Protein 3OS6 (pdb70)

Organism: Bacillus anthracis (NCBI:txid1392)

Foldseek 3Di:
DVLVVLLVPDDLQWAKFKAAQFKTKTFHAFPDKDKAQALQPPVVVVLVVQVVVVVVHDPKWKKWAFAWQDRRGIDMIGGGPDMDMGGHDDDPDKDKDQWQVDLVLLCLLVVVLVCVVVVLFFKAKAKTKDKMFIPAFDPVSLLQVLLRVQAPHWMWMWHFDDDPVFTKIKTFTARFWCWWDDLKIKGKDWFFDDFADPPVVVRVVRQVCRQPPPVRFVVVVVLLVLLCVLCVVFFPDKDWDPGFHWDDGNLITTITMIMGHGPDQPAARSNSSSSPPPTCRRFGPDVSRVVSRVVSRPDGCTRQQIIWMTISSRTIIDGGRARIWIHGTRMIMHMFMHMHGNPDDSVVRSVVRVSSNCSCVSNVND/DLVVLLVPDDLQWAKFKFAQFKTKIFGHFPDKDKDQALQCVVVVVLVVQVVVCVVPDVWWKWWAFAAQDRRGIGMIGTGPDMDMGGGDDDADDADKDQKQVDLVLLCLLVVVLVCVVVVLFFKAKAKTKDKIFGPAWDDVSLLQVLLRNQAPHFMWMKGWDDDDVAFTKIKTFTFNFWCWWDDLKIKGKDWAFDDFADPPVVVRVVVQVCRQPPPVRQVVSVVLLVLLCVLCVVFFPDKDWDPGWHWDDGNLIITITMIIGHGPDQQCARSNSSSSCRPTCRNFGPDVSSNVSRVVSRPDGCTRQQTIWMTISSRGITDGGRARIWIHHTRMIMHMFIHMHGNVDDSVVRSVRRVSRPCSCVSVVND/DLVVLLVPDDLQWAKWKFAQFKTKIFGHFPDKDKDQALQCVLVVVLVVQVVVCVVPDVWWKWWAFAWQDRRGIGMIGTGPDMDMGGGDDDADDADKDQKQVDLVLLCLLVVVLVCVVVVLFFKAKAKTKDKIFGPFWDDVSLLQVLLRNQAPHFMWMKHWDDDPPPFFTKIKTFTFRFWCWFDDLKIKGKDWAWDDWADPPVVVRVVVQVCRQPPPVRQVVSVVLQVLLCVLCVVFFPDKDWDPGWHWDDGNLIITITMIIGHGPDQQCARSNSSSSCRPTCRRFHPDVSSVVSRVVSRPDGCTRQQTIWMTISSRGIIDGGRARIWIHGTRMIMHMFIHMHYNVDDSVVRSVVRVSSPCSCVSVVND/DVLVVLLVPDDLQWQKWKAAQFKTKTFHAFPDKDKAQALLPVVVVVLVVQVVVVVVHDPKWKKWAFAWQDRRHMDMIGGGPDMDMGGHDDDPDKDKDQKVVDLVLLCLLVVVLVCVVVVLFFKAKAKTKDKMFIPAFDPPSLLQVLLCVQAVHWMWMWHFDDDDQFTKIKTFTARFWCWWDDLKIKGKDWAFDDWADPPVVVRVVRQVCRQPPPVRFVVSVVLLVLLCVLCVVFAPDKDWDPGFHWDDGNLITGITMIMGHGPDQPAARSSSSSSCPPTCRRFGPDVSRVVSHVVSRPDGCTRQQTIWMTISSRTIIDGGRARIWIDTTRMIMHMFMHMHGNPDDSVVRSVVRVSSPCSCVSVVND

Sequence (1467 aa):
ELSEKLLEDYKTESSLFFASPTRTILAEGEFTTVKHHEIESFPELVQAVLRNAKQAGNPNPIVVGALPFDRRKEVQLIVPEYSRISERLQLDNLTFETPVPDHEVYKGVKQGIEKIKDGDLKKIVLSRSLDVKSSGKIDKQKLLRELAEHNKHGYTFAVNLPKDENSKTLIGASPELLVSRHGQVISNPLAGSRPRSDDPVEDKRRAEELLSSPKDLHEHAVVVEAVAAALRPYCHTLYVPEKPSVIHSEAWHLSTEVKGELKNPNTSSLELAIALHPTPAVCGTPEEAREAIQKIEPFDREFFTGLGWSDLNGDGEWIVTIRCAEVQENTLRLYAGAGVVAESKPEDELAETSAKFQTLKALGLNLSEKLLEDYKTESSLFFASPTRTILAEGEFTTVKHHEIESFPELVQAVLRNAKQAGNPNPIVVGALPFDRRKEVQLIVPEYSRISERLQLDPTLTFETPVPDHEVYKGVKQGIEKIKDGDLKKIVLSRSLDVKSSGKIDKQKLLRELAEHNKHGYTFAVNLPKDEENSKTLIGASPELLVSRRHHGQVISNPLAGSRPRSDDPVEDKRRAEELLSSPKDLHEHAVVVEAVAAALRPYCHTLYVPEKPSVIHSEAWHLSTEVKGELKNPNTSSLELAIALHPTPAVCGTPEEAREAIQKIEPFDDREFFTGLGWSDLNGDGEWIVTIRCAEVQENNTLRLYAGAGVVAESKPEDELAETSAKFQTLKALGLNLSEKLLEEDYKTESSLFFASPTRTILAEGEFTTVKHHEIESFPELVQAVLRNAKQAGNPNPIVVGALPFDRRKEVQLIVPEYSRISERLQLDPTLTFETPVPDHEVYKGVKQGIEKIKDGDLKKIVLSRSLDVKSSGKIDKQKLLRELAEHNKHGYTFAVNLPKDENENSKTLIGASPELLVSRHHGQVISNPLAGSRPRSDDPVEDKRRAEELLSSPKDLHEHAVVVEAVAAALRPYCHTLYVPEKPSVIHSEAWHLSTEVKGELKNPNTSSLELAIALHPTPAVCGTPEEAREAIQKIEPFDDREFFTGLGWSDLNGDGEWIVTIRCAEVQENNTLRLYAGAGVVAESKPEDELAETSAKFQTLKALGLNELSEKLLEDYKTESSLFFASPTRTILAEGEFTTVKHHEIESFPELVQAVLRNAKQAGNPNPIVVGALPFDRRKEVQLIVPEYSRISERLQLDNLTFETPVPDHEVYKGVKQGIEKIKDGDLKKIVLSRSLDVKSSGKIDKQKLLRELAEHNKHGYTFAVNLPKDENSKTLIGASPELLVSRHGQVISNPLAGSRPRSDDPVEDKRRAEELLSSPKDLHEEHAVVVEAVAAALRPYCHTLYVPEKPSVIHSEAWHLSTEVKGELKNPNTSSLELAIALHPTPAVCGTPEEAREAIQKIEPFDREFFTGLGWSDLNGDGEWIVTIRCAEVQENTLRLYAGAGVVAESKPEDELAETSAKFQTLKALGLN

InterPro domains:
  IPR004561 Isochorismate synthase [TIGR00543] (111-389)
  IPR005801 ADC synthase [G3DSA:3.60.120.10] (2-399)
  IPR005801 ADC synthase [SSF56322] (16-391)
  IPR015890 Chorismate-utilising enzyme, C-terminal [PF00425] (121-381)

Structure (mmCIF, N/CA/C/O backbone):
data_3OS6
#
_entry.id   3OS6
#
_cell.length_a   201.389
_cell.length_b   201.389
_cell.length_c   201.389
_cell.angle_alpha   90.00
_cell.angle_beta   90.00
_cell.angle_gamma   90.00
#
_symmetry.space_group_name_H-M   'P 21 3'
#
loop_
_entity.id
_entity.type
_entity.pdbx_description
1 polymer 'Isochorismate synthase DhbC'
2 non-polymer 'SULFATE ION'
3 non-polymer 'POLYETHYLENE GLYCOL (N=34)'
4 non-polymer GLYCEROL
5 water water
#
loop_
_atom_site.group_PDB
_atom_site.id
_atom_site.type_symbol
_atom_site.label_atom_id
_atom_site.label_alt_id
_atom_site.label_comp_id
_atom_site.label_asym_id
_atom_site.label_entity_id
_atom_site.label_seq_id
_atom_site.pdbx_PDB_ins_code
_atom_site.Cartn_x
_atom_site.Cartn_y
_atom_site.Cartn_z
_atom_site.occupancy
_atom_site.B_iso_or_equiv
_atom_site.auth_seq_id
_atom_site.auth_comp_id
_atom_site.auth_asym_id
_atom_site.auth_atom_id
_atom_site.pdbx_PDB_model_num
ATOM 1 N N . GLU A 1 9 ? 5.485 29.616 102.399 1.00 64.78 9 GLU A N 1
ATOM 2 C CA . GLU A 1 9 ? 4.988 31.014 102.168 1.00 72.96 9 GLU A CA 1
ATOM 3 C C . GLU A 1 9 ? 3.719 30.959 101.314 1.00 66.64 9 GLU A C 1
ATOM 4 O O . GLU A 1 9 ? 3.660 30.213 100.331 1.00 65.79 9 GLU A O 1
ATOM 10 N N . LEU A 1 10 ? 2.705 31.742 101.695 1.00 61.49 10 LEU A N 1
ATOM 11 C CA . LEU A 1 10 ? 1.430 31.785 100.958 1.00 56.03 10 LEU A CA 1
ATOM 12 C C . LEU A 1 10 ? 1.645 31.980 99.451 1.00 55.22 10 LEU A C 1
ATOM 13 O O . LEU A 1 10 ? 0.969 31.330 98.648 1.00 56.26 10 LEU A O 1
ATOM 18 N N . SER A 1 11 ? 2.592 32.835 99.060 1.00 50.27 11 SER A N 1
ATOM 19 C CA . SER A 1 11 ? 2.813 33.071 97.648 1.00 50.62 11 SER A CA 1
ATOM 20 C C . SER A 1 11 ? 2.964 31.758 96.868 1.00 50.74 11 SER A C 1
ATOM 21 O O . SER A 1 11 ? 2.338 31.574 95.796 1.00 47.83 11 SER A O 1
ATOM 24 N N . GLU A 1 12 ? 3.781 30.849 97.404 1.00 49.92 12 GLU A N 1
ATOM 25 C CA . GLU A 1 12 ? 4.104 29.621 96.711 1.00 49.87 12 GLU A CA 1
ATOM 26 C C . GLU A 1 12 ? 2.868 28.722 96.669 1.00 48.88 12 GLU A C 1
ATOM 27 O O . GLU A 1 12 ? 2.657 27.999 95.699 1.00 46.53 12 GLU A O 1
ATOM 33 N N . LYS A 1 13 ? 2.046 28.776 97.712 1.00 50.25 13 LYS A N 1
ATOM 34 C CA . LYS A 1 13 ? 0.814 27.983 97.755 1.00 49.92 13 LYS A CA 1
ATOM 35 C C . LYS A 1 13 ? -0.159 28.458 96.683 1.00 49.20 13 LYS A C 1
ATOM 36 O O . LYS A 1 13 ? -0.948 27.662 96.176 1.00 47.70 13 LYS A O 1
ATOM 39 N N . LEU A 1 14 ? -0.110 29.750 96.333 1.00 45.35 14 LEU A N 1
ATOM 40 C CA . LEU A 1 14 ? -1.043 30.286 95.332 1.00 42.46 14 LEU A CA 1
ATOM 41 C C . LEU A 1 14 ? -0.636 29.766 93.971 1.00 40.42 14 LEU A C 1
ATOM 42 O O . LEU A 1 14 ? -1.499 29.433 93.157 1.00 39.12 14 LEU A O 1
ATOM 47 N N . LEU A 1 15 ? 0.673 29.680 93.738 1.00 39.07 15 LEU A N 1
ATOM 48 C CA . LEU A 1 15 ? 1.196 29.057 92.521 1.00 41.78 15 LEU A CA 1
ATOM 49 C C . LEU A 1 15 ? 0.836 27.573 92.452 1.00 45.49 15 LEU A C 1
ATOM 50 O O . LEU A 1 15 ? 0.591 27.070 91.378 1.00 46.13 15 LEU A O 1
ATOM 55 N N . GLU A 1 16 ? 0.830 26.875 93.586 1.00 50.52 16 GLU A N 1
ATOM 56 C CA . GLU A 1 16 ? 0.467 25.452 93.608 1.00 56.79 16 GLU A CA 1
ATOM 57 C C . GLU A 1 16 ? -1.021 25.232 93.381 1.00 56.67 16 GLU A C 1
ATOM 58 O O . GLU A 1 16 ? -1.422 24.238 92.767 1.00 49.24 16 GLU A O 1
ATOM 64 N N . ASP A 1 17 ? -1.833 26.174 93.859 1.00 54.15 17 ASP A N 1
ATOM 65 C CA . ASP A 1 17 ? -3.278 26.080 93.696 1.00 51.81 17 ASP A CA 1
ATOM 66 C C . ASP A 1 17 ? -3.782 26.547 92.345 1.00 48.96 17 ASP A C 1
ATOM 67 O O . ASP A 1 17 ? -4.961 26.414 92.082 1.00 50.08 17 ASP A O 1
ATOM 72 N N . TYR A 1 18 ? -2.912 27.037 91.466 1.00 47.40 18 TYR A N 1
ATOM 73 C CA . TYR A 1 18 ? -3.387 27.488 90.177 1.00 45.83 18 TYR A CA 1
ATOM 74 C C . TYR A 1 18 ? -4.078 26.314 89.493 1.00 50.25 18 TYR A C 1
ATOM 75 O O . TYR A 1 18 ? -3.586 25.195 89.530 1.00 49.83 18 TYR A O 1
ATOM 84 N N . LYS A 1 19 ? -5.229 26.592 88.893 1.00 54.14 19 LYS A N 1
ATOM 85 C CA . LYS A 1 19 ? -5.953 25.632 88.092 1.00 59.24 19 LYS A CA 1
ATOM 86 C C . LYS A 1 19 ? -6.269 26.287 86.768 1.00 58.64 19 LYS A C 1
ATOM 87 O O . LYS A 1 19 ? -6.407 27.505 86.679 1.00 57.61 19 LYS A O 1
ATOM 93 N N . THR A 1 20 ? -6.438 25.454 85.757 1.00 64.38 20 THR A N 1
ATOM 94 C CA . THR A 1 20 ? -6.882 25.850 84.419 1.00 70.30 20 THR A CA 1
ATOM 95 C C . THR A 1 20 ? -8.177 26.706 84.399 1.00 65.67 20 THR A C 1
ATOM 96 O O . THR A 1 20 ? -8.388 27.505 83.485 1.00 61.77 20 THR A O 1
ATOM 100 N N . GLU A 1 21 ? -9.008 26.551 85.425 1.00 66.76 21 GLU A N 1
ATOM 101 C CA . GLU A 1 21 ? -10.250 27.325 85.596 1.00 70.40 21 GLU A CA 1
ATOM 102 C C . GLU A 1 21 ? -10.039 28.740 86.193 1.00 74.65 21 GLU A C 1
ATOM 103 O O . GLU A 1 21 ? -10.896 29.615 86.056 1.00 74.68 21 GLU A O 1
ATOM 106 N N . SER A 1 22 ? -8.902 28.951 86.858 1.00 65.84 22 SER A N 1
ATOM 107 C CA . SER A 1 22 ? -8.602 30.203 87.552 1.00 57.02 22 SER A CA 1
ATOM 108 C C . SER A 1 22 ? -8.536 31.403 86.606 1.00 51.48 22 SER A C 1
ATOM 109 O O . SER A 1 22 ? -7.889 31.382 85.556 1.00 50.62 22 SER A O 1
ATOM 112 N N . SER A 1 23 ? -9.160 32.486 87.017 1.00 50.20 23 SER A N 1
ATOM 113 C CA . SER A 1 23 ? -9.303 33.640 86.130 1.00 53.63 23 SER A CA 1
ATOM 114 C C . SER A 1 23 ? -7.962 34.401 85.958 1.00 49.01 23 SER A C 1
ATOM 115 O O . SER A 1 23 ? -7.709 35.015 84.946 1.00 47.78 23 SER A O 1
ATOM 118 N N . LEU A 1 24 ? -7.126 34.372 86.972 1.00 42.09 24 LEU A N 1
ATOM 119 C CA . LEU A 1 24 ? -5.885 35.080 86.887 1.00 43.47 24 LEU A CA 1
ATOM 120 C C . LEU A 1 24 ? -4.945 34.483 87.893 1.00 38.89 24 LEU A C 1
ATOM 121 O O . LEU A 1 24 ? -5.307 34.383 89.068 1.00 37.18 24 LEU A O 1
ATOM 126 N N . PHE A 1 25 ? -3.760 34.077 87.417 1.00 35.36 25 PHE A N 1
ATOM 127 C CA . PHE A 1 25 ? -2.567 34.051 88.258 1.00 32.06 25 PHE A CA 1
ATOM 128 C C . PHE A 1 25 ? -1.727 35.224 87.798 1.00 30.50 25 PHE A C 1
ATOM 129 O O . PHE A 1 25 ? -1.552 35.414 86.613 1.00 28.30 25 PHE A O 1
ATOM 137 N N . PHE A 1 26 ? -1.236 36.034 88.733 1.00 29.97 26 PHE A N 1
ATOM 138 C CA . PHE A 1 26 ? -0.419 37.198 88.381 1.00 28.56 26 PHE A CA 1
ATOM 139 C C . PHE A 1 26 ? 0.630 37.369 89.460 1.00 28.90 26 PHE A C 1
ATOM 140 O O . PHE A 1 26 ? 0.280 37.669 90.577 1.00 28.28 26 PHE A O 1
ATOM 148 N N . ALA A 1 27 ? 1.892 37.109 89.131 1.00 29.05 27 ALA A N 1
ATOM 149 C CA . ALA A 1 27 ? 2.997 37.253 90.094 1.00 30.11 27 ALA A CA 1
ATOM 150 C C . ALA A 1 27 ? 3.835 38.437 89.633 1.00 29.45 27 ALA A C 1
ATOM 151 O O . ALA A 1 27 ? 4.388 38.426 88.531 1.00 29.03 27 ALA A O 1
ATOM 153 N N . SER A 1 28 ? 3.885 39.460 90.461 1.00 30.12 28 SER A N 1
ATOM 154 C CA . SER A 1 28 ? 4.600 40.678 90.153 1.00 33.19 28 SER A CA 1
ATOM 155 C C . SER A 1 28 ? 5.622 40.928 91.260 1.00 34.86 28 SER A C 1
ATOM 156 O O . SER A 1 28 ? 5.601 40.253 92.284 1.00 34.46 28 SER A O 1
ATOM 159 N N . PRO A 1 29 ? 6.483 41.931 91.077 1.00 34.56 29 PRO A N 1
ATOM 160 C CA . PRO A 1 29 ? 7.457 42.275 92.113 1.00 36.26 29 PRO A CA 1
ATOM 161 C C . PRO A 1 29 ? 6.842 42.840 93.385 1.00 35.97 29 PRO A C 1
ATOM 162 O O . PRO A 1 29 ? 7.520 42.918 94.385 1.00 38.11 29 PRO A O 1
ATOM 166 N N . THR A 1 30 ? 5.562 43.196 93.360 1.00 35.47 30 THR A N 1
ATOM 167 C CA . THR A 1 30 ? 4.897 43.725 94.562 1.00 32.30 30 THR A CA 1
ATOM 168 C C . THR A 1 30 ? 3.921 42.749 95.215 1.00 33.75 30 THR A C 1
ATOM 169 O O . THR A 1 30 ? 3.567 42.920 96.371 1.00 36.04 30 THR A O 1
ATOM 173 N N . ARG A 1 31 ? 3.486 41.724 94.482 1.00 36.46 31 ARG A N 1
ATOM 174 C CA . ARG A 1 31 ? 2.435 40.840 94.977 1.00 37.08 31 ARG A CA 1
ATOM 175 C C . ARG A 1 31 ? 2.240 39.597 94.111 1.00 37.54 31 ARG A C 1
ATOM 176 O O . ARG A 1 31 ? 2.764 39.487 92.993 1.00 32.47 31 ARG A O 1
ATOM 184 N N . THR A 1 32 ? 1.460 38.668 94.646 1.00 35.80 32 THR A N 1
ATOM 185 C CA . THR A 1 32 ? 1.047 37.498 93.887 1.00 34.53 32 THR A CA 1
ATOM 186 C C . THR A 1 32 ? -0.456 37.376 94.043 1.00 32.78 32 THR A C 1
ATOM 187 O O . THR A 1 32 ? -0.956 37.325 95.172 1.00 33.84 32 THR A O 1
ATOM 191 N N . ILE A 1 33 ? -1.158 37.331 92.920 1.00 29.50 33 ILE A N 1
ATOM 192 C CA . ILE A 1 33 ? -2.581 37.210 92.930 1.00 31.32 33 ILE A CA 1
ATOM 193 C C . ILE A 1 33 ? -3.025 35.898 92.311 1.00 32.59 33 ILE A C 1
ATOM 194 O O . ILE A 1 33 ? -2.594 35.542 91.198 1.00 33.10 33 ILE A O 1
ATOM 199 N N . LEU A 1 34 ? -3.924 35.209 93.009 1.00 33.01 34 LEU A N 1
ATOM 200 C CA . LEU A 1 34 ? -4.652 34.073 92.436 1.00 33.36 34 LEU A CA 1
ATOM 201 C C . LEU A 1 34 ? -6.145 34.380 92.549 1.00 33.16 34 LEU A C 1
ATOM 202 O O . LEU A 1 34 ? -6.684 34.486 93.647 1.00 34.82 34 LEU A O 1
ATOM 207 N N . ALA A 1 35 ? -6.796 34.532 91.404 1.00 32.91 35 ALA A N 1
ATOM 208 C CA . ALA A 1 35 ? -8.184 34.939 91.340 1.00 32.84 35 ALA A CA 1
ATOM 209 C C . ALA A 1 35 ? -9.060 33.811 90.774 1.00 36.22 35 ALA A C 1
ATOM 210 O O . ALA A 1 35 ? -8.779 33.239 89.707 1.00 36.03 35 ALA A O 1
ATOM 212 N N . GLU A 1 36 ? -10.135 33.508 91.492 1.00 38.72 36 GLU A N 1
ATOM 213 C CA . GLU A 1 36 ? -11.009 32.397 91.125 1.00 43.22 36 GLU A CA 1
ATOM 214 C C . GLU A 1 36 ? -12.436 32.817 90.775 1.00 38.47 36 GLU A C 1
ATOM 215 O O . GLU A 1 36 ? -13.039 33.660 91.462 1.00 34.49 36 GLU A O 1
ATOM 221 N N . GLY A 1 37 ? -12.976 32.194 89.728 1.00 38.01 37 GLY A N 1
ATOM 222 C CA . GLY A 1 37 ? -14.374 32.380 89.354 1.00 37.03 37 GLY A CA 1
ATOM 223 C C . GLY A 1 37 ? -14.635 33.723 88.687 1.00 39.09 37 GLY A C 1
ATOM 224 O O . GLY A 1 37 ? -13.690 34.467 88.349 1.00 34.99 37 GLY A O 1
ATOM 225 N N . GLU A 1 38 ? -15.921 34.053 88.542 1.00 42.11 38 GLU A N 1
ATOM 226 C CA . GLU A 1 38 ? -16.374 35.240 87.832 1.00 38.89 38 GLU A CA 1
ATOM 227 C C . GLU A 1 38 ? -17.650 35.787 88.423 1.00 39.73 38 GLU A C 1
ATOM 228 O O . GLU A 1 38 ? -18.744 35.502 87.975 1.00 48.31 38 GLU A O 1
ATOM 234 N N . PHE A 1 39 ? -17.520 36.614 89.425 1.00 37.47 39 PHE A N 1
ATOM 235 C CA . PHE A 1 39 ? -18.672 37.241 90.043 1.00 36.87 39 PHE A CA 1
ATOM 236 C C . PHE A 1 39 ? -19.380 38.129 88.971 1.00 37.07 39 PHE A C 1
ATOM 237 O O . PHE A 1 39 ? -20.616 38.073 88.805 1.00 34.60 39 PHE A O 1
ATOM 245 N N . THR A 1 40 ? -18.591 38.917 88.240 1.00 29.14 40 THR A N 1
ATOM 246 C CA . THR A 1 40 ? -19.120 39.783 87.222 1.00 26.67 40 THR A CA 1
ATOM 247 C C . THR A 1 40 ? -18.160 39.847 86.079 1.00 24.45 40 THR A C 1
ATOM 248 O O . THR A 1 40 ? -16.990 40.010 86.280 1.00 23.87 40 THR A O 1
ATOM 252 N N . THR A 1 41 ? -18.668 39.711 84.866 1.00 24.97 41 THR A N 1
ATOM 253 C CA . THR A 1 41 ? -17.879 39.958 83.667 1.00 24.50 41 THR A CA 1
ATOM 254 C C . THR A 1 41 ? -18.453 41.139 82.977 1.00 23.36 41 THR A C 1
ATOM 255 O O . THR A 1 41 ? -19.681 41.229 82.841 1.00 22.43 41 THR A O 1
ATOM 259 N N . VAL A 1 42 ? -17.579 42.029 82.529 1.00 21.57 42 VAL A N 1
ATOM 260 C CA . VAL A 1 42 ? -18.029 43.224 81.846 1.00 22.31 42 VAL A CA 1
ATOM 261 C C . VAL A 1 42 ? -17.283 43.338 80.554 1.00 23.62 42 VAL A C 1
ATOM 262 O O . VAL A 1 42 ? -16.062 43.224 80.511 1.00 25.67 42 VAL A O 1
ATOM 266 N N . LYS A 1 43 ? -18.034 43.501 79.480 1.00 25.06 43 LYS A N 1
ATOM 267 C CA . LYS A 1 43 ? -17.524 43.553 78.111 1.00 27.65 43 LYS A CA 1
ATOM 268 C C . LYS A 1 43 ? -18.024 44.853 77.478 1.00 27.50 43 LYS A C 1
ATOM 269 O O . LYS A 1 43 ? -19.182 45.243 77.686 1.00 28.41 43 LYS A O 1
ATOM 275 N N . HIS A 1 44 ? -17.159 45.569 76.767 1.00 26.73 44 HIS A N 1
ATOM 276 C CA . HIS A 1 44 ? -17.496 46.920 76.288 1.00 26.41 44 HIS A CA 1
ATOM 277 C C . HIS A 1 44 ? -16.873 47.186 74.939 1.00 27.28 44 HIS A C 1
ATOM 278 O O . HIS A 1 44 ? -15.774 46.713 74.631 1.00 28.37 44 HIS A O 1
ATOM 285 N N . HIS A 1 45 ? -17.572 47.966 74.147 1.00 31.08 45 HIS A N 1
ATOM 286 C CA . HIS A 1 45 ? -17.255 48.194 72.736 1.00 37.79 45 HIS A CA 1
ATOM 287 C C . HIS A 1 45 ? -16.215 49.294 72.470 1.00 33.74 45 HIS A C 1
ATOM 288 O O . HIS A 1 45 ? -15.594 49.282 71.438 1.00 39.97 45 HIS A O 1
ATOM 295 N N . GLU A 1 46 ? -16.024 50.206 73.394 1.00 30.87 46 GLU A N 1
ATOM 296 C CA . GLU A 1 46 ? -15.241 51.413 73.203 1.00 31.67 46 GLU A CA 1
ATOM 297 C C . GLU A 1 46 ? -14.246 51.549 74.348 1.00 28.33 46 GLU A C 1
ATOM 298 O O . GLU A 1 46 ? -14.592 51.912 75.480 1.00 27.03 46 GLU A O 1
ATOM 304 N N . ILE A 1 47 ? -13.000 51.270 74.052 1.00 26.94 47 ILE A N 1
ATOM 305 C CA . ILE A 1 47 ? -11.988 51.215 75.077 1.00 25.93 47 ILE A CA 1
ATOM 306 C C . ILE A 1 47 ? -11.917 52.526 75.831 1.00 26.94 47 ILE A C 1
ATOM 307 O O . ILE A 1 47 ? -11.696 52.538 77.031 1.00 25.48 47 ILE A O 1
ATOM 312 N N . GLU A 1 48 ? -12.191 53.632 75.160 1.00 29.65 48 GLU A N 1
ATOM 313 C CA . GLU A 1 48 ? -12.042 54.939 75.781 1.00 31.47 48 GLU A CA 1
ATOM 314 C C . GLU A 1 48 ? -13.037 55.207 76.902 1.00 31.56 48 GLU A C 1
ATOM 315 O O . GLU A 1 48 ? -12.734 55.993 77.801 1.00 30.44 48 GLU A O 1
ATOM 321 N N . SER A 1 49 ? -14.233 54.594 76.864 1.00 29.29 49 SER A N 1
ATOM 322 C CA . SER A 1 49 ? -15.188 54.742 77.980 1.00 25.91 49 SER A CA 1
ATOM 323 C C . SER A 1 49 ? -15.262 53.502 78.874 1.00 22.93 49 SER A C 1
ATOM 324 O O . SER A 1 49 ? -16.159 53.391 79.636 1.00 21.23 49 SER A O 1
ATOM 327 N N . PHE A 1 50 ? -14.307 52.581 78.790 1.00 22.27 50 PHE A N 1
ATOM 328 C CA . PHE A 1 50 ? -14.281 51.402 79.690 1.00 21.63 50 PHE A CA 1
ATOM 329 C C . PHE A 1 50 ? -13.953 51.695 81.183 1.00 22.03 50 PHE A C 1
ATOM 330 O O . PHE A 1 50 ? -14.566 51.115 82.110 1.00 20.97 50 PHE A O 1
ATOM 338 N N . PRO A 1 51 ? -13.009 52.626 81.460 1.00 23.03 51 PRO A N 1
ATOM 339 C CA . PRO A 1 51 ? -12.705 52.822 82.871 1.00 22.74 51 PRO A CA 1
ATOM 340 C C . PRO A 1 51 ? -13.874 53.158 83.753 1.00 23.82 51 PRO A C 1
ATOM 341 O O . PRO A 1 51 ? -13.940 52.637 84.867 1.00 25.43 51 PRO A O 1
ATOM 345 N N . GLU A 1 52 ? -14.776 54.012 83.307 1.00 24.97 52 GLU A N 1
ATOM 346 C CA . GLU A 1 52 ? -15.900 54.413 84.168 1.00 27.18 52 GLU A CA 1
ATOM 347 C C . GLU A 1 52 ? -16.911 53.292 84.417 1.00 25.42 52 GLU A C 1
ATOM 348 O O . GLU A 1 52 ? -17.470 53.183 85.507 1.00 24.32 52 GLU A O 1
ATOM 354 N N . LEU A 1 53 ? -17.098 52.440 83.410 1.00 23.08 53 LEU A N 1
ATOM 355 C CA . LEU A 1 53 ? -17.947 51.292 83.558 1.00 23.14 53 LEU A CA 1
ATOM 356 C C . LEU A 1 53 ? -17.300 50.389 84.587 1.00 21.70 53 LEU A C 1
ATOM 357 O O . LEU A 1 53 ? -17.961 49.943 85.544 1.00 21.83 53 LEU A O 1
ATOM 362 N N . VAL A 1 54 ? -16.022 50.124 84.386 1.00 19.47 54 VAL A N 1
ATOM 363 C CA . VAL A 1 54 ? -15.299 49.273 85.321 1.00 19.43 54 VAL A CA 1
ATOM 364 C C . VAL A 1 54 ? -15.395 49.796 86.748 1.00 18.82 54 VAL A C 1
ATOM 365 O O . VAL A 1 54 ? -15.685 49.012 87.659 1.00 18.68 54 VAL A O 1
ATOM 369 N N . GLN A 1 55 ? -15.277 51.099 86.967 1.00 19.37 55 GLN A N 1
ATOM 370 C CA . GLN A 1 55 ? -15.473 51.584 88.340 1.00 20.61 55 GLN A CA 1
ATOM 371 C C . GLN A 1 55 ? -16.889 51.375 88.820 1.00 20.06 55 GLN A C 1
ATOM 372 O O . GLN A 1 55 ? -17.089 51.082 90.001 1.00 20.15 55 GLN A O 1
ATOM 378 N N . ALA A 1 56 ? -17.882 51.562 87.941 1.00 19.71 56 ALA A N 1
ATOM 379 C CA . ALA A 1 56 ? -19.284 51.343 88.335 1.00 19.50 56 ALA A CA 1
ATOM 380 C C . ALA A 1 56 ? -19.472 49.900 88.865 1.00 19.74 56 ALA A C 1
ATOM 381 O O . ALA A 1 56 ? -20.080 49.638 89.909 1.00 18.95 56 ALA A O 1
ATOM 383 N N . VAL A 1 57 ? -18.874 48.984 88.157 1.00 20.14 57 VAL A N 1
ATOM 384 C CA . VAL A 1 57 ? -19.007 47.564 88.431 1.00 21.21 57 VAL A CA 1
ATOM 385 C C . VAL A 1 57 ? -18.229 47.170 89.715 1.00 23.27 57 VAL A C 1
ATOM 386 O O . VAL A 1 57 ? -18.688 46.349 90.531 1.00 21.41 57 VAL A O 1
ATOM 390 N N . LEU A 1 58 ? -17.069 47.791 89.931 1.00 23.39 58 LEU A N 1
ATOM 391 C CA . LEU A 1 58 ? -16.328 47.561 91.180 1.00 21.88 58 LEU A CA 1
ATOM 392 C C . LEU A 1 58 ? -17.078 48.109 92.380 1.00 21.85 58 LEU A C 1
ATOM 393 O O . LEU A 1 58 ? -17.093 47.507 93.423 1.00 22.09 58 LEU A O 1
ATOM 398 N N . ARG A 1 59 ? -17.700 49.249 92.228 1.00 24.18 59 ARG A N 1
ATOM 399 C CA . ARG A 1 59 ? -18.486 49.860 93.314 1.00 27.49 59 ARG A CA 1
ATOM 400 C C . ARG A 1 59 ? -19.618 48.948 93.706 1.00 27.34 59 ARG A C 1
ATOM 401 O O . ARG A 1 59 ? -19.920 48.766 94.883 1.00 26.53 59 ARG A O 1
ATOM 409 N N . ASN A 1 60 ? -20.276 48.387 92.690 1.00 28.31 60 ASN A N 1
ATOM 410 C CA . ASN A 1 60 ? -21.379 47.488 92.908 1.00 25.18 60 ASN A CA 1
ATOM 411 C C . ASN A 1 60 ? -20.914 46.224 93.612 1.00 24.05 60 ASN A C 1
ATOM 412 O O . ASN A 1 60 ? -21.609 45.715 94.453 1.00 25.51 60 ASN A O 1
ATOM 417 N N . ALA A 1 61 ? -19.767 45.696 93.235 1.00 23.57 61 ALA A N 1
ATOM 418 C CA . ALA A 1 61 ? -19.231 44.514 93.875 1.00 25.75 61 ALA A CA 1
ATOM 419 C C . ALA A 1 61 ? -18.927 44.765 95.346 1.00 30.77 61 ALA A C 1
ATOM 420 O O . ALA A 1 61 ? -19.077 43.861 96.151 1.00 37.80 61 ALA A O 1
ATOM 422 N N . LYS A 1 62 ? -18.483 45.970 95.701 1.00 32.99 62 LYS A N 1
ATOM 423 C CA . LYS A 1 62 ? -18.279 46.321 97.112 1.00 40.09 62 LYS A CA 1
ATOM 424 C C . LYS A 1 62 ? -19.603 46.288 97.872 1.00 46.57 62 LYS A C 1
ATOM 425 O O . LYS A 1 62 ? -19.707 45.576 98.872 1.00 44.51 62 LYS A O 1
ATOM 431 N N . GLN A 1 63 ? -20.572 47.071 97.370 1.00 55.65 63 GLN A N 1
ATOM 432 C CA . GLN A 1 63 ? -21.939 47.267 97.948 1.00 73.62 63 GLN A CA 1
ATOM 433 C C . GLN A 1 63 ? -22.632 45.935 98.237 1.00 75.37 63 GLN A C 1
ATOM 434 O O . GLN A 1 63 ? -23.444 45.823 99.144 1.00 83.22 63 GLN A O 1
ATOM 440 N N . ALA A 1 64 ? -22.321 44.955 97.406 1.00 75.85 64 ALA A N 1
ATOM 441 C CA . ALA A 1 64 ? -22.633 43.569 97.643 1.00 73.87 64 ALA A CA 1
ATOM 442 C C . ALA A 1 64 ? -21.692 42.823 98.630 1.00 77.21 64 ALA A C 1
ATOM 443 O O . ALA A 1 64 ? -22.122 41.824 99.147 1.00 96.35 64 ALA A O 1
ATOM 445 N N . GLY A 1 65 ? -20.441 43.241 98.883 1.00 78.54 65 GLY A N 1
ATOM 446 C CA . GLY A 1 65 ? -19.549 42.463 99.787 1.00 74.44 65 GLY A CA 1
ATOM 447 C C . GLY A 1 65 ? -18.225 43.061 100.308 1.00 97.01 65 GLY A C 1
ATOM 448 O O . GLY A 1 65 ? -18.225 43.874 101.262 1.00 81.06 65 GLY A O 1
ATOM 449 N N . ASN A 1 66 ? -17.096 42.630 99.707 1.00 97.48 66 ASN A N 1
ATOM 450 C CA . ASN A 1 66 ? -15.719 42.932 100.209 1.00 73.90 66 ASN A CA 1
ATOM 451 C C . ASN A 1 66 ? -15.257 44.334 99.828 1.00 64.05 66 ASN A C 1
ATOM 452 O O . ASN A 1 66 ? -15.659 44.844 98.795 1.00 58.81 66 ASN A O 1
ATOM 457 N N . PRO A 1 67 ? -14.408 44.953 100.664 1.00 58.37 67 PRO A N 1
ATOM 458 C CA . PRO A 1 67 ? -14.205 46.432 100.718 1.00 56.56 67 PRO A CA 1
ATOM 459 C C . PRO A 1 67 ? -13.466 47.041 99.531 1.00 48.42 67 PRO A C 1
ATOM 460 O O . PRO A 1 67 ? -13.781 48.154 99.105 1.00 47.49 67 PRO A O 1
ATOM 464 N N . ASN A 1 68 ? -12.490 46.315 99.009 1.00 43.08 68 ASN A N 1
ATOM 465 C CA . ASN A 1 68 ? -11.694 46.803 97.883 1.00 40.97 68 ASN A CA 1
ATOM 466 C C . ASN A 1 68 ? -11.503 45.728 96.772 1.00 39.11 68 ASN A C 1
ATOM 467 O O . ASN A 1 68 ? -10.343 45.254 96.559 1.00 31.96 68 ASN A O 1
ATOM 472 N N . PRO A 1 69 ? -12.645 45.291 96.115 1.00 34.58 69 PRO A N 1
ATOM 473 C CA . PRO A 1 69 ? -12.688 44.244 95.068 1.00 29.41 69 PRO A CA 1
ATOM 474 C C . PRO A 1 69 ? -11.835 44.619 93.880 1.00 27.94 69 PRO A C 1
ATOM 475 O O . PRO A 1 69 ? -11.530 45.775 93.699 1.00 27.24 69 PRO A O 1
ATOM 479 N N . ILE A 1 70 ? -11.492 43.660 93.035 1.00 27.79 70 ILE A N 1
ATOM 480 C CA . ILE A 1 70 ? -10.583 43.936 91.932 1.00 23.70 70 ILE A CA 1
ATOM 481 C C . ILE A 1 70 ? -11.224 43.476 90.598 1.00 24.39 70 ILE A C 1
ATOM 482 O O . ILE A 1 70 ? -12.190 42.726 90.587 1.00 21.02 70 ILE A O 1
ATOM 487 N N . VAL A 1 71 ? -10.679 43.965 89.491 1.00 22.37 71 VAL A N 1
ATOM 488 C CA . VAL A 1 71 ? -10.916 43.388 88.204 1.00 21.47 71 VAL A CA 1
ATOM 489 C C . VAL A 1 71 ? -9.603 42.847 87.708 1.00 20.99 71 VAL A C 1
ATOM 490 O O . VAL A 1 71 ? -8.539 43.396 87.989 1.00 20.61 71 VAL A O 1
ATOM 494 N N . VAL A 1 72 ? -9.695 41.804 86.899 1.00 20.26 72 VAL A N 1
ATOM 495 C CA . VAL A 1 72 ? -8.545 41.192 86.317 1.00 20.09 72 VAL A CA 1
ATOM 496 C C . VAL A 1 72 ? -8.869 40.829 84.884 1.00 20.80 72 VAL A C 1
ATOM 497 O O . VAL A 1 72 ? -10.047 40.604 84.511 1.00 20.83 72 VAL A O 1
ATOM 501 N N . GLY A 1 73 ? -7.814 40.734 84.093 1.00 20.87 73 GLY A N 1
ATOM 502 C CA . GLY A 1 73 ? -7.903 40.167 82.775 1.00 22.11 73 GLY A CA 1
ATOM 503 C C . GLY A 1 73 ? -6.916 40.709 81.766 1.00 22.12 73 GLY A C 1
ATOM 504 O O . GLY A 1 73 ? -5.920 41.313 82.133 1.00 21.92 73 GLY A O 1
ATOM 505 N N . ALA A 1 74 ? -7.208 40.442 80.494 1.00 22.66 74 ALA A N 1
ATOM 506 C CA . ALA A 1 74 ? -6.320 40.767 79.379 1.00 24.42 74 ALA A CA 1
ATOM 507 C C . ALA A 1 74 ? -7.095 41.494 78.341 1.00 24.25 74 ALA A C 1
ATOM 508 O O . ALA A 1 74 ? -8.214 41.122 78.057 1.00 27.09 74 ALA A O 1
ATOM 510 N N . LEU A 1 75 ? -6.507 42.534 77.779 1.00 25.37 75 LEU A N 1
ATOM 511 C CA . LEU A 1 75 ? -7.056 43.224 76.637 1.00 25.52 75 LEU A CA 1
ATOM 512 C C . LEU A 1 75 ? -6.179 42.999 75.433 1.00 27.01 75 LEU A C 1
ATOM 513 O O . LEU A 1 75 ? -4.956 42.760 75.542 1.00 26.96 75 LEU A O 1
ATOM 518 N N . PRO A 1 76 ? -6.794 43.063 74.261 1.00 29.29 76 PRO A N 1
ATOM 519 C CA . PRO A 1 76 ? -6.070 42.837 73.021 1.00 30.27 76 PRO A CA 1
ATOM 520 C C . PRO A 1 76 ? -5.118 43.948 72.556 1.00 30.94 76 PRO A C 1
ATOM 521 O O . PRO A 1 76 ? -5.238 45.108 72.978 1.00 30.20 76 PRO A O 1
ATOM 525 N N . PHE A 1 77 ? -4.211 43.576 71.651 1.00 31.67 77 PHE A N 1
ATOM 526 C CA . PHE A 1 77 ? -3.372 44.519 70.935 1.00 32.93 77 PHE A CA 1
ATOM 527 C C . PHE A 1 77 ? -4.186 45.564 70.236 1.00 32.91 77 PHE A C 1
ATOM 528 O O . PHE A 1 77 ? -3.927 46.758 70.388 1.00 32.41 77 PHE A O 1
ATOM 536 N N . ASP A 1 78 ? -5.161 45.128 69.445 1.00 34.40 78 ASP A N 1
ATOM 537 C CA . ASP A 1 78 ? -5.971 46.081 68.665 1.00 36.70 78 ASP A CA 1
ATOM 538 C C . ASP A 1 78 ? -7.046 46.801 69.490 1.00 35.43 78 ASP A C 1
ATOM 539 O O . ASP A 1 78 ? -8.082 46.246 69.788 1.00 32.83 78 ASP A O 1
ATOM 544 N N . ARG A 1 79 ? -6.817 48.073 69.767 1.00 39.40 79 ARG A N 1
ATOM 545 C CA . ARG A 1 79 ? -7.690 48.885 70.649 1.00 40.51 79 ARG A CA 1
ATOM 546 C C . ARG A 1 79 ? -9.115 49.038 70.201 1.00 39.26 79 ARG A C 1
ATOM 547 O O . ARG A 1 79 ? -9.947 49.544 70.953 1.00 40.67 79 ARG A O 1
ATOM 555 N N . ARG A 1 80 ? -9.382 48.704 68.957 1.00 42.06 80 ARG A N 1
ATOM 556 C CA . ARG A 1 80 ? -10.711 48.856 68.425 1.00 43.27 80 ARG A CA 1
ATOM 557 C C . ARG A 1 80 ? -11.582 47.653 68.730 1.00 41.12 80 ARG A C 1
ATOM 558 O O . ARG A 1 80 ? -12.766 47.734 68.580 1.00 39.83 80 ARG A O 1
ATOM 566 N N . LYS A 1 81 ? -10.997 46.536 69.141 1.00 40.59 81 LYS A N 1
ATOM 567 C CA . LYS A 1 81 ? -11.785 45.402 69.558 1.00 38.83 81 LYS A CA 1
ATOM 568 C C . LYS A 1 81 ? -12.530 45.639 70.843 1.00 38.72 81 LYS A C 1
ATOM 569 O O . LYS A 1 81 ? -12.174 46.520 71.653 1.00 39.65 81 LYS A O 1
ATOM 575 N N . GLU A 1 82 ? -13.573 44.831 71.017 1.00 39.44 82 GLU A N 1
ATOM 576 C CA . GLU A 1 82 ? -14.292 44.767 72.277 1.00 40.76 82 GLU A CA 1
ATOM 577 C C . GLU A 1 82 ? -13.292 44.434 73.422 1.00 34.58 82 GLU A C 1
ATOM 578 O O . GLU A 1 82 ? -12.361 43.650 73.261 1.00 31.46 82 GLU A O 1
ATOM 584 N N . VAL A 1 83 ? -13.499 45.033 74.575 1.00 30.16 83 VAL A N 1
ATOM 585 C CA . VAL A 1 83 ? -12.654 44.718 75.718 1.00 29.41 83 VAL A CA 1
ATOM 586 C C . VAL A 1 83 ? -13.453 44.125 76.843 1.00 28.02 83 VAL A C 1
ATOM 587 O O . VAL A 1 83 ? -14.642 44.416 76.984 1.00 26.48 83 VAL A O 1
ATOM 591 N N . GLN A 1 84 ? -12.782 43.300 77.640 1.00 27.52 84 GLN A N 1
ATOM 592 C CA . GLN A 1 84 ? -13.441 42.533 78.671 1.00 28.76 84 GLN A CA 1
ATOM 593 C C . GLN A 1 84 ? -12.548 42.285 79.888 1.00 24.84 84 GLN A C 1
ATOM 594 O O . GLN A 1 84 ? -11.374 41.942 79.759 1.00 27.02 84 GLN A O 1
ATOM 600 N N . LEU A 1 85 ? -13.128 42.412 81.065 1.00 23.01 85 LEU A N 1
ATOM 601 C CA . LEU A 1 85 ? -12.465 42.085 82.305 1.00 22.45 85 LEU A CA 1
ATOM 602 C C . LEU A 1 85 ? -13.440 41.432 83.257 1.00 22.94 85 LEU A C 1
ATOM 603 O O . LEU A 1 85 ? -14.641 41.607 83.127 1.00 22.92 85 LEU A O 1
ATOM 608 N N . ILE A 1 86 ? -12.900 40.805 84.296 1.00 22.93 86 ILE A N 1
ATOM 609 C CA . ILE A 1 86 ? -13.662 40.043 85.249 1.00 22.76 86 ILE A CA 1
ATOM 610 C C . ILE A 1 86 ? -13.429 40.487 86.682 1.00 22.81 86 ILE A C 1
ATOM 611 O O . ILE A 1 86 ? -12.297 40.699 87.101 1.00 22.13 86 ILE A O 1
ATOM 616 N N . VAL A 1 87 ? -14.497 40.618 87.444 1.00 22.95 87 VAL A N 1
ATOM 617 C CA . VAL A 1 87 ? -14.406 40.746 88.868 1.00 22.34 87 VAL A CA 1
ATOM 618 C C . VAL A 1 87 ? -14.504 39.308 89.393 1.00 23.93 87 VAL A C 1
ATOM 619 O O . VAL A 1 87 ? -15.487 38.650 89.234 1.00 21.15 87 VAL A O 1
ATOM 623 N N . PRO A 1 88 ? -13.441 38.800 90.013 1.00 26.72 88 PRO A N 1
ATOM 624 C CA . PRO A 1 88 ? -13.464 37.406 90.386 1.00 28.76 88 PRO A CA 1
ATOM 625 C C . PRO A 1 88 ? -14.327 37.140 91.590 1.00 29.13 88 PRO A C 1
ATOM 626 O O . PRO A 1 88 ? -14.617 38.057 92.331 1.00 28.99 88 PRO A O 1
ATOM 630 N N . GLU A 1 89 ? -14.717 35.889 91.785 1.00 36.56 89 GLU A N 1
ATOM 631 C CA . GLU A 1 89 ? -15.531 35.513 92.967 1.00 44.98 89 GLU A CA 1
ATOM 632 C C . GLU A 1 89 ? -14.730 35.593 94.242 1.00 41.56 89 GLU A C 1
ATOM 633 O O . GLU A 1 89 ? -15.224 36.039 95.261 1.00 37.33 89 GLU A O 1
ATOM 639 N N . TYR A 1 90 ? -13.493 35.140 94.204 1.00 44.64 90 TYR A N 1
ATOM 640 C CA . TYR A 1 90 ? -12.590 35.559 95.260 1.00 49.19 90 TYR A CA 1
ATOM 641 C C . TYR A 1 90 ? -11.168 35.487 94.810 1.00 41.17 90 TYR A C 1
ATOM 642 O O . TYR A 1 90 ? -10.824 34.701 93.920 1.00 36.84 90 TYR A O 1
ATOM 651 N N . SER A 1 91 ? -10.363 36.334 95.450 1.00 37.64 91 SER A N 1
ATOM 652 C CA . SER A 1 91 ? -8.982 36.419 95.149 1.00 39.93 91 SER A CA 1
ATOM 653 C C . SER A 1 91 ? -8.149 36.330 96.420 1.00 40.60 91 SER A C 1
ATOM 654 O O . SER A 1 91 ? -8.493 36.863 97.463 1.00 40.09 91 SER A O 1
ATOM 657 N N . ARG A 1 92 ? -7.045 35.623 96.325 1.00 42.58 92 ARG A N 1
ATOM 658 C CA . ARG A 1 92 ? -6.070 35.653 97.382 1.00 43.64 92 ARG A CA 1
ATOM 659 C C . ARG A 1 92 ? -4.943 36.452 96.842 1.00 39.46 92 ARG A C 1
ATOM 660 O O . ARG A 1 92 ? -4.585 36.302 95.674 1.00 37.56 92 ARG A O 1
ATOM 668 N N . ILE A 1 93 ? -4.401 37.310 97.691 1.00 38.72 93 ILE A N 1
ATOM 669 C CA . ILE A 1 93 ? -3.324 38.204 97.322 1.00 38.42 93 ILE A CA 1
ATOM 670 C C . ILE A 1 93 ? -2.292 38.096 98.410 1.00 40.49 93 ILE A C 1
ATOM 671 O O . ILE A 1 93 ? -2.596 38.296 99.566 1.00 42.97 93 ILE A O 1
ATOM 676 N N . SER A 1 94 ? -1.060 37.795 98.040 1.00 45.00 94 SER A N 1
ATOM 677 C CA . SER A 1 94 ? 0.009 37.655 99.005 1.00 44.12 94 SER A CA 1
ATOM 678 C C . SER A 1 94 ? 1.167 38.525 98.581 1.00 43.04 94 SER A C 1
ATOM 679 O O . SER A 1 94 ? 1.047 39.270 97.603 1.00 40.85 94 SER A O 1
ATOM 682 N N . GLU A 1 95 ? 2.282 38.410 99.304 1.00 42.16 95 GLU A N 1
ATOM 683 C CA . GLU A 1 95 ? 3.518 39.100 98.935 1.00 46.93 95 GLU A CA 1
ATOM 684 C C . GLU A 1 95 ? 4.040 38.519 97.636 1.00 42.24 95 GLU A C 1
ATOM 685 O O . GLU A 1 95 ? 3.502 37.536 97.123 1.00 37.89 95 GLU A O 1
ATOM 691 N N . ARG A 1 96 ? 5.085 39.148 97.117 1.00 42.77 96 ARG A N 1
ATOM 692 C CA . ARG A 1 96 ? 5.776 38.653 95.933 1.00 46.18 96 ARG A CA 1
ATOM 693 C C . ARG A 1 96 ? 6.341 37.252 96.191 1.00 43.97 96 ARG A C 1
ATOM 694 O O . ARG A 1 96 ? 6.663 36.903 97.322 1.00 41.30 96 ARG A O 1
ATOM 702 N N . LEU A 1 97 ? 6.426 36.459 95.126 1.00 44.46 97 LEU A N 1
ATOM 703 C CA . LEU A 1 97 ? 7.013 35.107 95.166 1.00 46.07 97 LEU A CA 1
ATOM 704 C C . LEU A 1 97 ? 8.462 35.135 95.625 1.00 49.03 97 LEU A C 1
ATOM 705 O O . LEU A 1 97 ? 9.202 36.075 95.325 1.00 47.19 97 LEU A O 1
ATOM 710 N N . GLN A 1 98 ? 8.844 34.101 96.361 1.00 54.57 98 GLN A N 1
ATOM 711 C CA . GLN A 1 98 ? 10.221 33.899 96.815 1.00 58.82 98 GLN A CA 1
ATOM 712 C C . GLN A 1 98 ? 10.553 32.420 96.619 1.00 59.69 98 GLN A C 1
ATOM 713 O O . GLN A 1 98 ? 10.765 31.701 97.589 1.00 66.86 98 GLN A O 1
ATOM 719 N N . LEU A 1 99 ? 10.569 31.947 95.381 1.00 62.30 99 LEU A N 1
ATOM 720 C CA . LEU A 1 99 ? 10.727 30.511 95.125 1.00 66.72 99 LEU A CA 1
ATOM 721 C C . LEU A 1 99 ? 12.190 30.052 95.321 1.00 77.75 99 LEU A C 1
ATOM 722 O O . LEU A 1 99 ? 13.120 30.734 94.867 1.00 71.92 99 LEU A O 1
ATOM 727 N N . ASP A 1 100 ? 12.374 28.913 96.006 1.00 88.15 100 ASP A N 1
ATOM 728 C CA . ASP A 1 100 ? 13.701 28.296 96.225 1.00 97.30 100 ASP A CA 1
ATOM 729 C C . ASP A 1 100 ? 13.605 26.790 96.019 1.00 93.26 100 ASP A C 1
ATOM 730 O O . ASP A 1 100 ? 14.117 26.261 95.038 1.00 94.95 100 ASP A O 1
ATOM 732 N N . ASN A 1 110 ? 8.321 12.180 79.370 1.00 108.26 110 ASN A N 1
ATOM 733 C CA . ASN A 1 110 ? 8.841 13.204 78.468 1.00 111.64 110 ASN A CA 1
ATOM 734 C C . ASN A 1 110 ? 7.987 13.299 77.199 1.00 114.21 110 ASN A C 1
ATOM 735 O O . ASN A 1 110 ? 7.678 12.282 76.572 1.00 119.6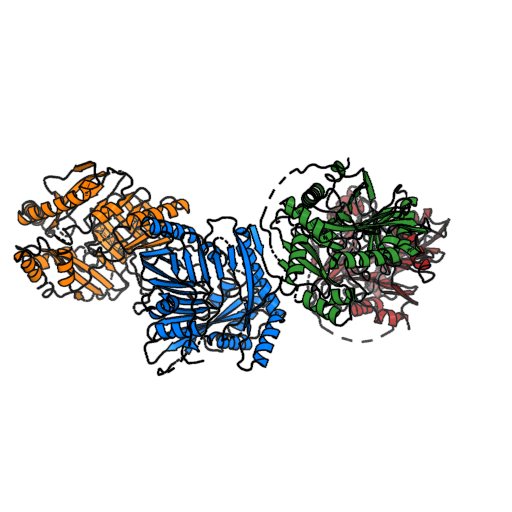0 110 ASN A O 1
ATOM 737 N N . LEU A 1 111 ? 7.613 14.526 76.836 1.00 114.46 111 LEU A N 1
ATOM 738 C CA . LEU A 1 111 ? 6.704 14.803 75.712 1.00 116.33 111 LEU A CA 1
ATOM 739 C C . LEU A 1 111 ? 7.468 15.212 74.438 1.00 110.42 111 LEU A C 1
ATOM 740 O O . LEU A 1 111 ? 8.467 15.930 74.508 1.00 107.36 111 LEU A O 1
ATOM 742 N N . THR A 1 112 ? 7.001 14.748 73.281 1.00 103.59 112 THR A N 1
ATOM 743 C CA . THR A 1 112 ? 7.586 15.143 71.993 1.00 99.61 112 THR A CA 1
ATOM 744 C C . THR A 1 112 ? 6.834 16.368 71.457 1.00 90.78 112 THR A C 1
ATOM 745 O O . THR A 1 112 ? 5.661 16.553 71.775 1.00 96.50 112 THR A O 1
ATOM 749 N N . PHE A 1 113 ? 7.493 17.191 70.643 1.00 83.53 113 PHE A N 1
ATOM 750 C CA . PHE A 1 113 ? 6.886 18.425 70.128 1.00 82.13 113 PHE A CA 1
ATOM 751 C C . PHE A 1 113 ? 7.059 18.596 68.616 1.00 80.40 113 PHE A C 1
ATOM 752 O O . PHE A 1 113 ? 8.123 18.352 68.073 1.00 80.41 113 PHE A O 1
ATOM 760 N N . GLU A 1 114 ? 5.994 19.031 67.961 1.00 85.40 114 GLU A N 1
ATOM 761 C CA . GLU A 1 114 ? 5.980 19.386 66.543 1.00 88.48 114 GLU A CA 1
ATOM 762 C C . GLU A 1 114 ? 6.000 20.922 66.547 1.00 87.40 114 GLU A C 1
ATOM 763 O O . GLU A 1 114 ? 5.302 21.525 67.357 1.00 86.34 114 GLU A O 1
ATOM 777 N N . THR A 1 116 ? 5.840 24.629 64.095 1.00 88.67 116 THR A N 1
ATOM 778 C CA . THR A 1 116 ? 5.459 25.185 62.791 1.00 84.42 116 THR A CA 1
ATOM 779 C C . THR A 1 116 ? 5.470 26.726 62.794 1.00 85.48 116 THR A C 1
ATOM 780 O O . THR A 1 116 ? 4.600 27.359 63.396 1.00 79.67 116 THR A O 1
ATOM 784 N N . PRO A 1 117 ? 6.442 27.336 62.105 1.00 86.38 117 PRO A N 1
ATOM 785 C CA . PRO A 1 117 ? 6.479 28.790 61.993 1.00 86.42 117 PRO A CA 1
ATOM 786 C C . PRO A 1 117 ? 5.369 29.388 61.123 1.00 84.18 117 PRO A C 1
ATOM 787 O O . PRO A 1 117 ? 5.277 29.069 59.945 1.00 90.16 117 PRO A O 1
ATOM 791 N N . VAL A 1 118 ? 4.554 30.264 61.709 1.00 87.06 118 VAL A N 1
ATOM 792 C CA . VAL A 1 118 ? 3.493 30.975 60.993 1.00 83.56 118 VAL A CA 1
ATOM 793 C C . VAL A 1 118 ? 3.733 32.468 61.130 1.00 82.52 118 VAL A C 1
ATOM 794 O O . VAL A 1 118 ? 3.451 33.025 62.178 1.00 80.83 118 VAL A O 1
ATOM 798 N N . PRO A 1 119 ? 4.291 33.123 60.099 1.00 90.72 119 PRO A N 1
ATOM 799 C CA . PRO A 1 119 ? 4.769 32.614 58.820 1.00 91.81 119 PRO A CA 1
ATOM 800 C C . PRO A 1 119 ? 6.129 31.904 58.909 1.00 93.25 119 PRO A C 1
ATOM 801 O O . PRO A 1 119 ? 6.691 31.786 60.003 1.00 83.67 119 PRO A O 1
ATOM 805 N N . ASP A 1 120 ? 6.632 31.439 57.759 1.00 93.61 120 ASP A N 1
ATOM 806 C CA . ASP A 1 120 ? 8.001 30.908 57.640 1.00 92.26 120 ASP A CA 1
ATOM 807 C C . ASP A 1 120 ? 9.008 32.051 57.592 1.00 87.65 120 ASP A C 1
ATOM 808 O O . ASP A 1 120 ? 8.626 33.209 57.436 1.00 81.04 120 ASP A O 1
ATOM 813 N N . HIS A 1 121 ? 10.292 31.717 57.687 1.00 90.65 121 HIS A N 1
ATOM 814 C CA . HIS A 1 121 ? 11.353 32.719 57.884 1.00 102.19 121 HIS A CA 1
ATOM 815 C C . HIS A 1 121 ? 11.534 33.716 56.720 1.00 106.24 121 HIS A C 1
ATOM 816 O O . HIS A 1 121 ? 12.036 34.829 56.913 1.00 105.45 121 HIS A O 1
ATOM 823 N N . GLU A 1 122 ? 11.129 33.311 55.520 1.00 115.07 122 GLU A N 1
ATOM 824 C CA . GLU A 1 122 ? 11.230 34.160 54.330 1.00 117.89 122 GLU A CA 1
ATOM 825 C C . GLU A 1 122 ? 10.057 35.143 54.291 1.00 105.35 122 GLU A C 1
ATOM 826 O O . GLU A 1 122 ? 10.263 36.359 54.258 1.00 94.67 122 GLU A O 1
ATOM 832 N N . VAL A 1 123 ? 8.835 34.597 54.285 1.00 98.45 123 VAL A N 1
ATOM 833 C CA . VAL A 1 123 ? 7.590 35.387 54.333 1.00 100.23 123 VAL A CA 1
ATOM 834 C C . VAL A 1 123 ? 7.670 36.515 55.378 1.00 96.83 123 VAL A C 1
ATOM 835 O O . VAL A 1 123 ? 7.206 37.631 55.120 1.00 90.14 123 VAL A O 1
ATOM 839 N N . TYR A 1 124 ? 8.264 36.208 56.540 1.00 90.37 124 TYR A N 1
ATOM 840 C CA . TYR A 1 124 ? 8.525 37.198 57.594 1.00 89.20 124 TYR A CA 1
ATOM 841 C C . TYR A 1 124 ? 9.533 38.246 57.162 1.00 87.14 124 TYR A C 1
ATOM 842 O O . TYR A 1 124 ? 9.323 39.430 57.400 1.00 84.36 124 TYR A O 1
ATOM 859 N N . LYS A 1 126 ? 10.218 38.918 54.031 1.00 94.26 126 LYS A N 1
ATOM 860 C CA . LYS A 1 126 ? 9.427 39.623 53.017 1.00 97.48 126 LYS A CA 1
ATOM 861 C C . LYS A 1 126 ? 8.664 40.784 53.671 1.00 100.16 126 LYS A C 1
ATOM 862 O O . LYS A 1 126 ? 8.773 41.948 53.245 1.00 98.17 126 LYS A O 1
ATOM 864 N N . GLY A 1 127 ? 7.909 40.456 54.722 1.00 92.68 127 GLY A N 1
ATOM 865 C CA . GLY A 1 127 ? 7.188 41.448 55.506 1.00 78.37 127 GLY A CA 1
ATOM 866 C C . GLY A 1 127 ? 8.065 42.601 55.962 1.00 75.25 127 GLY A C 1
ATOM 867 O O . GLY A 1 127 ? 7.701 43.762 55.776 1.00 75.35 127 GLY A O 1
ATOM 868 N N . VAL A 1 128 ? 9.219 42.300 56.553 1.00 76.02 128 VAL A N 1
ATOM 869 C CA . VAL A 1 128 ? 10.084 43.359 57.101 1.00 85.67 128 VAL A CA 1
ATOM 870 C C . VAL A 1 128 ? 10.582 44.298 55.992 1.00 92.95 128 VAL A C 1
ATOM 871 O O . VAL A 1 128 ? 10.634 45.514 56.192 1.00 92.67 128 VAL A O 1
ATOM 875 N N . LYS A 1 129 ? 10.915 43.744 54.823 1.00 101.09 129 LYS A N 1
ATOM 876 C CA . LYS A 1 129 ? 11.293 44.564 53.665 1.00 101.12 129 LYS A CA 1
ATOM 877 C C . LYS A 1 129 ? 10.188 45.573 53.337 1.00 93.32 129 LYS A C 1
ATOM 878 O O . LYS A 1 129 ? 10.452 46.779 53.245 1.00 83.11 129 LYS A O 1
ATOM 884 N N . GLN A 1 130 ? 8.955 45.080 53.191 1.00 89.96 130 GLN A N 1
ATOM 885 C CA . GLN A 1 130 ? 7.781 45.958 53.019 1.00 92.61 130 GLN A CA 1
ATOM 886 C C . GLN A 1 130 ? 7.705 47.046 54.092 1.00 92.14 130 GLN A C 1
ATOM 887 O O . GLN A 1 130 ? 7.250 48.162 53.822 1.00 91.93 130 GLN A O 1
ATOM 893 N N . GLY A 1 131 ? 8.122 46.705 55.309 1.00 87.28 131 GLY A N 1
ATOM 894 C CA . GLY A 1 131 ? 8.122 47.653 56.413 1.00 94.39 131 GLY A CA 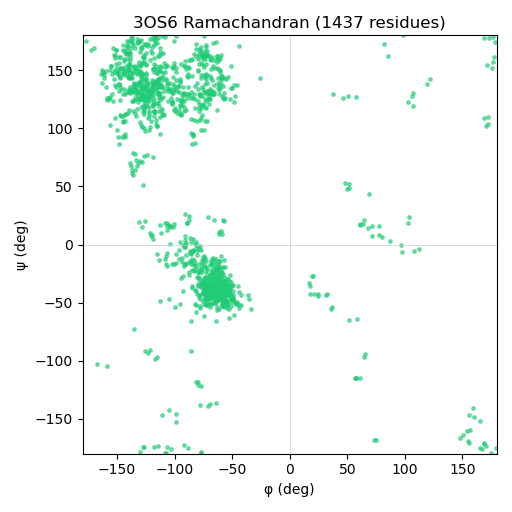1
ATOM 895 C C . GLY A 1 131 ? 9.148 48.758 56.267 1.00 99.69 131 GLY A C 1
ATOM 896 O O . GLY A 1 131 ? 8.828 49.943 56.405 1.00 96.64 131 GLY A O 1
ATOM 897 N N . ILE A 1 132 ? 10.390 48.361 56.004 1.00 114.27 132 ILE A N 1
ATOM 898 C CA . ILE A 1 132 ? 11.472 49.310 55.744 1.00 116.36 132 ILE A CA 1
ATOM 899 C C . ILE A 1 132 ? 11.037 50.238 54.606 1.00 109.28 132 ILE A C 1
ATOM 900 O O . ILE A 1 132 ? 11.094 51.462 54.737 1.00 106.31 132 ILE A O 1
ATOM 905 N N . GLU A 1 133 ? 10.571 49.636 53.515 1.00 101.59 133 GLU A N 1
ATOM 906 C CA . GLU A 1 133 ? 10.033 50.370 52.374 1.00 107.62 133 GLU A CA 1
ATOM 907 C C . GLU A 1 133 ? 9.088 51.518 52.778 1.00 110.75 133 GLU A C 1
ATOM 908 O O . GLU A 1 133 ? 9.287 52.658 52.364 1.00 120.71 133 GLU A O 1
ATOM 914 N N . LYS A 1 134 ? 8.085 51.227 53.601 1.00 106.41 134 LYS A N 1
ATOM 915 C CA . LYS A 1 134 ? 7.063 52.224 53.942 1.00 111.08 134 LYS A CA 1
ATOM 916 C C . LYS A 1 134 ? 7.555 53.344 54.882 1.00 119.37 134 LYS A C 1
ATOM 917 O O . LYS A 1 134 ? 6.972 54.431 54.886 1.00 123.85 134 LYS A O 1
ATOM 923 N N . ILE A 1 135 ? 8.594 53.086 55.685 1.00 126.36 135 ILE A N 1
ATOM 924 C CA . ILE A 1 135 ? 9.186 54.138 56.540 1.00 126.67 135 ILE A CA 1
ATOM 925 C C . ILE A 1 135 ? 10.069 55.064 55.697 1.00 133.45 135 ILE A C 1
ATOM 926 O O . ILE A 1 135 ? 10.130 56.271 55.952 1.00 134.28 135 ILE A O 1
ATOM 931 N N . LYS A 1 136 ? 10.748 54.495 54.698 1.00 132.47 136 LYS A N 1
ATOM 932 C CA . LYS A 1 136 ? 11.597 55.278 53.790 1.00 130.19 136 LYS A CA 1
ATOM 933 C C . LYS A 1 136 ? 10.777 56.228 52.909 1.00 121.64 136 LYS A C 1
ATOM 934 O O . LYS A 1 136 ? 11.283 57.254 52.458 1.00 115.96 136 LYS A O 1
ATOM 940 N N . ASP A 1 137 ? 9.509 55.898 52.686 1.00 113.88 137 ASP A N 1
ATOM 941 C CA . ASP A 1 137 ? 8.606 56.795 51.968 1.00 113.90 137 ASP A CA 1
ATOM 942 C C . ASP A 1 137 ? 7.938 57.835 52.877 1.00 107.55 137 ASP A C 1
ATOM 943 O O . ASP A 1 137 ? 7.127 58.621 52.403 1.00 107.38 137 ASP A O 1
ATOM 948 N N . GLY A 1 138 ? 8.279 57.838 54.167 1.00 104.74 138 GLY A N 1
ATOM 949 C CA . GLY A 1 138 ? 7.811 58.861 55.114 1.00 103.91 138 GLY A CA 1
ATOM 950 C C . GLY A 1 138 ? 6.381 58.702 55.608 1.00 101.47 138 GLY A C 1
ATOM 951 O O . GLY A 1 138 ? 5.793 59.650 56.134 1.00 87.83 138 GLY A O 1
ATOM 952 N N . ASP A 1 139 ? 5.814 57.514 55.417 1.00 108.25 139 ASP A N 1
ATOM 953 C CA . ASP A 1 139 ? 4.473 57.208 55.911 1.00 118.02 139 ASP A CA 1
ATOM 954 C C . ASP A 1 139 ? 4.570 56.861 57.392 1.00 127.54 139 ASP A C 1
ATOM 955 O O . ASP A 1 139 ? 3.736 57.278 58.208 1.00 123.87 139 ASP A O 1
ATOM 960 N N . LEU A 1 140 ? 5.589 56.072 57.723 1.00 129.14 140 LEU A N 1
ATOM 961 C CA . LEU A 1 140 ? 5.818 55.641 59.090 1.00 123.30 140 LEU A CA 1
ATOM 962 C C . LEU A 1 140 ? 7.228 56.004 59.511 1.00 123.42 140 LEU A C 1
ATOM 963 O O . LEU A 1 140 ? 8.112 56.165 58.663 1.00 105.31 140 LEU A O 1
ATOM 968 N N . LYS A 1 141 ? 7.410 56.139 60.826 1.00 128.62 141 LYS A N 1
ATOM 969 C CA . LYS A 1 141 ? 8.730 56.319 61.444 1.00 126.75 141 LYS A CA 1
ATOM 970 C C . LYS A 1 141 ? 9.181 55.027 62.121 1.00 111.15 141 LYS A C 1
ATOM 971 O O . LYS A 1 141 ? 10.317 54.586 61.932 1.00 114.41 141 LYS A O 1
ATOM 977 N N . LYS A 1 142 ? 8.276 54.425 62.890 1.00 96.66 142 LYS A N 1
ATOM 978 C CA . LYS A 1 142 ? 8.559 53.205 63.638 1.00 92.17 142 LYS A CA 1
ATOM 979 C C . LYS A 1 142 ? 7.529 52.144 63.305 1.00 85.53 142 LYS A C 1
ATOM 980 O O . LYS A 1 142 ? 6.336 52.430 63.383 1.00 85.32 142 LYS A O 1
ATOM 986 N N . ILE A 1 143 ? 7.970 50.930 62.957 1.00 80.08 143 ILE A N 1
ATOM 987 C CA . ILE A 1 143 ? 7.040 49.779 62.838 1.00 79.72 143 ILE A CA 1
ATOM 988 C C . ILE A 1 143 ? 7.527 48.501 63.554 1.00 78.71 143 ILE A C 1
ATOM 989 O O . ILE A 1 143 ? 8.640 48.044 63.296 1.00 85.03 143 ILE A O 1
ATOM 994 N N . VAL A 1 144 ? 6.694 47.908 64.422 1.00 64.57 144 VAL A N 1
ATOM 995 C CA . VAL A 1 144 ? 7.047 46.614 65.036 1.00 58.80 144 VAL A CA 1
ATOM 996 C C . VAL A 1 144 ? 6.402 45.483 64.236 1.00 60.57 144 VAL A C 1
ATOM 997 O O . VAL A 1 144 ? 5.216 45.550 63.922 1.00 60.82 144 VAL A O 1
ATOM 1001 N N . LEU A 1 145 ? 7.181 44.459 63.884 1.00 56.12 145 LEU A N 1
ATOM 1002 C CA . LEU A 1 145 ? 6.650 43.299 63.164 1.00 57.14 145 LEU A CA 1
ATOM 1003 C C . LEU A 1 145 ? 6.977 42.004 63.869 1.00 56.30 145 LEU A C 1
ATOM 1004 O O . LEU A 1 145 ? 8.065 41.815 64.417 1.00 58.65 145 LEU A O 1
ATOM 1009 N N . SER A 1 146 ? 6.020 41.095 63.830 1.00 57.57 146 SER A N 1
ATOM 1010 C CA . SER A 1 146 ? 6.062 39.950 64.695 1.00 56.93 146 SER A CA 1
ATOM 1011 C C . SER A 1 146 ? 5.638 38.711 63.954 1.00 53.39 146 SER A C 1
ATOM 1012 O O . SER A 1 146 ? 5.105 38.787 62.876 1.00 52.14 146 SER A O 1
ATOM 1015 N N . ARG A 1 147 ? 5.925 37.570 64.556 1.00 55.14 147 ARG A N 1
ATOM 1016 C CA . ARG A 1 147 ? 5.576 36.288 64.004 1.00 55.83 147 ARG A CA 1
ATOM 1017 C C . ARG A 1 147 ? 5.229 35.356 65.139 1.00 55.30 147 ARG A C 1
ATOM 1018 O O . ARG A 1 147 ? 5.426 35.680 66.307 1.00 53.85 147 ARG A O 1
ATOM 1026 N N . SER A 1 148 ? 4.722 34.192 64.789 1.00 54.99 148 SER A N 1
ATOM 1027 C CA . SER A 1 148 ? 4.313 33.220 65.773 1.00 59.76 148 SER A CA 1
ATOM 1028 C C . SER A 1 148 ? 4.894 31.835 65.460 1.00 62.50 148 SER A C 1
ATOM 1029 O O . SER A 1 148 ? 5.522 31.616 64.425 1.00 68.59 148 SER A O 1
ATOM 1032 N N . LEU A 1 149 ? 4.665 30.897 66.365 1.00 65.33 149 LEU A N 1
ATOM 1033 C CA . LEU A 1 149 ? 5.307 29.600 66.305 1.00 65.11 149 LEU A CA 1
ATOM 1034 C C . LEU A 1 149 ? 4.328 28.627 66.950 1.00 68.16 149 LEU A C 1
ATOM 1035 O O . LEU A 1 149 ? 4.193 28.577 68.168 1.00 65.49 149 LEU A O 1
ATOM 1040 N N . ASP A 1 150 ? 3.570 27.922 66.111 1.00 73.90 150 ASP A N 1
ATOM 1041 C CA . ASP A 1 150 ? 2.597 26.950 66.596 1.00 70.48 150 ASP A CA 1
ATOM 1042 C C . ASP A 1 150 ? 3.359 25.758 67.103 1.00 70.70 150 ASP A C 1
ATOM 1043 O O . ASP A 1 150 ? 4.418 25.437 66.591 1.00 84.75 150 ASP A O 1
ATOM 1048 N N . VAL A 1 151 ? 2.881 25.169 68.181 1.00 68.10 151 VAL A N 1
ATOM 1049 C CA . VAL A 1 151 ? 3.492 23.982 68.704 1.00 68.55 151 VAL A CA 1
ATOM 1050 C C . VAL A 1 151 ? 2.404 22.978 69.014 1.00 78.60 151 VAL A C 1
ATOM 1051 O O . VAL A 1 151 ? 1.320 23.338 69.483 1.00 82.50 151 VAL A O 1
ATOM 1055 N N . LYS A 1 152 ? 2.690 21.725 68.665 1.00 88.91 152 LYS A N 1
ATOM 1056 C CA . LYS A 1 152 ? 1.816 20.590 68.932 1.00 86.67 152 LYS A CA 1
ATOM 1057 C C . LYS A 1 152 ? 2.611 19.650 69.840 1.00 81.73 152 LYS A C 1
ATOM 1058 O O . LYS A 1 152 ? 3.766 19.339 69.562 1.00 77.51 152 LYS A O 1
ATOM 1064 N N . SER A 1 153 ? 1.999 19.255 70.952 1.00 82.71 153 SER A N 1
ATOM 1065 C CA . SER A 1 153 ? 2.592 18.319 71.902 1.00 82.57 153 SER A CA 1
ATOM 1066 C C . SER A 1 153 ? 1.984 16.926 71.700 1.00 84.49 153 SER A C 1
ATOM 1067 O O . SER A 1 153 ? 0.830 16.804 71.268 1.00 76.80 153 SER A O 1
ATOM 1070 N N . SER A 1 154 ? 2.759 15.887 72.022 1.00 85.51 154 SER A N 1
ATOM 1071 C CA . SER A 1 154 ? 2.237 14.516 72.048 1.00 86.57 154 SER A CA 1
ATOM 1072 C C . SER A 1 154 ? 1.3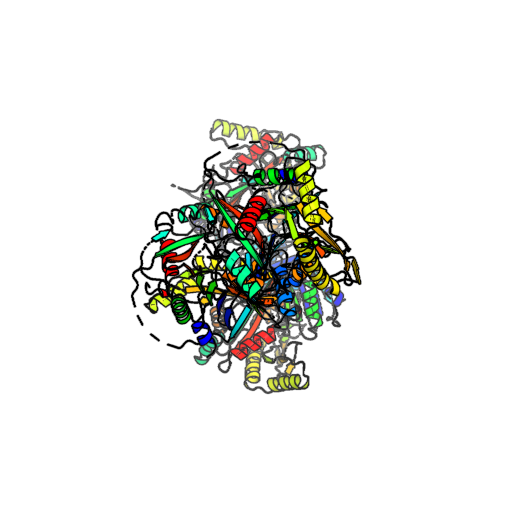07 14.286 73.244 1.00 87.69 154 SER A C 1
ATOM 1073 O O . SER A 1 154 ? 0.486 13.382 73.214 1.00 85.64 154 SER A O 1
ATOM 1076 N N . GLY A 1 155 ? 1.420 15.117 74.280 1.00 92.01 155 GLY A N 1
ATOM 1077 C CA . GLY A 1 155 ? 0.517 15.045 75.438 1.00 90.67 155 GLY A CA 1
ATOM 1078 C C . GLY A 1 155 ? -0.236 16.335 75.691 1.00 88.53 155 GLY A C 1
ATOM 1079 O O . GLY A 1 155 ? -0.049 17.322 74.982 1.00 87.10 155 GLY A O 1
ATOM 1080 N N . LYS A 1 156 ? -1.112 16.307 76.695 1.00 88.05 156 LYS A N 1
ATOM 1081 C CA . LYS A 1 156 ? -1.728 17.525 77.238 1.00 83.44 156 LYS A CA 1
ATOM 1082 C C . LYS A 1 156 ? -0.686 18.323 78.033 1.00 75.51 156 LYS A C 1
ATOM 1083 O O . LYS A 1 156 ? 0.070 17.785 78.863 1.00 63.19 156 LYS A O 1
ATOM 1089 N N . ILE A 1 157 ? -0.632 19.616 77.764 1.00 70.42 157 ILE A N 1
ATOM 1090 C CA . ILE A 1 157 ? 0.327 20.455 78.438 1.00 64.68 157 ILE A CA 1
ATOM 1091 C C . ILE A 1 157 ? -0.132 20.654 79.850 1.00 55.53 157 ILE A C 1
ATOM 1092 O O . ILE A 1 157 ? -1.265 21.038 80.086 1.00 56.80 157 ILE A O 1
ATOM 1097 N N . ASP A 1 158 ? 0.745 20.334 80.788 1.00 53.99 158 ASP A N 1
ATOM 1098 C CA . ASP A 1 158 ? 0.490 20.589 82.193 1.00 57.02 158 ASP A CA 1
ATOM 1099 C C . ASP A 1 158 ? 0.715 22.106 82.461 1.00 52.76 158 ASP A C 1
ATOM 1100 O O . ASP A 1 158 ? 1.838 22.546 82.602 1.00 46.87 158 ASP A O 1
ATOM 1105 N N . LYS A 1 159 ? -0.381 22.870 82.496 1.00 54.39 159 LYS A N 1
ATOM 1106 C CA . LYS A 1 159 ? -0.348 24.334 82.593 1.00 52.85 159 LYS A CA 1
ATOM 1107 C C . LYS A 1 159 ? 0.256 24.806 83.898 1.00 47.69 159 LYS A C 1
ATOM 1108 O O . LYS A 1 159 ? 1.060 25.713 83.899 1.00 43.93 159 LYS A O 1
ATOM 1114 N N . GLN A 1 160 ? -0.102 24.149 84.992 1.00 49.17 160 GLN A N 1
ATOM 1115 C CA . GLN A 1 160 ? 0.446 24.497 86.272 1.00 53.12 160 GLN A CA 1
ATOM 1116 C C . GLN A 1 160 ? 1.982 24.395 86.261 1.00 53.14 160 GLN A C 1
ATOM 1117 O O . GLN A 1 160 ? 2.662 25.259 86.821 1.00 48.12 160 GLN A O 1
ATOM 1123 N N . LYS A 1 161 ? 2.524 23.366 85.626 1.00 53.78 161 LYS A N 1
ATOM 1124 C CA . LYS A 1 161 ? 3.961 23.161 85.645 1.00 58.07 161 LYS A CA 1
ATOM 1125 C C . LYS A 1 161 ? 4.625 24.137 84.716 1.00 49.73 161 LYS A C 1
ATOM 1126 O O . LYS A 1 161 ? 5.712 24.590 84.991 1.00 52.28 161 LYS A O 1
ATOM 1132 N N . LEU A 1 162 ? 3.992 24.429 83.595 1.00 45.38 162 LEU A N 1
ATOM 1133 C CA . LEU A 1 162 ? 4.485 25.461 82.707 1.00 45.89 162 LEU A CA 1
ATOM 1134 C C . LEU A 1 162 ? 4.571 26.824 83.465 1.00 44.03 162 LEU A C 1
ATOM 1135 O O . LEU A 1 162 ? 5.571 27.539 83.370 1.00 39.61 162 LEU A O 1
ATOM 1140 N N . LEU A 1 163 ? 3.527 27.143 84.235 1.00 41.77 163 LEU A N 1
ATOM 1141 C CA . LEU A 1 163 ? 3.491 28.362 85.024 1.00 40.40 163 LEU A CA 1
ATOM 1142 C C . LEU A 1 163 ? 4.608 28.391 86.070 1.00 41.16 163 LEU A C 1
ATOM 1143 O O . LEU A 1 163 ? 5.232 29.417 86.258 1.00 37.80 163 LEU A O 1
ATOM 1148 N N . ARG A 1 164 ? 4.856 27.274 86.747 1.00 42.82 164 ARG A N 1
ATOM 1149 C CA . ARG A 1 164 ? 5.907 27.237 87.740 1.00 44.60 164 ARG A CA 1
ATOM 1150 C C . ARG A 1 164 ? 7.293 27.447 87.083 1.00 44.83 164 ARG A C 1
ATOM 1151 O O . ARG A 1 164 ? 8.125 28.215 87.593 1.00 40.93 164 ARG A O 1
ATOM 1159 N N . GLU A 1 165 ? 7.520 26.789 85.959 1.00 42.86 165 GLU A N 1
ATOM 1160 C CA . GLU A 1 165 ? 8.761 26.976 85.228 1.00 49.64 165 GLU A CA 1
ATOM 1161 C C . GLU A 1 165 ? 8.964 28.444 84.842 1.00 48.96 165 GLU A C 1
ATOM 1162 O O . GLU A 1 165 ? 10.075 28.946 84.913 1.00 44.25 165 GLU A O 1
ATOM 1168 N N . LEU A 1 166 ? 7.907 29.110 84.377 1.00 43.20 166 LEU A N 1
ATOM 1169 C CA . LEU A 1 166 ? 8.047 30.500 83.971 1.00 41.15 166 LEU A CA 1
ATOM 1170 C C . LEU A 1 166 ? 8.411 31.356 85.188 1.00 39.23 166 LEU A C 1
ATOM 1171 O O . LEU A 1 166 ? 9.335 32.166 85.122 1.00 40.21 166 LEU A O 1
ATOM 1176 N N . ALA A 1 167 ? 7.707 31.127 86.289 1.00 35.66 167 ALA A N 1
ATOM 1177 C CA . ALA A 1 167 ? 7.887 31.892 87.485 1.00 37.82 167 ALA A CA 1
ATOM 1178 C C . ALA A 1 167 ? 9.299 31.733 88.076 1.00 40.04 167 ALA A C 1
ATOM 1179 O O . ALA A 1 167 ? 9.910 32.718 88.486 1.00 36.79 167 ALA A O 1
ATOM 1181 N N . GLU A 1 168 ? 9.807 30.504 88.095 1.00 40.96 168 GLU A N 1
ATOM 1182 C CA . GLU A 1 168 ? 11.101 30.224 88.672 1.00 43.44 168 GLU A CA 1
ATOM 1183 C C . GLU A 1 168 ? 12.240 30.929 87.921 1.00 42.25 168 GLU A C 1
ATOM 1184 O O . GLU A 1 168 ? 13.247 31.306 88.521 1.00 43.25 168 GLU A O 1
ATOM 1190 N N . HIS A 1 169 ? 12.063 31.091 86.615 1.00 40.01 169 HIS A N 1
ATOM 1191 C CA . HIS A 1 169 ? 13.070 31.662 85.737 1.00 38.96 169 HIS A CA 1
ATOM 1192 C C . HIS A 1 169 ? 12.761 33.120 85.399 1.00 41.38 169 HIS A C 1
ATOM 1193 O O . HIS A 1 169 ? 13.316 33.683 84.468 1.00 42.91 169 HIS A O 1
ATOM 1200 N N . ASN A 1 170 ? 11.860 33.722 86.157 1.00 42.21 170 ASN A N 1
ATOM 1201 C CA . ASN A 1 170 ? 11.542 35.101 85.993 1.00 43.83 170 ASN A CA 1
ATOM 1202 C C . ASN A 1 170 ? 11.376 35.845 87.342 1.00 44.36 170 ASN A C 1
ATOM 1203 O O . ASN A 1 170 ? 10.287 36.286 87.704 1.00 43.40 170 ASN A O 1
ATOM 1208 N N . LYS A 1 171 ? 12.504 36.025 88.027 1.00 49.88 171 LYS A N 1
ATOM 1209 C CA . LYS A 1 171 ? 12.619 36.738 89.292 1.00 51.52 171 LYS A CA 1
ATOM 1210 C C . LYS A 1 171 ? 12.145 38.186 89.152 1.00 46.93 171 LYS A C 1
ATOM 1211 O O . LYS A 1 171 ? 11.548 38.726 90.060 1.00 41.13 171 LYS A O 1
ATOM 1217 N N . HIS A 1 172 ? 12.412 38.837 88.026 1.00 41.50 172 HIS A N 1
ATOM 1218 C CA . HIS A 1 172 ? 12.184 40.284 88.001 1.00 43.72 172 HIS A CA 1
ATOM 1219 C C . HIS A 1 172 ? 10.971 40.741 87.212 1.00 40.66 172 HIS A C 1
ATOM 1220 O O . HIS A 1 172 ? 10.579 41.896 87.276 1.00 39.94 172 HIS A O 1
ATOM 1227 N N . GLY A 1 173 ? 10.344 39.824 86.508 1.00 33.27 173 GLY A N 1
ATOM 1228 C CA . GLY A 1 173 ? 9.274 40.197 85.645 1.00 32.48 173 GLY A CA 1
ATOM 1229 C C . GLY A 1 173 ? 7.902 39.978 86.217 1.00 29.85 173 GLY A C 1
ATOM 1230 O O . GLY A 1 173 ? 7.696 40.020 87.409 1.00 32.75 173 GLY A O 1
ATOM 1231 N N . TYR A 1 174 ? 6.959 39.769 85.317 1.00 30.58 174 TYR A N 1
ATOM 1232 C CA . TYR A 1 174 ? 5.566 39.564 85.644 1.00 27.80 174 TYR A CA 1
ATOM 1233 C C . TYR A 1 174 ? 5.132 38.251 84.964 1.00 29.37 174 TYR A C 1
ATOM 1234 O O . TYR A 1 174 ? 5.166 38.131 83.725 1.00 28.08 174 TYR A O 1
ATOM 1243 N N . THR A 1 175 ? 4.800 37.257 85.794 1.00 30.95 175 THR A N 1
ATOM 1244 C CA . THR A 1 175 ? 4.377 35.930 85.337 1.00 31.49 175 THR A CA 1
ATOM 1245 C C . THR A 1 175 ? 2.861 35.807 85.522 1.00 28.90 175 THR A C 1
ATOM 1246 O O . THR A 1 175 ? 2.317 36.104 86.589 1.00 29.03 175 THR A O 1
ATOM 1250 N N . PHE A 1 176 ? 2.205 35.318 84.501 1.00 27.91 176 PHE A N 1
ATOM 1251 C CA . PHE A 1 176 ? 0.753 35.369 84.436 1.00 28.44 176 PHE A CA 1
ATOM 1252 C C . PHE A 1 176 ? 0.144 34.155 83.705 1.00 28.01 176 PHE A C 1
ATOM 1253 O O . PHE A 1 176 ? 0.787 33.538 82.848 1.00 26.38 176 PHE A O 1
ATOM 1261 N N . ALA A 1 177 ? -1.083 33.834 84.098 1.00 28.55 177 ALA A N 1
ATOM 1262 C CA . ALA A 1 177 ? -1.981 32.912 83.379 1.00 30.64 177 ALA A CA 1
ATOM 1263 C C . ALA A 1 177 ? -3.378 33.554 83.392 1.00 30.64 177 ALA A C 1
ATOM 1264 O O . ALA A 1 177 ? -3.900 33.932 84.454 1.00 29.89 177 ALA A O 1
ATOM 1266 N N . VAL A 1 178 ? -3.938 33.756 82.208 1.00 30.55 178 VAL A N 1
ATOM 1267 C CA . VAL A 1 178 ? -5.242 34.372 82.106 1.00 32.74 178 VAL A CA 1
ATOM 1268 C C . VAL A 1 178 ? -6.149 33.467 81.342 1.00 34.48 178 VAL A C 1
ATOM 1269 O O . VAL A 1 178 ? -5.816 32.992 80.253 1.00 35.00 178 VAL A O 1
ATOM 1273 N N . ASN A 1 179 ? -7.287 33.180 81.943 1.00 38.12 179 ASN A N 1
ATOM 1274 C CA . ASN A 1 179 ? -8.272 32.352 81.268 1.00 41.33 179 ASN A CA 1
ATOM 1275 C C . ASN A 1 179 ? -8.897 33.205 80.169 1.00 39.51 179 ASN A C 1
ATOM 1276 O O . ASN A 1 179 ? -9.370 34.287 80.451 1.00 40.80 179 ASN A O 1
ATOM 1281 N N . LEU A 1 180 ? -8.838 32.731 78.923 1.00 40.27 180 LEU A N 1
ATOM 1282 C CA . LEU A 1 180 ? -9.323 33.484 77.768 1.00 43.94 180 LEU A CA 1
ATOM 1283 C C . LEU A 1 180 ? -10.697 32.958 77.300 1.00 53.31 180 LEU A C 1
ATOM 1284 O O . LEU A 1 180 ? -11.010 31.765 77.480 1.00 53.06 180 LEU A O 1
ATOM 1289 N N . PRO A 1 181 ? -11.511 33.837 76.668 1.00 61.78 181 PRO A N 1
ATOM 1290 C CA . PRO A 1 181 ? -12.751 33.405 76.015 1.00 63.66 181 PRO A CA 1
ATOM 1291 C C . PRO A 1 181 ? -12.512 32.180 75.143 1.00 65.21 181 PRO A C 1
ATOM 1292 O O . PRO A 1 181 ? -11.593 32.181 74.315 1.00 63.11 181 PRO A O 1
ATOM 1296 N N . LYS A 1 182 ? -13.324 31.148 75.362 1.00 70.64 182 LYS A N 1
ATOM 1297 C CA . LYS A 1 182 ? -13.122 29.845 74.736 1.00 80.79 182 LYS A CA 1
ATOM 1298 C C . LYS A 1 182 ? -13.480 29.807 73.265 1.00 83.04 182 LYS A C 1
ATOM 1299 O O . LYS A 1 182 ? -14.165 30.686 72.734 1.00 80.52 182 LYS A O 1
ATOM 1305 N N . ASP A 1 183 ? -13.031 28.728 72.633 1.00 101.85 183 ASP A N 1
ATOM 1306 C CA . ASP A 1 183 ? -13.520 28.308 71.320 1.00 107.86 183 ASP A CA 1
ATOM 1307 C C . ASP A 1 183 ? -14.675 27.310 71.442 1.00 107.44 183 ASP A C 1
ATOM 1308 O O . ASP A 1 183 ? -15.609 27.380 70.652 1.00 111.93 183 ASP A O 1
ATOM 1313 N N . GLU A 1 184 ? -14.589 26.373 72.395 1.00 112.61 184 GLU A N 1
ATOM 1314 C CA . GLU A 1 184 ? -15.663 25.392 72.651 1.00 131.57 184 GLU A CA 1
ATOM 1315 C C . GLU A 1 184 ? -15.959 25.224 74.136 1.00 130.49 184 GLU A C 1
ATOM 1316 O O . GLU A 1 184 ? -16.958 24.601 74.499 1.00 121.57 184 GLU A O 1
ATOM 1322 N N . ASN A 1 187 ? -12.840 23.383 74.637 1.00 68.33 187 ASN A N 1
ATOM 1323 C CA . ASN A 1 187 ? -11.561 23.234 75.338 1.00 81.86 187 ASN A CA 1
ATOM 1324 C C . ASN A 1 187 ? -10.967 24.548 75.903 1.00 79.65 187 ASN A C 1
ATOM 1325 O O . ASN A 1 187 ? -11.069 25.607 75.282 1.00 77.72 187 ASN A O 1
ATOM 1330 N N . SER A 1 188 ? -10.337 24.472 77.076 1.00 73.29 188 SER A N 1
ATOM 1331 C CA . SER A 1 188 ? -9.916 25.681 77.793 1.00 70.14 188 SER A CA 1
ATOM 1332 C C . SER A 1 188 ? -8.730 26.381 77.110 1.00 65.29 188 SER A C 1
ATOM 1333 O O . SER A 1 188 ? -7.801 25.733 76.620 1.00 61.61 188 SER A O 1
ATOM 1336 N N . LYS A 1 189 ? -8.799 27.709 77.067 1.00 58.98 189 LYS A N 1
ATOM 1337 C CA . LYS A 1 189 ? -7.794 28.529 76.402 1.00 56.64 189 LYS A CA 1
ATOM 1338 C C . LYS A 1 189 ? -7.137 29.456 77.437 1.00 50.71 189 LYS A C 1
ATOM 1339 O O . LYS A 1 189 ? -7.816 30.264 78.103 1.00 49.96 189 LYS A O 1
ATOM 1345 N N . THR A 1 190 ? -5.830 29.316 77.588 1.00 41.78 190 THR A N 1
ATOM 1346 C CA . THR A 1 190 ? -5.084 30.090 78.572 1.00 40.51 190 THR A CA 1
ATOM 1347 C C . THR A 1 190 ? -3.949 30.903 77.936 1.00 38.33 190 THR A C 1
ATOM 1348 O O . THR A 1 190 ? -3.190 30.390 77.112 1.00 34.06 190 THR A O 1
ATOM 1352 N N . LEU A 1 191 ? -3.865 32.182 78.309 1.00 37.97 191 LEU A N 1
ATOM 1353 C CA . LEU A 1 191 ? -2.747 33.042 77.928 1.00 35.84 191 LEU A CA 1
ATOM 1354 C C . LEU A 1 191 ? -1.760 33.011 79.061 1.00 35.75 191 LEU A C 1
ATOM 1355 O O . LEU A 1 191 ? -2.069 33.378 80.193 1.00 36.60 191 LEU A O 1
ATOM 1360 N N . ILE A 1 192 ? -0.563 32.561 78.757 1.00 36.81 192 ILE A N 1
ATOM 1361 C CA . ILE A 1 192 ? 0.434 32.306 79.781 1.00 39.25 192 ILE A CA 1
ATOM 1362 C C . ILE A 1 192 ? 1.763 32.963 79.339 1.00 36.80 192 ILE A C 1
ATOM 1363 O O . ILE A 1 192 ? 2.049 33.063 78.156 1.00 35.85 192 ILE A O 1
ATOM 1368 N N . GLY A 1 193 ? 2.558 33.429 80.283 1.00 35.21 193 GLY A N 1
ATOM 1369 C CA . GLY A 1 193 ? 3.792 34.102 79.935 1.00 34.64 193 GLY A CA 1
ATOM 1370 C C . GLY A 1 193 ? 4.549 34.700 81.115 1.00 32.97 193 GLY A C 1
ATOM 1371 O O . GLY A 1 193 ? 4.144 34.563 82.257 1.00 32.04 193 GLY A O 1
ATOM 1372 N N . ALA A 1 194 ? 5.678 35.330 80.797 1.00 31.67 194 ALA A N 1
ATOM 1373 C CA . ALA A 1 194 ? 6.570 35.945 81.765 1.00 31.69 194 ALA A CA 1
ATOM 1374 C C . ALA A 1 194 ? 7.122 37.208 81.089 1.00 31.92 194 ALA A C 1
ATOM 1375 O O . ALA A 1 194 ? 8.093 37.145 80.319 1.00 32.51 194 ALA A O 1
ATOM 1377 N N . SER A 1 195 ? 6.445 38.329 81.333 1.00 29.69 195 SER A N 1
ATOM 1378 C CA . SER A 1 195 ? 6.780 39.570 80.666 1.00 30.76 195 SER A CA 1
ATOM 1379 C C . SER A 1 195 ? 7.696 40.359 81.557 1.00 28.84 195 SER A C 1
ATOM 1380 O O . SER A 1 195 ? 7.483 40.390 82.783 1.00 29.86 195 SER A O 1
ATOM 1383 N N . PRO A 1 196 ? 8.675 41.044 80.964 1.00 28.73 196 PRO A N 1
ATOM 1384 C CA . PRO A 1 196 ? 9.579 41.941 81.742 1.00 28.82 196 PRO A CA 1
ATOM 1385 C C . PRO A 1 196 ? 9.082 43.382 81.836 1.00 28.52 196 PRO A C 1
ATOM 1386 O O . PRO A 1 196 ? 9.723 44.212 82.525 1.00 31.58 196 PRO A O 1
ATOM 1390 N N . GLU A 1 197 ? 7.955 43.684 81.190 1.00 26.51 197 GLU A N 1
ATOM 1391 C CA . GLU A 1 197 ? 7.571 45.067 80.964 1.00 26.15 197 GLU A CA 1
ATOM 1392 C C . GLU A 1 197 ? 6.263 45.537 81.602 1.00 25.75 197 GLU A C 1
ATOM 1393 O O . GLU A 1 197 ? 5.183 45.138 81.195 1.00 24.91 197 GLU A O 1
ATOM 1399 N N . LEU A 1 198 ? 6.375 46.402 82.611 1.00 25.60 198 LEU A N 1
ATOM 1400 C CA . LEU A 1 198 ? 5.229 47.085 83.193 1.00 24.31 198 LEU A CA 1
ATOM 1401 C C . LEU A 1 198 ? 4.776 48.185 82.248 1.00 25.58 198 LEU A C 1
ATOM 1402 O O . LEU A 1 198 ? 5.576 49.045 81.896 1.00 25.59 198 LEU A O 1
ATOM 1407 N N . LEU A 1 199 ? 3.523 48.123 81.782 1.00 24.83 199 LEU A N 1
ATOM 1408 C CA . LEU A 1 199 ? 2.912 49.243 81.055 1.00 23.64 199 LEU A CA 1
ATOM 1409 C C . LEU A 1 199 ? 2.629 50.376 82.049 1.00 24.19 199 LEU A C 1
ATOM 1410 O O . LEU A 1 199 ? 2.993 51.500 81.802 1.00 25.21 199 LEU A O 1
ATOM 1415 N N . VAL A 1 200 ? 1.948 50.091 83.151 1.00 22.23 200 VAL A N 1
ATOM 1416 C CA . VAL A 1 200 ? 1.730 51.124 84.144 1.00 21.74 200 VAL A CA 1
ATOM 1417 C C . VAL A 1 200 ? 1.297 50.503 85.463 1.00 21.65 200 VAL A C 1
ATOM 1418 O O . VAL A 1 200 ? 0.636 49.472 85.446 1.00 21.68 200 VAL A O 1
ATOM 1422 N N . SER A 1 201 ? 1.701 51.118 86.586 1.00 21.34 201 SER A N 1
ATOM 1423 C CA . SER A 1 201 ? 1.136 50.826 87.876 1.00 21.15 201 SER A CA 1
ATOM 1424 C C . SER A 1 201 ? 0.690 52.095 88.503 1.00 21.05 201 SER A C 1
ATOM 1425 O O . SER A 1 201 ? 1.286 53.124 88.235 1.00 22.76 201 SER A O 1
ATOM 1428 N N . ARG A 1 202 ? -0.262 51.983 89.426 1.00 19.45 202 ARG A N 1
ATOM 1429 C CA . ARG A 1 202 ? -0.685 53.060 90.253 1.00 19.53 202 ARG A CA 1
ATOM 1430 C C . ARG A 1 202 ? -0.680 52.559 91.666 1.00 21.78 202 ARG A C 1
ATOM 1431 O O . ARG A 1 202 ? -1.157 51.460 91.925 1.00 21.96 202 ARG A O 1
ATOM 1439 N N . HIS A 1 203 ? -0.182 53.397 92.585 1.00 24.24 203 HIS A N 1
ATOM 1440 C CA . HIS A 1 203 ? -0.174 53.128 94.012 1.00 26.05 203 HIS A CA 1
ATOM 1441 C C . HIS A 1 203 ? -0.438 54.482 94.656 1.00 25.56 203 HIS A C 1
ATOM 1442 O O . HIS A 1 203 ? 0.385 55.350 94.575 1.00 24.61 203 HIS A O 1
ATOM 1449 N N . GLY A 1 204 ? -1.579 54.674 95.299 1.00 24.17 204 GLY A N 1
ATOM 1450 C CA . GLY A 1 204 ? -1.980 56.004 95.695 1.00 25.06 204 GLY A CA 1
ATOM 1451 C C . GLY A 1 204 ? -1.917 56.966 94.515 1.00 25.43 204 GLY A C 1
ATOM 1452 O O . GLY A 1 204 ? -2.457 56.675 93.457 1.00 24.65 204 GLY A O 1
ATOM 1461 N N . GLN A 1 206 ? 0.933 57.694 93.069 1.00 25.73 206 GLN A N 1
ATOM 1462 C CA . GLN A 1 206 ? 2.163 57.378 92.336 1.00 27.92 206 GLN A CA 1
ATOM 1463 C C . GLN A 1 206 ? 1.916 56.456 91.138 1.00 27.82 206 GLN A C 1
ATOM 1464 O O . GLN A 1 206 ? 1.373 55.361 91.285 1.00 27.20 206 GLN A O 1
ATOM 1470 N N . VAL A 1 207 ? 2.385 56.911 89.974 1.00 26.87 207 VAL A N 1
ATOM 1471 C CA . VAL A 1 207 ? 2.312 56.225 88.730 1.00 26.01 207 VAL A CA 1
ATOM 1472 C C . VAL A 1 207 ? 3.687 55.839 88.250 1.00 25.49 207 VAL A C 1
ATOM 1473 O O . VAL A 1 207 ? 4.607 56.619 88.342 1.00 25.18 207 VAL A O 1
ATOM 1477 N N . ILE A 1 208 ? 3.828 54.635 87.716 1.00 24.95 208 ILE A N 1
ATOM 1478 C CA . ILE A 1 208 ? 5.118 54.206 87.184 1.00 26.44 208 ILE A CA 1
ATOM 1479 C C . ILE A 1 208 ? 4.823 53.487 85.883 1.00 27.34 208 ILE A C 1
ATOM 1480 O O . ILE A 1 208 ? 3.924 52.661 85.841 1.00 26.96 208 ILE A O 1
ATOM 1485 N N . SER A 1 209 ? 5.561 53.820 84.832 1.00 27.02 209 SER A N 1
ATOM 1486 C CA . SER A 1 209 ? 5.546 53.041 83.601 1.00 26.64 209 SER A CA 1
ATOM 1487 C C . SER A 1 209 ? 6.987 52.672 83.317 1.00 28.11 209 SER A C 1
ATOM 1488 O O . SER A 1 209 ? 7.868 53.432 83.682 1.00 28.90 209 SER A O 1
ATOM 1491 N N . ASN A 1 210 ? 7.231 51.507 82.707 1.00 28.31 210 ASN A N 1
ATOM 1492 C CA . ASN A 1 210 ? 8.589 51.077 82.415 1.00 29.46 210 ASN A CA 1
ATOM 1493 C C . ASN A 1 210 ? 8.750 50.646 80.978 1.00 26.78 210 ASN A C 1
ATOM 1494 O O . ASN A 1 210 ? 8.940 49.499 80.687 1.00 29.12 210 ASN A O 1
ATOM 1499 N N . PRO A 1 211 ? 8.727 51.581 80.072 1.00 26.96 211 PRO A N 1
ATOM 1500 C CA . PRO A 1 211 ? 8.963 51.217 78.693 1.00 27.95 211 PRO A CA 1
ATOM 1501 C C . PRO A 1 211 ? 10.337 50.573 78.432 1.00 30.65 211 PRO A C 1
ATOM 1502 O O . PRO A 1 211 ? 11.373 51.026 78.942 1.00 30.27 211 PRO A O 1
ATOM 1506 N N . LEU A 1 212 ? 10.301 49.489 77.670 1.00 33.73 212 LEU A N 1
ATOM 1507 C CA . LEU A 1 212 ? 11.479 48.758 77.188 1.00 34.39 212 LEU A CA 1
ATOM 1508 C C . LEU A 1 212 ? 11.531 48.907 75.684 1.00 36.10 212 LEU A C 1
ATOM 1509 O O . LEU A 1 212 ? 10.546 48.632 75.007 1.00 36.14 212 LEU A O 1
ATOM 1514 N N . ALA A 1 213 ? 12.646 49.364 75.142 1.00 38.28 213 ALA A N 1
ATOM 1515 C CA . ALA A 1 213 ? 12.782 49.417 73.682 1.00 37.22 213 ALA A CA 1
ATOM 1516 C C . ALA A 1 213 ? 14.243 49.385 73.434 1.00 40.32 213 ALA A C 1
ATOM 1517 O O . ALA A 1 213 ? 14.974 50.229 73.992 1.00 43.10 213 ALA A O 1
ATOM 1519 N N . GLY A 1 214 ? 14.660 48.441 72.583 1.00 40.54 214 GLY A N 1
ATOM 1520 C CA . GLY A 1 214 ? 16.054 48.153 72.348 1.00 40.56 214 GLY A CA 1
ATOM 1521 C C . GLY A 1 214 ? 16.441 46.889 73.101 1.00 40.34 214 GLY A C 1
ATOM 1522 O O . GLY A 1 214 ? 16.294 46.839 74.319 1.00 41.30 214 GLY A O 1
ATOM 1523 N N . SER A 1 215 ? 16.952 45.888 72.382 1.00 40.24 215 SER A N 1
ATOM 1524 C CA . SER A 1 215 ? 17.288 44.606 72.971 1.00 40.50 215 SER A CA 1
ATOM 1525 C C . SER A 1 215 ? 18.481 43.882 72.311 1.00 40.34 215 SER A C 1
ATOM 1526 O O . SER A 1 215 ? 18.922 44.236 71.232 1.00 38.53 215 SER A O 1
ATOM 1529 N N . ARG A 1 216 ? 19.047 42.930 73.051 1.00 39.83 216 ARG A N 1
ATOM 1530 C CA . ARG A 1 216 ? 20.062 42.008 72.568 1.00 41.57 216 ARG A CA 1
ATOM 1531 C C . ARG A 1 216 ? 19.850 40.739 73.352 1.00 40.29 216 ARG A C 1
ATOM 1532 O O . ARG A 1 216 ? 19.496 40.804 74.531 1.00 39.05 216 ARG A O 1
ATOM 1540 N N . PRO A 1 217 ? 20.099 39.577 72.733 1.00 43.25 217 PRO A N 1
ATOM 1541 C CA . PRO A 1 217 ? 20.010 38.335 73.499 1.00 41.44 217 PRO A CA 1
ATOM 1542 C C . PRO A 1 217 ? 21.141 38.233 74.512 1.00 42.09 217 PRO A C 1
ATOM 1543 O O . PRO A 1 217 ? 22.246 38.732 74.267 1.00 37.00 217 PRO A O 1
ATOM 1547 N N . ARG A 1 218 ? 20.819 37.639 75.659 1.00 41.41 218 ARG A N 1
ATOM 1548 C CA . ARG A 1 218 ? 21.803 37.232 76.627 1.00 42.53 218 ARG A CA 1
ATOM 1549 C C . ARG A 1 218 ? 22.745 36.211 75.990 1.00 45.60 218 ARG A C 1
ATOM 1550 O O . ARG A 1 218 ? 22.414 35.615 74.982 1.00 44.76 218 ARG A O 1
ATOM 1558 N N . SER A 1 219 ? 23.916 36.034 76.597 1.00 48.47 219 SER A N 1
ATOM 1559 C CA . SER A 1 219 ? 24.896 35.029 76.176 1.00 46.22 219 SER A CA 1
ATOM 1560 C C . SER A 1 219 ? 25.317 34.221 77.400 1.00 42.94 219 SER A C 1
ATOM 1561 O O . SER A 1 219 ? 25.381 34.758 78.482 1.00 45.41 219 SER A O 1
ATOM 1564 N N . ASP A 1 220 ? 25.595 32.944 77.222 1.00 45.71 220 ASP A N 1
ATOM 1565 C CA . ASP A 1 220 ? 26.090 32.086 78.293 1.00 49.72 220 ASP A CA 1
ATOM 1566 C C . ASP A 1 220 ? 27.561 32.338 78.602 1.00 51.21 220 ASP A C 1
ATOM 1567 O O . ASP A 1 220 ? 28.062 31.911 79.634 1.00 54.28 220 ASP A O 1
ATOM 1572 N N . ASP A 1 221 ? 28.250 33.015 77.692 1.00 52.29 221 ASP A N 1
ATOM 1573 C CA . ASP A 1 221 ? 29.602 33.481 77.929 1.00 53.86 221 ASP A CA 1
ATOM 1574 C C . ASP A 1 221 ? 29.490 34.828 78.626 1.00 48.87 221 ASP A C 1
ATOM 1575 O O . ASP A 1 221 ? 29.129 35.800 77.985 1.00 46.10 221 ASP A O 1
ATOM 1580 N N . PRO A 1 222 ? 29.818 34.891 79.930 1.00 50.38 222 PRO A N 1
ATOM 1581 C CA . PRO A 1 222 ? 29.601 36.129 80.665 1.00 50.52 222 PRO A CA 1
ATOM 1582 C C . PRO A 1 222 ? 30.427 37.336 80.205 1.00 51.44 222 PRO A C 1
ATOM 1583 O O . PRO A 1 222 ? 30.032 38.461 80.459 1.00 57.26 222 PRO A O 1
ATOM 1587 N N . VAL A 1 223 ? 31.535 37.138 79.516 1.00 50.53 223 VAL A N 1
ATOM 1588 C CA . VAL A 1 223 ? 32.209 38.276 78.924 1.00 50.55 223 VAL A CA 1
ATOM 1589 C C . VAL A 1 223 ? 31.406 38.780 77.727 1.00 45.86 223 VAL A C 1
ATOM 1590 O O . VAL A 1 223 ? 31.197 39.976 77.585 1.00 45.34 223 VAL A O 1
ATOM 1594 N N . GLU A 1 224 ? 30.952 37.881 76.868 1.00 46.84 224 GLU A N 1
ATOM 1595 C CA . GLU A 1 224 ? 30.152 38.294 75.711 1.00 48.05 224 GLU A CA 1
ATOM 1596 C C . GLU A 1 224 ? 28.810 38.897 76.164 1.00 47.33 224 GLU A C 1
ATOM 1597 O O . GLU A 1 224 ? 28.332 39.882 75.602 1.00 44.25 224 GLU A O 1
ATOM 1603 N N . ASP A 1 225 ? 28.245 38.318 77.219 1.00 47.61 225 ASP A N 1
ATOM 1604 C CA . ASP A 1 225 ? 27.027 38.815 77.833 1.00 46.92 225 ASP A CA 1
ATOM 1605 C C . ASP A 1 225 ? 27.172 40.278 78.204 1.00 48.61 225 ASP A C 1
ATOM 1606 O O . ASP A 1 225 ? 26.341 41.086 77.820 1.00 45.85 225 ASP A O 1
ATOM 1611 N N . LYS A 1 226 ? 28.239 40.619 78.917 1.00 50.11 226 LYS A N 1
ATOM 1612 C CA . LYS A 1 226 ? 28.451 41.988 79.335 1.00 52.89 226 LYS A CA 1
ATOM 1613 C C . LYS A 1 226 ? 28.749 42.912 78.160 1.00 50.84 226 LYS A C 1
ATOM 1614 O O . LYS A 1 226 ? 28.287 44.057 78.125 1.00 51.28 226 LYS A O 1
ATOM 1620 N N . ARG A 1 227 ? 29.494 42.418 77.188 1.00 49.65 227 ARG A N 1
ATOM 1621 C CA . ARG A 1 227 ? 29.787 43.211 76.013 1.00 52.19 227 ARG A CA 1
ATOM 1622 C C . ARG A 1 227 ? 28.482 43.635 75.336 1.00 50.85 227 ARG A C 1
ATOM 1623 O O . ARG A 1 227 ? 28.335 44.790 74.931 1.00 52.03 227 ARG A O 1
ATOM 1631 N N . ARG A 1 228 ? 27.532 42.713 75.224 1.00 47.10 228 ARG A N 1
ATOM 1632 C CA . ARG A 1 228 ? 26.262 43.033 74.559 1.00 46.28 228 ARG A CA 1
ATOM 1633 C C . ARG A 1 228 ? 25.447 44.081 75.308 1.00 42.50 228 ARG A C 1
ATOM 1634 O O . ARG A 1 228 ? 24.897 44.996 74.713 1.00 39.65 228 ARG A O 1
ATOM 1642 N N . ALA A 1 229 ? 25.402 43.948 76.620 1.00 41.59 229 ALA A N 1
ATOM 1643 C CA . ALA A 1 229 ? 24.766 44.934 77.456 1.00 45.12 229 ALA A CA 1
ATOM 1644 C C . ALA A 1 229 ? 25.359 46.307 77.200 1.00 46.28 229 ALA A C 1
ATOM 1645 O O . ALA A 1 229 ? 24.630 47.279 76.978 1.00 46.08 229 ALA A O 1
ATOM 1647 N N . GLU A 1 230 ? 26.686 46.368 77.207 1.00 51.38 230 GLU A N 1
ATOM 1648 C CA . GLU A 1 230 ? 27.402 47.635 77.074 1.00 52.31 230 GLU A CA 1
ATOM 1649 C C . GLU A 1 230 ? 27.174 48.228 75.690 1.00 44.99 230 GLU A C 1
ATOM 1650 O O . GLU A 1 230 ? 27.041 49.420 75.522 1.00 45.70 230 GLU A O 1
ATOM 1656 N N . GLU A 1 231 ? 27.072 47.373 74.703 1.00 46.97 231 GLU A N 1
ATOM 1657 C CA . GLU A 1 231 ? 26.860 47.827 73.353 1.00 51.66 231 GLU A CA 1
ATOM 1658 C C . GLU A 1 231 ? 25.461 48.405 73.179 1.00 49.33 231 GLU A C 1
ATOM 1659 O O . GLU A 1 231 ? 25.294 49.439 72.537 1.00 50.94 231 GLU A O 1
ATOM 1665 N N . LEU A 1 232 ? 24.468 47.729 73.755 1.00 48.87 232 LEU A N 1
ATOM 1666 C CA . LEU A 1 232 ? 23.059 48.187 73.726 1.00 44.33 232 LEU A CA 1
ATOM 1667 C C . LEU A 1 232 ? 22.959 49.540 74.412 1.00 42.88 232 LEU A C 1
ATOM 1668 O O . LEU A 1 232 ? 22.345 50.465 73.901 1.00 40.31 232 LEU A O 1
ATOM 1673 N N . LEU A 1 233 ? 23.588 49.635 75.574 1.00 41.63 233 LEU A N 1
ATOM 1674 C CA . LEU A 1 233 ? 23.565 50.856 76.373 1.00 46.57 233 LEU A CA 1
ATOM 1675 C C . LEU A 1 233 ? 24.198 52.052 75.681 1.00 49.54 233 LEU A C 1
ATOM 1676 O O . LEU A 1 233 ? 23.894 53.183 76.034 1.00 48.46 233 LEU A O 1
ATOM 1681 N N . SER A 1 234 ? 25.056 51.813 74.686 1.00 51.03 234 SER A N 1
ATOM 1682 C CA . SER A 1 234 ? 25.714 52.922 73.986 1.00 56.21 234 SER A CA 1
ATOM 1683 C C . SER A 1 234 ? 25.439 52.978 72.491 1.00 55.31 234 SER A C 1
ATOM 1684 O O . SER A 1 234 ? 26.034 53.778 71.796 1.00 60.04 234 SER A O 1
ATOM 1687 N N . SER A 1 235 ? 24.535 52.147 71.996 1.00 54.11 235 SER A N 1
ATOM 1688 C CA . SER A 1 235 ? 24.150 52.194 70.591 1.00 54.34 235 SER A CA 1
ATOM 1689 C C . SER A 1 235 ? 23.292 53.433 70.294 1.00 58.74 235 SER A C 1
ATOM 1690 O O . SER A 1 235 ? 22.203 53.566 70.822 1.00 63.02 235 SER A O 1
ATOM 1693 N N . PRO A 1 236 ? 23.775 54.336 69.431 1.00 65.93 236 PRO A N 1
ATOM 1694 C CA . PRO A 1 236 ? 23.018 55.540 69.112 1.00 62.00 236 PRO A CA 1
ATOM 1695 C C . PRO A 1 236 ? 21.669 55.260 68.491 1.00 59.54 236 PRO A C 1
ATOM 1696 O O . PRO A 1 236 ? 20.716 55.968 68.774 1.00 59.63 236 PRO A O 1
ATOM 1700 N N . LYS A 1 237 ? 21.604 54.247 67.642 1.00 59.10 237 LYS A N 1
ATOM 1701 C CA . LYS A 1 237 ? 20.362 53.879 66.990 1.00 62.60 237 LYS A CA 1
ATOM 1702 C C . LYS A 1 237 ? 19.338 53.438 68.048 1.00 56.27 237 LYS A C 1
ATOM 1703 O O . LYS A 1 237 ? 18.183 53.825 67.999 1.00 51.04 237 LYS A O 1
ATOM 1709 N N . ASP A 1 238 ? 19.774 52.621 68.989 1.00 52.03 238 ASP A N 1
ATOM 1710 C CA . ASP A 1 238 ? 18.886 52.101 69.986 1.00 51.60 238 ASP A CA 1
ATOM 1711 C C . ASP A 1 238 ? 18.552 53.161 71.014 1.00 49.61 238 ASP A C 1
ATOM 1712 O O . ASP A 1 238 ? 17.405 53.257 71.403 1.00 48.02 238 ASP A O 1
ATOM 1717 N N . LEU A 1 239 ? 19.517 53.984 71.419 1.00 48.72 239 LEU A N 1
ATOM 1718 C CA . LEU A 1 239 ? 19.212 55.091 72.326 1.00 48.54 239 LEU A CA 1
ATOM 1719 C C . LEU A 1 239 ? 18.170 56.038 71.727 1.00 47.96 239 LEU A C 1
ATOM 1720 O O . LEU A 1 239 ? 17.290 56.563 72.435 1.00 44.93 239 LEU A O 1
ATOM 1725 N N . HIS A 1 240 ? 18.276 56.273 70.430 1.00 47.90 240 HIS A N 1
ATOM 1726 C CA . HIS A 1 240 ? 17.420 57.252 69.801 1.00 51.33 240 HIS A CA 1
ATOM 1727 C C . HIS A 1 240 ? 15.999 56.716 69.778 1.00 50.14 240 HIS A C 1
ATOM 1728 O O . HIS A 1 240 ? 15.048 57.433 70.078 1.00 46.58 240 HIS A O 1
ATOM 1735 N N . GLU A 1 241 ? 15.858 55.453 69.409 1.00 52.51 241 GLU A N 1
ATOM 1736 C CA . GLU A 1 241 ? 14.535 54.857 69.339 1.00 55.87 241 GLU A CA 1
ATOM 1737 C C . GLU A 1 241 ? 13.918 54.712 70.745 1.00 49.28 241 GLU A C 1
ATOM 1738 O O . GLU A 1 241 ? 12.730 54.868 70.919 1.00 46.64 241 GLU A O 1
ATOM 1744 N N . HIS A 1 242 ? 14.748 54.455 71.748 1.00 45.26 242 HIS A N 1
ATOM 1745 C CA . HIS A 1 242 ? 14.286 54.422 73.107 1.00 43.05 242 HIS A CA 1
ATOM 1746 C C . HIS A 1 242 ? 13.750 55.786 73.558 1.00 43.50 242 HIS A C 1
ATOM 1747 O O . HIS A 1 242 ? 12.695 55.850 74.158 1.00 40.79 242 HIS A O 1
ATOM 1754 N N . ALA A 1 243 ? 14.452 56.865 73.232 1.00 44.00 243 ALA A N 1
ATOM 1755 C CA . ALA A 1 243 ? 14.004 58.201 73.608 1.00 42.83 243 ALA A CA 1
ATOM 1756 C C . ALA A 1 243 ? 12.665 58.524 72.960 1.00 43.02 243 ALA A C 1
ATOM 1757 O O . ALA A 1 243 ? 11.885 59.292 73.532 1.00 41.97 243 ALA A O 1
ATOM 1759 N N . VAL A 1 244 ? 12.388 57.951 71.786 1.00 43.52 244 VAL A N 1
ATOM 1760 C CA . VAL A 1 244 ? 11.080 58.168 71.144 1.00 45.43 244 VAL A CA 1
ATOM 1761 C C . VAL A 1 244 ? 9.950 57.484 71.922 1.00 43.65 244 VAL A C 1
ATOM 1762 O O . VAL A 1 244 ? 8.900 58.086 72.181 1.00 44.53 244 VAL A O 1
ATOM 1766 N N . VAL A 1 245 ? 10.178 56.234 72.307 1.00 40.44 245 VAL A N 1
ATOM 1767 C CA . VAL A 1 245 ? 9.226 55.534 73.134 1.00 39.00 245 VAL A CA 1
ATOM 1768 C C . VAL A 1 245 ? 9.015 56.288 74.471 1.00 39.00 245 VAL A C 1
ATOM 1769 O O . VAL A 1 245 ? 7.865 56.540 74.877 1.00 37.73 245 VAL A O 1
ATOM 1773 N N . VAL A 1 246 ? 10.107 56.740 75.087 1.00 36.05 246 VAL A N 1
ATOM 1774 C CA . VAL A 1 246 ? 10.009 57.473 76.325 1.00 35.35 246 VAL A CA 1
ATOM 1775 C C . VAL A 1 246 ? 9.185 58.761 76.144 1.00 37.09 246 VAL A C 1
ATOM 1776 O O . VAL A 1 246 ? 8.329 59.090 76.993 1.00 36.81 246 VAL A O 1
ATOM 1780 N N . GLU A 1 247 ? 9.375 59.450 75.022 1.00 38.60 247 GLU A N 1
ATOM 1781 C CA . GLU A 1 247 ? 8.595 60.655 74.751 1.00 39.87 247 GLU A CA 1
ATOM 1782 C C . GLU A 1 247 ? 7.098 60.351 74.665 1.00 38.00 247 GLU A C 1
ATOM 1783 O O . GLU A 1 247 ? 6.285 61.126 75.140 1.00 39.79 247 GLU A O 1
ATOM 1789 N N . ALA A 1 248 ? 6.743 59.210 74.090 1.00 36.47 248 ALA A N 1
ATOM 1790 C CA . ALA A 1 248 ? 5.345 58.856 73.953 1.00 35.89 248 ALA A CA 1
ATOM 1791 C C . ALA A 1 248 ? 4.711 58.490 75.315 1.00 33.09 248 ALA A C 1
ATOM 1792 O O . ALA A 1 248 ? 3.576 58.883 75.601 1.00 31.32 248 ALA A O 1
ATOM 1794 N N . VAL A 1 249 ? 5.462 57.795 76.161 1.00 31.10 249 VAL A N 1
ATOM 1795 C CA . VAL A 1 249 ? 4.994 57.507 77.501 1.00 28.61 249 VAL A CA 1
ATOM 1796 C C . VAL A 1 249 ? 4.712 58.816 78.241 1.00 30.15 249 VAL A C 1
ATOM 1797 O O . VAL A 1 249 ? 3.616 59.016 78.771 1.00 30.13 249 VAL A O 1
ATOM 1801 N N . ALA A 1 250 ? 5.683 59.723 78.242 1.00 31.83 250 ALA A N 1
ATOM 1802 C CA . ALA A 1 250 ? 5.522 61.021 78.897 1.00 31.94 250 ALA A CA 1
ATOM 1803 C C . ALA A 1 250 ? 4.298 61.765 78.341 1.00 32.82 250 ALA A C 1
ATOM 1804 O O . ALA A 1 250 ? 3.457 62.248 79.104 1.00 33.00 250 ALA A O 1
ATOM 1806 N N . ALA A 1 251 ? 4.214 61.847 77.020 1.00 32.77 251 ALA A N 1
ATOM 1807 C CA . ALA A 1 251 ? 3.082 62.452 76.326 1.00 33.77 251 ALA A CA 1
ATOM 1808 C C . ALA A 1 251 ? 1.762 61.931 76.832 1.00 31.92 251 ALA A C 1
ATOM 1809 O O . ALA A 1 251 ? 0.822 62.707 77.035 1.00 31.28 251 ALA A O 1
ATOM 1811 N N . ALA A 1 252 ? 1.679 60.612 77.008 1.00 30.90 252 ALA A N 1
ATOM 1812 C CA . ALA A 1 252 ? 0.408 59.983 77.436 1.00 30.39 252 ALA A CA 1
ATOM 1813 C C . ALA A 1 252 ? 0.105 60.320 78.884 1.00 28.56 252 ALA A C 1
ATOM 1814 O O . ALA A 1 252 ? -1.062 60.446 79.246 1.00 28.30 252 ALA A O 1
ATOM 1816 N N . LEU A 1 253 ? 1.149 60.458 79.694 1.00 27.54 253 LEU A N 1
ATOM 1817 C CA . LEU A 1 253 ? 0.995 60.666 81.117 1.00 28.08 253 LEU A CA 1
ATOM 1818 C C . LEU A 1 253 ? 0.851 62.128 81.539 1.00 29.52 253 LEU A C 1
ATOM 1819 O O . LEU A 1 253 ? 0.241 62.423 82.587 1.00 29.50 253 LEU A O 1
ATOM 1824 N N . ARG A 1 254 ? 1.401 63.039 80.739 1.00 31.52 254 ARG A N 1
ATOM 1825 C CA . ARG A 1 254 ? 1.369 64.478 81.064 1.00 34.48 254 ARG A CA 1
ATOM 1826 C C . ARG A 1 254 ? -0.007 65.016 81.500 1.00 33.83 254 ARG A C 1
ATOM 1827 O O . ARG A 1 254 ? -0.125 65.663 82.531 1.00 33.95 254 ARG A O 1
ATOM 1835 N N . PRO A 1 255 ? -1.046 64.742 80.728 1.00 31.43 255 PRO A N 1
ATOM 1836 C CA . PRO A 1 255 ? -2.335 65.274 81.113 1.00 33.05 255 PRO A CA 1
ATOM 1837 C C . PRO A 1 255 ? -2.884 64.747 82.454 1.00 33.84 255 PRO A C 1
ATOM 1838 O O . PRO A 1 255 ? -3.793 65.350 82.994 1.00 35.34 255 PRO A O 1
ATOM 1842 N N . TYR A 1 256 ? -2.355 63.639 82.973 1.00 32.26 256 TYR A N 1
ATOM 1843 C CA . TYR A 1 256 ? -2.865 63.049 84.222 1.00 31.44 256 TYR A CA 1
ATOM 1844 C C . TYR A 1 256 ? -2.031 63.423 85.483 1.00 33.01 256 TYR A C 1
ATOM 1845 O O . TYR A 1 256 ? -2.509 63.263 86.623 1.00 30.62 256 TYR A O 1
ATOM 1854 N N . CYS A 1 257 ? -0.807 63.933 85.283 1.00 33.46 257 CYS A N 1
ATOM 1855 C CA . CYS A 1 257 ? 0.123 64.200 86.396 1.00 34.27 257 CYS A CA 1
ATOM 1856 C C . CYS A 1 257 ? 0.496 65.652 86.610 1.00 34.83 257 CYS A C 1
ATOM 1857 O O . CYS A 1 257 ? 0.687 66.338 85.641 1.00 35.42 257 CYS A O 1
ATOM 1860 N N . HIS A 1 258 ? 0.596 66.118 87.861 1.00 37.14 258 HIS A N 1
ATOM 1861 C CA . HIS A 1 258 ? 1.169 67.455 88.101 1.00 41.05 258 HIS A CA 1
ATOM 1862 C C . HIS A 1 258 ? 2.671 67.424 87.938 1.00 39.07 258 HIS A C 1
ATOM 1863 O O . HIS A 1 258 ? 3.239 68.416 87.499 1.00 39.16 258 HIS A O 1
ATOM 1870 N N . THR A 1 259 ? 3.298 66.298 88.266 1.00 36.24 259 THR A N 1
ATOM 1871 C CA . THR A 1 259 ? 4.707 66.169 88.092 1.00 38.43 259 THR A CA 1
ATOM 1872 C C . THR A 1 259 ? 5.082 64.820 87.500 1.00 35.06 259 THR A C 1
ATOM 1873 O O . THR A 1 259 ? 4.463 63.837 87.775 1.00 34.18 259 THR A O 1
ATOM 1877 N N . LEU A 1 260 ? 6.087 64.812 86.651 1.00 33.51 260 LEU A N 1
ATOM 1878 C CA . LEU A 1 260 ? 6.658 63.598 86.079 1.00 34.86 260 LEU A CA 1
ATOM 1879 C C . LEU A 1 260 ? 8.160 63.583 86.302 1.00 34.57 260 LEU A C 1
ATOM 1880 O O . LEU A 1 260 ? 8.789 64.617 86.265 1.00 33.25 260 LEU A O 1
ATOM 1885 N N . TYR A 1 261 ? 8.730 62.409 86.482 1.00 35.00 261 TYR A N 1
ATOM 1886 C CA . TYR A 1 261 ? 10.173 62.247 86.528 1.00 36.04 261 TYR A CA 1
ATOM 1887 C C . TYR A 1 261 ? 10.547 61.359 85.392 1.00 35.02 261 TYR A C 1
ATOM 1888 O O . TYR A 1 261 ? 10.107 60.219 85.342 1.00 35.01 261 TYR A O 1
ATOM 1897 N N . VAL A 1 262 ? 11.301 61.900 84.442 1.00 33.62 262 VAL A N 1
ATOM 1898 C CA . VAL A 1 262 ? 11.740 61.182 83.265 1.00 33.21 262 VAL A CA 1
ATOM 1899 C C . VAL A 1 262 ? 13.280 61.117 83.264 1.00 37.67 262 VAL A C 1
ATOM 1900 O O . VAL A 1 262 ? 13.959 62.156 83.186 1.00 36.52 262 VAL A O 1
ATOM 1904 N N . PRO A 1 263 ? 13.829 59.904 83.401 1.00 36.89 263 PRO A N 1
ATOM 1905 C CA . PRO A 1 263 ? 15.248 59.829 83.504 1.00 36.40 263 PRO A CA 1
ATOM 1906 C C . PRO A 1 263 ? 15.889 60.222 82.234 1.00 39.15 263 PRO A C 1
ATOM 1907 O O . PRO A 1 263 ? 15.393 59.873 81.164 1.00 39.15 263 PRO A O 1
ATOM 1911 N N . GLU A 1 264 ? 17.003 60.942 82.381 1.00 40.67 264 GLU A N 1
ATOM 1912 C CA . GLU A 1 264 ? 17.823 61.378 81.274 1.00 44.49 264 GLU A CA 1
ATOM 1913 C C . GLU A 1 264 ? 18.192 60.265 80.332 1.00 40.32 264 GLU A C 1
ATOM 1914 O O . GLU A 1 264 ? 18.104 60.419 79.136 1.00 40.71 264 GLU A O 1
ATOM 1920 N N . LYS A 1 265 ? 18.636 59.158 80.889 1.00 41.69 265 LYS A N 1
ATOM 1921 C CA . LYS A 1 265 ? 19.157 58.056 80.095 1.00 45.52 265 LYS A CA 1
ATOM 1922 C C . LYS A 1 265 ? 18.556 56.721 80.555 1.00 42.05 265 LYS A C 1
ATOM 1923 O O . LYS A 1 265 ? 18.193 56.548 81.719 1.00 37.58 265 LYS A O 1
ATOM 1929 N N . PRO A 1 266 ? 18.468 55.765 79.644 1.00 41.30 266 PRO A N 1
ATOM 1930 C CA . PRO A 1 266 ? 17.968 54.454 80.011 1.00 42.81 266 PRO A CA 1
ATOM 1931 C C . PRO A 1 266 ? 19.009 53.612 80.715 1.00 40.66 266 PRO A C 1
ATOM 1932 O O . PRO A 1 266 ? 20.172 53.829 80.527 1.00 41.40 266 PRO A O 1
ATOM 1936 N N . SER A 1 267 ? 18.573 52.652 81.514 1.00 39.83 267 SER A N 1
ATOM 1937 C CA . SER A 1 267 ? 19.454 51.617 82.009 1.00 38.71 267 SER A CA 1
ATOM 1938 C C . SER A 1 267 ? 19.272 50.347 81.152 1.00 41.59 267 SER A C 1
ATOM 1939 O O . SER A 1 267 ? 18.498 50.320 80.205 1.00 41.27 267 SER A O 1
ATOM 1942 N N . VAL A 1 268 ? 20.019 49.310 81.468 1.00 40.88 268 VAL A N 1
ATOM 1943 C CA . VAL A 1 268 ? 19.819 48.036 80.859 1.00 42.81 268 VAL A CA 1
ATOM 1944 C C . VAL A 1 268 ? 19.298 47.119 81.921 1.00 40.13 268 VAL A C 1
ATOM 1945 O O . VAL A 1 268 ? 19.823 47.088 83.004 1.00 39.64 268 VAL A O 1
ATOM 1949 N N . ILE A 1 269 ? 18.283 46.334 81.598 1.00 40.87 269 ILE A N 1
ATOM 1950 C CA . ILE A 1 269 ? 17.802 45.291 82.514 1.00 40.35 269 ILE A CA 1
ATOM 1951 C C . ILE A 1 269 ? 17.826 43.978 81.757 1.00 38.10 269 ILE A C 1
ATOM 1952 O O . ILE A 1 269 ? 17.951 43.982 80.544 1.00 37.57 269 ILE A O 1
ATOM 1957 N N . HIS A 1 270 ? 17.722 42.866 82.473 1.00 38.82 270 HIS A N 1
ATOM 1958 C CA . HIS A 1 270 ? 17.741 41.558 81.840 1.00 41.57 270 HIS A CA 1
ATOM 1959 C C . HIS A 1 270 ? 16.585 40.635 82.277 1.00 41.14 270 HIS A C 1
ATOM 1960 O O . HIS A 1 270 ? 16.101 40.715 83.408 1.00 40.77 270 HIS A O 1
ATOM 1967 N N . SER A 1 271 ? 16.164 39.767 81.360 1.00 39.75 271 SER A N 1
ATOM 1968 C CA . SER A 1 271 ? 15.513 38.514 81.734 1.00 42.42 271 SER A CA 1
ATOM 1969 C C . SER A 1 271 ? 16.557 37.464 81.403 1.00 43.82 271 SER A C 1
ATOM 1970 O O . SER A 1 271 ? 17.611 37.832 80.900 1.00 45.93 271 SER A O 1
ATOM 1973 N N . GLU A 1 272 ? 16.268 36.178 81.624 1.00 43.57 272 GLU A N 1
ATOM 1974 C CA . GLU A 1 272 ? 17.191 35.096 81.215 1.00 42.86 272 GLU A CA 1
ATOM 1975 C C . GLU A 1 272 ? 17.470 35.106 79.727 1.00 42.23 272 GLU A C 1
ATOM 1976 O O . GLU A 1 272 ? 18.545 34.728 79.310 1.00 49.64 272 GLU A O 1
ATOM 1982 N N . ALA A 1 273 ? 16.510 35.540 78.932 1.00 43.16 273 ALA A N 1
ATOM 1983 C CA . ALA A 1 273 ? 16.623 35.500 77.476 1.00 42.14 273 ALA A CA 1
ATOM 1984 C C . ALA A 1 273 ? 17.257 36.760 76.860 1.00 42.01 273 ALA A C 1
ATOM 1985 O O . ALA A 1 273 ? 17.906 36.679 75.819 1.00 41.01 273 ALA A O 1
ATOM 1995 N N . TRP A 1 275 ? 18.603 41.173 77.062 1.00 40.07 275 TRP A N 1
ATOM 1996 C CA . TRP A 1 275 ? 18.891 42.509 77.559 1.00 38.63 275 TRP A CA 1
ATOM 1997 C C . TRP A 1 275 ? 17.872 43.485 76.986 1.00 37.15 275 TRP A C 1
ATOM 1998 O O . TRP A 1 275 ? 17.510 43.385 75.829 1.00 36.43 275 TRP A O 1
ATOM 2009 N N . HIS A 1 276 ? 17.443 44.460 77.791 1.00 38.22 276 HIS A N 1
ATOM 2010 C CA . HIS A 1 276 ? 16.526 45.491 77.338 1.00 36.56 276 HIS A CA 1
ATOM 2011 C C . HIS A 1 276 ? 16.966 46.844 77.808 1.00 35.80 276 HIS A C 1
ATOM 2012 O O . HIS A 1 276 ? 17.380 46.988 78.931 1.00 35.55 276 HIS A O 1
ATOM 2019 N N . LEU A 1 277 ? 16.849 47.836 76.946 1.00 37.51 277 LEU A N 1
ATOM 2020 C CA . LEU A 1 277 ? 16.956 49.218 77.357 1.00 38.29 277 LEU A CA 1
ATOM 2021 C C . LEU A 1 277 ? 15.670 49.622 78.054 1.00 35.45 277 LEU A C 1
ATOM 2022 O O . LEU A 1 277 ? 14.615 49.534 77.458 1.00 33.19 277 LEU A O 1
ATOM 2027 N N . SER A 1 278 ? 15.804 50.169 79.258 1.00 34.94 278 SER A N 1
ATOM 2028 C CA . SER A 1 278 ? 14.711 50.439 80.165 1.00 32.78 278 SER A CA 1
ATOM 2029 C C . SER A 1 278 ? 14.772 51.835 80.811 1.00 33.68 278 SER A C 1
ATOM 2030 O O . SER A 1 278 ? 15.828 52.241 81.306 1.00 33.58 278 SER A O 1
ATOM 2033 N N . THR A 1 279 ? 13.616 52.511 80.871 1.00 34.09 279 THR A N 1
ATOM 2034 C CA . THR A 1 279 ? 13.424 53.775 81.601 1.00 32.77 279 THR A CA 1
ATOM 2035 C C . THR A 1 279 ? 12.201 53.673 82.516 1.00 32.40 279 THR A C 1
ATOM 2036 O O . THR A 1 279 ? 11.134 53.277 82.069 1.00 32.33 279 THR A O 1
ATOM 2040 N N . GLU A 1 280 ? 12.350 54.003 83.792 1.00 33.34 280 GLU A N 1
ATOM 2041 C CA . GLU A 1 280 ? 11.212 54.086 84.677 1.00 35.75 280 GLU A CA 1
ATOM 2042 C C . GLU A 1 280 ? 10.745 55.500 84.715 1.00 31.68 280 GLU A C 1
ATOM 2043 O O . GLU A 1 280 ? 11.438 56.319 85.230 1.00 32.92 280 GLU A O 1
ATOM 2049 N N . VAL A 1 281 ? 9.572 55.753 84.164 1.00 29.03 281 VAL A N 1
ATOM 2050 C CA . VAL A 1 281 ? 8.926 57.018 84.231 1.00 30.72 281 VAL A CA 1
ATOM 2051 C C . VAL A 1 281 ? 7.966 57.028 85.441 1.00 29.87 281 VAL A C 1
ATOM 2052 O O . VAL A 1 281 ? 7.127 56.148 85.565 1.00 32.25 281 VAL A O 1
ATOM 2056 N N . LYS A 1 282 ? 8.141 57.977 86.350 1.00 29.95 282 LYS A N 1
ATOM 2057 C CA . LYS A 1 282 ? 7.286 58.125 87.512 1.00 32.15 282 LYS A CA 1
ATOM 2058 C C . LYS A 1 282 ? 6.479 59.404 87.415 1.00 30.28 282 LYS A C 1
ATOM 2059 O O . LYS A 1 282 ? 6.900 60.366 86.824 1.00 32.42 282 LYS A O 1
ATOM 2065 N N . GLY A 1 283 ? 5.287 59.399 87.975 1.00 29.64 283 GLY A N 1
ATOM 2066 C CA . GLY A 1 283 ? 4.458 60.594 88.018 1.00 28.27 283 GLY A CA 1
ATOM 2067 C C . GLY A 1 283 ? 3.686 60.641 89.293 1.00 27.11 283 GLY A C 1
ATOM 2068 O O . GLY A 1 283 ? 3.651 59.662 90.020 1.00 28.58 283 GLY A O 1
ATOM 2069 N N . GLU A 1 284 ? 3.093 61.787 89.567 1.00 29.28 284 GLU A N 1
ATOM 2070 C CA . GLU A 1 284 ? 2.206 61.991 90.690 1.00 33.10 284 GLU A CA 1
ATOM 2071 C C . GLU A 1 284 ? 0.921 62.565 90.087 1.00 31.54 284 GLU A C 1
ATOM 2072 O O . GLU A 1 284 ? 0.917 63.628 89.441 1.00 31.09 284 GLU A O 1
ATOM 2078 N N . LEU A 1 285 ? -0.179 61.884 90.343 1.00 29.32 285 LEU A N 1
ATOM 2079 C CA . LEU A 1 285 ? -1.401 62.189 89.663 1.00 28.41 285 LEU A CA 1
ATOM 2080 C C . LEU A 1 285 ? -2.013 63.481 90.191 1.00 29.49 285 LEU A C 1
ATOM 2081 O O . LEU A 1 285 ? -1.831 63.829 91.358 1.00 30.09 285 LEU A O 1
ATOM 2086 N N . LYS A 1 286 ? -2.778 64.152 89.332 1.00 30.44 286 LYS A N 1
ATOM 2087 C CA . LYS A 1 286 ? -3.610 65.269 89.737 1.00 31.24 286 LYS A CA 1
ATOM 2088 C C . LYS A 1 286 ? -4.869 64.853 90.435 1.00 30.61 286 LYS A C 1
ATOM 2089 O O . LYS A 1 286 ? -5.355 65.547 91.308 1.00 31.97 286 LYS A O 1
ATOM 2095 N N . ASN A 1 287 ? -5.458 63.757 90.003 1.00 28.44 287 ASN A N 1
ATOM 2096 C CA . ASN A 1 287 ? -6.802 63.421 90.409 1.00 26.76 287 ASN A CA 1
ATOM 2097 C C . ASN A 1 287 ? -6.838 62.031 91.036 1.00 26.36 287 ASN A C 1
ATOM 2098 O O . ASN A 1 287 ? -6.568 61.043 90.387 1.00 26.75 287 ASN A O 1
ATOM 2103 N N . PRO A 1 288 ? -7.241 61.934 92.277 1.00 25.53 288 PRO A N 1
ATOM 2104 C CA . PRO A 1 288 ? -7.286 60.637 92.900 1.00 25.17 288 PRO A CA 1
ATOM 2105 C C . PRO A 1 288 ? -8.177 59.639 92.247 1.00 25.67 288 PRO A C 1
ATOM 2106 O O . PRO A 1 288 ? -8.010 58.461 92.505 1.00 27.62 288 PRO A O 1
ATOM 2110 N N . ASN A 1 289 ? -9.169 60.075 91.500 1.00 25.80 289 ASN A N 1
ATOM 2111 C CA . ASN A 1 289 ? -10.071 59.154 90.811 1.00 26.17 289 ASN A CA 1
ATOM 2112 C C . ASN A 1 289 ? -9.539 58.560 89.519 1.00 25.44 289 ASN A C 1
ATOM 2113 O O . ASN A 1 289 ? -10.242 57.786 88.891 1.00 30.36 289 ASN A O 1
ATOM 2118 N N . THR A 1 290 ? -8.345 58.908 89.087 1.00 23.57 290 THR A N 1
ATOM 2119 C CA . THR A 1 290 ? -7.785 58.293 87.891 1.00 23.51 290 THR A CA 1
ATOM 2120 C C . THR A 1 290 ? -7.271 56.889 88.250 1.00 23.63 290 THR A C 1
ATOM 2121 O O . THR A 1 290 ? -6.400 56.718 89.141 1.00 22.34 290 THR A O 1
ATOM 2125 N N . SER A 1 291 ? -7.836 55.891 87.580 1.00 20.82 291 SER A N 1
ATOM 2126 C CA . SER A 1 291 ? -7.525 54.525 87.872 1.00 20.39 291 SER A CA 1
ATOM 2127 C C . SER A 1 291 ? -6.374 54.029 87.037 1.00 20.17 291 SER A C 1
ATOM 2128 O O . SER A 1 291 ? -6.074 54.557 85.957 1.00 20.09 291 SER A O 1
ATOM 2131 N N . SER A 1 292 ? -5.732 52.985 87.535 1.00 20.17 292 SER A N 1
ATOM 2132 C CA . SER A 1 292 ? -4.629 52.369 86.809 1.00 20.42 292 SER A CA 1
ATOM 2133 C C . SER A 1 292 ? -5.144 51.957 85.432 1.00 21.18 292 SER A C 1
ATOM 2134 O O . SER A 1 292 ? -4.444 52.056 84.451 1.00 21.24 292 SER A O 1
ATOM 2137 N N . LEU A 1 293 ? -6.403 51.510 85.343 1.00 21.26 293 LEU A N 1
ATOM 2138 C CA . LEU A 1 293 ? -6.890 51.002 84.077 1.00 20.87 293 LEU A CA 1
ATOM 2139 C C . LEU A 1 293 ? -6.976 52.158 83.098 1.00 20.58 293 LEU A C 1
ATOM 2140 O O . LEU A 1 293 ? -6.696 51.997 81.919 1.00 19.68 293 LEU A O 1
ATOM 2145 N N . GLU A 1 294 ? -7.387 53.315 83.584 1.00 21.24 294 GLU A N 1
ATOM 2146 C CA . GLU A 1 294 ? -7.491 54.477 82.729 1.00 22.87 294 GLU A CA 1
ATOM 2147 C C . GLU A 1 294 ? -6.088 54.884 82.191 1.00 22.40 294 GLU A C 1
ATOM 2148 O O . GLU A 1 294 ? -5.907 55.170 81.013 1.00 23.04 294 GLU A O 1
ATOM 2154 N N . LEU A 1 295 ? -5.077 54.861 83.044 1.00 21.62 295 LEU A N 1
ATOM 2155 C CA . LEU A 1 295 ? -3.727 55.163 82.565 1.00 22.33 295 LEU A CA 1
ATOM 2156 C C . LEU A 1 295 ? -3.226 54.138 81.549 1.00 22.94 295 LEU A C 1
ATOM 2157 O O . LEU A 1 295 ? -2.548 54.481 80.599 1.00 24.72 295 LEU A O 1
ATOM 2162 N N . ALA A 1 296 ? -3.546 52.879 81.768 1.00 21.87 296 ALA A N 1
ATOM 2163 C CA . ALA A 1 296 ? -3.089 51.823 80.893 1.00 22.30 296 ALA A CA 1
ATOM 2164 C C . ALA A 1 296 ? -3.631 52.070 79.536 1.00 23.03 296 ALA A C 1
ATOM 2165 O O . ALA A 1 296 ? -2.922 51.989 78.542 1.00 24.06 296 ALA A O 1
ATOM 2167 N N . ILE A 1 297 ? -4.905 52.412 79.491 1.00 23.80 297 ILE A N 1
ATOM 2168 C CA . ILE A 1 297 ? -5.558 52.662 78.208 1.00 24.46 297 ILE A CA 1
ATOM 2169 C C . ILE A 1 297 ? -4.938 53.874 77.545 1.00 24.49 297 ILE A C 1
ATOM 2170 O O . ILE A 1 297 ? -4.776 53.880 76.343 1.00 25.13 297 ILE A O 1
ATOM 2175 N N . ALA A 1 298 ? -4.603 54.905 78.319 1.00 25.64 298 ALA A N 1
ATOM 2176 C CA . ALA A 1 298 ? -3.983 56.119 77.714 1.00 26.64 298 ALA A CA 1
ATOM 2177 C C . ALA A 1 298 ? -2.661 55.749 77.084 1.00 27.14 298 ALA A C 1
ATOM 2178 O O . ALA A 1 298 ? -2.297 56.361 76.094 1.00 26.47 298 ALA A O 1
ATOM 2180 N N . LEU A 1 299 ? -1.990 54.733 77.640 1.00 25.72 299 LEU A N 1
ATOM 2181 C CA . LEU A 1 299 ? -0.700 54.330 77.151 1.00 27.99 299 LEU A CA 1
ATOM 2182 C C . LEU A 1 299 ? -0.761 53.258 76.083 1.00 32.02 299 LEU A C 1
ATOM 2183 O O . LEU A 1 299 ? 0.205 53.019 75.413 1.00 33.00 299 LEU A O 1
ATOM 2188 N N . HIS A 1 300 ? -1.873 52.564 75.935 1.00 33.78 300 HIS A N 1
ATOM 2189 C CA . HIS A 1 300 ? -1.793 51.343 75.185 1.00 35.27 300 HIS A CA 1
ATOM 2190 C C . HIS A 1 300 ? -2.224 51.538 73.744 1.00 34.86 300 HIS A C 1
ATOM 2191 O O . HIS A 1 300 ? -3.224 52.187 73.492 1.00 35.00 300 HIS A O 1
ATOM 2198 N N . PRO A 1 301 ? -1.467 50.969 72.799 1.00 35.89 301 PRO A N 1
ATOM 2199 C CA . PRO A 1 301 ? -0.184 50.283 72.888 1.00 35.95 301 PRO A CA 1
ATOM 2200 C C . PRO A 1 301 ? 0.946 51.286 72.713 1.00 38.12 301 PRO A C 1
ATOM 2201 O O . PRO A 1 301 ? 0.729 52.288 72.039 1.00 42.05 301 PRO A O 1
ATOM 2205 N N . THR A 1 302 ? 2.126 51.049 73.299 1.00 40.51 302 THR A N 1
ATOM 2206 C CA . THR A 1 302 ? 3.233 51.978 73.105 1.00 45.31 302 THR A CA 1
ATOM 2207 C C . THR A 1 302 ? 3.885 51.652 71.784 1.00 47.97 302 THR A C 1
ATOM 2208 O O . THR A 1 302 ? 3.723 50.555 71.251 1.00 40.43 302 THR A O 1
ATOM 2212 N N . PRO A 1 303 ? 4.660 52.606 71.270 1.00 51.00 303 PRO A N 1
ATOM 2213 C CA . PRO A 1 303 ? 5.409 52.414 70.054 1.00 49.60 303 PRO A CA 1
ATOM 2214 C C . PRO A 1 303 ? 6.379 51.263 70.166 1.00 48.36 303 PRO A C 1
ATOM 2215 O O . PRO A 1 303 ? 6.783 50.740 69.159 1.00 54.94 303 PRO A O 1
ATOM 2219 N N . ALA A 1 304 ? 6.736 50.861 71.379 1.00 44.90 304 ALA A N 1
ATOM 2220 C CA . ALA A 1 304 ? 7.587 49.693 71.565 1.00 44.18 304 ALA A CA 1
ATOM 2221 C C . ALA A 1 304 ? 7.041 48.433 70.896 1.00 44.91 304 ALA A C 1
ATOM 2222 O O . ALA A 1 304 ? 7.806 47.630 70.439 1.00 48.15 304 ALA A O 1
ATOM 2224 N N . VAL A 1 305 ? 5.719 48.250 70.863 1.00 50.47 305 VAL A N 1
ATOM 2225 C CA . VAL A 1 305 ? 5.115 47.074 70.208 1.00 50.71 305 VAL A CA 1
ATOM 2226 C C . VAL A 1 305 ? 4.294 47.423 68.972 1.00 54.27 305 VAL A C 1
ATOM 2227 O O . VAL A 1 305 ? 3.943 46.538 68.211 1.00 52.49 305 VAL A O 1
ATOM 2231 N N . CYS A 1 306 ? 3.978 48.699 68.781 1.00 56.87 306 CYS A N 1
ATOM 2232 C CA . CYS A 1 306 ? 3.178 49.129 67.640 1.00 57.75 306 CYS A CA 1
ATOM 2233 C C . CYS A 1 306 ? 4.030 50.036 66.737 1.00 62.90 306 CYS A C 1
ATOM 2234 O O . CYS A 1 306 ? 4.814 49.546 65.912 1.00 60.15 306 CYS A O 1
ATOM 2237 N N . GLY A 1 307 ? 3.895 51.348 66.905 1.00 73.85 307 GLY A N 1
ATOM 2238 C CA . GLY A 1 307 ? 4.675 52.302 66.120 1.00 84.06 307 GLY A CA 1
ATOM 2239 C C . GLY A 1 307 ? 4.193 53.748 66.151 1.00 86.63 307 GLY A C 1
ATOM 2240 O O . GLY A 1 307 ? 3.240 54.108 66.880 1.00 73.65 307 GLY A O 1
ATOM 2241 N N . THR A 1 308 ? 4.876 54.564 65.341 1.00 87.61 308 THR A N 1
ATOM 2242 C CA . THR A 1 308 ? 4.598 55.988 65.190 1.00 88.41 308 THR A CA 1
ATOM 2243 C C . THR A 1 308 ? 4.388 56.289 63.715 1.00 88.93 308 THR A C 1
ATOM 2244 O O . THR A 1 308 ? 5.290 56.036 62.911 1.00 80.83 308 THR A O 1
ATOM 2248 N N . PRO A 1 309 ? 3.216 56.832 63.345 1.00 98.10 309 PRO A N 1
ATOM 2249 C CA . PRO A 1 309 ? 2.040 57.041 64.203 1.00 97.42 309 PRO A CA 1
ATOM 2250 C C . PRO A 1 309 ? 1.409 55.711 64.573 1.00 86.23 309 PRO A C 1
ATOM 2251 O O . PRO A 1 309 ? 1.576 54.728 63.858 1.00 82.45 309 PRO A O 1
ATOM 2263 N N . GLU A 1 311 ? -1.970 54.777 64.684 1.00 92.56 311 GLU A N 1
ATOM 2264 C CA . GLU A 1 311 ? -3.042 54.388 63.736 1.00 90.84 311 GLU A CA 1
ATOM 2265 C C . GLU A 1 311 ? -2.454 53.969 62.391 1.00 92.34 311 GLU A C 1
ATOM 2266 O O . GLU A 1 311 ? -2.902 52.981 61.803 1.00 82.18 311 GLU A O 1
ATOM 2272 N N . GLU A 1 312 ? -1.459 54.717 61.908 1.00 88.70 312 GLU A N 1
ATOM 2273 C CA . GLU A 1 312 ? -0.849 54.414 60.620 1.00 91.38 312 GLU A CA 1
ATOM 2274 C C . GLU A 1 312 ? -0.057 53.110 60.713 1.00 88.68 312 GLU A C 1
ATOM 2275 O O . GLU A 1 312 ? -0.266 52.177 59.915 1.00 77.75 312 GLU A O 1
ATOM 2278 N N . ALA A 1 313 ? 0.815 53.033 61.715 1.00 82.14 313 ALA A N 1
ATOM 2279 C CA . ALA A 1 313 ? 1.664 51.857 61.896 1.00 77.15 313 ALA A CA 1
ATOM 2280 C C . ALA A 1 313 ? 0.870 50.592 62.226 1.00 68.40 313 ALA A C 1
ATOM 2281 O O . ALA A 1 313 ? 1.260 49.503 61.810 1.00 62.42 313 ALA A O 1
ATOM 2283 N N . ARG A 1 314 ? -0.230 50.726 62.966 1.00 67.69 314 ARG A N 1
ATOM 2284 C CA . ARG A 1 314 ? -1.117 49.581 63.192 1.00 68.15 314 ARG A CA 1
ATOM 2285 C C . ARG A 1 314 ? -1.717 49.103 61.889 1.00 64.16 314 ARG A C 1
ATOM 2286 O O . ARG A 1 314 ? -1.909 47.906 61.729 1.00 64.63 314 ARG A O 1
ATOM 2294 N N . GLU A 1 315 ? -2.024 50.027 60.972 1.00 68.72 315 GLU A N 1
ATOM 2295 C CA . GLU A 1 315 ? -2.576 49.669 59.645 1.00 73.34 315 GLU A CA 1
ATOM 2296 C C . GLU A 1 315 ? -1.555 48.836 58.882 1.00 69.69 315 GLU A C 1
ATOM 2297 O O . GLU A 1 315 ? -1.846 47.716 58.442 1.00 67.44 315 GLU A O 1
ATOM 2299 N N . ALA A 1 316 ? -0.348 49.383 58.774 1.00 62.08 316 ALA A N 1
ATOM 2300 C CA . ALA A 1 316 ? 0.769 48.658 58.225 1.00 60.76 316 ALA A CA 1
ATOM 2301 C C . ALA A 1 316 ? 0.933 47.296 58.905 1.00 61.49 316 ALA A C 1
ATOM 2302 O O . ALA A 1 316 ? 1.131 46.299 58.223 1.00 64.07 316 ALA A O 1
ATOM 2304 N N . ILE A 1 317 ? 0.833 47.243 60.236 1.00 60.83 317 ILE A N 1
ATOM 2305 C CA . ILE A 1 317 ? 0.954 45.960 60.959 1.00 60.88 317 ILE A CA 1
ATOM 2306 C C . ILE A 1 317 ? -0.130 44.944 60.562 1.00 62.28 317 ILE A C 1
ATOM 2307 O O . ILE A 1 317 ? 0.179 43.771 60.309 1.00 60.79 317 ILE A O 1
ATOM 2312 N N . GLN A 1 318 ? -1.381 45.392 60.521 1.00 66.43 318 GLN A N 1
ATOM 2313 C CA . GLN A 1 318 ? -2.510 44.511 60.188 1.00 77.17 318 GLN A CA 1
ATOM 2314 C C . GLN A 1 318 ? -2.355 44.010 58.760 1.00 73.33 318 GLN A C 1
ATOM 2315 O O . GLN A 1 318 ? -2.567 42.833 58.485 1.00 61.80 318 GLN A O 1
ATOM 2321 N N . LYS A 1 319 ? -1.972 44.929 57.874 1.00 73.19 319 LYS A N 1
ATOM 2322 C CA . LYS A 1 319 ? -1.808 44.645 56.453 1.00 74.33 319 LYS A CA 1
ATOM 2323 C C . LYS A 1 319 ? -0.662 43.674 56.182 1.00 69.29 319 LYS A C 1
ATOM 2324 O O . LYS A 1 319 ? -0.823 42.773 55.391 1.00 65.04 319 LYS A O 1
ATOM 2327 N N . ILE A 1 320 ? 0.469 43.824 56.866 1.00 67.72 320 ILE A N 1
ATOM 2328 C CA . ILE A 1 320 ? 1.622 42.949 56.629 1.00 70.15 320 ILE A CA 1
ATOM 2329 C C . ILE A 1 320 ? 1.558 41.566 57.309 1.00 74.56 320 ILE A C 1
ATOM 2330 O O . ILE A 1 320 ? 2.048 40.578 56.753 1.00 74.61 320 ILE A O 1
ATOM 2335 N N . GLU A 1 321 ? 0.993 41.499 58.515 1.00 74.58 321 GLU A N 1
ATOM 2336 C CA . GLU A 1 321 ? 1.045 40.265 59.319 1.00 72.92 321 GLU A CA 1
ATOM 2337 C C . GLU A 1 321 ? -0.059 39.285 58.909 1.00 69.54 321 GLU A C 1
ATOM 2338 O O . GLU A 1 321 ? -1.214 39.658 58.837 1.00 70.88 321 GLU A O 1
ATOM 2344 N N . PRO A 1 322 ? 0.297 38.026 58.642 1.00 71.22 322 PRO A N 1
ATOM 2345 C CA . PRO A 1 322 ? -0.664 37.001 58.191 1.00 71.26 322 PRO A CA 1
ATOM 2346 C C . PRO A 1 322 ? -1.354 36.214 59.317 1.00 73.60 322 PRO A C 1
ATOM 2347 O O . PRO A 1 322 ? -1.869 35.111 59.106 1.00 77.97 322 PRO A O 1
ATOM 2351 N N . PHE A 1 323 ? -1.327 36.754 60.520 1.00 72.21 323 PHE A N 1
ATOM 2352 C CA . PHE A 1 323 ? -2.044 36.155 61.624 1.00 69.04 323 PHE A CA 1
ATOM 2353 C C . PHE A 1 323 ? -2.522 37.340 62.381 1.00 59.88 323 PHE A C 1
ATOM 2354 O O . PHE A 1 323 ? -2.079 38.456 62.110 1.00 58.13 323 PHE A O 1
ATOM 2362 N N . ASP A 1 324 ? -3.445 37.106 63.293 1.00 61.05 324 ASP A N 1
ATOM 2363 C CA . ASP A 1 324 ? -3.901 38.146 64.205 1.00 60.26 324 ASP A CA 1
ATOM 2364 C C . ASP A 1 324 ? -3.155 37.973 65.512 1.00 52.23 324 ASP A C 1
ATOM 2365 O O . ASP A 1 324 ? -3.014 36.852 66.035 1.00 43.37 324 ASP A O 1
ATOM 2370 N N . ARG A 1 325 ? -2.632 39.088 66.006 1.00 49.46 325 ARG A N 1
ATOM 2371 C CA . ARG A 1 325 ? -1.907 39.094 67.270 1.00 46.87 325 ARG A CA 1
ATOM 2372 C C . ARG A 1 325 ? -2.821 38.720 68.429 1.00 39.86 325 ARG A C 1
ATOM 2373 O O . ARG A 1 325 ? -2.395 38.074 69.367 1.00 35.76 325 ARG A O 1
ATOM 2381 N N . GLU A 1 326 ? -4.084 39.122 68.322 1.00 41.00 326 GLU A N 1
ATOM 2382 C CA . GLU A 1 326 ? -5.053 38.900 69.354 1.00 38.49 326 GLU A CA 1
ATOM 2383 C C . GLU A 1 326 ? -4.537 39.536 70.650 1.00 35.97 326 GLU A C 1
ATOM 2384 O O . GLU A 1 326 ? -4.406 40.745 70.705 1.00 32.96 326 GLU A O 1
ATOM 2390 N N . PHE A 1 327 ? -4.253 38.729 71.671 1.00 32.56 327 PHE A N 1
ATOM 2391 C CA . PHE A 1 327 ? -3.829 39.246 72.945 1.00 31.45 327 PHE A CA 1
ATOM 2392 C C . PHE A 1 327 ? -2.331 39.575 73.049 1.00 30.65 327 PHE A C 1
ATOM 2393 O O . PHE A 1 327 ? -1.932 40.238 73.980 1.00 31.11 327 PHE A O 1
ATOM 2401 N N . PHE A 1 328 ? -1.525 39.129 72.100 1.00 31.44 328 PHE A N 1
ATOM 2402 C CA . PHE A 1 328 ? -0.099 39.355 72.111 1.00 32.17 328 PHE A CA 1
ATOM 2403 C C . PHE A 1 328 ? 0.171 40.807 71.801 1.00 31.85 328 PHE A C 1
ATOM 2404 O O . PHE A 1 328 ? -0.335 41.317 70.815 1.00 31.48 328 PHE A O 1
ATOM 2412 N N . THR A 1 329 ? 0.983 41.449 72.649 1.00 31.02 329 THR A N 1
ATOM 2413 C CA . THR A 1 329 ? 1.219 42.907 72.633 1.00 32.29 329 THR A CA 1
ATOM 2414 C C . THR A 1 329 ? -0.009 43.695 73.045 1.00 30.32 329 THR A C 1
ATOM 2415 O O . THR A 1 329 ? -0.069 44.913 72.883 1.00 29.61 329 THR A O 1
ATOM 2419 N N . GLY A 1 330 ? -0.974 42.994 73.622 1.00 29.70 330 GLY A N 1
ATOM 2420 C CA . GLY A 1 330 ? -2.002 43.646 74.438 1.00 30.09 330 GLY A CA 1
ATOM 2421 C C . GLY A 1 330 ? -1.462 44.014 75.807 1.00 27.08 330 GLY A C 1
ATOM 2422 O O . GLY A 1 330 ? -0.252 44.153 75.993 1.00 27.00 330 GLY A O 1
ATOM 2431 N N . LEU A 1 332 ? -2.279 43.248 80.167 1.00 23.48 332 LEU A N 1
ATOM 2432 C CA . LEU A 1 332 ? -3.055 42.489 81.116 1.00 23.88 332 LEU A CA 1
ATOM 2433 C C . LEU A 1 332 ? -2.633 42.824 82.524 1.00 23.54 332 LEU A C 1
ATOM 2434 O O . LEU A 1 332 ? -1.544 43.366 82.747 1.00 23.32 332 LEU A O 1
ATOM 2439 N N . GLY A 1 333 ? -3.489 42.501 83.480 1.00 21.89 333 GLY A N 1
ATOM 2440 C CA . GLY A 1 333 ? -3.197 42.821 84.861 1.00 20.95 333 GLY A CA 1
ATOM 2441 C C . GLY A 1 333 ? -4.429 42.947 85.718 1.00 21.08 333 GLY A C 1
ATOM 2442 O O . GLY A 1 333 ? -5.412 42.240 85.492 1.00 20.56 333 GLY A O 1
ATOM 2443 N N . TRP A 1 334 ? -4.374 43.848 86.702 1.00 20.60 334 TRP A N 1
ATOM 2444 C CA . TRP A 1 334 ? -5.440 44.002 87.683 1.00 20.74 334 TRP A CA 1
ATOM 2445 C C . TRP A 1 334 ? -5.609 45.467 88.066 1.00 21.13 334 TRP A C 1
ATOM 2446 O O . TRP A 1 334 ? -4.673 46.232 87.920 1.00 21.26 334 TRP A O 1
ATOM 2457 N N . SER A 1 335 ? -6.800 45.827 88.575 1.00 21.20 335 SER A N 1
ATOM 2458 C CA . SER A 1 335 ? -7.059 47.124 89.120 1.00 20.34 335 SER A CA 1
ATOM 2459 C C . SER A 1 335 ? -8.052 46.990 90.242 1.00 20.62 335 SER A C 1
ATOM 2460 O O . SER A 1 335 ? -8.879 46.113 90.198 1.00 21.31 335 SER A O 1
ATOM 2463 N N . ASP A 1 336 ? -8.015 47.876 91.248 1.00 20.74 336 ASP A N 1
ATOM 2464 C CA . ASP A 1 336 ? -8.920 47.730 92.377 1.00 19.64 336 ASP A CA 1
ATOM 2465 C C . ASP A 1 336 ? -9.853 48.905 92.528 1.00 19.65 336 ASP A C 1
ATOM 2466 O O . ASP A 1 336 ? -9.782 49.857 91.764 1.00 20.67 336 ASP A O 1
ATOM 2471 N N . LEU A 1 337 ? -10.761 48.838 93.481 1.00 19.59 337 LEU A N 1
ATOM 2472 C CA . LEU A 1 337 ? -11.759 49.873 93.641 1.00 20.80 337 LEU A CA 1
ATOM 2473 C C . LEU A 1 337 ? -11.141 51.215 93.997 1.00 21.66 337 LEU A C 1
ATOM 2474 O O . LEU A 1 337 ? -11.683 52.219 93.619 1.00 22.40 337 LEU A O 1
ATOM 2479 N N . ASN A 1 338 ? -10.059 51.223 94.762 1.00 21.43 338 ASN A N 1
ATOM 2480 C CA . ASN A 1 338 ? -9.337 52.455 95.095 1.00 21.42 338 ASN A CA 1
ATOM 2481 C C . ASN A 1 338 ? -8.684 53.068 93.837 1.00 22.73 338 ASN A C 1
ATOM 2482 O O . ASN A 1 338 ? -8.446 54.282 93.794 1.00 24.40 338 ASN A O 1
ATOM 2487 N N . GLY A 1 339 ? -8.399 52.233 92.823 1.00 20.46 339 GLY A N 1
ATOM 2488 C CA . GLY A 1 339 ? -7.803 52.691 91.589 1.00 19.28 339 GLY A CA 1
ATOM 2489 C C . GLY A 1 339 ? -6.395 52.182 91.385 1.00 19.87 339 GLY A C 1
ATOM 2490 O O . GLY A 1 339 ? -5.784 52.446 90.334 1.00 21.62 339 GLY A O 1
ATOM 2491 N N . ASP A 1 340 ? -5.839 51.460 92.344 1.00 19.78 340 ASP A N 1
ATOM 2492 C CA . ASP A 1 340 ? -4.474 51.010 92.203 1.00 20.26 340 ASP A CA 1
ATOM 2493 C C . ASP A 1 340 ? -4.458 49.820 91.272 1.00 21.17 340 ASP A C 1
ATOM 2494 O O . ASP A 1 340 ? -5.508 49.240 90.956 1.00 21.85 340 ASP A O 1
ATOM 2499 N N . GLY A 1 341 ? -3.274 49.443 90.801 1.00 21.04 341 GLY A N 1
ATOM 2500 C CA . GLY A 1 341 ? -3.179 48.278 89.957 1.00 20.55 341 GLY A CA 1
ATOM 2501 C C . GLY A 1 341 ? -1.849 48.171 89.252 1.00 20.64 341 GLY A C 1
ATOM 2502 O O . GLY A 1 341 ? -0.971 48.996 89.476 1.00 20.64 341 GLY A O 1
ATOM 2503 N N . GLU A 1 342 ? -1.726 47.153 88.394 1.00 19.76 342 GLU A N 1
ATOM 2504 C CA . GLU A 1 342 ? -0.534 46.934 87.600 1.00 20.37 342 GLU A CA 1
ATOM 2505 C C . GLU A 1 342 ? -0.994 46.387 86.283 1.00 21.00 342 GLU A C 1
ATOM 2506 O O . GLU A 1 342 ? -1.749 45.471 86.270 1.00 21.75 342 GLU A O 1
ATOM 2512 N N . TRP A 1 343 ? -0.550 46.960 85.180 1.00 21.51 343 TRP A N 1
ATOM 2513 C CA . TRP A 1 343 ? -0.839 46.437 83.860 1.00 21.92 343 TRP A CA 1
ATOM 2514 C C . TRP A 1 343 ? 0.468 46.228 83.133 1.00 22.06 343 TRP A C 1
ATOM 2515 O O . TRP A 1 343 ? 1.328 47.087 83.179 1.00 25.93 343 TRP A O 1
ATOM 2526 N N . ILE A 1 344 ? 0.636 45.088 82.509 1.00 21.79 344 ILE A N 1
ATOM 2527 C CA . ILE A 1 344 ? 1.887 44.741 81.843 1.00 23.63 344 ILE A CA 1
ATOM 2528 C C . ILE A 1 344 ? 1.633 44.660 80.338 1.00 24.58 344 ILE A C 1
ATOM 2529 O O . ILE A 1 344 ? 0.482 44.626 79.892 1.00 25.18 344 ILE A O 1
ATOM 2534 N N . VAL A 1 345 ? 2.698 44.711 79.567 1.00 24.85 345 VAL A N 1
ATOM 2535 C CA . VAL A 1 345 ? 2.651 44.599 78.112 1.00 25.52 345 VAL A CA 1
ATOM 2536 C C . VAL A 1 345 ? 2.780 43.114 77.897 1.00 26.73 345 VAL A C 1
ATOM 2537 O O . VAL A 1 345 ? 3.710 42.476 78.399 1.00 27.05 345 VAL A O 1
ATOM 2541 N N . THR A 1 346 ? 1.827 42.562 77.164 1.00 27.98 346 THR A N 1
ATOM 2542 C CA . THR A 1 346 ? 1.699 41.132 77.024 1.00 28.78 346 THR A CA 1
ATOM 2543 C C . THR A 1 346 ? 2.654 40.637 75.956 1.00 30.14 346 THR A C 1
ATOM 2544 O O . THR A 1 346 ? 2.313 40.572 74.783 1.00 29.77 346 THR A O 1
ATOM 2548 N N . ILE A 1 347 ? 3.873 40.343 76.377 1.00 31.90 347 ILE A N 1
ATOM 2549 C CA . ILE A 1 347 ? 4.890 39.768 75.483 1.00 33.65 347 ILE A CA 1
ATOM 2550 C C . ILE A 1 347 ? 5.531 38.557 76.184 1.00 34.68 347 ILE A C 1
ATOM 2551 O O . ILE A 1 347 ? 5.229 38.262 77.344 1.00 33.92 347 ILE A O 1
ATOM 2556 N N . ARG A 1 348 ? 6.394 37.855 75.468 1.00 37.73 348 ARG A N 1
ATOM 2557 C CA . ARG A 1 348 ? 7.019 36.615 75.945 1.00 39.27 348 ARG A CA 1
ATOM 2558 C C . ARG A 1 348 ? 5.963 35.648 76.459 1.00 38.81 348 ARG A C 1
ATOM 2559 O O . ARG A 1 348 ? 6.099 35.086 77.552 1.00 40.64 348 ARG A O 1
ATOM 2567 N N . CYS A 1 349 ? 4.923 35.461 75.653 1.00 38.40 349 CYS A N 1
ATOM 2568 C CA . CYS A 1 349 ? 3.740 34.716 76.060 1.00 40.28 349 CYS A CA 1
ATOM 2569 C C . CYS A 1 349 ? 3.306 33.699 75.031 1.00 42.83 349 CYS A C 1
ATOM 2570 O O . CYS A 1 349 ? 3.814 33.664 73.898 1.00 44.96 349 CYS A O 1
ATOM 2573 N N . ALA A 1 350 ? 2.315 32.900 75.415 1.00 43.15 350 ALA A N 1
ATOM 2574 C CA . ALA A 1 350 ? 1.767 31.891 74.530 1.00 43.35 350 ALA A CA 1
ATOM 2575 C C . ALA A 1 350 ? 0.278 31.674 74.796 1.00 42.46 350 ALA A C 1
ATOM 2576 O O . ALA A 1 350 ? -0.129 31.746 75.939 1.00 43.27 350 ALA A O 1
ATOM 2578 N N . GLU A 1 351 ? -0.535 31.403 73.764 1.00 46.18 351 GLU A N 1
ATOM 2579 C CA . GLU A 1 351 ? -1.884 30.835 73.994 1.00 47.03 351 GLU A CA 1
ATOM 2580 C C . GLU A 1 351 ? -1.777 29.325 74.088 1.00 50.53 351 GLU A C 1
ATOM 2581 O O . GLU A 1 351 ? -1.248 28.686 73.180 1.00 53.85 351 GLU A O 1
ATOM 2587 N N . VAL A 1 352 ? -2.285 28.755 75.169 1.00 51.65 352 VAL A N 1
ATOM 2588 C CA . VAL A 1 352 ? -2.249 27.316 75.373 1.00 53.20 352 VAL A CA 1
ATOM 2589 C C . VAL A 1 352 ? -3.674 26.754 75.344 1.00 55.85 352 VAL A C 1
ATOM 2590 O O . VAL A 1 352 ? -4.574 27.238 76.019 1.00 54.65 352 VAL A O 1
ATOM 2594 N N . GLN A 1 353 ? -3.874 25.730 74.533 1.00 68.47 353 GLN A N 1
ATOM 2595 C CA . GLN A 1 353 ? -5.166 25.050 74.431 1.00 72.69 353 GLN A CA 1
ATOM 2596 C C . GLN A 1 353 ? -4.902 23.561 74.254 1.00 80.95 353 GLN A C 1
ATOM 2597 O O . GLN A 1 353 ? -4.342 23.142 73.229 1.00 80.01 353 GLN A O 1
ATOM 2603 N N . GLU A 1 354 ? -5.259 22.773 75.269 1.00 86.64 354 GLU A N 1
ATOM 2604 C CA . GLU A 1 354 ? -5.191 21.308 75.185 1.00 91.72 354 GLU A CA 1
ATOM 2605 C C . GLU A 1 354 ? -3.762 20.771 75.049 1.00 82.07 354 GLU A C 1
ATOM 2606 O O . GLU A 1 354 ? -3.084 20.537 76.045 1.00 79.49 354 GLU A O 1
ATOM 2612 N N . ASN A 1 355 ? -3.335 20.542 73.810 1.00 83.18 355 ASN A N 1
ATOM 2613 C CA . ASN A 1 355 ? -1.980 20.088 73.517 1.00 84.84 355 ASN A CA 1
ATOM 2614 C C . ASN A 1 355 ? -1.282 20.964 72.464 1.00 78.18 355 ASN A C 1
ATOM 2615 O O . ASN A 1 355 ? -0.248 20.580 71.922 1.00 74.79 355 ASN A O 1
ATOM 2620 N N . THR A 1 356 ? -1.834 22.150 72.199 1.00 77.26 356 THR A N 1
ATOM 2621 C CA . THR A 1 356 ? -1.221 23.120 71.276 1.00 76.71 356 THR A CA 1
ATOM 2622 C C . THR A 1 356 ? -0.924 24.497 71.932 1.00 71.40 356 THR A C 1
ATOM 2623 O O . THR A 1 356 ? -1.767 25.060 72.626 1.00 66.71 356 THR A O 1
ATOM 2627 N N . LEU A 1 357 ? 0.272 25.023 71.682 1.00 63.54 357 LEU A N 1
ATOM 2628 C CA . LEU A 1 357 ? 0.643 26.370 72.071 1.00 59.56 357 LEU A CA 1
ATOM 2629 C C . LEU A 1 357 ? 0.846 27.229 70.857 1.00 58.98 357 LEU A C 1
ATOM 2630 O O . LEU A 1 357 ? 1.437 26.785 69.893 1.00 67.16 357 LEU A O 1
ATOM 2635 N N . ARG A 1 358 ? 0.434 28.483 70.919 1.00 53.36 358 ARG A N 1
ATOM 2636 C CA . ARG A 1 358 ? 0.937 29.456 69.978 1.00 50.12 358 ARG A CA 1
ATOM 2637 C C . ARG A 1 358 ? 1.861 30.433 70.707 1.00 50.75 358 ARG A C 1
ATOM 2638 O O . ARG A 1 358 ? 1.423 31.248 71.530 1.00 49.63 358 ARG A O 1
ATOM 2646 N N . LEU A 1 359 ? 3.136 30.353 70.377 1.00 49.42 359 LEU A N 1
ATOM 2647 C CA . LEU A 1 359 ? 4.129 31.273 70.892 1.00 48.19 359 LEU A CA 1
ATOM 2648 C C . LEU A 1 359 ? 4.195 32.482 69.982 1.00 45.71 359 LEU A C 1
ATOM 2649 O O . LEU A 1 359 ? 3.873 32.364 68.807 1.00 46.33 359 LEU A O 1
ATOM 2654 N N . TYR A 1 360 ? 4.576 33.637 70.541 1.00 43.41 360 TYR A N 1
ATOM 2655 C CA . TYR A 1 360 ? 4.729 34.879 69.776 1.00 43.29 360 TYR A CA 1
ATOM 2656 C C . TYR A 1 360 ? 6.008 35.615 70.147 1.00 42.68 360 TYR A C 1
ATOM 2657 O O . TYR A 1 360 ? 6.480 35.512 71.290 1.00 42.24 360 TYR A O 1
ATOM 2666 N N . ALA A 1 361 ? 6.511 36.385 69.173 1.00 44.04 361 ALA A N 1
ATOM 2667 C CA . ALA A 1 361 ? 7.622 37.325 69.337 1.00 46.13 361 ALA A CA 1
ATOM 2668 C C . ALA A 1 361 ? 7.667 38.342 68.189 1.00 47.14 361 ALA A C 1
ATOM 2669 O O . ALA A 1 361 ? 7.309 38.027 67.054 1.00 51.11 361 ALA A O 1
ATOM 2671 N N . GLY A 1 362 ? 8.124 39.552 68.505 1.00 50.56 362 GLY A N 1
ATOM 2672 C CA . GLY A 1 362 ? 8.219 40.658 67.550 1.00 53.41 362 GLY A CA 1
ATOM 2673 C C . GLY A 1 362 ? 9.507 41.458 67.673 1.00 56.65 362 GLY A C 1
ATOM 2674 O O . GLY A 1 362 ? 10.269 41.301 68.633 1.00 53.08 362 GLY A O 1
ATOM 2675 N N . ALA A 1 363 ? 9.745 42.320 66.690 1.00 62.37 363 ALA A N 1
ATOM 2676 C CA . ALA A 1 363 ? 10.974 43.120 66.623 1.00 64.33 363 ALA A CA 1
ATOM 2677 C C . ALA A 1 363 ? 10.678 44.466 65.977 1.00 66.26 363 ALA A C 1
ATOM 2678 O O . ALA A 1 363 ? 10.148 44.520 64.861 1.00 63.44 363 ALA A O 1
ATOM 2680 N N . GLY A 1 364 ? 11.009 45.541 66.698 1.00 72.58 364 GLY A N 1
ATOM 2681 C CA . GLY A 1 364 ? 10.934 46.911 66.179 1.00 76.65 364 GLY A CA 1
ATOM 2682 C C . GLY A 1 364 ? 11.774 47.089 64.920 1.00 83.63 364 GLY A C 1
ATOM 2683 O O . GLY A 1 364 ? 12.934 46.681 64.902 1.00 93.00 364 GLY A O 1
ATOM 2684 N N . VAL A 1 365 ? 11.168 47.673 63.877 1.00 86.36 365 VAL A N 1
ATOM 2685 C CA . VAL A 1 365 ? 11.810 47.919 62.572 1.00 80.96 365 VAL A CA 1
ATOM 2686 C C . VAL A 1 365 ? 11.852 49.435 62.274 1.00 85.14 365 VAL A C 1
ATOM 2687 O O . VAL A 1 365 ? 10.890 50.180 62.549 1.00 77.75 365 VAL A O 1
ATOM 2691 N N . VAL A 1 366 ? 13.000 49.861 61.738 1.00 91.01 366 VAL A N 1
ATOM 2692 C CA . VAL A 1 366 ? 13.286 51.257 61.371 1.00 92.12 366 VAL A CA 1
ATOM 2693 C C . VAL A 1 366 ? 13.880 51.251 59.964 1.00 97.25 366 VAL A C 1
ATOM 2694 O O . VAL A 1 366 ? 14.086 50.184 59.375 1.00 98.05 366 VAL A O 1
ATOM 2698 N N . ALA A 1 367 ? 14.136 52.444 59.431 1.00 103.32 367 ALA A N 1
ATOM 2699 C CA . ALA A 1 367 ? 14.703 52.619 58.090 1.00 103.80 367 ALA A CA 1
ATOM 2700 C C . ALA A 1 367 ? 16.049 51.924 57.921 1.00 104.95 367 ALA A C 1
ATOM 2701 O O . ALA A 1 367 ? 16.300 51.251 56.909 1.00 99.56 367 ALA A O 1
ATOM 2703 N N . GLU A 1 368 ? 16.904 52.068 58.931 1.00 103.40 368 GLU A N 1
ATOM 2704 C CA . GLU A 1 368 ? 18.257 51.525 58.879 1.00 110.86 368 GLU A CA 1
ATOM 2705 C C . GLU A 1 368 ? 18.323 50.075 59.375 1.00 117.34 368 GLU A C 1
ATOM 2706 O O . GLU A 1 368 ? 19.373 49.622 59.820 1.00 121.01 368 GLU A O 1
ATOM 2708 N N . SER A 1 369 ? 17.210 49.348 59.298 1.00 126.23 369 SER A N 1
ATOM 2709 C CA . SER A 1 369 ? 17.140 47.981 59.826 1.00 115.17 369 SER A CA 1
ATOM 2710 C C . SER A 1 369 ? 17.637 46.964 58.816 1.00 105.43 369 SER A C 1
ATOM 2711 O O . SER A 1 369 ? 17.672 47.233 57.614 1.00 94.93 369 SER A O 1
ATOM 2714 N N . LYS A 1 370 ? 17.997 45.791 59.334 1.00 106.28 370 LYS A N 1
ATOM 2715 C CA . LYS A 1 370 ? 18.483 44.669 58.536 1.00 112.53 370 LYS A CA 1
ATOM 2716 C C . LYS A 1 370 ? 17.601 43.426 58.760 1.00 102.25 370 LYS A C 1
ATOM 2717 O O . LYS A 1 370 ? 17.591 42.876 59.857 1.00 96.77 370 LYS A O 1
ATOM 2719 N N . PRO A 1 371 ? 16.862 42.981 57.724 1.00 100.46 371 PRO A N 1
ATOM 2720 C CA . PRO A 1 371 ? 15.926 41.846 57.800 1.00 106.81 371 PRO A CA 1
ATOM 2721 C C . PRO A 1 371 ? 16.388 40.611 58.568 1.00 109.28 371 PRO A C 1
ATOM 2722 O O . PRO A 1 371 ? 15.603 40.027 59.319 1.00 117.64 371 PRO A O 1
ATOM 2726 N N . GLU A 1 372 ? 17.635 40.206 58.366 1.00 119.29 372 GLU A N 1
ATOM 2727 C CA . GLU A 1 372 ? 18.151 39.002 59.009 1.00 119.91 372 GLU A CA 1
ATOM 2728 C C . GLU A 1 372 ? 18.293 39.167 60.524 1.00 101.68 372 GLU A C 1
ATOM 2729 O O . GLU A 1 372 ? 18.011 38.241 61.282 1.00 91.36 372 GLU A O 1
ATOM 2735 N N . ASP A 1 373 ? 18.729 40.348 60.952 1.00 93.24 373 ASP A N 1
ATOM 2736 C CA . ASP A 1 373 ? 18.894 40.649 62.375 1.00 93.42 373 ASP A CA 1
ATOM 2737 C C . ASP A 1 373 ? 17.556 40.651 63.148 1.00 91.01 373 ASP A C 1
ATOM 2738 O O . ASP A 1 373 ? 17.537 40.435 64.359 1.00 82.85 373 ASP A O 1
ATOM 2743 N N . GLU A 1 374 ? 16.457 40.910 62.441 1.00 88.38 374 GLU A N 1
ATOM 2744 C CA . GLU A 1 374 ? 15.123 40.914 63.033 1.00 87.16 374 GLU A CA 1
ATOM 2745 C C . GLU A 1 374 ? 14.603 39.483 63.192 1.00 81.69 374 GLU A C 1
ATOM 2746 O O . GLU A 1 374 ? 13.928 39.180 64.164 1.00 76.24 374 GLU A O 1
ATOM 2752 N N . LEU A 1 375 ? 14.938 38.601 62.255 1.00 80.87 375 LEU A N 1
ATOM 2753 C CA . LEU A 1 375 ? 14.580 37.183 62.378 1.00 79.54 375 LEU A CA 1
ATOM 2754 C C . LEU A 1 375 ? 15.289 36.532 63.559 1.00 74.39 375 LEU A C 1
ATOM 2755 O O . LEU A 1 375 ? 14.684 35.761 64.308 1.00 77.46 375 LEU A O 1
ATOM 2760 N N . ALA A 1 376 ? 16.573 36.840 63.706 1.00 66.17 376 ALA A N 1
ATOM 2761 C CA . ALA A 1 376 ? 17.370 36.345 64.824 1.00 68.95 376 ALA A CA 1
ATOM 2762 C C . ALA A 1 376 ? 16.884 36.920 66.152 1.00 63.59 376 ALA A C 1
ATOM 2763 O O . ALA A 1 376 ? 16.847 36.217 67.157 1.00 59.84 376 ALA A O 1
ATOM 2765 N N . GLU A 1 377 ? 16.549 38.206 66.149 1.00 62.92 377 GLU A N 1
ATOM 2766 C CA . GLU A 1 377 ? 16.076 38.885 67.343 1.00 64.69 377 GLU A CA 1
ATOM 2767 C C . GLU A 1 377 ? 14.775 38.225 67.846 1.00 64.50 377 GLU A C 1
ATOM 2768 O O . GLU A 1 377 ? 14.654 37.957 69.047 1.00 55.99 377 GLU A O 1
ATOM 2774 N N . THR A 1 378 ? 13.844 37.928 66.927 1.00 61.17 378 THR A N 1
ATOM 2775 C CA . THR A 1 378 ? 12.575 37.278 67.279 1.00 58.72 378 THR A CA 1
ATOM 2776 C C . THR A 1 378 ? 12.775 35.860 67.853 1.00 59.80 378 THR A C 1
ATOM 2777 O O . THR A 1 378 ? 12.142 35.494 68.849 1.00 55.02 378 THR A O 1
ATOM 2781 N N . SER A 1 379 ? 13.678 35.088 67.259 1.00 59.22 379 SER A N 1
ATOM 2782 C CA . SER A 1 379 ? 14.024 33.758 67.779 1.00 60.43 379 SER A CA 1
ATOM 2783 C C . SER A 1 379 ? 14.615 33.800 69.179 1.00 52.61 379 SER A C 1
ATOM 2784 O O . SER A 1 379 ? 14.396 32.885 69.974 1.00 51.76 379 SER A O 1
ATOM 2787 N N . ALA A 1 380 ? 15.400 34.833 69.460 1.00 50.00 380 ALA A N 1
ATOM 2788 C CA . ALA A 1 380 ? 15.952 35.033 70.809 1.00 52.83 380 ALA A CA 1
ATOM 2789 C C . ALA A 1 380 ? 14.805 35.366 71.798 1.00 48.37 380 ALA A C 1
ATOM 2790 O O . ALA A 1 380 ? 14.774 34.905 72.942 1.00 45.10 380 ALA A O 1
ATOM 2792 N N . LYS A 1 381 ? 13.855 36.148 71.320 1.00 48.03 381 LYS A N 1
ATOM 2793 C CA . LYS A 1 381 ? 12.714 36.506 72.111 1.00 49.52 381 LYS A CA 1
ATOM 2794 C C . LYS A 1 381 ? 11.841 35.265 72.431 1.00 50.27 381 LYS A C 1
ATOM 2795 O O . LYS A 1 381 ? 11.272 35.201 73.533 1.00 43.49 381 LYS A O 1
ATOM 2801 N N . PHE A 1 382 ? 11.819 34.260 71.529 1.00 50.26 382 PHE A N 1
ATOM 2802 C CA . PHE A 1 382 ? 11.062 33.006 71.764 1.00 51.91 382 PHE A CA 1
ATOM 2803 C C . PHE A 1 382 ? 11.620 32.141 72.913 1.00 52.29 382 PHE A C 1
ATOM 2804 O O . PHE A 1 382 ? 10.926 31.260 73.435 1.00 51.99 382 PHE A O 1
ATOM 2812 N N . GLN A 1 383 ? 12.862 32.376 73.301 1.00 48.74 383 GLN A N 1
ATOM 2813 C CA . GLN A 1 383 ? 13.516 31.534 74.294 1.00 50.22 383 GLN A CA 1
ATOM 2814 C C . GLN A 1 383 ? 12.845 31.479 75.681 1.00 49.38 383 GLN A C 1
ATOM 2815 O O . GLN A 1 383 ? 12.914 30.441 76.360 1.00 46.49 383 GLN A O 1
ATOM 2821 N N . THR A 1 384 ? 12.193 32.568 76.106 1.00 48.85 384 THR A N 1
ATOM 2822 C CA . THR A 1 384 ? 11.562 32.584 77.438 1.00 46.18 384 THR A CA 1
ATOM 2823 C C . THR A 1 384 ? 10.546 31.454 77.494 1.00 45.34 384 THR A C 1
ATOM 2824 O O . THR A 1 384 ? 10.635 30.568 78.350 1.00 44.01 384 THR A O 1
ATOM 2836 N N . LEU A 1 386 ? 10.137 28.943 75.143 1.00 51.16 386 LEU A N 1
ATOM 2837 C CA . LEU A 1 386 ? 10.723 27.665 74.748 1.00 54.48 386 LEU A CA 1
ATOM 2838 C C . LEU A 1 386 ? 11.430 27.012 75.930 1.00 54.76 386 LEU A C 1
ATOM 2839 O O . LEU A 1 386 ? 11.276 25.817 76.187 1.00 53.38 386 LEU A O 1
ATOM 2844 N N . LYS A 1 387 ? 12.182 27.810 76.667 1.00 57.30 387 LYS A N 1
ATOM 2845 C CA . LYS A 1 387 ? 12.878 27.314 77.834 1.00 59.18 387 LYS A CA 1
ATOM 2846 C C . LYS A 1 387 ? 11.909 26.685 78.818 1.00 59.32 387 LYS A C 1
ATOM 2847 O O . LYS A 1 387 ? 12.217 25.638 79.378 1.00 57.39 387 LYS A O 1
ATOM 2853 N N . ALA A 1 388 ? 10.758 27.330 79.045 1.00 57.29 388 ALA A N 1
ATOM 2854 C CA . ALA A 1 388 ? 9.772 26.812 79.999 1.00 55.10 388 ALA A CA 1
ATOM 2855 C C . ALA A 1 388 ? 9.170 25.465 79.540 1.00 56.66 388 ALA A C 1
ATOM 2856 O O . ALA A 1 388 ? 8.783 24.623 80.352 1.00 51.04 388 ALA A O 1
ATOM 2858 N N . LEU A 1 389 ? 9.097 25.276 78.231 1.00 60.11 389 LEU A N 1
ATOM 2859 C CA . LEU A 1 389 ? 8.668 23.990 77.662 1.00 71.45 389 LEU A CA 1
ATOM 2860 C C . LEU A 1 389 ? 9.753 22.898 77.644 1.00 71.52 389 LEU A C 1
ATOM 2861 O O . LEU A 1 389 ? 9.470 21.783 77.268 1.00 73.11 389 LEU A O 1
ATOM 2866 N N . GLY A 1 390 ? 10.976 23.211 78.060 1.00 74.44 390 GLY A N 1
ATOM 2867 C CA . GLY A 1 390 ? 12.092 22.279 77.912 1.00 77.77 390 GLY A CA 1
ATOM 2868 C C . GLY A 1 390 ? 12.468 22.110 76.446 1.00 80.60 390 GLY A C 1
ATOM 2869 O O . GLY A 1 390 ? 12.661 20.996 75.975 1.00 95.02 390 GLY A O 1
ATOM 2870 N N . LEU A 1 391 ? 12.525 23.222 75.719 1.00 78.79 391 LEU A N 1
ATOM 2871 C CA . LEU A 1 391 ? 12.983 23.247 74.329 1.00 77.77 391 LEU A CA 1
ATOM 2872 C C . LEU A 1 391 ? 14.023 24.354 74.104 1.00 75.14 391 LEU A C 1
ATOM 2873 O O . LEU A 1 391 ? 14.265 24.734 72.961 1.00 76.18 391 LEU A O 1
ATOM 2878 N N . ASN A 1 392 ? 14.645 24.836 75.189 1.00 77.28 392 ASN A N 1
ATOM 2879 C CA . ASN A 1 392 ? 15.512 26.034 75.170 1.00 78.49 392 ASN A CA 1
ATOM 2880 C C . ASN A 1 392 ? 16.598 26.056 74.072 1.00 76.59 392 ASN A C 1
ATOM 2881 O O . ASN A 1 392 ? 17.216 25.042 73.759 1.00 72.44 392 ASN A O 1
ATOM 2883 N N . LEU B 1 10 ? -43.674 52.942 60.722 1.00 54.70 10 LEU B N 1
ATOM 2884 C CA . LEU B 1 10 ? -42.306 52.857 61.338 1.00 58.36 10 LEU B CA 1
ATOM 2885 C C . LEU B 1 10 ? -42.098 51.481 61.974 1.00 57.52 10 LEU B C 1
ATOM 2886 O O . LEU B 1 10 ? -41.022 50.898 61.835 1.00 59.44 10 LEU B O 1
ATOM 2891 N N . SER B 1 11 ? -43.110 50.967 62.680 1.00 52.07 11 SER B N 1
ATOM 2892 C CA . SER B 1 11 ? -42.983 49.653 63.320 1.00 49.57 11 SER B CA 1
ATOM 2893 C C . SER B 1 11 ? -42.576 48.587 62.332 1.00 46.10 11 SER B C 1
ATOM 2894 O O . SER B 1 11 ? -41.743 47.736 62.640 1.00 47.43 11 SER B O 1
ATOM 2897 N N . GLU B 1 12 ? -43.149 48.630 61.143 1.00 45.64 12 GLU B N 1
ATOM 2898 C CA . GLU B 1 12 ? -42.797 47.649 60.128 1.00 49.15 12 GLU B CA 1
ATOM 2899 C C . GLU B 1 12 ? -41.427 47.926 59.557 1.00 45.22 12 GLU B C 1
ATOM 2900 O O . GLU B 1 12 ? -40.731 47.009 59.125 1.00 46.41 12 GLU B O 1
ATOM 2906 N N . LYS B 1 13 ? -41.019 49.184 59.560 1.00 45.38 13 LYS B N 1
ATOM 2907 C CA . LYS B 1 13 ? -39.641 49.482 59.194 1.00 46.87 13 LYS B CA 1
ATOM 2908 C C . LYS B 1 13 ? -38.694 48.735 60.157 1.00 42.23 13 LYS B C 1
ATOM 2909 O O . LYS B 1 13 ? -37.730 48.095 59.753 1.00 43.01 13 LYS B O 1
ATOM 2912 N N . LEU B 1 14 ? -39.005 48.774 61.439 1.00 41.69 14 LEU B N 1
ATOM 2913 C CA . LEU B 1 14 ? -38.164 48.114 62.424 1.00 40.72 14 LEU B CA 1
ATOM 2914 C C . LEU B 1 14 ? -38.051 46.610 62.171 1.00 37.95 14 LEU B C 1
ATOM 2915 O O . LEU B 1 14 ? -36.976 46.047 62.285 1.00 41.72 14 LEU B O 1
ATOM 2920 N N . LEU B 1 15 ? -39.146 45.957 61.823 1.00 38.02 15 LEU B N 1
ATOM 2921 C CA . LEU B 1 15 ? -39.082 44.552 61.425 1.00 39.53 15 LEU B CA 1
ATOM 2922 C C . LEU B 1 15 ? -38.216 44.329 60.175 1.00 42.00 15 LEU B C 1
ATOM 2923 O O . LEU B 1 15 ? -37.391 43.421 60.137 1.00 44.53 15 LEU B O 1
ATOM 2928 N N . GLU B 1 16 ? -38.397 45.167 59.161 1.00 48.05 16 GLU B N 1
ATOM 2929 C CA . GLU B 1 16 ? -37.552 45.116 57.957 1.00 51.36 16 GLU B CA 1
ATOM 2930 C C . GLU B 1 16 ? -36.069 45.345 58.288 1.00 45.06 16 GLU B C 1
ATOM 2931 O O . GLU B 1 16 ? -35.205 44.729 57.686 1.00 46.28 16 GLU B O 1
ATOM 2937 N N . ASP B 1 17 ? -35.766 46.208 59.247 1.00 41.30 17 ASP B N 1
ATOM 2938 C CA . ASP B 1 17 ? -34.371 46.497 59.546 1.00 44.25 17 ASP B CA 1
ATOM 2939 C C . ASP B 1 17 ? -33.660 45.496 60.452 1.00 41.92 17 ASP B C 1
ATOM 2940 O O . ASP B 1 17 ? -32.488 45.685 60.755 1.00 44.77 17 ASP B O 1
ATOM 2945 N N . TYR B 1 18 ? -34.341 44.444 60.886 1.00 37.93 18 TYR B N 1
ATOM 2946 C CA . TYR B 1 18 ? -33.733 43.490 61.787 1.00 37.41 18 TYR B CA 1
ATOM 2947 C C . TYR B 1 18 ? -32.631 42.764 61.042 1.00 37.96 18 TYR B C 1
ATOM 2948 O O . TYR B 1 18 ? -32.843 42.286 59.958 1.00 41.66 18 TYR B O 1
ATOM 2957 N N . LYS B 1 19 ? -31.452 42.693 61.631 1.00 46.16 19 LYS B N 1
ATOM 2958 C CA . LYS B 1 19 ? -30.286 41.987 61.053 1.00 57.43 19 LYS B CA 1
ATOM 2959 C C . LYS B 1 19 ? -29.778 41.055 62.116 1.00 58.70 19 LYS B C 1
ATOM 2960 O O . LYS B 1 19 ? -30.197 41.166 63.255 1.00 54.10 19 LYS B O 1
ATOM 2966 N N . THR B 1 20 ? -28.862 40.160 61.770 1.00 75.13 20 THR B N 1
ATOM 2967 C CA . THR B 1 20 ? -28.331 39.200 62.756 1.00 87.75 20 THR B CA 1
ATOM 2968 C C . THR B 1 20 ? -27.365 39.884 63.773 1.00 84.58 20 THR B C 1
ATOM 2969 O O . THR B 1 20 ? -27.030 39.285 64.790 1.00 89.53 20 THR B O 1
ATOM 2973 N N . GLU B 1 21 ? -26.967 41.134 63.496 1.00 76.09 21 GLU B N 1
ATOM 2974 C CA . GLU B 1 21 ? -26.274 42.018 64.457 1.00 78.92 21 GLU B CA 1
ATOM 2975 C C . GLU B 1 21 ? -27.190 42.915 65.324 1.00 75.68 21 GLU B C 1
ATOM 2976 O O . GLU B 1 21 ? -26.700 43.759 66.093 1.00 62.32 21 GLU B O 1
ATOM 2982 N N . SER B 1 22 ? -28.507 42.804 65.157 1.00 62.41 22 SER B N 1
ATOM 2983 C CA . SER B 1 22 ? -29.426 43.479 66.056 1.00 50.11 22 SER B CA 1
ATOM 2984 C C . SER B 1 22 ? -29.374 42.681 67.341 1.00 44.65 22 SER B C 1
ATOM 2985 O O . SER B 1 22 ? -29.243 41.444 67.320 1.00 44.61 22 SER B O 1
ATOM 2988 N N . SER B 1 23 ? -29.502 43.354 68.465 1.00 37.62 23 SER B N 1
ATOM 2989 C CA . SER B 1 23 ? -29.410 42.625 69.703 1.00 37.01 23 SER B CA 1
ATOM 2990 C C . SER B 1 23 ? -30.794 42.214 70.232 1.00 32.56 23 SER B C 1
ATOM 2991 O O . SER B 1 23 ? -30.921 41.244 70.944 1.00 33.00 23 SER B O 1
ATOM 2994 N N . LEU B 1 24 ? -31.813 42.984 69.921 1.00 30.82 24 LEU B N 1
ATOM 2995 C CA . LEU B 1 24 ? -33.157 42.609 70.245 1.00 30.80 24 LEU B CA 1
ATOM 2996 C C . LEU B 1 24 ? -34.131 43.154 69.194 1.00 31.40 24 LEU B C 1
ATOM 2997 O O . LEU B 1 24 ? -34.034 44.327 68.833 1.00 29.74 24 LEU B O 1
ATOM 3002 N N . PHE B 1 25 ? -35.041 42.285 68.709 1.00 27.62 25 PHE B N 1
ATOM 3003 C CA . PHE B 1 25 ? -36.337 42.734 68.163 1.00 25.41 25 PHE B CA 1
ATOM 3004 C C . PHE B 1 25 ? -37.386 42.275 69.160 1.00 23.01 25 PHE B C 1
ATOM 3005 O O . PHE B 1 25 ? -37.287 41.162 69.643 1.00 22.30 25 PHE B O 1
ATOM 3013 N N . PHE B 1 26 ? -38.357 43.126 69.508 1.00 22.80 26 PHE B N 1
ATOM 3014 C CA . PHE B 1 26 ? -39.350 42.772 70.528 1.00 21.54 26 PHE B CA 1
ATOM 3015 C C . PHE B 1 26 ? -40.627 43.501 70.246 1.00 23.74 26 PHE B C 1
ATOM 3016 O O . PHE B 1 26 ? -40.702 44.735 70.373 1.00 25.20 26 PHE B O 1
ATOM 3024 N N . ALA B 1 27 ? -41.613 42.739 69.801 1.00 23.36 27 ALA B N 1
ATOM 3025 C CA . ALA B 1 27 ? -42.863 43.302 69.355 1.00 25.51 27 ALA B CA 1
ATOM 3026 C C . ALA B 1 27 ? -43.913 42.856 70.366 1.00 27.79 27 ALA B C 1
ATOM 3027 O O . ALA B 1 27 ? -44.271 41.674 70.438 1.00 30.52 27 ALA B O 1
ATOM 3029 N N . SER B 1 28 ? -44.385 43.810 71.143 1.00 29.63 28 SER B N 1
ATOM 3030 C CA . SER B 1 28 ? -45.354 43.569 72.194 1.00 34.44 28 SER B CA 1
ATOM 3031 C C . SER B 1 28 ? -46.569 44.316 71.838 1.00 39.41 28 SER B C 1
ATOM 3032 O O . SER B 1 28 ? -46.566 45.068 70.879 1.00 42.77 28 SER B O 1
ATOM 3035 N N . PRO B 1 29 ? -47.628 44.124 72.614 1.00 43.86 29 PRO B N 1
ATOM 3036 C CA . PRO B 1 29 ? -48.826 44.933 72.354 1.00 44.83 29 PRO B CA 1
ATOM 3037 C C . PRO B 1 29 ? -48.673 46.468 72.677 1.00 47.53 29 PRO B C 1
ATOM 3038 O O . PRO B 1 29 ? -49.431 47.269 72.171 1.00 47.10 29 PRO B O 1
ATOM 3042 N N . THR B 1 30 ? -47.665 46.865 73.452 1.00 55.94 30 THR B N 1
ATOM 3043 C CA . THR B 1 30 ? -47.424 48.286 73.790 1.00 51.50 30 THR B CA 1
ATOM 3044 C C . THR B 1 30 ? -46.388 48.998 72.885 1.00 46.71 30 THR B C 1
ATOM 3045 O O . THR B 1 30 ? -46.257 50.222 72.932 1.00 44.69 30 THR B O 1
ATOM 3049 N N . ARG B 1 31 ? -45.647 48.249 72.081 1.00 44.57 31 ARG B N 1
ATOM 3050 C CA . ARG B 1 31 ? -44.551 48.821 71.333 1.00 42.45 31 ARG B CA 1
ATOM 3051 C C . ARG B 1 31 ? -43.851 47.840 70.397 1.00 39.07 31 ARG B C 1
ATOM 3052 O O . ARG B 1 31 ? -44.138 46.646 70.358 1.00 39.20 31 ARG B O 1
ATOM 3060 N N . THR B 1 32 ? -42.908 48.371 69.640 1.00 34.86 32 THR B N 1
ATOM 3061 C CA . THR B 1 32 ? -41.967 47.534 68.948 1.00 33.21 32 THR B CA 1
ATOM 3062 C C . THR B 1 32 ? -40.617 48.161 69.194 1.00 33.31 32 THR B C 1
ATOM 3063 O O . THR B 1 32 ? -40.510 49.371 69.062 1.00 36.64 32 THR B O 1
ATOM 3067 N N . ILE B 1 33 ? -39.615 47.338 69.534 1.00 28.89 33 ILE B N 1
ATOM 3068 C CA . ILE B 1 33 ? -38.271 47.772 69.782 1.00 28.57 33 ILE B CA 1
ATOM 3069 C C . ILE B 1 33 ? -37.317 47.050 68.882 1.00 29.27 33 ILE B C 1
ATOM 3070 O O . ILE B 1 33 ? -37.357 45.839 68.784 1.00 30.22 33 ILE B O 1
ATOM 3075 N N . LEU B 1 34 ? -36.410 47.796 68.258 1.00 32.96 34 LEU B N 1
ATOM 3076 C CA . LEU B 1 34 ? -35.262 47.204 67.601 1.00 32.07 34 LEU B CA 1
ATOM 3077 C C . LEU B 1 34 ? -34.024 47.800 68.245 1.00 34.59 34 LEU B C 1
ATOM 3078 O O . LEU B 1 34 ? -33.895 49.012 68.346 1.00 39.67 34 LEU B O 1
ATOM 3083 N N . ALA B 1 35 ? -33.138 46.937 68.728 1.00 36.44 35 ALA B N 1
ATOM 3084 C CA . ALA B 1 35 ? -31.928 47.357 69.413 1.00 33.80 35 ALA B CA 1
ATOM 3085 C C . ALA B 1 35 ? -30.789 46.820 68.596 1.00 36.11 35 ALA B C 1
ATOM 3086 O O . ALA B 1 35 ? -30.824 45.654 68.166 1.00 40.13 35 ALA B O 1
ATOM 3088 N N . GLU B 1 36 ? -29.809 47.684 68.336 1.00 40.40 36 GLU B N 1
ATOM 3089 C CA . GLU B 1 36 ? -28.703 47.374 67.456 1.00 45.65 36 GLU B CA 1
ATOM 3090 C C . GLU B 1 36 ? -27.411 47.441 68.230 1.00 44.66 36 GLU B C 1
ATOM 3091 O O . GLU B 1 36 ? -27.162 48.449 68.909 1.00 36.93 36 GLU B O 1
ATOM 3097 N N . GLY B 1 37 ? -26.573 46.407 68.058 1.00 42.19 37 GLY B N 1
ATOM 3098 C CA . GLY B 1 37 ? -25.243 46.359 68.641 1.00 41.01 37 GLY B CA 1
ATOM 3099 C C . GLY B 1 37 ? -25.221 45.908 70.097 1.00 44.19 37 GLY B C 1
ATOM 3100 O O . GLY B 1 37 ? -26.243 45.689 70.726 1.00 45.34 37 GLY B O 1
ATOM 3101 N N . GLU B 1 38 ? -24.027 45.708 70.599 1.00 44.44 38 GLU B N 1
ATOM 3102 C CA . GLU B 1 38 ? -23.802 45.401 71.973 1.00 48.10 38 GLU B CA 1
ATOM 3103 C C . GLU B 1 38 ? -22.807 46.461 72.386 1.00 48.10 38 GLU B C 1
ATOM 3104 O O . GLU B 1 38 ? -21.622 46.325 72.126 1.00 61.45 38 GLU B O 1
ATOM 3110 N N . PHE B 1 39 ? -23.259 47.532 73.002 1.00 40.34 39 PHE B N 1
ATOM 3111 C CA . PHE B 1 39 ? -22.304 48.452 73.501 1.00 39.04 39 PHE B CA 1
ATOM 3112 C C . PHE B 1 39 ? -21.648 47.875 74.775 1.00 36.77 39 PHE B C 1
ATOM 3113 O O . PHE B 1 39 ? -20.444 47.818 74.867 1.00 39.09 39 PHE B O 1
ATOM 3121 N N . THR B 1 40 ? -22.460 47.440 75.726 1.00 29.02 40 THR B N 1
ATOM 3122 C CA . THR B 1 40 ? -21.974 46.859 76.924 1.00 27.60 40 THR B CA 1
ATOM 3123 C C . THR B 1 40 ? -22.723 45.548 77.174 1.00 25.89 40 THR B C 1
ATOM 3124 O O . THR B 1 40 ? -23.931 45.475 76.938 1.00 27.15 40 THR B O 1
ATOM 3128 N N . THR B 1 41 ? -21.983 44.534 77.619 1.00 23.83 41 THR B N 1
ATOM 3129 C CA . THR B 1 41 ? -22.505 43.286 78.060 1.00 23.84 41 THR B CA 1
ATOM 3130 C C . THR B 1 41 ? -22.087 43.148 79.475 1.00 23.08 41 THR B C 1
ATOM 3131 O O . THR B 1 41 ? -20.931 43.360 79.765 1.00 22.24 41 THR B O 1
ATOM 3135 N N . VAL B 1 42 ? -23.011 42.722 80.333 1.00 21.68 42 VAL B N 1
ATOM 3136 C CA . VAL B 1 42 ? -22.724 42.487 81.728 1.00 21.20 42 VAL B CA 1
ATOM 3137 C C . VAL B 1 42 ? -23.242 41.091 82.070 1.00 21.60 42 VAL B C 1
ATOM 3138 O O . VAL B 1 42 ? -24.391 40.811 81.829 1.00 21.74 42 VAL B O 1
ATOM 3142 N N . LYS B 1 43 ? -22.373 40.239 82.605 1.00 23.29 43 LYS B N 1
ATOM 3143 C CA . LYS B 1 43 ? -22.666 38.900 83.085 1.00 24.45 43 LYS B CA 1
ATOM 3144 C C . LYS B 1 43 ? -22.449 38.826 84.569 1.00 23.79 43 LYS B C 1
ATOM 3145 O O . LYS B 1 43 ? -21.533 39.466 85.098 1.00 24.32 43 LYS B O 1
ATOM 3151 N N . HIS B 1 44 ? -23.225 38.013 85.252 1.00 22.46 44 HIS B N 1
ATOM 3152 C CA . HIS B 1 44 ? -23.150 38.010 86.706 1.00 22.89 44 HIS B CA 1
ATOM 3153 C C . HIS B 1 44 ? -23.479 36.625 87.221 1.00 23.71 44 HIS B C 1
ATOM 3154 O O . HIS B 1 44 ? -24.293 35.957 86.631 1.00 23.56 44 HIS B O 1
ATOM 3161 N N . HIS B 1 45 ? -22.884 36.213 88.326 1.00 27.02 45 HIS B N 1
ATOM 3162 C CA . HIS B 1 45 ? -23.005 34.852 88.803 1.00 30.21 45 HIS B CA 1
ATOM 3163 C C . HIS B 1 45 ? -24.294 34.561 89.548 1.00 28.20 45 HIS B C 1
ATOM 3164 O O . HIS B 1 45 ? -24.740 33.436 89.534 1.00 31.57 45 HIS B O 1
ATOM 3171 N N . GLU B 1 46 ? -24.882 35.566 90.171 1.00 25.85 46 GLU B N 1
ATOM 3172 C CA . GLU B 1 46 ? -25.997 35.396 91.057 1.00 26.33 46 GLU B CA 1
ATOM 3173 C C . GLU B 1 46 ? -27.204 36.213 90.583 1.00 23.17 46 GLU B C 1
ATOM 3174 O O . GLU B 1 46 ? -27.235 37.429 90.680 1.00 21.96 46 GLU B O 1
ATOM 3180 N N . ILE B 1 47 ? -28.237 35.529 90.126 1.00 21.59 47 ILE B N 1
ATOM 3181 C CA . ILE B 1 47 ? -29.437 36.205 89.673 1.00 20.15 47 ILE B CA 1
ATOM 3182 C C . ILE B 1 47 ? -30.008 37.177 90.691 1.00 20.44 47 ILE B C 1
ATOM 3183 O O . ILE B 1 47 ? -30.451 38.244 90.328 1.00 19.89 47 ILE B O 1
ATOM 3188 N N . GLU B 1 48 ? -29.967 36.838 91.957 1.00 21.92 48 GLU B N 1
ATOM 3189 C CA . GLU B 1 48 ? -30.577 37.657 92.991 1.00 24.84 48 GLU B CA 1
ATOM 3190 C C . GLU B 1 48 ? -29.932 39.012 93.153 1.00 24.22 48 GLU B C 1
ATOM 3191 O O . GLU B 1 48 ? -30.609 39.908 93.595 1.00 23.67 48 GLU B O 1
ATOM 3197 N N . SER B 1 49 ? -28.633 39.162 92.852 1.00 22.22 49 SER B N 1
ATOM 3198 C CA . SER B 1 49 ? -28.006 40.494 92.988 1.00 21.76 49 SER B CA 1
ATOM 3199 C C . SER B 1 49 ? -27.807 41.140 91.628 1.00 19.99 49 SER B C 1
ATOM 3200 O O . SER B 1 49 ? -27.100 42.100 91.510 1.00 20.53 49 SER B O 1
ATOM 3203 N N . PHE B 1 50 ? -28.465 40.630 90.600 1.00 18.16 50 PHE B N 1
ATOM 3204 C CA . PHE B 1 50 ? -28.292 41.191 89.265 1.00 16.99 50 PHE B CA 1
ATOM 3205 C C . PHE B 1 50 ? -28.962 42.523 89.030 1.00 16.95 50 PHE B C 1
ATOM 3206 O O . PHE B 1 50 ? -28.389 43.366 88.354 1.00 16.42 50 PHE B O 1
ATOM 3214 N N . PRO B 1 51 ? -30.189 42.728 89.558 1.00 17.48 51 PRO B N 1
ATOM 3215 C CA . PRO B 1 51 ? -30.844 44.031 89.329 1.00 18.17 51 PRO B CA 1
ATOM 3216 C C . PRO B 1 51 ? -30.017 45.274 89.735 1.00 20.74 51 PRO B C 1
ATOM 3217 O O . PRO B 1 51 ? -29.988 46.268 88.946 1.00 19.37 51 PRO B O 1
ATOM 3221 N N . GLU B 1 52 ? -29.339 45.234 90.892 1.00 22.17 52 GLU B N 1
ATOM 3222 C CA . GLU B 1 52 ? -28.522 46.380 91.290 1.00 25.89 52 GLU B CA 1
ATOM 3223 C C . GLU B 1 52 ? -27.347 46.586 90.347 1.00 22.50 52 GLU B C 1
ATOM 3224 O O . GLU B 1 52 ? -27.017 47.701 89.999 1.00 20.27 52 GLU B O 1
ATOM 3230 N N . LEU B 1 53 ? -26.723 45.522 89.894 1.00 21.17 53 LEU B N 1
ATOM 3231 C CA . LEU B 1 53 ? -25.636 45.683 88.941 1.00 20.89 53 LEU B CA 1
ATOM 3232 C C . LEU B 1 53 ? -26.164 46.332 87.642 1.00 21.50 53 LEU B C 1
ATOM 3233 O O . LEU B 1 53 ? -25.557 47.260 87.063 1.00 22.15 53 LEU B O 1
ATOM 3238 N N . VAL B 1 54 ? -27.317 45.869 87.189 1.00 19.88 54 VAL B N 1
ATOM 3239 C CA . VAL B 1 54 ? -27.885 46.400 85.965 1.00 18.87 54 VAL B CA 1
ATOM 3240 C C . VAL B 1 54 ? -28.173 47.882 86.113 1.00 19.74 54 VAL B C 1
ATOM 3241 O O . VAL B 1 54 ? -27.874 48.662 85.191 1.00 20.17 54 VAL B O 1
ATOM 3245 N N . GLN B 1 55 ? -28.762 48.293 87.220 1.00 20.19 55 GLN B N 1
ATOM 3246 C CA . GLN B 1 55 ? -29.041 49.730 87.382 1.00 22.87 55 GLN B CA 1
ATOM 3247 C C . GLN B 1 55 ? -27.723 50.536 87.385 1.00 23.21 55 GLN B C 1
ATOM 3248 O O . GLN B 1 55 ? -27.666 51.604 86.814 1.00 23.75 55 GLN B O 1
ATOM 3254 N N . ALA B 1 56 ? -26.680 50.016 88.012 1.00 22.25 56 ALA B N 1
ATOM 3255 C CA . ALA B 1 56 ? -25.399 50.716 88.022 1.00 23.51 56 ALA B CA 1
ATOM 3256 C C . ALA B 1 56 ? -24.857 50.868 86.587 1.00 23.28 56 ALA B C 1
ATOM 3257 O O . ALA B 1 56 ? -24.320 51.900 86.218 1.00 24.38 56 ALA B O 1
ATOM 3259 N N . VAL B 1 57 ? -25.052 49.854 85.767 1.00 22.34 57 VAL B N 1
ATOM 3260 C CA . VAL B 1 57 ? -24.544 49.889 84.419 1.00 22.31 57 VAL B CA 1
ATOM 3261 C C . VAL B 1 57 ? -25.328 50.888 83.580 1.00 22.48 57 VAL B C 1
ATOM 3262 O O . VAL B 1 57 ? -24.754 51.585 82.724 1.00 21.28 57 VAL B O 1
ATOM 3266 N N . LEU B 1 58 ? -26.638 50.933 83.825 1.00 22.42 58 LEU B N 1
ATOM 3267 C CA . LEU B 1 58 ? -27.499 51.852 83.132 1.00 22.86 58 LEU B CA 1
ATOM 3268 C C . LEU B 1 58 ? -27.215 53.305 83.529 1.00 23.78 58 LEU B C 1
ATOM 3269 O O . LEU B 1 58 ? -27.180 54.150 82.677 1.00 23.22 58 LEU B O 1
ATOM 3274 N N . ARG B 1 59 ? -27.011 53.568 84.809 1.00 26.38 59 ARG B N 1
ATOM 3275 C CA . ARG B 1 59 ? -26.625 54.893 85.249 1.00 29.48 59 ARG B CA 1
ATOM 3276 C C . ARG B 1 59 ? -25.341 55.329 84.607 1.00 28.06 59 ARG B C 1
ATOM 3277 O O . ARG B 1 59 ? -25.212 56.449 84.199 1.00 26.82 59 ARG B O 1
ATOM 3285 N N . ASN B 1 60 ? -24.391 54.421 84.503 1.00 28.29 60 ASN B N 1
ATOM 3286 C CA . ASN B 1 60 ? -23.127 54.734 83.833 1.00 27.45 60 ASN B CA 1
ATOM 3287 C C . ASN B 1 60 ? -23.327 55.068 82.372 1.00 26.59 60 ASN B C 1
ATOM 3288 O O . ASN B 1 60 ? -22.767 56.023 81.866 1.00 29.88 60 ASN B O 1
ATOM 3293 N N . ALA B 1 61 ? -24.114 54.275 81.699 1.00 25.31 61 ALA B N 1
ATOM 3294 C CA . ALA B 1 61 ? -24.453 54.533 80.346 1.00 26.83 61 ALA B CA 1
ATOM 3295 C C . ALA B 1 61 ? -25.081 55.928 80.161 1.00 28.91 61 ALA B C 1
ATOM 3296 O O . ALA B 1 61 ? -24.691 56.616 79.240 1.00 33.29 61 ALA B O 1
ATOM 3298 N N . LYS B 1 62 ? -26.040 56.321 81.001 1.00 29.65 62 LYS B N 1
ATOM 3299 C CA . LYS B 1 62 ? -26.617 57.652 80.974 1.00 34.65 62 LYS B CA 1
ATOM 3300 C C . LYS B 1 62 ? -25.512 58.704 81.043 1.00 38.70 62 LYS B C 1
ATOM 3301 O O . LYS B 1 62 ? -25.425 59.580 80.167 1.00 39.39 62 LYS B O 1
ATOM 3307 N N . GLN B 1 63 ? -24.686 58.609 82.088 1.00 39.22 63 GLN B N 1
ATOM 3308 C CA . GLN B 1 63 ? -23.744 59.665 82.393 1.00 47.20 63 GLN B CA 1
ATOM 3309 C C . GLN B 1 63 ? -22.606 59.680 81.386 1.00 48.65 63 GLN B C 1
ATOM 3310 O O . GLN B 1 63 ? -21.969 60.694 81.217 1.00 50.39 63 GLN B O 1
ATOM 3316 N N . ALA B 1 64 ? -22.401 58.573 80.677 1.00 48.60 64 ALA B N 1
ATOM 3317 C CA . ALA B 1 64 ? -21.451 58.543 79.576 1.00 49.87 64 ALA B CA 1
ATOM 3318 C C . ALA B 1 64 ? -22.080 58.997 78.262 1.00 50.94 64 ALA B C 1
ATOM 3319 O O . ALA B 1 64 ? -21.438 58.876 77.246 1.00 59.37 64 ALA B O 1
ATOM 3321 N N . GLY B 1 65 ? -23.334 59.465 78.265 1.00 51.72 65 GLY B N 1
ATOM 3322 C CA . GLY B 1 65 ? -23.935 60.110 77.081 1.00 49.04 65 GLY B CA 1
ATOM 3323 C C . GLY B 1 65 ? -24.924 59.337 76.220 1.00 50.83 65 GLY B C 1
ATOM 3324 O O . GLY B 1 65 ? -25.189 59.703 75.068 1.00 48.29 65 GLY B O 1
ATOM 3325 N N . ASN B 1 66 ? -25.491 58.271 76.766 1.00 52.50 66 ASN B N 1
ATOM 3326 C CA . ASN B 1 66 ? -26.627 57.597 76.144 1.00 50.22 66 ASN B CA 1
ATOM 3327 C C . ASN B 1 66 ? -27.907 58.173 76.738 1.00 51.13 66 ASN B C 1
ATOM 3328 O O . ASN B 1 66 ? -28.109 58.116 77.960 1.00 50.02 66 ASN B O 1
ATOM 3333 N N . PRO B 1 67 ? -28.767 58.758 75.892 1.00 53.36 67 PRO B N 1
ATOM 3334 C CA . PRO B 1 67 ? -29.891 59.481 76.496 1.00 58.56 67 PRO B CA 1
ATOM 3335 C C . PRO B 1 67 ? -30.992 58.590 77.021 1.00 55.29 67 PRO B C 1
ATOM 3336 O O . PRO B 1 67 ? -31.615 58.957 78.024 1.00 56.16 67 PRO B O 1
ATOM 3340 N N . ASN B 1 68 ? -31.204 57.447 76.348 1.00 53.23 68 ASN B N 1
ATOM 3341 C CA . ASN B 1 68 ? -32.163 56.410 76.772 1.00 54.42 68 ASN B CA 1
ATOM 3342 C C . ASN B 1 68 ? -31.551 54.986 76.965 1.00 43.92 68 ASN B C 1
ATOM 3343 O O . ASN B 1 68 ? -31.721 54.091 76.123 1.00 42.17 68 ASN B O 1
ATOM 3348 N N . PRO B 1 69 ? -30.839 54.763 78.076 1.00 36.50 69 PRO B N 1
ATOM 3349 C CA . PRO B 1 69 ? -30.233 53.467 78.157 1.00 31.92 69 PRO B CA 1
ATOM 3350 C C . PRO B 1 69 ? -31.227 52.383 78.594 1.00 29.28 69 PRO B C 1
ATOM 3351 O O . PRO B 1 69 ? -32.022 52.571 79.537 1.00 26.53 69 PRO B O 1
ATOM 3355 N N . ILE B 1 70 ? -31.174 51.270 77.863 1.00 25.49 70 ILE B N 1
ATOM 3356 C CA . ILE B 1 70 ? -31.949 50.093 78.187 1.00 24.46 70 ILE B CA 1
ATOM 3357 C C . ILE B 1 70 ? -31.029 48.890 78.284 1.00 22.27 70 ILE B C 1
ATOM 3358 O O . ILE B 1 70 ? -29.905 48.910 77.783 1.00 22.31 70 ILE B O 1
ATOM 3363 N N . VAL B 1 71 ? -31.476 47.863 78.995 1.00 19.98 71 VAL B N 1
ATOM 3364 C CA . VAL B 1 71 ? -30.871 46.577 78.844 1.00 18.02 71 VAL B CA 1
ATOM 3365 C C . VAL B 1 71 ? -31.907 45.699 78.136 1.00 16.60 71 VAL B C 1
ATOM 3366 O O . VAL B 1 71 ? -33.093 45.888 78.318 1.00 15.75 71 VAL B O 1
ATOM 3370 N N . VAL B 1 72 ? -31.410 44.769 77.331 1.00 15.59 72 VAL B N 1
ATOM 3371 C CA . VAL B 1 72 ? -32.209 43.766 76.613 1.00 15.69 72 VAL B CA 1
ATOM 3372 C C . VAL B 1 72 ? -31.460 42.430 76.675 1.00 15.26 72 VAL B C 1
ATOM 3373 O O . VAL B 1 72 ? -30.248 42.405 76.746 1.00 15.58 72 VAL B O 1
ATOM 3377 N N . GLY B 1 73 ? -32.178 41.331 76.644 1.00 14.83 73 GLY B N 1
ATOM 3378 C CA . GLY B 1 73 ? -31.555 40.027 76.478 1.00 14.79 73 GLY B CA 1
ATOM 3379 C C . GLY B 1 73 ? -32.457 38.947 77.028 1.00 14.68 73 GLY B C 1
ATOM 3380 O O . GLY B 1 73 ? -33.656 39.174 77.255 1.00 14.27 73 GLY B O 1
ATOM 3381 N N . ALA B 1 74 ? -31.850 37.803 77.325 1.00 14.92 74 ALA B N 1
ATOM 3382 C CA . ALA B 1 74 ? -32.566 36.639 77.786 1.00 14.77 74 ALA B CA 1
ATOM 3383 C C . ALA B 1 74 ? -31.838 35.979 78.910 1.00 14.41 74 ALA B C 1
ATOM 3384 O O . ALA B 1 74 ? -30.630 35.914 78.880 1.00 14.81 74 ALA B O 1
ATOM 3386 N N . LEU B 1 75 ? -32.586 35.442 79.873 1.00 14.60 75 LEU B N 1
ATOM 3387 C CA . LEU B 1 75 ? -32.044 34.741 81.050 1.00 14.56 75 LEU B CA 1
ATOM 3388 C C . LEU B 1 75 ? -32.507 33.298 80.953 1.00 15.13 75 LEU B C 1
ATOM 3389 O O . LEU B 1 75 ? -33.574 33.036 80.373 1.00 13.93 75 LEU B O 1
ATOM 3394 N N . PRO B 1 76 ? -31.754 32.353 81.553 1.00 16.09 76 PRO B N 1
ATOM 3395 C CA . PRO B 1 76 ? -32.061 30.955 81.373 1.00 16.68 76 PRO B CA 1
ATOM 3396 C C . PRO B 1 76 ? -33.166 30.465 82.275 1.00 17.25 76 PRO B C 1
ATOM 3397 O O . PRO B 1 76 ? -33.551 31.168 83.204 1.00 17.86 76 PRO B O 1
ATOM 3401 N N . PHE B 1 77 ? -33.653 29.247 81.990 1.00 16.95 77 PHE B N 1
ATOM 3402 C CA . PHE B 1 77 ? -34.641 28.572 82.814 1.00 17.25 77 PHE B CA 1
ATOM 3403 C C . PHE B 1 77 ? -34.042 28.424 84.190 1.00 18.93 77 PHE B C 1
ATOM 3404 O O . PHE B 1 77 ? -34.653 28.822 85.151 1.00 18.83 77 PHE B O 1
ATOM 3412 N N . ASP B 1 78 ? -32.849 27.849 84.262 1.00 19.07 78 ASP B N 1
ATOM 3413 C CA . ASP B 1 78 ? -32.238 27.542 85.527 1.00 21.54 78 ASP B CA 1
ATOM 3414 C C . ASP B 1 78 ? -31.617 28.765 86.237 1.00 22.52 78 ASP B C 1
ATOM 3415 O O . ASP B 1 78 ? -30.537 29.289 85.825 1.00 20.64 78 ASP B O 1
ATOM 3420 N N . ARG B 1 79 ? -32.272 29.181 87.314 1.00 24.41 79 ARG B N 1
ATOM 3421 C CA . ARG B 1 79 ? -31.888 30.386 88.074 1.00 28.10 79 ARG B CA 1
ATOM 3422 C C . ARG B 1 79 ? -30.471 30.359 88.602 1.00 32.16 79 ARG B C 1
ATOM 3423 O O . ARG B 1 79 ? -29.950 31.405 88.988 1.00 35.83 79 ARG B O 1
ATOM 3431 N N . ARG B 1 80 ? -29.865 29.182 88.701 1.00 32.60 80 ARG B N 1
ATOM 3432 C CA . ARG B 1 80 ? -28.516 29.085 89.278 1.00 35.18 80 ARG B CA 1
ATOM 3433 C C . ARG B 1 80 ? -27.413 29.399 88.293 1.00 33.69 80 ARG B C 1
ATOM 3434 O O . ARG B 1 80 ? -26.256 29.646 88.698 1.00 34.65 80 ARG B O 1
ATOM 3442 N N . LYS B 1 81 ? -27.755 29.386 87.011 1.00 29.53 81 LYS B N 1
ATOM 3443 C CA . LYS B 1 81 ? -26.793 29.706 85.971 1.00 30.52 81 LYS B CA 1
ATOM 3444 C C . LYS B 1 81 ? -26.409 31.197 85.992 1.00 30.34 81 LYS B C 1
ATOM 3445 O O . LYS B 1 81 ? -27.102 32.042 86.582 1.00 30.17 81 LYS B O 1
ATOM 3451 N N . GLU B 1 82 ? -25.269 31.483 85.395 1.00 31.00 82 GLU B N 1
ATOM 3452 C CA . GLU B 1 82 ? -24.830 32.845 85.158 1.00 32.86 82 GLU B CA 1
ATOM 3453 C C . GLU B 1 82 ? -25.913 33.552 84.286 1.00 27.04 82 GLU B C 1
ATOM 3454 O O . GLU B 1 82 ? -26.545 32.939 83.401 1.00 26.42 82 GLU B O 1
ATOM 3460 N N . VAL B 1 83 ? -26.111 34.835 84.538 1.00 22.02 83 VAL B N 1
ATOM 3461 C CA . VAL B 1 83 ? -27.025 35.640 83.761 1.00 20.03 83 VAL B CA 1
ATOM 3462 C C . VAL B 1 83 ? -26.323 36.772 83.058 1.00 20.61 83 VAL B C 1
ATOM 3463 O O . VAL B 1 83 ? -25.343 37.315 83.555 1.00 21.56 83 VAL B O 1
ATOM 3467 N N . GLN B 1 84 ? -26.904 37.231 81.976 1.00 21.02 84 GLN B N 1
ATOM 3468 C CA . GLN B 1 84 ? -26.250 38.213 81.145 1.00 23.23 84 GLN B CA 1
ATOM 3469 C C . GLN B 1 84 ? -27.287 39.079 80.426 1.00 20.45 84 GLN B C 1
ATOM 3470 O O . GLN B 1 84 ? -28.215 38.561 79.857 1.00 20.80 84 GLN B O 1
ATOM 3476 N N . LEU B 1 85 ? -27.079 40.378 80.356 1.00 18.90 85 LEU B N 1
ATOM 3477 C CA . LEU B 1 85 ? -27.832 41.269 79.498 1.00 17.88 85 LEU B CA 1
ATOM 3478 C C . LEU B 1 85 ? -26.905 42.252 78.742 1.00 20.12 85 LEU B C 1
ATOM 3479 O O . LEU B 1 85 ? -25.743 42.441 79.088 1.00 21.89 85 LEU B O 1
ATOM 3484 N N . ILE B 1 86 ? -27.465 42.949 77.767 1.00 20.83 86 ILE B N 1
ATOM 3485 C CA . ILE B 1 86 ? -26.751 43.891 76.896 1.00 22.04 86 ILE B CA 1
ATOM 3486 C C . ILE B 1 86 ? -27.348 45.282 76.911 1.00 20.80 86 ILE B C 1
ATOM 3487 O O . ILE B 1 86 ? -28.529 45.439 76.859 1.00 20.22 86 ILE B O 1
ATOM 3492 N N . VAL B 1 87 ? -26.522 46.304 76.965 1.00 21.33 87 VAL B N 1
ATOM 3493 C CA . VAL B 1 87 ? -26.949 47.630 76.711 1.00 21.21 87 VAL B CA 1
ATOM 3494 C C . VAL B 1 87 ? -26.604 47.870 75.261 1.00 22.34 87 VAL B C 1
ATOM 3495 O O . VAL B 1 87 ? -25.469 47.818 74.908 1.00 23.47 87 VAL B O 1
ATOM 3499 N N . PRO B 1 88 ? -27.584 48.088 74.404 1.00 23.29 88 PRO B N 1
ATOM 3500 C CA . PRO B 1 88 ? -27.290 48.322 73.004 1.00 26.84 88 PRO B CA 1
ATOM 3501 C C . PRO B 1 88 ? -26.747 49.705 72.741 1.00 29.86 88 PRO B C 1
ATOM 3502 O O . PRO B 1 88 ? -26.973 50.614 73.567 1.00 29.40 88 PRO B O 1
ATOM 3506 N N . GLU B 1 89 ? -26.066 49.857 71.607 1.00 36.35 89 GLU B N 1
ATOM 3507 C CA . GLU B 1 89 ? -25.601 51.181 71.121 1.00 47.78 89 GLU B CA 1
ATOM 3508 C C . GLU B 1 89 ? -26.727 52.158 70.924 1.00 46.47 89 GLU B C 1
ATOM 3509 O O . GLU B 1 89 ? -26.703 53.277 71.420 1.00 47.27 89 GLU B O 1
ATOM 3515 N N . TYR B 1 90 ? -27.724 51.729 70.186 1.00 48.21 90 TYR B N 1
ATOM 3516 C CA . TYR B 1 90 ? -28.936 52.501 70.092 1.00 54.64 90 TYR B CA 1
ATOM 3517 C C . TYR B 1 90 ? -30.104 51.559 69.921 1.00 50.63 90 TYR B C 1
ATOM 3518 O O . TYR B 1 90 ? -29.951 50.364 69.600 1.00 44.47 90 TYR B O 1
ATOM 3527 N N . SER B 1 91 ? -31.266 52.122 70.212 1.00 45.97 91 SER B N 1
ATOM 3528 C CA . SER B 1 91 ? -32.498 51.423 70.128 1.00 46.63 91 SER B CA 1
ATOM 3529 C C . SER B 1 91 ? -33.534 52.369 69.550 1.00 43.84 91 SER B C 1
ATOM 3530 O O . SER B 1 91 ? -33.517 53.540 69.842 1.00 44.63 91 SER B O 1
ATOM 3533 N N . ARG B 1 92 ? -34.436 51.830 68.748 1.00 47.26 92 ARG B N 1
ATOM 3534 C CA . ARG B 1 92 ? -35.559 52.559 68.208 1.00 46.65 92 ARG B CA 1
ATOM 3535 C C . ARG B 1 92 ? -36.786 51.911 68.754 1.00 46.53 92 ARG B C 1
ATOM 3536 O O . ARG B 1 92 ? -36.864 50.666 68.872 1.00 42.11 92 ARG B O 1
ATOM 3544 N N . ILE B 1 93 ? -37.748 52.757 69.082 1.00 45.35 93 ILE B N 1
ATOM 3545 C CA . ILE B 1 93 ? -38.961 52.340 69.733 1.00 45.93 93 ILE B CA 1
ATOM 3546 C C . ILE B 1 93 ? -40.164 52.975 69.019 1.00 52.57 93 ILE B C 1
ATOM 3547 O O . ILE B 1 93 ? -40.296 54.177 68.964 1.00 60.96 93 ILE B O 1
ATOM 3552 N N . SER B 1 94 ? -41.018 52.149 68.436 1.00 52.15 94 SER B N 1
ATOM 3553 C CA . SER B 1 94 ? -42.212 52.606 67.758 1.00 50.56 94 SER B CA 1
ATOM 3554 C C . SER B 1 94 ? -43.473 52.051 68.423 1.00 47.36 94 SER B C 1
ATOM 3555 O O . SER B 1 94 ? -43.410 51.415 69.462 1.00 46.54 94 SER B O 1
ATOM 3558 N N . GLU B 1 95 ? -44.620 52.302 67.815 1.00 49.63 95 GLU B N 1
ATOM 3559 C CA . GLU B 1 95 ? -45.879 51.779 68.306 1.00 55.59 95 GLU B CA 1
ATOM 3560 C C . GLU B 1 95 ? -45.911 50.308 67.895 1.00 55.00 95 GLU B C 1
ATOM 3561 O O . GLU B 1 95 ? -44.963 49.800 67.267 1.00 48.70 95 GLU B O 1
ATOM 3567 N N . ARG B 1 96 ? -46.995 49.622 68.238 1.00 55.85 96 ARG B N 1
ATOM 3568 C CA . ARG B 1 96 ? -47.047 48.184 68.039 1.00 56.45 96 ARG B CA 1
ATOM 3569 C C . ARG B 1 96 ? -47.168 47.841 66.570 1.00 51.88 96 ARG B C 1
ATOM 3570 O O . ARG B 1 96 ? -47.520 48.662 65.763 1.00 46.56 96 ARG B O 1
ATOM 3578 N N . LEU B 1 97 ? -46.876 46.593 66.265 1.00 48.31 97 LEU B N 1
ATOM 3579 C CA . LEU B 1 97 ? -46.773 46.124 64.906 1.00 50.52 97 LEU B CA 1
ATOM 3580 C C . LEU B 1 97 ? -48.168 45.979 64.261 1.00 54.34 97 LEU B C 1
ATOM 3581 O O . LEU B 1 97 ? -49.051 45.417 64.862 1.00 55.08 97 LEU B O 1
ATOM 3586 N N . GLN B 1 98 ? -48.364 46.519 63.053 1.00 69.56 98 GLN B N 1
ATOM 3587 C CA . GLN B 1 98 ? -49.639 46.376 62.302 1.00 79.39 98 GLN B CA 1
ATOM 3588 C C . GLN B 1 98 ? -49.340 45.671 60.954 1.00 83.87 98 GLN B C 1
ATOM 3589 O O . GLN B 1 98 ? -48.747 46.278 60.055 1.00 83.14 98 GLN B O 1
ATOM 3595 N N . LEU B 1 99 ? -49.720 44.396 60.816 1.00 79.83 99 LEU B N 1
ATOM 3596 C CA . LEU B 1 99 ? -49.360 43.597 59.612 1.00 82.92 99 LEU B CA 1
ATOM 3597 C C . LEU B 1 99 ? -50.496 42.715 59.037 1.00 97.11 99 LEU B C 1
ATOM 3598 O O . LEU B 1 99 ? -51.144 41.966 59.783 1.00 95.71 99 LEU B O 1
ATOM 3603 N N . ASP B 1 100 ? -50.695 42.756 57.716 1.00 109.36 100 ASP B N 1
ATOM 3604 C CA . ASP B 1 100 ? -51.555 41.764 57.035 1.00 125.10 100 ASP B CA 1
ATOM 3605 C C . ASP B 1 100 ? -50.653 40.601 56.555 1.00 135.94 100 ASP B C 1
ATOM 3606 O O . ASP B 1 100 ? -49.617 40.864 55.935 1.00 153.18 100 ASP B O 1
ATOM 3608 N N . PRO B 1 101 ? -51.025 39.320 56.841 1.00 133.93 101 PRO B N 1
ATOM 3609 C CA . PRO B 1 101 ? -50.212 38.164 56.396 1.00 123.23 101 PRO B CA 1
ATOM 3610 C C . PRO B 1 101 ? -49.748 38.235 54.931 1.00 124.46 101 PRO B C 1
ATOM 3611 O O . PRO B 1 101 ? -50.530 38.607 54.057 1.00 139.14 101 PRO B O 1
ATOM 3615 N N . THR B 1 102 ? -48.487 37.873 54.684 1.00 121.24 102 THR B N 1
ATOM 3616 C CA . THR B 1 102 ? -47.835 38.032 53.371 1.00 109.50 102 THR B CA 1
ATOM 3617 C C . THR B 1 102 ? -47.334 36.701 52.804 1.00 94.50 102 THR B C 1
ATOM 3618 O O . THR B 1 102 ? -47.895 35.645 53.082 1.00 90.24 102 THR B O 1
ATOM 3620 N N . LEU B 1 111 ? -35.155 22.357 49.433 1.00 70.81 111 LEU B N 1
ATOM 3621 C CA . LEU B 1 111 ? -34.645 22.214 50.809 1.00 67.89 111 LEU B CA 1
ATOM 3622 C C . LEU B 1 111 ? -34.918 20.821 51.392 1.00 58.98 111 LEU B C 1
ATOM 3623 O O . LEU B 1 111 ? -35.956 20.213 51.151 1.00 56.35 111 LEU B O 1
ATOM 3628 N N . THR B 1 112 ? -33.933 20.284 52.085 1.00 49.83 112 THR B N 1
ATOM 3629 C CA . THR B 1 112 ? -34.193 19.190 52.994 1.00 51.75 112 THR B CA 1
ATOM 3630 C C . THR B 1 112 ? -34.211 19.770 54.434 1.00 44.95 112 THR B C 1
ATOM 3631 O O . THR B 1 112 ? -33.310 20.492 54.819 1.00 43.75 112 THR B O 1
ATOM 3635 N N . PHE B 1 113 ? -35.236 19.449 55.197 1.00 40.79 113 PHE B N 1
ATOM 3636 C CA . PHE B 1 113 ? -35.153 19.553 56.633 1.00 41.63 113 PHE B CA 1
ATOM 3637 C C . PHE B 1 113 ? -35.018 18.170 57.219 1.00 39.64 113 PHE B C 1
ATOM 3638 O O . PHE B 1 113 ? -35.745 17.266 56.850 1.00 41.38 113 PHE B O 1
ATOM 3646 N N . GLU B 1 114 ? -34.162 18.081 58.221 1.00 37.37 114 GLU B N 1
ATOM 3647 C CA . GLU B 1 114 ? -33.854 16.884 58.945 1.00 38.59 114 GLU B CA 1
ATOM 3648 C C . GLU B 1 114 ? -34.271 17.064 60.417 1.00 37.39 114 GLU B C 1
ATOM 3649 O O . GLU B 1 114 ? -33.732 17.882 61.101 1.00 37.31 114 GLU B O 1
ATOM 3663 N N . THR B 1 116 ? -34.672 15.669 64.312 1.00 35.44 116 THR B N 1
ATOM 3664 C CA . THR B 1 116 ? -34.209 14.779 65.340 1.00 35.87 116 THR B CA 1
ATOM 3665 C C . THR B 1 116 ? -34.867 15.110 66.686 1.00 32.89 116 THR B C 1
ATOM 3666 O O . THR B 1 116 ? -34.473 16.037 67.364 1.00 30.73 116 THR B O 1
ATOM 3670 N N . PRO B 1 117 ? -35.868 14.345 67.092 1.00 32.86 117 PRO B N 1
ATOM 3671 C CA . PRO B 1 117 ? -36.450 14.611 68.397 1.00 32.31 117 PRO B CA 1
ATOM 3672 C C . PRO B 1 117 ? -35.474 14.246 69.530 1.00 33.81 117 PRO B C 1
ATOM 3673 O O . PRO B 1 117 ? -34.877 13.195 69.511 1.00 32.98 117 PRO B O 1
ATOM 3677 N N . VAL B 1 118 ? -35.340 15.140 70.503 1.00 35.66 118 VAL B N 1
ATOM 3678 C CA . VAL B 1 118 ? -34.489 14.938 71.642 1.00 37.27 118 VAL B CA 1
ATOM 3679 C C . VAL B 1 118 ? -35.285 15.181 72.925 1.00 37.34 118 VAL B C 1
ATOM 3680 O O . VAL B 1 118 ? -35.501 16.335 73.313 1.00 33.14 118 VAL B O 1
ATOM 3684 N N . PRO B 1 119 ? -35.725 14.110 73.591 1.00 37.91 119 PRO B N 1
ATOM 3685 C CA . PRO B 1 119 ? -35.542 12.690 73.271 1.00 38.37 119 PRO B CA 1
ATOM 3686 C C . PRO B 1 119 ? -36.640 12.177 72.354 1.00 39.73 119 PRO B C 1
ATOM 3687 O O . PRO B 1 119 ? -37.497 12.958 71.926 1.00 36.98 119 PRO B O 1
ATOM 3691 N N . ASP B 1 120 ? -36.647 10.880 72.061 1.00 42.08 120 ASP B N 1
ATOM 3692 C CA . ASP B 1 120 ? -37.714 10.335 71.225 1.00 44.30 120 ASP B CA 1
ATOM 3693 C C . ASP B 1 120 ? -39.023 10.287 72.007 1.00 40.55 120 ASP B C 1
ATOM 3694 O O . ASP B 1 120 ? -39.021 10.380 73.228 1.00 38.72 120 ASP B O 1
ATOM 3699 N N . HIS B 1 121 ? -40.121 10.080 71.295 1.00 42.91 121 HIS B N 1
ATOM 3700 C CA . HIS B 1 121 ? -41.457 10.212 71.865 1.00 47.61 121 HIS B CA 1
ATOM 3701 C C . HIS B 1 121 ? -41.639 9.271 73.066 1.00 46.47 121 HIS B C 1
ATOM 3702 O O . HIS B 1 121 ? -42.361 9.596 74.011 1.00 46.85 121 HIS B O 1
ATOM 3709 N N . GLU B 1 122 ? -40.989 8.112 73.043 1.00 50.20 122 GLU B N 1
ATOM 3710 C CA . GLU B 1 122 ? -41.217 7.093 74.079 1.00 52.63 122 GLU B CA 1
ATOM 3711 C C . GLU B 1 122 ? -40.473 7.462 75.339 1.00 43.10 122 GLU B C 1
ATOM 3712 O O . GLU B 1 122 ? -41.014 7.313 76.409 1.00 44.16 122 GLU B O 1
ATOM 3718 N N . VAL B 1 123 ? -39.225 7.914 75.211 1.00 42.22 123 VAL B N 1
ATOM 3719 C CA . VAL B 1 123 ? -38.451 8.375 76.364 1.00 39.35 123 VAL B CA 1
ATOM 3720 C C . VAL B 1 123 ? -39.139 9.577 77.019 1.00 36.35 123 VAL B C 1
ATOM 3721 O O . VAL B 1 123 ? -39.175 9.673 78.220 1.00 38.40 123 VAL B O 1
ATOM 3725 N N . TYR B 1 124 ? -39.699 10.473 76.222 1.00 35.42 124 TYR B N 1
ATOM 3726 C CA . TYR B 1 124 ? -40.488 11.579 76.755 1.00 35.16 124 TYR B CA 1
ATOM 3727 C C . TYR B 1 124 ? -41.676 11.037 77.598 1.00 36.78 124 TYR B C 1
ATOM 3728 O O . TYR B 1 124 ? -41.905 11.460 78.735 1.00 35.37 124 TYR B O 1
ATOM 3745 N N . LYS B 1 126 ? -41.964 8.089 78.978 1.00 40.15 126 LYS B N 1
ATOM 3746 C CA . LYS B 1 126 ? -41.408 7.449 80.160 1.00 41.54 126 LYS B CA 1
ATOM 3747 C C . LYS B 1 126 ? -41.187 8.498 81.215 1.00 38.78 126 LYS B C 1
ATOM 3748 O O . LYS B 1 126 ? -41.491 8.291 82.391 1.00 36.97 126 LYS B O 1
ATOM 3751 N N . GLY B 1 127 ? -40.644 9.643 80.790 1.00 36.91 127 GLY B N 1
ATOM 3752 C CA . GLY B 1 127 ? -40.294 10.687 81.720 1.00 32.72 127 GLY B CA 1
ATOM 3753 C C . GLY B 1 127 ? -41.592 11.188 82.313 1.00 34.22 127 GLY B C 1
ATOM 3754 O O . GLY B 1 127 ? -41.668 11.481 83.488 1.00 32.50 127 GLY B O 1
ATOM 3755 N N . VAL B 1 128 ? -42.626 11.294 81.500 1.00 35.93 128 VAL B N 1
ATOM 3756 C CA . VAL B 1 128 ? -43.905 11.721 82.050 1.00 42.30 128 VAL B CA 1
ATOM 3757 C C . VAL B 1 128 ? -44.409 10.748 83.145 1.00 44.71 128 VAL B C 1
ATOM 3758 O O . VAL B 1 128 ? -44.889 11.187 84.185 1.00 42.01 128 VAL B O 1
ATOM 3762 N N . LYS B 1 129 ? -44.250 9.446 82.941 1.00 51.20 129 LYS B N 1
ATOM 3763 C CA . LYS B 1 129 ? -44.618 8.472 83.985 1.00 56.63 129 LYS B CA 1
ATOM 3764 C C . LYS B 1 129 ? -43.794 8.692 85.257 1.00 50.92 129 LYS B C 1
ATOM 3765 O O . LYS B 1 129 ? -44.336 8.675 86.348 1.00 50.15 129 LYS B O 1
ATOM 3771 N N . GLN B 1 130 ? -42.500 8.956 85.110 1.00 46.72 130 GLN B N 1
ATOM 3772 C CA . GLN B 1 130 ? -41.679 9.279 86.273 1.00 50.35 130 GLN B CA 1
ATOM 3773 C C . GLN B 1 130 ? -42.193 10.490 87.069 1.00 50.47 130 GLN B C 1
ATOM 3774 O O . GLN B 1 130 ? -42.134 10.509 88.287 1.00 54.01 130 GLN B O 1
ATOM 3780 N N . GLY B 1 131 ? -42.699 11.500 86.385 1.00 48.88 131 GLY B N 1
ATOM 3781 C CA . GLY B 1 131 ? -43.202 12.692 87.060 1.00 49.52 131 GLY B CA 1
ATOM 3782 C C . GLY B 1 131 ? -44.479 12.414 87.833 1.00 47.65 131 GLY B C 1
ATOM 3783 O O . GLY B 1 131 ? -44.651 12.860 88.964 1.00 46.94 131 GLY B O 1
ATOM 3784 N N . ILE B 1 132 ? -45.376 11.681 87.201 1.00 47.89 132 ILE B N 1
ATOM 3785 C CA . ILE B 1 132 ? -46.595 11.250 87.826 1.00 53.59 132 ILE B CA 1
ATOM 3786 C C . ILE B 1 132 ? -46.216 10.554 89.145 1.00 60.06 132 ILE B C 1
ATOM 3787 O O . ILE B 1 132 ? -46.520 11.056 90.233 1.00 57.32 132 ILE B O 1
ATOM 3792 N N . GLU B 1 133 ? -45.481 9.451 89.030 1.00 62.54 133 GLU B N 1
ATOM 3793 C CA . GLU B 1 133 ? -45.011 8.715 90.185 1.00 66.86 133 GLU B CA 1
ATOM 3794 C C . GLU B 1 133 ? -44.504 9.630 91.302 1.00 62.43 133 GLU B C 1
ATOM 3795 O O . GLU B 1 133 ? -44.928 9.510 92.440 1.00 70.12 133 GLU B O 1
ATOM 3801 N N . LYS B 1 134 ? -43.606 10.542 90.991 1.00 55.67 134 LYS B N 1
ATOM 3802 C CA . LYS B 1 134 ? -43.041 11.379 92.026 1.00 59.47 134 LYS B CA 1
ATOM 3803 C C . LYS B 1 134 ? -44.126 12.168 92.764 1.00 67.92 134 LYS B C 1
ATOM 3804 O O . LYS B 1 134 ? -44.018 12.407 93.987 1.00 66.00 134 LYS B O 1
ATOM 3810 N N . ILE B 1 135 ? -45.157 12.587 92.025 1.00 71.04 135 ILE B N 1
ATOM 3811 C CA . ILE B 1 135 ? -46.293 13.290 92.629 1.00 72.25 135 ILE B CA 1
ATOM 3812 C C . ILE B 1 135 ? -47.142 12.304 93.461 1.00 68.93 135 ILE B C 1
ATOM 3813 O O . ILE B 1 135 ? -47.540 12.612 94.579 1.00 70.66 135 ILE B O 1
ATOM 3818 N N . LYS B 1 136 ? -47.400 11.121 92.930 1.00 66.24 136 LYS B N 1
ATOM 3819 C CA . LYS B 1 136 ? -48.150 10.121 93.672 1.00 72.82 136 LYS B CA 1
ATOM 3820 C C . LYS B 1 136 ? -47.462 9.669 94.975 1.00 77.55 136 LYS B C 1
ATOM 3821 O O . LYS B 1 136 ? -48.118 9.080 95.822 1.00 85.29 136 LYS B O 1
ATOM 3827 N N . ASP B 1 137 ? -46.159 9.934 95.126 1.00 73.18 137 ASP B N 1
ATOM 3828 C CA . ASP B 1 137 ? -45.446 9.715 96.392 1.00 70.45 137 ASP B CA 1
ATOM 3829 C C . ASP B 1 137 ? -45.366 10.979 97.242 1.00 74.09 137 ASP B C 1
ATOM 3830 O O . ASP B 1 137 ? -44.731 10.956 98.294 1.00 83.29 137 ASP B O 1
ATOM 3835 N N . GLY B 1 138 ? -45.964 12.083 96.782 1.00 67.96 138 GLY B N 1
ATOM 3836 C CA . GLY B 1 138 ? -45.951 13.359 97.510 1.00 60.88 138 GLY B CA 1
ATOM 3837 C C . GLY B 1 138 ? -44.629 14.111 97.551 1.00 59.81 138 GLY B C 1
ATOM 3838 O O . GLY B 1 138 ? -44.463 15.009 98.365 1.00 60.79 138 GLY B O 1
ATOM 3839 N N . ASP B 1 139 ? -43.682 13.762 96.687 1.00 72.75 139 ASP B N 1
ATOM 3840 C CA . ASP B 1 139 ? -42.426 14.540 96.555 1.00 84.46 139 ASP B CA 1
ATOM 3841 C C . ASP B 1 139 ? -42.649 15.893 95.861 1.00 80.51 139 ASP B C 1
ATOM 3842 O O . ASP B 1 139 ? -41.918 16.865 96.120 1.00 78.46 139 ASP B O 1
ATOM 3847 N N . LEU B 1 140 ? -43.642 15.930 94.968 1.00 74.16 140 LEU B N 1
ATOM 3848 C CA . LEU B 1 140 ? -43.985 17.122 94.204 1.00 70.63 140 LEU B CA 1
ATOM 3849 C C . LEU B 1 140 ? -45.511 17.246 94.032 1.00 72.08 140 LEU B C 1
ATOM 3850 O O . LEU B 1 140 ? -46.258 16.253 94.055 1.00 58.99 140 LEU B O 1
ATOM 3855 N N . LYS B 1 141 ? -45.946 18.494 93.859 1.00 75.17 141 LYS B N 1
ATOM 3856 C CA . LYS B 1 141 ? -47.337 18.835 93.571 1.00 82.26 141 LYS B CA 1
ATOM 3857 C C . LYS B 1 141 ? -47.525 18.991 92.067 1.00 72.69 141 LYS B C 1
ATOM 3858 O O . LYS B 1 141 ? -48.411 18.385 91.459 1.00 67.13 141 LYS B O 1
ATOM 3864 N N . LYS B 1 142 ? -46.658 19.807 91.480 1.00 63.65 142 LYS B N 1
ATOM 3865 C CA . LYS B 1 142 ? -46.743 20.173 90.069 1.00 63.91 142 LYS B CA 1
ATOM 3866 C C . LYS B 1 142 ? -45.443 19.851 89.345 1.00 50.36 142 LYS B C 1
ATOM 3867 O O . LYS B 1 142 ? -44.387 20.228 89.844 1.00 49.62 142 LYS B O 1
ATOM 3873 N N . ILE B 1 143 ? -45.496 19.196 88.177 1.00 45.92 143 ILE B N 1
ATOM 3874 C CA . ILE B 1 143 ? -44.279 19.149 87.285 1.00 45.80 143 ILE B CA 1
ATOM 3875 C C . ILE B 1 143 ? -44.518 19.428 85.756 1.00 39.88 143 ILE B C 1
ATOM 3876 O O . ILE B 1 143 ? -45.307 18.763 85.123 1.00 40.27 143 ILE B O 1
ATOM 3881 N N . VAL B 1 144 ? -43.793 20.385 85.180 1.00 35.45 144 VAL B N 1
ATOM 3882 C CA . VAL B 1 144 ? -43.820 20.610 83.735 1.00 31.38 144 VAL B CA 1
ATOM 3883 C C . VAL B 1 144 ? -42.650 19.882 83.042 1.00 29.36 144 VAL B C 1
ATOM 3884 O O . VAL B 1 144 ? -41.495 20.144 83.316 1.00 27.45 144 VAL B O 1
ATOM 3888 N N . LEU B 1 145 ? -42.961 18.961 82.143 1.00 27.28 145 LEU B N 1
ATOM 3889 C CA . LEU B 1 145 ? -41.930 18.226 81.451 1.00 27.43 145 LEU B CA 1
ATOM 3890 C C . LEU B 1 145 ? -41.941 18.545 80.001 1.00 27.75 145 LEU B C 1
ATOM 3891 O O . LEU B 1 145 ? -43.011 18.731 79.365 1.00 25.27 145 LEU B O 1
ATOM 3896 N N . SER B 1 146 ? -40.747 18.618 79.441 1.00 27.36 146 SER B N 1
ATOM 3897 C CA . SER B 1 146 ? -40.674 19.170 78.115 1.00 27.70 146 SER B CA 1
ATOM 3898 C C . SER B 1 146 ? -39.743 18.371 77.221 1.00 28.36 146 SER B C 1
ATOM 3899 O O . SER B 1 146 ? -39.090 17.461 77.663 1.00 26.48 146 SER B O 1
ATOM 3902 N N . ARG B 1 147 ? -39.708 18.705 75.940 1.00 28.88 147 ARG B N 1
ATOM 3903 C CA . ARG B 1 147 ? -38.816 18.013 75.022 1.00 26.31 147 ARG B CA 1
ATOM 3904 C C . ARG B 1 147 ? -38.444 18.947 73.928 1.00 25.35 147 ARG B C 1
ATOM 3905 O O . ARG B 1 147 ? -39.082 19.993 73.748 1.00 23.89 147 ARG B O 1
ATOM 3913 N N . SER B 1 148 ? -37.438 18.564 73.165 1.00 26.08 148 SER B N 1
ATOM 3914 C CA . SER B 1 148 ? -36.970 19.399 72.087 1.00 26.87 148 SER B CA 1
ATOM 3915 C C . SER B 1 148 ? -36.922 18.660 70.737 1.00 29.44 148 SER B C 1
ATOM 3916 O O . SER B 1 148 ? -37.146 17.442 70.647 1.00 31.97 148 SER B O 1
ATOM 3919 N N . LEU B 1 149 ? -36.639 19.437 69.700 1.00 29.15 149 LEU B N 1
ATOM 3920 C CA . LEU B 1 149 ? -36.682 19.013 68.335 1.00 30.70 149 LEU B CA 1
ATOM 3921 C C . LEU B 1 149 ? -35.602 19.741 67.532 1.00 30.05 149 LEU B C 1
ATOM 3922 O O . LEU B 1 149 ? -35.665 20.935 67.342 1.00 29.02 149 LEU B O 1
ATOM 3927 N N . ASP B 1 150 ? -34.585 19.003 67.112 1.00 30.89 150 ASP B N 1
ATOM 3928 C CA . ASP B 1 150 ? -33.477 19.542 66.324 1.00 32.69 150 ASP B CA 1
ATOM 3929 C C . ASP B 1 150 ? -33.773 19.463 64.823 1.00 35.54 150 ASP B C 1
ATOM 3930 O O . ASP B 1 150 ? -34.226 18.421 64.324 1.00 35.04 150 ASP B O 1
ATOM 3935 N N . VAL B 1 151 ? -33.593 20.580 64.121 1.00 33.38 151 VAL B N 1
ATOM 3936 C CA . VAL B 1 151 ? -33.949 20.667 62.717 1.00 33.90 151 VAL B CA 1
ATOM 3937 C C . VAL B 1 151 ? -32.736 21.185 61.990 1.00 38.13 151 VAL B C 1
ATOM 3938 O O . VAL B 1 151 ? -32.260 22.268 62.299 1.00 35.72 151 VAL B O 1
ATOM 3942 N N . LYS B 1 152 ? -32.221 20.383 61.046 1.00 41.79 152 LYS B N 1
ATOM 3943 C CA . LYS B 1 152 ? -31.107 20.769 60.202 1.00 41.74 152 LYS B CA 1
ATOM 3944 C C . LYS B 1 152 ? -31.675 21.071 58.842 1.00 42.12 152 LYS B C 1
ATOM 3945 O O . LYS B 1 152 ? -32.298 20.209 58.238 1.00 39.31 152 LYS B O 1
ATOM 3951 N N . SER B 1 153 ? -31.441 22.272 58.334 1.00 41.73 153 SER B N 1
ATOM 3952 C CA . SER B 1 153 ? -31.900 22.619 56.990 1.00 43.58 153 SER B CA 1
ATOM 3953 C C . SER B 1 153 ? -30.773 22.375 56.020 1.00 45.11 153 SER B C 1
ATOM 3954 O O . SER B 1 153 ? -29.603 22.401 56.402 1.00 45.35 153 SER B O 1
ATOM 3957 N N . SER B 1 154 ? -31.111 22.144 54.766 1.00 47.05 154 SER B N 1
ATOM 3958 C CA . SER B 1 154 ? -30.072 22.030 53.739 1.00 52.36 154 SER B CA 1
ATOM 3959 C C . SER B 1 154 ? -29.556 23.420 53.349 1.00 50.79 154 SER B C 1
ATOM 3960 O O . SER B 1 154 ? -28.469 23.528 52.811 1.00 49.47 154 SER B O 1
ATOM 3963 N N . GLY B 1 155 ? -30.345 24.463 53.598 1.00 48.97 155 GLY B N 1
ATOM 3964 C CA . GLY B 1 155 ? -29.879 25.852 53.438 1.00 52.34 155 GLY B CA 1
ATOM 3965 C C . GLY B 1 155 ? -29.770 26.608 54.760 1.00 52.32 155 GLY B C 1
ATOM 3966 O O . GLY B 1 155 ? -30.243 26.144 55.798 1.00 55.16 155 GLY B O 1
ATOM 3967 N N . LYS B 1 156 ? -29.150 27.775 54.713 1.00 51.35 156 LYS B N 1
ATOM 3968 C CA . LYS B 1 156 ? -29.045 28.672 55.866 1.00 54.81 156 LYS B CA 1
ATOM 3969 C C . LYS B 1 156 ? -30.404 29.262 56.191 1.00 49.26 156 LYS B C 1
ATOM 3970 O O . LYS B 1 156 ? -31.073 29.792 55.300 1.00 45.82 156 LYS B O 1
ATOM 3976 N N . ILE B 1 157 ? -30.800 29.197 57.464 1.00 42.72 157 ILE B N 1
ATOM 3977 C CA . ILE B 1 157 ? -32.103 29.728 57.866 1.00 38.51 157 ILE B CA 1
ATOM 3978 C C . ILE B 1 157 ? -32.088 31.245 57.782 1.00 37.62 157 ILE B C 1
ATOM 3979 O O . ILE B 1 157 ? -31.173 31.902 58.298 1.00 38.47 157 ILE B O 1
ATOM 3984 N N . ASP B 1 158 ? -33.075 31.795 57.092 1.00 36.57 158 ASP B N 1
ATOM 3985 C CA . ASP B 1 158 ? -33.244 33.234 57.001 1.00 39.20 158 ASP B CA 1
ATOM 3986 C C . ASP B 1 158 ? -34.014 33.802 58.226 1.00 36.83 158 ASP B C 1
ATOM 3987 O O . ASP B 1 158 ? -35.255 33.848 58.260 1.00 35.09 158 ASP B O 1
ATOM 3992 N N . LYS B 1 159 ? -33.265 34.267 59.216 1.00 34.16 159 LYS B N 1
ATOM 3993 C CA . LYS B 1 159 ? -33.846 34.633 60.489 1.00 31.79 159 LYS B CA 1
ATOM 3994 C C . LYS B 1 159 ? -34.872 35.742 60.339 1.00 31.98 159 LYS B C 1
ATOM 3995 O O . LYS B 1 159 ? -35.874 35.776 61.013 1.00 32.67 159 LYS B O 1
ATOM 4001 N N . GLN B 1 160 ? -34.621 36.646 59.436 1.00 34.62 160 GLN B N 1
ATOM 4002 C CA . GLN B 1 160 ? -35.439 37.798 59.290 1.00 36.65 160 GLN B CA 1
ATOM 4003 C C . GLN B 1 160 ? -36.765 37.352 58.702 1.00 35.08 160 GLN B C 1
ATOM 4004 O O . GLN B 1 160 ? -37.794 37.840 59.109 1.00 34.07 160 GLN B O 1
ATOM 4010 N N . LYS B 1 161 ? -36.751 36.435 57.741 1.00 38.14 161 LYS B N 1
ATOM 4011 C CA . LYS B 1 161 ? -38.016 35.906 57.201 1.00 40.46 161 LYS B CA 1
ATOM 4012 C C . LYS B 1 161 ? -38.750 35.115 58.277 1.00 36.43 161 LYS B C 1
ATOM 4013 O O . LYS B 1 161 ? -39.957 35.320 58.479 1.00 32.30 161 LYS B O 1
ATOM 4019 N N . LEU B 1 162 ? -38.020 34.237 58.985 1.00 32.13 162 LEU B N 1
ATOM 4020 C CA . LEU B 1 162 ? -38.610 33.507 60.097 1.00 30.07 162 LEU B CA 1
ATOM 4021 C C . LEU B 1 162 ? -39.345 34.477 61.084 1.00 28.27 162 LEU B C 1
ATOM 4022 O O . LEU B 1 162 ? -40.523 34.294 61.425 1.00 25.39 162 LEU B O 1
ATOM 4027 N N . LEU B 1 163 ? -38.671 35.556 61.442 1.00 26.00 163 LEU B N 1
ATOM 4028 C CA . LEU B 1 163 ? -39.209 36.526 62.345 1.00 27.32 163 LEU B CA 1
ATOM 4029 C C . LEU B 1 163 ? -40.481 37.141 61.811 1.00 29.46 163 LEU B C 1
ATOM 4030 O O . LEU B 1 163 ? -41.432 37.373 62.553 1.00 28.44 163 LEU B O 1
ATOM 4035 N N . ARG B 1 164 ? -40.505 37.419 60.518 1.00 32.61 164 ARG B N 1
ATOM 4036 C CA . ARG B 1 164 ? -41.672 38.026 59.920 1.00 34.93 164 ARG B CA 1
ATOM 4037 C C . ARG B 1 164 ? -42.837 37.065 59.887 1.00 30.98 164 ARG B C 1
ATOM 4038 O O . ARG B 1 164 ? -43.934 37.455 60.206 1.00 32.18 164 ARG B O 1
ATOM 4046 N N . GLU B 1 165 ? -42.612 35.819 59.499 1.00 30.78 165 GLU B N 1
ATOM 4047 C CA . GLU B 1 165 ? -43.668 34.794 59.597 1.00 32.29 165 GLU B CA 1
ATOM 4048 C C . GLU B 1 165 ? -44.289 34.705 60.990 1.00 30.63 165 GLU B C 1
ATOM 4049 O O . GLU B 1 165 ? -45.484 34.482 61.143 1.00 31.99 165 GLU B O 1
ATOM 4055 N N . LEU B 1 166 ? -43.467 34.832 62.015 1.00 28.82 166 LEU B N 1
ATOM 4056 C CA . LEU B 1 166 ? -43.983 34.721 63.381 1.00 27.17 166 LEU B CA 1
ATOM 4057 C C . LEU B 1 166 ? -44.824 35.950 63.725 1.00 26.43 166 LEU B C 1
ATOM 4058 O O . LEU B 1 166 ? -45.930 35.822 64.254 1.00 24.85 166 LEU B O 1
ATOM 4063 N N . ALA B 1 167 ? -44.302 37.121 63.383 1.00 26.80 167 ALA B N 1
ATOM 4064 C CA . ALA B 1 167 ? -44.968 38.381 63.682 1.00 29.08 167 ALA B CA 1
ATOM 4065 C C . ALA B 1 167 ? -46.337 38.429 63.045 1.00 31.96 167 ALA B C 1
ATOM 4066 O O . ALA B 1 167 ? -47.314 38.777 63.703 1.00 35.39 167 ALA B O 1
ATOM 4068 N N . GLU B 1 168 ? -46.398 38.096 61.762 1.00 32.25 168 GLU B N 1
ATOM 4069 C CA . GLU B 1 168 ? -47.649 38.137 61.032 1.00 38.20 168 GLU B CA 1
ATOM 4070 C C . GLU B 1 168 ? -48.715 37.194 61.612 1.00 37.32 168 GLU B C 1
ATOM 4071 O O . GLU B 1 168 ? -49.871 37.416 61.386 1.00 38.55 168 GLU B O 1
ATOM 4077 N N . HIS B 1 169 ? -48.309 36.123 62.289 1.00 34.00 169 HIS B N 1
ATOM 4078 C CA . HIS B 1 169 ? -49.238 35.154 62.806 1.00 32.95 169 HIS B CA 1
ATOM 4079 C C . HIS B 1 169 ? -49.356 35.214 64.336 1.00 31.84 169 HIS B C 1
ATOM 4080 O O . HIS B 1 169 ? -49.862 34.307 64.941 1.00 29.92 169 HIS B O 1
ATOM 4087 N N . ASN B 1 170 ? -48.938 36.324 64.929 1.00 31.49 170 ASN B N 1
ATOM 4088 C CA . ASN B 1 170 ? -48.998 36.510 66.329 1.00 32.59 170 ASN B CA 1
ATOM 4089 C C . ASN B 1 170 ? -49.515 37.916 66.620 1.00 35.49 170 ASN B C 1
ATOM 4090 O O . ASN B 1 170 ? -48.743 38.808 66.968 1.00 39.65 170 ASN B O 1
ATOM 4095 N N . LYS B 1 171 ? -50.821 38.114 66.524 1.00 37.56 171 LYS B N 1
ATOM 4096 C CA . LYS B 1 171 ? -51.410 39.443 66.781 1.00 41.18 171 LYS B CA 1
ATOM 4097 C C . LYS B 1 171 ? -51.333 39.876 68.249 1.00 38.41 171 LYS B C 1
ATOM 4098 O O . LYS B 1 171 ? -51.118 41.034 68.516 1.00 36.79 171 LYS B O 1
ATOM 4104 N N . HIS B 1 172 ? -51.480 38.937 69.197 1.00 33.75 172 HIS B N 1
ATOM 4105 C CA . HIS B 1 172 ? -51.706 39.268 70.600 1.00 33.21 172 HIS B CA 1
ATOM 4106 C C . HIS B 1 172 ? -50.557 39.045 71.595 1.00 32.82 172 HIS B C 1
ATOM 4107 O O . HIS B 1 172 ? -50.588 39.581 72.692 1.00 32.02 172 HIS B O 1
ATOM 4114 N N . GLY B 1 173 ? -49.557 38.259 71.218 1.00 26.29 173 GLY B N 1
ATOM 4115 C CA . GLY B 1 173 ? -48.450 37.944 72.104 1.00 23.23 173 GLY B CA 1
ATOM 4116 C C . GLY B 1 173 ? -47.229 38.797 71.828 1.00 21.50 173 GLY B C 1
ATOM 4117 O O . GLY B 1 173 ? -47.319 39.965 71.448 1.00 20.98 173 GLY B O 1
ATOM 4118 N N . TYR B 1 174 ? -46.073 38.197 72.010 1.00 19.72 174 TYR B N 1
ATOM 4119 C CA . TYR B 1 174 ? -44.834 38.922 71.980 1.00 18.92 174 TYR B CA 1
ATOM 4120 C C . TYR B 1 174 ? -43.935 38.249 71.000 1.00 19.15 174 TYR B C 1
ATOM 4121 O O . TYR B 1 174 ? -43.646 37.081 71.203 1.00 19.98 174 TYR B O 1
ATOM 4130 N N . THR B 1 175 ? -43.508 38.952 69.936 1.00 19.85 175 THR B N 1
ATOM 4131 C CA . THR B 1 175 ? -42.643 38.332 68.943 1.00 19.95 175 THR B CA 1
ATOM 4132 C C . THR B 1 175 ? -41.237 38.844 69.175 1.00 20.13 175 THR B C 1
ATOM 4133 O O . THR B 1 175 ? -41.037 40.025 69.382 1.00 20.49 175 THR B O 1
ATOM 4137 N N . PHE B 1 176 ? -40.267 37.947 69.166 1.00 19.31 176 PHE B N 1
ATOM 4138 C CA . PHE B 1 176 ? -38.941 38.326 69.576 1.00 19.28 176 PHE B CA 1
ATOM 4139 C C . PHE B 1 176 ? -37.795 37.622 68.834 1.00 20.96 176 PHE B C 1
ATOM 4140 O O . PHE B 1 176 ? -37.941 36.488 68.381 1.00 19.17 176 PHE B O 1
ATOM 4148 N N . ALA B 1 177 ? -36.661 38.331 68.746 1.00 21.14 177 ALA B N 1
ATOM 4149 C CA . ALA B 1 177 ? -35.396 37.732 68.395 1.00 22.34 177 ALA B CA 1
ATOM 4150 C C . ALA B 1 177 ? -34.327 38.372 69.293 1.00 23.85 177 ALA B C 1
ATOM 4151 O O . ALA B 1 177 ? -34.277 39.608 69.464 1.00 25.08 177 ALA B O 1
ATOM 4153 N N . VAL B 1 178 ? -33.504 37.510 69.882 1.00 23.51 178 VAL B N 1
ATOM 4154 C CA . VAL B 1 178 ? -32.429 37.918 70.729 1.00 26.69 178 VAL B CA 1
ATOM 4155 C C . VAL B 1 178 ? -31.169 37.192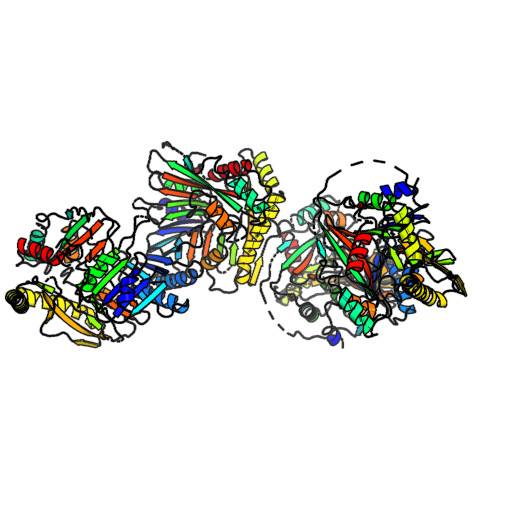 70.345 1.00 27.09 178 VAL B C 1
ATOM 4156 O O . VAL B 1 178 ? -31.148 35.965 70.251 1.00 25.17 178 VAL B O 1
ATOM 4160 N N . ASN B 1 179 ? -30.110 37.965 70.171 1.00 33.25 179 ASN B N 1
ATOM 4161 C CA . ASN B 1 179 ? -28.760 37.431 69.997 1.00 37.81 179 ASN B CA 1
ATOM 4162 C C . ASN B 1 179 ? -28.265 36.759 71.306 1.00 36.24 179 ASN B C 1
ATOM 4163 O O . ASN B 1 179 ? -28.449 37.270 72.391 1.00 40.52 179 ASN B O 1
ATOM 4168 N N . LEU B 1 180 ? -27.720 35.565 71.221 1.00 34.06 180 LEU B N 1
ATOM 4169 C CA . LEU B 1 180 ? -27.339 34.833 72.425 1.00 35.60 180 LEU B CA 1
ATOM 4170 C C . LEU B 1 180 ? -25.816 34.588 72.447 1.00 44.14 180 LEU B C 1
ATOM 4171 O O . LEU B 1 180 ? -25.154 34.620 71.361 1.00 35.79 180 LEU B O 1
ATOM 4176 N N . PRO B 1 181 ? -25.257 34.297 73.656 1.00 48.32 181 PRO B N 1
ATOM 4177 C CA . PRO B 1 181 ? -23.838 33.934 73.801 1.00 55.31 181 PRO B CA 1
ATOM 4178 C C . PRO B 1 181 ? -23.428 32.801 72.862 1.00 55.42 181 PRO B C 1
ATOM 4179 O O . PRO B 1 181 ? -24.076 31.755 72.816 1.00 54.08 181 PRO B O 1
ATOM 4183 N N . LYS B 1 182 ? -22.400 33.068 72.072 1.00 64.56 182 LYS B N 1
ATOM 4184 C CA . LYS B 1 182 ? -21.735 32.051 71.301 1.00 73.02 182 LYS B CA 1
ATOM 4185 C C . LYS B 1 182 ? -20.259 31.995 71.705 1.00 85.80 182 LYS B C 1
ATOM 4186 O O . LYS B 1 182 ? -19.727 32.884 72.407 1.00 68.61 182 LYS B O 1
ATOM 4192 N N . ASP B 1 183 ? -19.629 30.910 71.272 1.00 94.63 183 ASP B N 1
ATOM 4193 C CA . ASP B 1 183 ? -18.180 30.801 71.184 1.00 102.86 183 ASP B CA 1
ATOM 4194 C C . ASP B 1 183 ? -17.736 31.381 69.816 1.00 105.59 183 ASP B C 1
ATOM 4195 O O . ASP B 1 183 ? -18.534 31.481 68.879 1.00 109.10 183 ASP B O 1
ATOM 4200 N N . GLU B 1 184 ? -16.473 31.767 69.697 1.00 101.46 184 GLU B N 1
ATOM 4201 C CA . GLU B 1 184 ? -16.007 32.509 68.508 1.00 99.16 184 GLU B CA 1
ATOM 4202 C C . GLU B 1 184 ? -14.922 31.755 67.742 1.00 88.84 184 GLU B C 1
ATOM 4203 O O . GLU B 1 184 ? -15.136 30.630 67.302 1.00 80.50 184 GLU B O 1
ATOM 4209 N N . GLU B 1 186 ? -17.910 29.938 66.833 1.00 91.51 186 GLU B N 1
ATOM 4210 C CA . GLU B 1 186 ? -19.071 29.474 66.067 1.00 91.50 186 GLU B CA 1
ATOM 4211 C C . GLU B 1 186 ? -19.805 30.670 65.442 1.00 87.04 186 GLU B C 1
ATOM 4212 O O . GLU B 1 186 ? -19.483 31.825 65.739 1.00 84.16 186 GLU B O 1
ATOM 4218 N N . ASN B 1 187 ? -20.766 30.376 64.561 1.00 86.37 187 ASN B N 1
ATOM 4219 C CA . ASN B 1 187 ? -21.664 31.393 63.962 1.00 78.08 187 ASN B CA 1
ATOM 4220 C C . ASN B 1 187 ? -22.698 31.906 64.978 1.00 65.85 187 ASN B C 1
ATOM 4221 O O . ASN B 1 187 ? -22.841 31.348 66.077 1.00 62.47 187 ASN B O 1
ATOM 4226 N N . SER B 1 188 ? -23.442 32.947 64.613 1.00 55.94 188 SER B N 1
ATOM 4227 C CA . SER B 1 188 ? -24.371 33.553 65.574 1.00 54.57 188 SER B CA 1
ATOM 4228 C C . SER B 1 188 ? -25.562 32.651 65.949 1.00 47.85 188 SER B C 1
ATOM 4229 O O . SER B 1 188 ? -26.075 31.894 65.128 1.00 48.70 188 SER B O 1
ATOM 4232 N N . LYS B 1 189 ? -25.939 32.745 67.222 1.00 39.07 189 LYS B N 1
ATOM 4233 C CA . LYS B 1 189 ? -26.973 31.971 67.821 1.00 38.36 189 LYS B CA 1
ATOM 4234 C C . LYS B 1 189 ? -28.120 32.919 68.214 1.00 34.33 189 LYS B C 1
ATOM 4235 O O . LYS B 1 189 ? -27.877 33.857 68.964 1.00 30.63 189 LYS B O 1
ATOM 4241 N N . THR B 1 190 ? -29.343 32.690 67.697 1.00 28.39 190 THR B N 1
ATOM 4242 C CA . THR B 1 190 ? -30.455 33.604 67.930 1.00 28.12 190 THR B CA 1
ATOM 4243 C C . THR B 1 190 ? -31.629 32.887 68.580 1.00 28.50 190 THR B C 1
ATOM 4244 O O . THR B 1 190 ? -31.929 31.757 68.235 1.00 29.86 190 THR B O 1
ATOM 4248 N N . LEU B 1 191 ? -32.266 33.549 69.541 1.00 26.19 191 LEU B N 1
ATOM 4249 C CA . LEU B 1 191 ? -33.414 33.007 70.203 1.00 25.28 191 LEU B CA 1
ATOM 4250 C C . LEU B 1 191 ? -34.582 33.710 69.595 1.00 25.34 191 LEU B C 1
ATOM 4251 O O . LEU B 1 191 ? -34.704 34.922 69.683 1.00 25.29 191 LEU B O 1
ATOM 4256 N N . ILE B 1 192 ? -35.486 32.945 69.009 1.00 24.23 192 ILE B N 1
ATOM 4257 C CA . ILE B 1 192 ? -36.534 33.545 68.218 1.00 24.10 192 ILE B CA 1
ATOM 4258 C C . ILE B 1 192 ? -37.858 32.857 68.537 1.00 22.12 192 ILE B C 1
ATOM 4259 O O . ILE B 1 192 ? -37.861 31.670 68.873 1.00 21.38 192 ILE B O 1
ATOM 4264 N N . GLY B 1 193 ? -38.969 33.595 68.476 1.00 19.80 193 GLY B N 1
ATOM 4265 C CA . GLY B 1 193 ? -40.216 33.008 68.833 1.00 18.97 193 GLY B CA 1
ATOM 4266 C C . GLY B 1 193 ? -41.338 34.007 68.988 1.00 18.68 193 GLY B C 1
ATOM 4267 O O . GLY B 1 193 ? -41.197 35.166 68.671 1.00 17.50 193 GLY B O 1
ATOM 4268 N N . ALA B 1 194 ? -42.445 33.492 69.514 1.00 18.51 194 ALA B N 1
ATOM 4269 C CA . ALA B 1 194 ? -43.723 34.210 69.627 1.00 18.95 194 ALA B CA 1
ATOM 4270 C C . ALA B 1 194 ? -44.429 33.675 70.868 1.00 18.95 194 ALA B C 1
ATOM 4271 O O . ALA B 1 194 ? -45.178 32.669 70.784 1.00 18.28 194 ALA B O 1
ATOM 4273 N N . SER B 1 195 ? -44.198 34.343 71.989 1.00 17.68 195 SER B N 1
ATOM 4274 C CA . SER B 1 195 ? -44.797 33.915 73.265 1.00 17.09 195 SER B CA 1
ATOM 4275 C C . SER B 1 195 ? -46.089 34.682 73.567 1.00 15.70 195 SER B C 1
ATOM 4276 O O . SER B 1 195 ? -46.137 35.890 73.421 1.00 14.57 195 SER B O 1
ATOM 4279 N N . PRO B 1 196 ? -47.119 33.973 74.021 1.00 14.97 196 PRO B N 1
ATOM 4280 C CA . PRO B 1 196 ? -48.348 34.556 74.437 1.00 15.64 196 PRO B CA 1
ATOM 4281 C C . PRO B 1 196 ? -48.278 35.105 75.837 1.00 17.56 196 PRO B C 1
ATOM 4282 O O . PRO B 1 196 ? -49.238 35.825 76.265 1.00 17.82 196 PRO B O 1
ATOM 4286 N N . GLU B 1 197 ? -47.173 34.797 76.538 1.00 17.27 197 GLU B N 1
ATOM 4287 C CA . GLU B 1 197 ? -47.115 34.985 78.000 1.00 17.12 197 GLU B CA 1
ATOM 4288 C C . GLU B 1 197 ? -46.180 36.072 78.551 1.00 16.64 197 GLU B C 1
ATOM 4289 O O . GLU B 1 197 ? -44.949 35.960 78.466 1.00 15.89 197 GLU B O 1
ATOM 4295 N N . LEU B 1 198 ? -46.779 37.084 79.170 1.00 15.40 198 LEU B N 1
ATOM 4296 C CA . LEU B 1 198 ? -46.039 38.135 79.899 1.00 14.16 198 LEU B CA 1
ATOM 4297 C C . LEU B 1 198 ? -45.703 37.638 81.304 1.00 13.76 198 LEU B C 1
ATOM 4298 O O . LEU B 1 198 ? -46.617 37.268 82.078 1.00 14.17 198 LEU B O 1
ATOM 4303 N N . LEU B 1 199 ? -44.412 37.680 81.667 1.00 12.69 199 LEU B N 1
ATOM 4304 C CA . LEU B 1 199 ? -43.984 37.348 83.007 1.00 11.84 199 LEU B CA 1
ATOM 4305 C C . LEU B 1 199 ? -44.300 38.573 83.864 1.00 12.78 199 LEU B C 1
ATOM 4306 O O . LEU B 1 199 ? -44.989 38.460 84.873 1.00 12.79 199 LEU B O 1
ATOM 4311 N N . VAL B 1 200 ? -43.809 39.750 83.475 1.00 13.20 200 VAL B N 1
ATOM 4312 C CA . VAL B 1 200 ? -44.162 40.940 84.194 1.00 14.41 200 VAL B CA 1
ATOM 4313 C C . VAL B 1 200 ? -43.830 42.132 83.329 1.00 14.84 200 VAL B C 1
ATOM 4314 O O . VAL B 1 200 ? -42.895 42.096 82.533 1.00 14.22 200 VAL B O 1
ATOM 4318 N N . SER B 1 201 ? -44.596 43.196 83.507 1.00 14.95 201 SER B N 1
ATOM 4319 C CA . SER B 1 201 ? -44.239 44.491 83.001 1.00 14.98 201 SER B CA 1
ATOM 4320 C C . SER B 1 201 ? -44.403 45.535 84.115 1.00 15.83 201 SER B C 1
ATOM 4321 O O . SER B 1 201 ? -45.200 45.332 85.039 1.00 15.72 201 SER B O 1
ATOM 4324 N N . ARG B 1 202 ? -43.632 46.617 83.981 1.00 16.31 202 ARG B N 1
ATOM 4325 C CA A ARG B 1 202 ? -43.711 47.798 84.814 0.50 17.49 202 ARG B CA 1
ATOM 4326 C CA B ARG B 1 202 ? -43.745 47.809 84.809 0.50 17.29 202 ARG B CA 1
ATOM 4327 C C . ARG B 1 202 ? -43.797 49.029 83.914 1.00 18.52 202 ARG B C 1
ATOM 4328 O O . ARG B 1 202 ? -42.951 49.214 83.072 1.00 18.81 202 ARG B O 1
ATOM 4343 N N A HIS B 1 203 ? -44.828 49.846 84.131 0.50 21.30 203 HIS B N 1
ATOM 4344 N N B HIS B 1 203 ? -44.820 49.851 84.094 0.50 19.29 203 HIS B N 1
ATOM 4345 C CA A HIS B 1 203 ? -45.024 51.144 83.473 0.50 23.02 203 HIS B CA 1
ATOM 4346 C CA B HIS B 1 203 ? -44.925 51.136 83.419 0.50 19.68 203 HIS B CA 1
ATOM 4347 C C A HIS B 1 203 ? -45.395 52.109 84.596 0.50 23.65 203 HIS B C 1
ATOM 4348 C C B HIS B 1 203 ? -45.386 52.117 84.523 0.50 21.64 203 HIS B C 1
ATOM 4349 O O A HIS B 1 203 ? -46.451 51.966 85.216 0.50 23.06 203 HIS B O 1
ATOM 4350 O O B HIS B 1 203 ? -46.481 51.976 85.067 0.50 21.51 203 HIS B O 1
ATOM 4363 N N . GLY B 1 204 ? -44.494 53.040 84.909 1.00 23.28 204 GLY B N 1
ATOM 4364 C CA . GLY B 1 204 ? -44.696 53.936 86.042 1.00 23.54 204 GLY B CA 1
ATOM 4365 C C . GLY B 1 204 ? -44.622 53.122 87.329 1.00 24.39 204 GLY B C 1
ATOM 4366 O O . GLY B 1 204 ? -43.627 52.485 87.594 1.00 22.42 204 GLY B O 1
ATOM 4375 N N . GLN B 1 206 ? -47.120 50.871 87.831 1.00 26.52 206 GLN B N 1
ATOM 4376 C CA . GLN B 1 206 ? -48.056 49.805 87.561 1.00 28.13 206 GLN B CA 1
ATOM 4377 C C . GLN B 1 206 ? -47.370 48.521 87.140 1.00 24.55 206 GLN B C 1
ATOM 4378 O O . GLN B 1 206 ? -46.582 48.494 86.194 1.00 23.84 206 GLN B O 1
ATOM 4384 N N . VAL B 1 207 ? -47.706 47.457 87.840 1.00 22.79 207 VAL B N 1
ATOM 4385 C CA . VAL B 1 207 ? -47.144 46.146 87.611 1.00 22.25 207 VAL B CA 1
ATOM 4386 C C . VAL B 1 207 ? -48.234 45.239 87.067 1.00 20.73 207 VAL B C 1
ATOM 4387 O O . VAL B 1 207 ? -49.341 45.289 87.557 1.00 21.80 207 VAL B O 1
ATOM 4391 N N . ILE B 1 208 ? -47.923 44.450 86.038 1.00 18.70 208 ILE B N 1
ATOM 4392 C CA . ILE B 1 208 ? -48.850 43.473 85.516 1.00 17.35 208 ILE B CA 1
ATOM 4393 C C . ILE B 1 208 ? -48.092 42.191 85.274 1.00 16.48 208 ILE B C 1
ATOM 4394 O O . ILE B 1 208 ? -46.967 42.233 84.771 1.00 15.69 208 ILE B O 1
ATOM 4399 N N . SER B 1 209 ? -48.691 41.057 85.658 1.00 15.95 209 SER B N 1
ATOM 4400 C CA . SER B 1 209 ? -48.180 39.759 85.282 1.00 15.19 209 SER B CA 1
ATOM 4401 C C . SER B 1 209 ? -49.347 38.948 84.724 1.00 15.30 209 SER B C 1
ATOM 4402 O O . SER B 1 209 ? -50.480 39.123 85.158 1.00 15.31 209 SER B O 1
ATOM 4405 N N . ASN B 1 210 ? -49.080 38.059 83.773 1.00 15.71 210 ASN B N 1
ATOM 4406 C CA . ASN B 1 210 ? -50.147 37.341 83.073 1.00 16.20 210 ASN B CA 1
ATOM 4407 C C . ASN B 1 210 ? -49.886 35.850 83.004 1.00 15.56 210 ASN B C 1
ATOM 4408 O O . ASN B 1 210 ? -49.616 35.311 81.962 1.00 14.97 210 ASN B O 1
ATOM 4413 N N . PRO B 1 211 ? -49.973 35.170 84.134 1.00 14.99 211 PRO B N 1
ATOM 4414 C CA . PRO B 1 211 ? -49.708 33.752 84.125 1.00 15.45 211 PRO B CA 1
ATOM 4415 C C . PRO B 1 211 ? -50.691 33.019 83.248 1.00 15.99 211 PRO B C 1
ATOM 4416 O O . PRO B 1 211 ? -51.860 33.330 83.257 1.00 16.63 211 PRO B O 1
ATOM 4420 N N . LEU B 1 212 ? -50.190 32.056 82.497 1.00 17.13 212 LEU B N 1
ATOM 4421 C CA . LEU B 1 212 ? -50.979 31.226 81.636 1.00 19.37 212 LEU B CA 1
ATOM 4422 C C . LEU B 1 212 ? -50.784 29.808 82.138 1.00 20.92 212 LEU B C 1
ATOM 4423 O O . LEU B 1 212 ? -49.667 29.357 82.316 1.00 23.74 212 LEU B O 1
ATOM 4428 N N . ALA B 1 213 ? -51.856 29.081 82.333 1.00 21.49 213 ALA B N 1
ATOM 4429 C CA . ALA B 1 213 ? -51.716 27.689 82.773 1.00 21.43 213 ALA B CA 1
ATOM 4430 C C . ALA B 1 213 ? -53.013 27.057 82.387 1.00 21.55 213 ALA B C 1
ATOM 4431 O O . ALA B 1 213 ? -54.087 27.556 82.841 1.00 21.62 213 ALA B O 1
ATOM 4433 N N . GLY B 1 214 ? -52.921 25.976 81.602 1.00 20.75 214 GLY B N 1
ATOM 4434 C CA . GLY B 1 214 ? -54.097 25.302 81.051 1.00 21.81 214 GLY B CA 1
ATOM 4435 C C . GLY B 1 214 ? -54.210 25.608 79.543 1.00 22.23 214 GLY B C 1
ATOM 4436 O O . GLY B 1 214 ? -54.187 26.759 79.165 1.00 24.15 214 GLY B O 1
ATOM 4437 N N . SER B 1 215 ? -54.385 24.571 78.728 1.00 21.52 215 SER B N 1
ATOM 4438 C CA . SER B 1 215 ? -54.226 24.592 77.307 1.00 23.07 215 SER B CA 1
ATOM 4439 C C . SER B 1 215 ? -55.127 23.641 76.555 1.00 24.36 215 SER B C 1
ATOM 4440 O O . SER B 1 215 ? -55.404 22.564 77.031 1.00 23.89 215 SER B O 1
ATOM 4443 N N . ARG B 1 216 ? -55.572 24.061 75.375 1.00 24.19 216 ARG B N 1
ATOM 4444 C CA . ARG B 1 216 ? -56.199 23.176 74.385 1.00 22.75 216 ARG B CA 1
ATOM 4445 C C . ARG B 1 216 ? -55.724 23.699 73.039 1.00 22.71 216 ARG B C 1
ATOM 4446 O O . ARG B 1 216 ? -55.544 24.919 72.880 1.00 23.53 216 ARG B O 1
ATOM 4454 N N . PRO B 1 217 ? -55.513 22.810 72.068 1.00 21.89 217 PRO B N 1
ATOM 4455 C CA . PRO B 1 217 ? -55.180 23.267 70.714 1.00 21.91 217 PRO B CA 1
ATOM 4456 C C . PRO B 1 217 ? -56.381 23.893 70.009 1.00 21.35 217 PRO B C 1
ATOM 4457 O O . PRO B 1 217 ? -57.512 23.483 70.237 1.00 20.24 217 PRO B O 1
ATOM 4461 N N . ARG B 1 218 ? -56.116 24.904 69.186 1.00 21.49 218 ARG B N 1
ATOM 4462 C CA . ARG B 1 218 ? -57.121 25.514 68.323 1.00 22.88 218 ARG B CA 1
ATOM 4463 C C . ARG B 1 218 ? -57.649 24.512 67.314 1.00 24.62 218 ARG B C 1
ATOM 4464 O O . ARG B 1 218 ? -56.998 23.515 67.057 1.00 23.37 218 ARG B O 1
ATOM 4472 N N . SER B 1 219 ? -58.833 24.778 66.763 1.00 26.38 219 SER B N 1
ATOM 4473 C CA . SER B 1 219 ? -59.404 23.970 65.637 1.00 26.76 219 SER B CA 1
ATOM 4474 C C . SER B 1 219 ? -59.810 24.935 64.558 1.00 28.51 219 SER B C 1
ATOM 4475 O O . SER B 1 219 ? -60.189 26.090 64.836 1.00 29.24 219 SER B O 1
ATOM 4478 N N . ASP B 1 220 ? -59.680 24.477 63.325 1.00 30.66 220 ASP B N 1
ATOM 4479 C CA . ASP B 1 220 ? -60.133 25.210 62.137 1.00 33.32 220 ASP B CA 1
ATOM 4480 C C . ASP B 1 220 ? -61.655 25.124 62.004 1.00 28.91 220 ASP B C 1
ATOM 4481 O O . ASP B 1 220 ? -62.222 25.910 61.342 1.00 30.03 220 ASP B O 1
ATOM 4486 N N . ASP B 1 221 ? -62.304 24.164 62.642 1.00 27.67 221 ASP B N 1
ATOM 4487 C CA . ASP B 1 221 ? -63.750 24.136 62.706 1.00 28.03 221 ASP B CA 1
ATOM 4488 C C . ASP B 1 221 ? -64.208 25.141 63.792 1.00 27.54 221 ASP B C 1
ATOM 4489 O O . ASP B 1 221 ? -63.891 24.993 64.983 1.00 23.50 221 ASP B O 1
ATOM 4494 N N . PRO B 1 222 ? -64.964 26.170 63.387 1.00 28.18 222 PRO B N 1
ATOM 4495 C CA . PRO B 1 222 ? -65.239 27.225 64.363 1.00 28.61 222 PRO B CA 1
ATOM 4496 C C . PRO B 1 222 ? -66.146 26.739 65.464 1.00 27.75 222 PRO B C 1
ATOM 4497 O O . PRO B 1 222 ? -66.119 27.249 66.562 1.00 28.14 222 PRO B O 1
ATOM 4501 N N . VAL B 1 223 ? -66.952 25.750 65.189 1.00 27.29 223 VAL B N 1
ATOM 4502 C CA . VAL B 1 223 ? -67.759 25.178 66.258 1.00 26.82 223 VAL B CA 1
ATOM 4503 C C . VAL B 1 223 ? -66.897 24.399 67.257 1.00 27.71 223 VAL B C 1
ATOM 4504 O O . VAL B 1 223 ? -67.070 24.527 68.470 1.00 27.90 223 VAL B O 1
ATOM 4508 N N . GLU B 1 224 ? -65.994 23.560 66.751 1.00 28.79 224 GLU B N 1
ATOM 4509 C CA . GLU B 1 224 ? -65.114 22.756 67.634 1.00 27.15 224 GLU B CA 1
ATOM 4510 C C . GLU B 1 224 ? -64.174 23.687 68.402 1.00 25.45 224 GLU B C 1
ATOM 4511 O O . GLU B 1 224 ? -63.882 23.449 69.566 1.00 24.11 224 GLU B O 1
ATOM 4517 N N . ASP B 1 225 ? -63.693 24.720 67.727 1.00 24.34 225 ASP B N 1
ATOM 4518 C CA . ASP B 1 225 ? -62.746 25.666 68.290 1.00 25.16 225 ASP B CA 1
ATOM 4519 C C . ASP B 1 225 ? -63.382 26.285 69.542 1.00 28.08 225 ASP B C 1
ATOM 4520 O O . ASP B 1 225 ? -62.801 26.242 70.624 1.00 29.44 225 ASP B O 1
ATOM 4525 N N . LYS B 1 226 ? -64.608 26.783 69.419 1.00 28.49 226 LYS B N 1
ATOM 4526 C CA . LYS B 1 226 ? -65.313 27.345 70.550 1.00 28.96 226 LYS B CA 1
ATOM 4527 C C . LYS B 1 226 ? -65.634 26.296 71.589 1.00 26.21 226 LYS B C 1
ATOM 4528 O O . LYS B 1 226 ? -65.585 26.567 72.753 1.00 26.15 226 LYS B O 1
ATOM 4531 N N . ARG B 1 227 ? -65.995 25.102 71.192 1.00 26.37 227 ARG B N 1
ATOM 4532 C CA . ARG B 1 227 ? -66.269 24.092 72.179 1.00 27.94 227 ARG B CA 1
ATOM 4533 C C . ARG B 1 227 ? -65.042 23.879 73.103 1.00 27.92 227 ARG B C 1
ATOM 4534 O O . ARG B 1 227 ? -65.197 23.599 74.283 1.00 28.48 227 ARG B O 1
ATOM 4542 N N . ARG B 1 228 ? -63.831 23.996 72.558 1.00 24.82 228 ARG B N 1
ATOM 4543 C CA . ARG B 1 228 ? -62.642 23.673 73.310 1.00 22.29 228 ARG B CA 1
ATOM 4544 C C . ARG B 1 228 ? -62.288 24.811 74.250 1.00 21.00 228 ARG B C 1
ATOM 4545 O O . ARG B 1 228 ? -61.759 24.601 75.295 1.00 19.12 228 ARG B O 1
ATOM 4553 N N . ALA B 1 229 ? -62.592 26.037 73.844 1.00 21.56 229 ALA B N 1
ATOM 4554 C CA . ALA B 1 229 ? -62.465 27.172 74.725 1.00 21.48 229 ALA B CA 1
ATOM 4555 C C . ALA B 1 229 ? -63.399 26.975 75.900 1.00 22.95 229 ALA B C 1
ATOM 4556 O O . ALA B 1 229 ? -62.999 27.153 77.046 1.00 21.16 229 ALA B O 1
ATOM 4558 N N . GLU B 1 230 ? -64.616 26.529 75.640 1.00 25.48 230 GLU B N 1
ATOM 4559 C CA . GLU B 1 230 ? -65.585 26.366 76.738 1.00 27.63 230 GLU B CA 1
ATOM 4560 C C . GLU B 1 230 ? -65.178 25.263 77.678 1.00 25.62 230 GLU B C 1
ATOM 4561 O O . GLU B 1 230 ? -65.362 25.372 78.876 1.00 26.99 230 GLU B O 1
ATOM 4567 N N . GLU B 1 231 ? -64.659 24.193 77.127 1.00 24.25 231 GLU B N 1
ATOM 4568 C CA . GLU B 1 231 ? -64.270 23.061 77.925 1.00 26.34 231 GLU B CA 1
ATOM 4569 C C . GLU B 1 231 ? -63.097 23.460 78.807 1.00 24.42 231 GLU B C 1
ATOM 4570 O O . GLU B 1 231 ? -63.068 23.098 79.971 1.00 23.17 231 GLU B O 1
ATOM 4576 N N . LEU B 1 232 ? -62.157 24.242 78.263 1.00 21.61 232 LEU B N 1
ATOM 4577 C CA . LEU B 1 232 ? -60.988 24.614 79.044 1.00 21.51 232 LEU B CA 1
ATOM 4578 C C . LEU B 1 232 ? -61.448 25.458 80.215 1.00 22.09 232 LEU B C 1
ATOM 4579 O O . LEU B 1 232 ? -61.081 25.212 81.356 1.00 22.17 232 LEU B O 1
ATOM 4584 N N . LEU B 1 233 ? -62.304 26.413 79.893 1.00 23.90 233 LEU B N 1
ATOM 4585 C CA . LEU B 1 233 ? -62.854 27.357 80.843 1.00 25.59 233 LEU B CA 1
ATOM 4586 C C . LEU B 1 233 ? -63.754 26.700 81.864 1.00 24.16 233 LEU B C 1
ATOM 4587 O O . LEU B 1 233 ? -64.042 27.299 82.875 1.00 23.67 233 LEU B O 1
ATOM 4592 N N . SER B 1 234 ? -64.132 25.448 81.668 1.00 24.07 234 SER B N 1
ATOM 4593 C CA . SER B 1 234 ? -64.956 24.777 82.703 1.00 26.17 234 SER B CA 1
ATOM 4594 C C . SER B 1 234 ? -64.295 23.513 83.262 1.00 26.07 234 SER B C 1
ATOM 4595 O O . SER B 1 234 ? -64.923 22.741 83.988 1.00 28.45 234 SER B O 1
ATOM 4598 N N . SER B 1 235 ? -63.035 23.306 82.917 1.00 23.42 235 SER B N 1
ATOM 4599 C CA . SER B 1 235 ? -62.336 22.109 83.323 1.00 24.70 235 SER B CA 1
ATOM 4600 C C . SER B 1 235 ? -61.884 22.257 84.784 1.00 27.55 235 SER B C 1
ATOM 4601 O O . SER B 1 235 ? -61.080 23.130 85.119 1.00 28.56 235 SER B O 1
ATOM 4604 N N . PRO B 1 236 ? -62.424 21.433 85.668 1.00 30.11 236 PRO B N 1
ATOM 4605 C CA . PRO B 1 236 ? -62.018 21.579 87.071 1.00 30.22 236 PRO B CA 1
ATOM 4606 C C . PRO B 1 236 ? -60.511 21.386 87.320 1.00 29.43 236 PRO B C 1
ATOM 4607 O O . PRO B 1 236 ? -59.913 22.155 88.070 1.00 29.15 236 PRO B O 1
ATOM 4611 N N . LYS B 1 237 ? -59.927 20.372 86.716 1.00 29.10 237 LYS B N 1
ATOM 4612 C CA . LYS B 1 237 ? -58.501 20.151 86.810 1.00 33.42 237 LYS B CA 1
ATOM 4613 C C . LYS B 1 237 ? -57.725 21.394 86.311 1.00 31.83 237 LYS B C 1
ATOM 4614 O O . LYS B 1 237 ? -56.802 21.856 86.956 1.00 31.85 237 LYS B O 1
ATOM 4620 N N . ASP B 1 238 ? -58.118 21.959 85.181 1.00 31.83 238 ASP B N 1
ATOM 4621 C CA . ASP B 1 238 ? -57.396 23.133 84.644 1.00 28.33 238 ASP B CA 1
ATOM 4622 C C . ASP B 1 238 ? -57.671 24.384 85.455 1.00 24.89 238 ASP B C 1
ATOM 4623 O O . ASP B 1 238 ? -56.759 25.147 85.726 1.00 23.19 238 ASP B O 1
ATOM 4628 N N . LEU B 1 239 ? -58.900 24.582 85.889 1.00 22.87 239 LEU B N 1
ATOM 4629 C CA . LEU B 1 239 ? -59.185 25.757 86.666 1.00 23.77 239 LEU B CA 1
ATOM 4630 C C . LEU B 1 239 ? -58.418 25.775 87.988 1.00 24.77 239 LEU B C 1
ATOM 4631 O O . LEU B 1 239 ? -57.925 26.819 88.441 1.00 23.84 239 LEU B O 1
ATOM 4636 N N . HIS B 1 240 ? -58.331 24.622 88.606 1.00 27.45 240 HIS B N 1
ATOM 4637 C CA . HIS B 1 240 ? -57.756 24.552 89.931 1.00 29.85 240 HIS B CA 1
ATOM 4638 C C . HIS B 1 240 ? -56.269 24.749 89.784 1.00 28.57 240 HIS B C 1
ATOM 4639 O O . HIS B 1 240 ? -55.675 25.552 90.499 1.00 26.05 240 HIS B O 1
ATOM 4646 N N . GLU B 1 241 ? -55.686 24.022 88.844 1.00 28.85 241 GLU B N 1
ATOM 4647 C CA . GLU B 1 241 ? -54.282 24.187 88.576 1.00 30.18 241 GLU B CA 1
ATOM 4648 C C . GLU B 1 241 ? -53.912 25.635 88.163 1.00 29.88 241 GLU B C 1
ATOM 4649 O O . GLU B 1 241 ? -52.847 26.140 88.533 1.00 28.77 241 GLU B O 1
ATOM 4655 N N . HIS B 1 242 ? -54.798 26.307 87.426 1.00 25.47 242 HIS B N 1
ATOM 4656 C CA . HIS B 1 242 ? -54.527 27.674 87.047 1.00 22.46 242 HIS B CA 1
ATOM 4657 C C . HIS B 1 242 ? -54.515 28.537 88.312 1.00 23.89 242 HIS B C 1
ATOM 4658 O O . HIS B 1 242 ? -53.643 29.402 88.477 1.00 23.16 242 HIS B O 1
ATOM 4665 N N . ALA B 1 243 ? -55.518 28.323 89.177 1.00 24.22 243 ALA B N 1
ATOM 4666 C CA . ALA B 1 243 ? -55.687 29.081 90.421 1.00 24.10 243 ALA B CA 1
ATOM 4667 C C . ALA B 1 243 ? -54.429 29.012 91.305 1.00 24.91 243 ALA B C 1
ATOM 4668 O O . ALA B 1 243 ? -54.086 29.984 91.994 1.00 24.20 243 ALA B O 1
ATOM 4670 N N . VAL B 1 244 ? -53.752 27.867 91.263 1.00 25.77 244 VAL B N 1
ATOM 4671 C CA . VAL B 1 244 ? -52.590 27.630 92.076 1.00 25.56 244 VAL B CA 1
ATOM 4672 C C . VAL B 1 244 ? -51.434 28.393 91.493 1.00 27.12 244 VAL B C 1
ATOM 4673 O O . VAL B 1 244 ? -50.683 28.999 92.247 1.00 29.64 244 VAL B O 1
ATOM 4677 N N . VAL B 1 245 ? -51.281 28.403 90.156 1.00 26.19 245 VAL B N 1
ATOM 4678 C CA . VAL B 1 245 ? -50.273 29.239 89.552 1.00 23.87 245 VAL B CA 1
ATOM 4679 C C . VAL B 1 245 ? -50.507 30.733 89.893 1.00 24.15 245 VAL B C 1
ATOM 4680 O O . VAL B 1 245 ? -49.577 31.434 90.292 1.00 26.84 245 VAL B O 1
ATOM 4684 N N . VAL B 1 246 ? -51.753 31.187 89.836 1.00 21.85 246 VAL B N 1
ATOM 4685 C CA . VAL B 1 246 ? -52.072 32.580 90.123 1.00 21.99 246 VAL B CA 1
ATOM 4686 C C . VAL B 1 246 ? -51.710 32.928 91.546 1.00 23.95 246 VAL B C 1
ATOM 4687 O O . VAL B 1 246 ? -51.067 33.932 91.775 1.00 26.41 246 VAL B O 1
ATOM 4691 N N . GLU B 1 247 ? -52.040 32.061 92.492 1.00 29.20 247 GLU B N 1
ATOM 4692 C CA . GLU B 1 247 ? -51.697 32.254 93.911 1.00 32.34 247 GLU B CA 1
ATOM 4693 C C . GLU B 1 247 ? -50.209 32.430 94.117 1.00 27.73 247 GLU B C 1
ATOM 4694 O O . GLU B 1 247 ? -49.825 33.304 94.862 1.00 26.97 247 GLU B O 1
ATOM 4700 N N . ALA B 1 248 ? -49.387 31.661 93.414 1.00 24.39 248 ALA B N 1
ATOM 4701 C CA . ALA B 1 248 ? -47.952 31.813 93.527 1.00 23.72 248 ALA B CA 1
ATOM 4702 C C . ALA B 1 248 ? -47.463 33.142 92.931 1.00 24.42 248 ALA B C 1
ATOM 4703 O O . ALA B 1 248 ? -46.530 33.743 93.484 1.00 27.39 248 ALA B O 1
ATOM 4705 N N . VAL B 1 249 ? -48.066 33.607 91.820 1.00 21.28 249 VAL B N 1
ATOM 4706 C CA . VAL B 1 249 ? -47.642 34.873 91.220 1.00 19.43 249 VAL B CA 1
ATOM 4707 C C . VAL B 1 249 ? -48.036 35.982 92.167 1.00 20.20 249 VAL B C 1
ATOM 4708 O O . VAL B 1 249 ? -47.234 36.872 92.440 1.00 20.38 249 VAL B O 1
ATOM 4712 N N . ALA B 1 250 ? -49.243 35.909 92.711 1.00 19.85 250 ALA B N 1
ATOM 4713 C CA . ALA B 1 250 ? -49.689 36.929 93.623 1.00 21.15 250 ALA B CA 1
ATOM 4714 C C . ALA B 1 250 ? -48.823 36.973 94.901 1.00 22.26 250 ALA B C 1
ATOM 4715 O O . ALA B 1 250 ? -48.507 38.050 95.393 1.00 22.99 250 ALA B O 1
ATOM 4717 N N . ALA B 1 251 ? -48.428 35.817 95.418 1.00 22.87 251 ALA B N 1
ATOM 4718 C CA . ALA B 1 251 ? -47.591 35.783 96.637 1.00 22.80 251 ALA B CA 1
ATOM 4719 C C . ALA B 1 251 ? -46.236 36.343 96.335 1.00 23.30 251 ALA B C 1
ATOM 4720 O O . ALA B 1 251 ? -45.664 36.992 97.191 1.00 25.41 251 ALA B O 1
ATOM 4722 N N . ALA B 1 252 ? -45.707 36.145 95.125 1.00 22.02 252 ALA B N 1
ATOM 4723 C CA . ALA B 1 252 ? -44.400 36.725 94.819 1.00 21.05 252 ALA B CA 1
ATOM 4724 C C . ALA B 1 252 ? -44.473 38.242 94.602 1.00 21.97 252 ALA B C 1
ATOM 4725 O O . ALA B 1 252 ? -43.531 38.951 94.962 1.00 21.42 252 ALA B O 1
ATOM 4727 N N . LEU B 1 253 ? -45.572 38.756 94.044 1.00 21.62 253 LEU B N 1
ATOM 4728 C CA . LEU B 1 253 ? -45.673 40.201 93.854 1.00 21.75 253 LEU B CA 1
ATOM 4729 C C . LEU B 1 253 ? -46.145 40.992 95.070 1.00 23.97 253 LEU B C 1
ATOM 4730 O O . LEU B 1 253 ? -45.903 42.194 95.119 1.00 22.59 253 LEU B O 1
ATOM 4735 N N . ARG B 1 254 ? -46.854 40.358 96.000 1.00 26.93 254 ARG B N 1
ATOM 4736 C CA . ARG B 1 254 ? -47.525 41.078 97.107 1.00 29.92 254 ARG B CA 1
ATOM 4737 C C . ARG B 1 254 ? -46.585 41.992 97.948 1.00 29.89 254 ARG B C 1
ATOM 4738 O O . ARG B 1 254 ? -46.925 43.113 98.268 1.00 31.41 254 ARG B O 1
ATOM 4746 N N . PRO B 1 255 ? -45.392 41.524 98.285 1.00 29.97 255 PRO B N 1
ATOM 4747 C CA . PRO B 1 255 ? -44.490 42.358 99.075 1.00 30.97 255 PRO B CA 1
ATOM 4748 C C . PRO B 1 255 ? -44.092 43.622 98.369 1.00 31.12 255 PRO B C 1
ATOM 4749 O O . PRO B 1 255 ? -43.774 44.588 99.031 1.00 36.62 255 PRO B O 1
ATOM 4753 N N . TYR B 1 256 ? -44.064 43.615 97.038 1.00 26.66 256 TYR B N 1
ATOM 4754 C CA . TYR B 1 256 ? -43.659 44.794 96.301 1.00 24.52 256 TYR B CA 1
ATOM 4755 C C . TYR B 1 256 ? -44.781 45.782 96.049 1.00 24.13 256 TYR B C 1
ATOM 4756 O O . TYR B 1 256 ? -44.498 46.869 95.555 1.00 22.57 256 TYR B O 1
ATOM 4765 N N . CYS B 1 257 ? -46.035 45.437 96.362 1.00 24.20 257 CYS B N 1
ATOM 4766 C CA . CYS B 1 257 ? -47.133 46.291 95.955 1.00 25.14 257 CYS B CA 1
ATOM 4767 C C . CYS B 1 257 ? -47.988 46.809 97.095 1.00 28.35 257 CYS B C 1
ATOM 4768 O O . CYS B 1 257 ? -48.023 46.225 98.158 1.00 29.34 257 CYS B O 1
ATOM 4771 N N . HIS B 1 258 ? -48.699 47.901 96.858 1.00 32.56 258 HIS B N 1
ATOM 4772 C CA . HIS B 1 258 ? -49.672 48.406 97.831 1.00 37.86 258 HIS B CA 1
ATOM 4773 C C . HIS B 1 258 ? -50.816 47.447 97.966 1.00 41.66 258 HIS B C 1
ATOM 4774 O O . HIS B 1 258 ? -51.206 47.051 99.044 1.00 50.57 258 HIS B O 1
ATOM 4781 N N . THR B 1 259 ? -51.359 47.081 96.843 1.00 44.61 259 THR B N 1
ATOM 4782 C CA . THR B 1 259 ? -52.518 46.254 96.824 1.00 47.37 259 THR B CA 1
ATOM 4783 C C . THR B 1 259 ? -52.476 45.578 95.464 1.00 43.40 259 THR B C 1
ATOM 4784 O O . THR B 1 259 ? -51.910 46.119 94.515 1.00 52.19 259 THR B O 1
ATOM 4788 N N . LEU B 1 260 ? -53.013 44.379 95.406 1.00 35.78 260 LEU B N 1
ATOM 4789 C CA . LEU B 1 260 ? -52.961 43.544 94.236 1.00 32.99 260 LEU B CA 1
ATOM 4790 C C . LEU B 1 260 ? -54.355 43.276 93.799 1.00 31.14 260 LEU B C 1
ATOM 4791 O O . LEU B 1 260 ? -55.206 42.925 94.594 1.00 33.06 260 LEU B O 1
ATOM 4796 N N . TYR B 1 261 ? -54.622 43.442 92.536 1.00 30.75 261 TYR B N 1
ATOM 4797 C CA . TYR B 1 261 ? -55.873 43.003 92.029 1.00 31.61 261 TYR B CA 1
ATOM 4798 C C . TYR B 1 261 ? -55.677 41.658 91.343 1.00 30.36 261 TYR B C 1
ATOM 4799 O O . TYR B 1 261 ? -54.928 41.559 90.386 1.00 31.79 261 TYR B O 1
ATOM 4808 N N . VAL B 1 262 ? -56.288 40.618 91.894 1.00 30.31 262 VAL B N 1
ATOM 4809 C CA . VAL B 1 262 ? -56.263 39.264 91.325 1.00 30.79 262 VAL B CA 1
ATOM 4810 C C . VAL B 1 262 ? -57.667 38.801 90.896 1.00 31.52 262 VAL B C 1
ATOM 4811 O O . VAL B 1 262 ? -58.458 38.393 91.722 1.00 33.52 262 VAL B O 1
ATOM 4815 N N . PRO B 1 263 ? -57.985 38.839 89.599 1.00 31.14 263 PRO B N 1
ATOM 4816 C CA . PRO B 1 263 ? -59.321 38.411 89.129 1.00 31.29 263 PRO B CA 1
ATOM 4817 C C . PRO B 1 263 ? -59.777 37.058 89.684 1.00 31.25 263 PRO B C 1
ATOM 4818 O O . PRO B 1 263 ? -59.015 36.088 89.748 1.00 29.27 263 PRO B O 1
ATOM 4822 N N . GLU B 1 264 ? -61.031 36.995 90.071 1.00 34.49 264 GLU B N 1
ATOM 4823 C CA . GLU B 1 264 ? -61.584 35.761 90.643 1.00 36.96 264 GLU B CA 1
ATOM 4824 C C . GLU B 1 264 ? -61.682 34.670 89.565 1.00 32.01 264 GLU B C 1
ATOM 4825 O O . GLU B 1 264 ? -61.511 33.498 89.851 1.00 33.16 264 GLU B O 1
ATOM 4831 N N . LYS B 1 265 ? -61.939 35.071 88.325 1.00 28.12 265 LYS B N 1
ATOM 4832 C CA . LYS B 1 265 ? -62.115 34.126 87.200 1.00 28.00 265 LYS B CA 1
ATOM 4833 C C . LYS B 1 265 ? -61.018 34.315 86.171 1.00 26.31 265 LYS B C 1
ATOM 4834 O O . LYS B 1 265 ? -60.692 35.450 85.799 1.00 24.38 265 LYS B O 1
ATOM 4840 N N . PRO B 1 266 ? -60.454 33.214 85.687 1.00 23.59 266 PRO B N 1
ATOM 4841 C CA . PRO B 1 266 ? -59.577 33.373 84.561 1.00 22.12 266 PRO B CA 1
ATOM 4842 C C . PRO B 1 266 ? -60.362 33.632 83.314 1.00 21.87 266 PRO B C 1
ATOM 4843 O O . PRO B 1 266 ? -61.539 33.408 83.294 1.00 25.66 266 PRO B O 1
ATOM 4847 N N . SER B 1 267 ? -59.677 34.117 82.296 1.00 21.09 267 SER B N 1
ATOM 4848 C CA . SER B 1 267 ? -60.186 34.291 80.994 1.00 20.94 267 SER B CA 1
ATOM 4849 C C . SER B 1 267 ? -59.495 33.332 80.035 1.00 22.25 267 SER B C 1
ATOM 4850 O O . SER B 1 267 ? -58.459 32.748 80.338 1.00 22.72 267 SER B O 1
ATOM 4853 N N . VAL B 1 268 ? -60.073 33.176 78.861 1.00 22.42 268 VAL B N 1
ATOM 4854 C CA . VAL B 1 268 ? -59.482 32.381 77.800 1.00 24.92 268 VAL B CA 1
ATOM 4855 C C . VAL B 1 268 ? -58.842 33.362 76.831 1.00 22.71 268 VAL B C 1
ATOM 4856 O O . VAL B 1 268 ? -59.460 34.348 76.471 1.00 22.24 268 VAL B O 1
ATOM 4860 N N . ILE B 1 269 ? -57.601 33.140 76.465 1.00 20.33 269 ILE B N 1
ATOM 4861 C CA . ILE B 1 269 ? -56.976 33.900 75.410 1.00 19.62 269 ILE B CA 1
ATOM 4862 C C . ILE B 1 269 ? -56.507 32.869 74.392 1.00 19.41 269 ILE B C 1
ATOM 4863 O O . ILE B 1 269 ? -56.570 31.677 74.646 1.00 20.92 269 ILE B O 1
ATOM 4868 N N . HIS B 1 270 ? -56.069 33.311 73.231 1.00 21.14 270 HIS B N 1
ATOM 4869 C CA . HIS B 1 270 ? -55.565 32.401 72.219 1.00 22.35 270 HIS B CA 1
ATOM 4870 C C . HIS B 1 270 ? -54.365 32.922 71.495 1.00 21.32 270 HIS B C 1
ATOM 4871 O O . HIS B 1 270 ? -54.136 34.117 71.443 1.00 21.19 270 HIS B O 1
ATOM 4878 N N . SER B 1 271 ? -53.551 32.007 71.003 1.00 22.10 271 SER B N 1
ATOM 4879 C CA . SER B 1 271 ? -52.675 32.268 69.842 1.00 23.12 271 SER B CA 1
ATOM 4880 C C . SER B 1 271 ? -53.319 31.482 68.723 1.00 25.02 271 SER B C 1
ATOM 4881 O O . SER B 1 271 ? -54.328 30.788 68.948 1.00 24.65 271 SER B O 1
ATOM 4884 N N . GLU B 1 272 ? -52.718 31.526 67.538 1.00 28.65 272 GLU B N 1
ATOM 4885 C CA . GLU B 1 272 ? -53.172 30.687 66.396 1.00 29.38 272 GLU B CA 1
ATOM 4886 C C . GLU B 1 272 ? -53.150 29.233 66.710 1.00 26.83 272 GLU B C 1
ATOM 4887 O O . GLU B 1 272 ? -53.913 28.461 66.144 1.00 29.48 272 GLU B O 1
ATOM 4893 N N . ALA B 1 273 ? -52.243 28.824 67.572 1.00 26.46 273 ALA B N 1
ATOM 4894 C CA . ALA B 1 273 ? -52.045 27.397 67.803 1.00 24.97 273 ALA B CA 1
ATOM 4895 C C . ALA B 1 273 ? -52.813 26.891 69.020 1.00 23.46 273 ALA B C 1
ATOM 4896 O O . ALA B 1 273 ? -53.193 25.727 69.043 1.00 21.63 273 ALA B O 1
ATOM 4906 N N . TRP B 1 275 ? -55.497 27.646 72.711 1.00 20.04 275 TRP B N 1
ATOM 4907 C CA . TRP B 1 275 ? -56.294 28.301 73.758 1.00 19.41 275 TRP B CA 1
ATOM 4908 C C . TRP B 1 275 ? -55.510 28.208 75.061 1.00 20.17 275 TRP B C 1
ATOM 4909 O O . TRP B 1 275 ? -54.880 27.180 75.333 1.00 21.60 275 TRP B O 1
ATOM 4920 N N . HIS B 1 276 ? -55.544 29.253 75.877 1.00 19.86 276 HIS B N 1
ATOM 4921 C CA . HIS B 1 276 ? -54.910 29.189 77.183 1.00 20.07 276 HIS B CA 1
ATOM 4922 C C . HIS B 1 276 ? -55.776 29.842 78.246 1.00 19.77 276 HIS B C 1
ATOM 4923 O O . HIS B 1 276 ? -56.404 30.860 77.975 1.00 19.06 276 HIS B O 1
ATOM 4930 N N . LEU B 1 277 ? -55.800 29.302 79.452 1.00 18.96 277 LEU B N 1
ATOM 4931 C CA . LEU B 1 277 ? -56.394 30.045 80.545 1.00 19.51 277 LEU B CA 1
ATOM 4932 C C . LEU B 1 277 ? -55.394 31.122 80.993 1.00 17.60 277 LEU B C 1
ATOM 4933 O O . LEU B 1 277 ? -54.208 30.857 81.093 1.00 18.06 277 LEU B O 1
ATOM 4938 N N . SER B 1 278 ? -55.899 32.290 81.370 1.00 16.87 278 SER B N 1
ATOM 4939 C CA . SER B 1 278 ? -55.107 33.459 81.585 1.00 16.10 278 SER B CA 1
ATOM 4940 C C . SER B 1 278 ? -55.705 34.322 82.650 1.00 16.59 278 SER B C 1
ATOM 4941 O O . SER B 1 278 ? -56.904 34.601 82.614 1.00 17.53 278 SER B O 1
ATOM 4944 N N . THR B 1 279 ? -54.861 34.851 83.523 1.00 16.24 279 THR B N 1
ATOM 4945 C CA . THR B 1 279 ? -55.255 35.813 84.512 1.00 16.86 279 THR B CA 1
ATOM 4946 C C . THR B 1 279 ? -54.228 36.932 84.486 1.00 18.69 279 THR B C 1
ATOM 4947 O O . THR B 1 279 ? -53.016 36.673 84.478 1.00 17.25 279 THR B O 1
ATOM 4951 N N . GLU B 1 280 ? -54.714 38.172 84.482 1.00 21.30 280 GLU B N 1
ATOM 4952 C CA . GLU B 1 280 ? -53.871 39.311 84.637 1.00 24.35 280 GLU B CA 1
ATOM 4953 C C . GLU B 1 280 ? -53.880 39.791 86.078 1.00 24.09 280 GLU B C 1
ATOM 4954 O O . GLU B 1 280 ? -54.857 40.353 86.526 1.00 23.88 280 GLU B O 1
ATOM 4960 N N . VAL B 1 281 ? -52.742 39.656 86.741 1.00 21.75 281 VAL B N 1
ATOM 4961 C CA . VAL B 1 281 ? -52.544 40.084 88.099 1.00 22.02 281 VAL B CA 1
ATOM 4962 C C . VAL B 1 281 ? -51.938 41.473 88.027 1.00 23.35 281 VAL B C 1
ATOM 4963 O O . VAL B 1 281 ? -50.910 41.624 87.353 1.00 23.96 281 VAL B O 1
ATOM 4967 N N . LYS B 1 282 ? -52.577 42.463 88.664 1.00 25.61 282 LYS B N 1
ATOM 4968 C CA . LYS B 1 282 ? -52.159 43.885 88.596 1.00 27.12 282 LYS B CA 1
ATOM 4969 C C . LYS B 1 282 ? -51.935 44.464 89.979 1.00 26.80 282 LYS B C 1
ATOM 4970 O O . LYS B 1 282 ? -52.674 44.192 90.919 1.00 27.04 282 LYS B O 1
ATOM 4976 N N . GLY B 1 283 ? -50.922 45.314 90.088 1.00 26.92 283 GLY B N 1
ATOM 4977 C CA . GLY B 1 283 ? -50.610 45.973 91.350 1.00 26.68 283 GLY B CA 1
ATOM 4978 C C . GLY B 1 283 ? -49.953 47.295 91.124 1.00 25.70 283 GLY B C 1
ATOM 4979 O O . GLY B 1 283 ? -49.482 47.592 90.051 1.00 23.81 283 GLY B O 1
ATOM 4980 N N . GLU B 1 284 ? -49.954 48.106 92.160 1.00 29.19 284 GLU B N 1
ATOM 4981 C CA . GLU B 1 284 ? -49.222 49.352 92.166 1.00 30.29 284 GLU B CA 1
ATOM 4982 C C . GLU B 1 284 ? -48.062 49.188 93.128 1.00 26.78 284 GLU B C 1
ATOM 4983 O O . GLU B 1 284 ? -48.264 48.777 94.256 1.00 25.86 284 GLU B O 1
ATOM 4989 N N . LEU B 1 285 ? -46.849 49.471 92.666 1.00 24.67 285 LEU B N 1
ATOM 4990 C CA . LEU B 1 285 ? -45.687 49.369 93.520 1.00 24.68 285 LEU B CA 1
ATOM 4991 C C . LEU B 1 285 ? -45.723 50.310 94.703 1.00 25.19 285 LEU B C 1
ATOM 4992 O O . LEU B 1 285 ? -46.269 51.395 94.621 1.00 24.83 285 LEU B O 1
ATOM 4997 N N . LYS B 1 286 ? -45.071 49.894 95.777 1.00 26.89 286 LYS B N 1
ATOM 4998 C CA . LYS B 1 286 ? -44.729 50.743 96.908 1.00 28.60 286 LYS B CA 1
ATOM 4999 C C . LYS B 1 286 ? -43.525 51.620 96.613 1.00 28.05 286 LYS B C 1
ATOM 5000 O O . LYS B 1 286 ? -43.500 52.828 96.889 1.00 27.96 286 LYS B O 1
ATOM 5006 N N . ASN B 1 287 ? -42.509 50.992 96.059 1.00 26.83 287 ASN B N 1
ATOM 5007 C CA . ASN B 1 287 ? -41.221 51.617 95.881 1.00 26.30 287 ASN B CA 1
ATOM 5008 C C . ASN B 1 287 ? -40.960 51.885 94.394 1.00 27.10 287 ASN B C 1
ATOM 5009 O O . ASN B 1 287 ? -40.765 50.959 93.611 1.00 26.15 287 ASN B O 1
ATOM 5014 N N . PRO B 1 288 ? -40.928 53.148 93.994 1.00 28.41 288 PRO B N 1
ATOM 5015 C CA . PRO B 1 288 ? -40.594 53.482 92.613 1.00 29.60 288 PRO B CA 1
ATOM 5016 C C . PRO B 1 288 ? -39.244 53.000 92.057 1.00 27.02 288 PRO B C 1
ATOM 5017 O O . PRO B 1 288 ? -39.040 53.091 90.864 1.00 26.45 288 PRO B O 1
ATOM 5021 N N . ASN B 1 289 ? -38.318 52.548 92.885 1.00 27.75 289 ASN B N 1
ATOM 5022 C CA . ASN B 1 289 ? -37.047 52.042 92.355 1.00 27.63 289 ASN B CA 1
ATOM 5023 C C . ASN B 1 289 ? -37.059 50.541 92.105 1.00 26.28 289 ASN B C 1
ATOM 5024 O O . ASN B 1 289 ? -36.016 49.994 91.729 1.00 25.16 289 ASN B O 1
ATOM 5029 N N . THR B 1 290 ? -38.172 49.862 92.391 1.00 22.80 290 THR B N 1
ATOM 5030 C CA . THR B 1 290 ? -38.242 48.436 92.102 1.00 22.20 290 THR B CA 1
ATOM 5031 C C . THR B 1 290 ? -38.345 48.246 90.596 1.00 21.03 290 THR B C 1
ATOM 5032 O O . THR B 1 290 ? -39.369 48.559 90.010 1.00 21.27 290 THR B O 1
ATOM 5036 N N . SER B 1 291 ? -37.270 47.799 89.963 1.00 18.91 291 SER B N 1
ATOM 5037 C CA . SER B 1 291 ? -37.240 47.706 88.520 1.00 17.82 291 SER B CA 1
ATOM 5038 C C . SER B 1 291 ? -38.023 46.487 87.994 1.00 16.37 291 SER B C 1
ATOM 5039 O O . SER B 1 291 ? -38.223 45.468 88.674 1.00 15.42 291 SER B O 1
ATOM 5042 N N . SER B 1 292 ? -38.458 46.587 86.757 1.00 15.23 292 SER B N 1
ATOM 5043 C CA . SER B 1 292 ? -39.124 45.457 86.099 1.00 14.56 292 SER B CA 1
ATOM 5044 C C . SER B 1 292 ? -38.279 44.219 86.166 1.00 14.17 292 SER B C 1
ATOM 5045 O O . SER B 1 292 ? -38.772 43.156 86.322 1.00 13.79 292 SER B O 1
ATOM 5048 N N . LEU B 1 293 ? -36.972 44.355 86.083 1.00 14.94 293 LEU B N 1
ATOM 5049 C CA . LEU B 1 293 ? -36.057 43.200 86.176 1.00 14.53 293 LEU B CA 1
ATOM 5050 C C . LEU B 1 293 ? -36.076 42.517 87.515 1.00 15.32 293 LEU B C 1
ATOM 5051 O O . LEU B 1 293 ? -36.071 41.285 87.634 1.00 16.44 293 LEU B O 1
ATOM 5056 N N . GLU B 1 294 ? -36.117 43.313 88.548 1.00 15.93 294 GLU B N 1
ATOM 5057 C CA . GLU B 1 294 ? -36.190 42.779 89.879 1.00 16.25 294 GLU B CA 1
ATOM 5058 C C . GLU B 1 294 ? -37.486 42.007 90.054 1.00 16.03 294 GLU B C 1
ATOM 5059 O O . GLU B 1 294 ? -37.505 40.948 90.654 1.00 16.09 294 GLU B O 1
ATOM 5065 N N . LEU B 1 295 ? -38.579 42.555 89.564 1.00 15.28 295 LEU B N 1
ATOM 5066 C CA . LEU B 1 295 ? -39.818 41.878 89.689 1.00 15.95 295 LEU B CA 1
ATOM 5067 C C . LEU B 1 295 ? -39.780 40.571 88.879 1.00 15.78 295 LEU B C 1
ATOM 5068 O O . LEU B 1 295 ? -40.308 39.550 89.310 1.00 15.41 295 LEU B O 1
ATOM 5073 N N . ALA B 1 296 ? -39.176 40.614 87.701 1.00 15.62 296 ALA B N 1
ATOM 5074 C CA . ALA B 1 296 ? -39.142 39.404 86.826 1.00 15.93 296 ALA B CA 1
ATOM 5075 C C . ALA B 1 296 ? -38.413 38.342 87.562 1.00 16.58 296 ALA B C 1
ATOM 5076 O O . ALA B 1 296 ? -38.838 37.215 87.596 1.00 17.60 296 ALA B O 1
ATOM 5078 N N . ILE B 1 297 ? -37.325 38.723 88.218 1.00 17.18 297 ILE B N 1
ATOM 5079 C CA . ILE B 1 297 ? -36.521 37.759 88.938 1.00 17.13 297 ILE B CA 1
ATOM 5080 C C . ILE B 1 297 ? -37.270 37.225 90.157 1.00 17.87 297 ILE B C 1
ATOM 5081 O O . ILE B 1 297 ? -37.149 36.029 90.464 1.00 19.43 297 ILE B O 1
ATOM 5086 N N . ALA B 1 298 ? -38.074 38.059 90.814 1.00 17.60 298 ALA B N 1
ATOM 5087 C CA . ALA B 1 298 ? -38.893 37.597 91.953 1.00 17.96 298 ALA B CA 1
ATOM 5088 C C . ALA B 1 298 ? -39.880 36.529 91.484 1.00 19.80 298 ALA B C 1
ATOM 5089 O O . ALA B 1 298 ? -40.215 35.604 92.235 1.00 20.67 298 ALA B O 1
ATOM 5091 N N . LEU B 1 299 ? -40.362 36.656 90.245 1.00 19.99 299 LEU B N 1
ATOM 5092 C CA . LEU B 1 299 ? -41.355 35.730 89.730 1.00 21.51 299 LEU B CA 1
ATOM 5093 C C . LEU B 1 299 ? -40.775 34.488 89.094 1.00 23.50 299 LEU B C 1
ATOM 5094 O O . LEU B 1 299 ? -41.435 33.478 89.027 1.00 30.91 299 LEU B O 1
ATOM 5099 N N . HIS B 1 300 ? -39.542 34.552 88.631 1.00 23.21 300 HIS B N 1
ATOM 5100 C CA . HIS B 1 300 ? -39.022 33.535 87.710 1.00 20.99 300 HIS B CA 1
ATOM 5101 C C . HIS B 1 300 ? -38.390 32.349 88.427 1.00 21.59 300 HIS B C 1
ATOM 5102 O O . HIS B 1 300 ? -37.607 32.521 89.360 1.00 24.64 300 HIS B O 1
ATOM 5109 N N . PRO B 1 301 ? -38.697 31.139 87.990 1.00 22.20 301 PRO B N 1
ATOM 5110 C CA . PRO B 1 301 ? -39.674 30.717 86.992 1.00 22.13 301 PRO B CA 1
ATOM 5111 C C . PRO B 1 301 ? -40.983 30.498 87.686 1.00 22.38 301 PRO B C 1
ATOM 5112 O O . PRO B 1 301 ? -40.978 30.033 88.807 1.00 22.69 301 PRO B O 1
ATOM 5116 N N . THR B 1 302 ? -42.105 30.762 87.035 1.00 24.19 302 THR B N 1
ATOM 5117 C CA . THR B 1 302 ? -43.395 30.452 87.671 1.00 26.13 302 THR B CA 1
ATOM 5118 C C . THR B 1 302 ? -43.703 28.983 87.551 1.00 28.71 302 THR B C 1
ATOM 5119 O O . THR B 1 302 ? -43.091 28.264 86.768 1.00 26.73 302 THR B O 1
ATOM 5123 N N . PRO B 1 303 ? -44.654 28.517 88.347 1.00 27.97 303 PRO B N 1
ATOM 5124 C CA . PRO B 1 303 ? -45.035 27.158 88.365 1.00 25.99 303 PRO B CA 1
ATOM 5125 C C . PRO B 1 303 ? -45.567 26.663 87.046 1.00 24.95 303 PRO B C 1
ATOM 5126 O O . PRO B 1 303 ? -45.595 25.484 86.802 1.00 28.83 303 PRO B O 1
ATOM 5130 N N . ALA B 1 304 ? -45.992 27.551 86.192 1.00 23.12 304 ALA B N 1
ATOM 5131 C CA . ALA B 1 304 ? -46.507 27.160 84.908 1.00 25.85 304 ALA B CA 1
ATOM 5132 C C . ALA B 1 304 ? -45.467 26.489 84.039 1.00 25.43 304 ALA B C 1
ATOM 5133 O O . ALA B 1 304 ? -45.780 25.611 83.261 1.00 29.76 304 ALA B O 1
ATOM 5135 N N . VAL B 1 305 ? -44.215 26.876 84.198 1.00 25.96 305 VAL B N 1
ATOM 5136 C CA . VAL B 1 305 ? -43.140 26.280 83.401 1.00 25.95 305 VAL B CA 1
ATOM 5137 C C . VAL B 1 305 ? -42.258 25.354 84.230 1.00 29.24 305 VAL B C 1
ATOM 5138 O O . VAL B 1 305 ? -41.415 24.639 83.697 1.00 25.16 305 VAL B O 1
ATOM 5142 N N . CYS B 1 306 ? -42.424 25.360 85.538 1.00 36.48 306 CYS B N 1
ATOM 5143 C CA . CYS B 1 306 ? -41.480 24.629 86.430 1.00 33.72 306 CYS B CA 1
ATOM 5144 C C . CYS B 1 306 ? -42.279 23.685 87.314 1.00 43.57 306 CYS B C 1
ATOM 5145 O O . CYS B 1 306 ? -42.624 22.540 86.907 1.00 44.14 306 CYS B O 1
ATOM 5148 N N . GLY B 1 307 ? -42.652 24.186 88.490 1.00 54.17 307 GLY B N 1
ATOM 5149 C CA . GLY B 1 307 ? -43.555 23.475 89.402 1.00 64.88 307 GLY B CA 1
ATOM 5150 C C . GLY B 1 307 ? -43.417 23.888 90.870 1.00 70.17 307 GLY B C 1
ATOM 5151 O O . GLY B 1 307 ? -42.739 24.880 91.225 1.00 60.71 307 GLY B O 1
ATOM 5152 N N . THR B 1 308 ? -44.086 23.122 91.723 1.00 71.22 308 THR B N 1
ATOM 5153 C CA . THR B 1 308 ? -44.078 23.371 93.137 1.00 70.46 308 THR B CA 1
ATOM 5154 C C . THR B 1 308 ? -43.762 22.094 93.862 1.00 61.61 308 THR B C 1
ATOM 5155 O O . THR B 1 308 ? -44.386 21.080 93.586 1.00 61.45 308 THR B O 1
ATOM 5159 N N . PRO B 1 309 ? -42.825 22.142 94.812 1.00 67.29 309 PRO B N 1
ATOM 5160 C CA . PRO B 1 309 ? -41.947 23.303 95.083 1.00 68.29 309 PRO B CA 1
ATOM 5161 C C . PRO B 1 309 ? -40.911 23.525 93.995 1.00 57.07 309 PRO B C 1
ATOM 5162 O O . PRO B 1 309 ? -40.341 22.591 93.498 1.00 61.21 309 PRO B O 1
ATOM 5174 N N . GLU B 1 311 ? -37.719 24.318 93.608 1.00 67.87 311 GLU B N 1
ATOM 5175 C CA . GLU B 1 311 ? -36.345 23.731 93.668 1.00 70.98 311 GLU B CA 1
ATOM 5176 C C . GLU B 1 311 ? -36.417 22.214 93.549 1.00 66.83 311 GLU B C 1
ATOM 5177 O O . GLU B 1 311 ? -35.462 21.589 93.080 1.00 60.76 311 GLU B O 1
ATOM 5183 N N . GLU B 1 312 ? -37.553 21.652 93.976 1.00 56.93 312 GLU B N 1
ATOM 5184 C CA . GLU B 1 312 ? -37.807 20.232 93.880 1.00 68.84 312 GLU B CA 1
ATOM 5185 C C . GLU B 1 312 ? -38.296 19.887 92.462 1.00 65.07 312 GLU B C 1
ATOM 5186 O O . GLU B 1 312 ? -37.722 19.003 91.814 1.00 52.59 312 GLU B O 1
ATOM 5192 N N . ALA B 1 313 ? -39.322 20.601 91.976 1.00 64.06 313 ALA B N 1
ATOM 5193 C CA . ALA B 1 313 ? -39.756 20.469 90.583 1.00 49.01 313 ALA B CA 1
ATOM 5194 C C . ALA B 1 313 ? -38.551 20.676 89.717 1.00 45.13 313 ALA B C 1
ATOM 5195 O O . ALA B 1 313 ? -38.339 19.904 88.800 1.00 43.81 313 ALA B O 1
ATOM 5197 N N . ARG B 1 314 ? -37.718 21.656 90.028 1.00 41.46 314 ARG B N 1
ATOM 5198 C CA . ARG B 1 314 ? -36.527 21.852 89.214 1.00 48.83 314 ARG B CA 1
ATOM 5199 C C . ARG B 1 314 ? -35.568 20.654 89.284 1.00 50.19 314 ARG B C 1
ATOM 5200 O O . ARG B 1 314 ? -34.978 20.272 88.274 1.00 52.61 314 ARG B O 1
ATOM 5208 N N . GLU B 1 315 ? -35.384 20.052 90.454 1.00 55.43 315 GLU B N 1
ATOM 5209 C CA . GLU B 1 315 ? -34.433 18.927 90.531 1.00 56.38 315 GLU B CA 1
ATOM 5210 C C . GLU B 1 315 ? -35.042 17.741 89.786 1.00 46.87 315 GLU B C 1
ATOM 5211 O O . GLU B 1 315 ? -34.348 17.094 88.980 1.00 52.44 315 GLU B O 1
ATOM 5214 N N . ALA B 1 316 ? -36.336 17.499 90.000 1.00 36.57 316 ALA B N 1
ATOM 5215 C CA . ALA B 1 316 ? -37.034 16.497 89.201 1.00 37.26 316 ALA B CA 1
ATOM 5216 C C . ALA B 1 316 ? -36.878 16.765 87.690 1.00 35.41 316 ALA B C 1
ATOM 5217 O O . ALA B 1 316 ? -36.526 15.856 86.935 1.00 36.36 316 ALA B O 1
ATOM 5219 N N . ILE B 1 317 ? -37.099 18.015 87.273 1.00 31.25 317 ILE B N 1
ATOM 5220 C CA . ILE B 1 317 ? -36.959 18.384 85.879 1.00 31.43 317 ILE B CA 1
ATOM 5221 C C . ILE B 1 317 ? -35.551 18.098 85.402 1.00 33.21 317 ILE B C 1
ATOM 5222 O O . ILE B 1 317 ? -35.359 17.404 84.369 1.00 33.56 317 ILE B O 1
ATOM 5227 N N . GLN B 1 318 ? -34.577 18.595 86.143 1.00 38.51 318 GLN B N 1
ATOM 5228 C CA . GLN B 1 318 ? -33.173 18.408 85.732 1.00 52.60 318 GLN B CA 1
ATOM 5229 C C . GLN B 1 318 ? -32.809 16.917 85.629 1.00 49.73 318 GLN B C 1
ATOM 5230 O O . GLN B 1 318 ? -32.085 16.532 84.705 1.00 47.09 318 GLN B O 1
ATOM 5236 N N . LYS B 1 319 ? -33.329 16.085 86.539 1.00 45.13 319 LYS B N 1
ATOM 5237 C CA . LYS B 1 319 ? -33.023 14.662 86.502 1.00 48.23 319 LYS B CA 1
ATOM 5238 C C . LYS B 1 319 ? -33.777 13.931 85.353 1.00 45.19 319 LYS B C 1
ATOM 5239 O O . LYS B 1 319 ? -33.213 13.081 84.676 1.00 46.55 319 LYS B O 1
ATOM 5242 N N . ILE B 1 320 ? -35.025 14.287 85.106 1.00 36.77 320 ILE B N 1
ATOM 5243 C CA . ILE B 1 320 ? -35.798 13.526 84.182 1.00 35.04 320 ILE B CA 1
ATOM 5244 C C . ILE B 1 320 ? -35.471 13.939 82.750 1.00 38.29 320 ILE B C 1
ATOM 5245 O O . ILE B 1 320 ? -35.376 13.094 81.902 1.00 41.50 320 ILE B O 1
ATOM 5250 N N . GLU B 1 321 ? -35.294 15.229 82.483 1.00 39.72 321 GLU B N 1
ATOM 5251 C CA . GLU B 1 321 ? -35.090 15.693 81.104 1.00 34.92 321 GLU B CA 1
ATOM 5252 C C . GLU B 1 321 ? -33.680 15.420 80.672 1.00 33.05 321 GLU B C 1
ATOM 5253 O O . GLU B 1 321 ? -32.748 15.773 81.353 1.00 33.02 321 GLU B O 1
ATOM 5259 N N . PRO B 1 322 ? -33.520 14.768 79.542 1.00 34.36 322 PRO B N 1
ATOM 5260 C CA . PRO B 1 322 ? -32.212 14.398 79.014 1.00 36.91 322 PRO B CA 1
ATOM 5261 C C . PRO B 1 322 ? -31.615 15.454 78.094 1.00 37.66 322 PRO B C 1
ATOM 5262 O O . PRO B 1 322 ? -30.835 15.126 77.220 1.00 45.51 322 PRO B O 1
ATOM 5266 N N . PHE B 1 323 ? -31.992 16.713 78.279 1.00 35.44 323 PHE B N 1
ATOM 5267 C CA . PHE B 1 323 ? -31.385 17.806 77.548 1.00 32.28 323 PHE B CA 1
ATOM 5268 C C . PHE B 1 323 ? -31.446 19.007 78.458 1.00 28.52 323 PHE B C 1
ATOM 5269 O O . PHE B 1 323 ? -32.141 18.998 79.467 1.00 25.94 323 PHE B O 1
ATOM 5277 N N A ASP B 1 324 ? -30.686 20.044 78.117 0.70 28.47 324 ASP B N 1
ATOM 5278 N N B ASP B 1 324 ? -30.695 20.030 78.095 0.30 27.86 324 ASP B N 1
ATOM 5279 C CA A ASP B 1 324 ? -30.690 21.297 78.865 0.70 28.01 324 ASP B CA 1
ATOM 5280 C CA B ASP B 1 324 ? -30.698 21.261 78.830 0.30 27.04 324 ASP B CA 1
ATOM 5281 C C A ASP B 1 324 ? -31.663 22.210 78.134 0.70 25.15 324 ASP B C 1
ATOM 5282 C C B ASP B 1 324 ? -31.685 22.180 78.119 0.30 24.57 324 ASP B C 1
ATOM 5283 O O A ASP B 1 324 ? -31.536 22.420 76.927 0.70 24.17 324 ASP B O 1
ATOM 5284 O O B ASP B 1 324 ? -31.623 22.330 76.897 0.30 23.66 324 ASP B O 1
ATOM 5293 N N . ARG B 1 325 ? -32.625 22.736 78.880 1.00 21.85 325 ARG B N 1
ATOM 5294 C CA . ARG B 1 325 ? -33.562 23.688 78.360 1.00 21.24 325 ARG B CA 1
ATOM 5295 C C . ARG B 1 325 ? -32.846 24.961 77.942 1.00 20.35 325 ARG B C 1
ATOM 5296 O O . ARG B 1 325 ? -33.272 25.632 77.016 1.00 18.94 325 ARG B O 1
ATOM 5304 N N . GLU B 1 326 ? -31.760 25.288 78.620 1.00 21.44 326 GLU B N 1
ATOM 5305 C CA . GLU B 1 326 ? -31.031 26.512 78.319 1.00 23.53 326 GLU B CA 1
ATOM 5306 C C . GLU B 1 326 ? -31.990 27.703 78.469 1.00 21.77 326 GLU B C 1
ATOM 5307 O O . GLU B 1 326 ? -32.483 27.912 79.556 1.00 21.98 326 GLU B O 1
ATOM 5313 N N . PHE B 1 327 ? -32.298 28.416 77.384 1.00 18.66 327 PHE B N 1
ATOM 5314 C CA . PHE B 1 327 ? -33.120 29.596 77.437 1.00 17.80 327 PHE B CA 1
ATOM 5315 C C . PHE B 1 327 ? -34.609 29.368 77.357 1.00 16.98 327 PHE B C 1
ATOM 5316 O O . PHE B 1 327 ? -35.413 30.259 77.691 1.00 17.14 327 PHE B O 1
ATOM 5324 N N . PHE B 1 328 ? -35.003 28.180 76.971 1.00 16.13 328 PHE B N 1
ATOM 5325 C CA . PHE B 1 328 ? -36.419 27.809 76.910 1.00 14.83 328 PHE B CA 1
ATOM 5326 C C . PHE B 1 328 ? -36.989 27.718 78.316 1.00 15.10 328 PHE B C 1
ATOM 5327 O O . PHE B 1 328 ? -36.380 27.075 79.175 1.00 15.19 328 PHE B O 1
ATOM 5335 N N . THR B 1 329 ? -38.156 28.341 78.507 1.00 14.56 329 THR B N 1
ATOM 5336 C CA . THR B 1 329 ? -38.786 28.598 79.772 1.00 14.41 329 THR B CA 1
ATOM 5337 C C . THR B 1 329 ? -37.962 29.468 80.713 1.00 14.71 329 THR B C 1
ATOM 5338 O O . THR B 1 329 ? -38.327 29.618 81.913 1.00 14.22 329 THR B O 1
ATOM 5342 N N . GLY B 1 330 ? -36.957 30.169 80.161 1.00 14.96 330 GLY B N 1
ATOM 5343 C CA . GLY B 1 330 ? -36.387 31.322 80.881 1.00 14.98 330 GLY B CA 1
ATOM 5344 C C . GLY B 1 330 ? -37.271 32.561 80.666 1.00 14.96 330 GLY B C 1
ATOM 5345 O O . GLY B 1 330 ? -38.494 32.411 80.492 1.00 14.20 330 GLY B O 1
ATOM 5354 N N . LEU B 1 332 ? -37.185 36.777 78.931 1.00 14.29 332 LEU B N 1
ATOM 5355 C CA . LEU B 1 332 ? -36.524 37.713 78.046 1.00 14.51 332 LEU B CA 1
ATOM 5356 C C . LEU B 1 332 ? -37.290 38.997 77.868 1.00 14.03 332 LEU B C 1
ATOM 5357 O O . LEU B 1 332 ? -38.518 39.037 78.034 1.00 13.71 332 LEU B O 1
ATOM 5362 N N . GLY B 1 333 ? -36.567 40.049 77.544 1.00 14.05 333 GLY B N 1
ATOM 5363 C CA . GLY B 1 333 ? -37.212 41.348 77.388 1.00 14.85 333 GLY B CA 1
ATOM 5364 C C . GLY B 1 333 ? -36.264 42.519 77.508 1.00 15.44 333 GLY B C 1
ATOM 5365 O O . GLY B 1 333 ? -35.144 42.448 76.998 1.00 16.24 333 GLY B O 1
ATOM 5366 N N . TRP B 1 334 ? -36.720 43.590 78.155 1.00 15.65 334 TRP B N 1
ATOM 5367 C CA . TRP B 1 334 ? -35.982 44.837 78.246 1.00 16.05 334 TRP B CA 1
ATOM 5368 C C . TRP B 1 334 ? -36.375 45.560 79.529 1.00 16.63 334 TRP B C 1
ATOM 5369 O O . TRP B 1 334 ? -37.438 45.323 80.108 1.00 16.08 334 TRP B O 1
ATOM 5380 N N . SER B 1 335 ? -35.521 46.474 79.955 1.00 17.90 335 SER B N 1
ATOM 5381 C CA . SER B 1 335 ? -35.797 47.317 81.109 1.00 18.55 335 SER B CA 1
ATOM 5382 C C . SER B 1 335 ? -34.983 48.598 80.927 1.00 19.97 335 SER B C 1
ATOM 5383 O O . SER B 1 335 ? -33.929 48.585 80.273 1.00 19.59 335 SER B O 1
ATOM 5386 N N . ASP B 1 336 ? -35.507 49.726 81.398 1.00 21.15 336 ASP B N 1
ATOM 5387 C CA . ASP B 1 336 ? -34.840 51.012 81.150 1.00 21.11 336 ASP B CA 1
ATOM 5388 C C . ASP B 1 336 ? -34.327 51.647 82.442 1.00 21.85 336 ASP B C 1
ATOM 5389 O O . ASP B 1 336 ? -34.485 51.099 83.509 1.00 20.04 336 ASP B O 1
ATOM 5394 N N . LEU B 1 337 ? -33.670 52.798 82.326 1.00 24.91 337 LEU B N 1
ATOM 5395 C CA . LEU B 1 337 ? -33.118 53.500 83.483 1.00 24.48 337 LEU B CA 1
ATOM 5396 C C . LEU B 1 337 ? -34.192 53.819 84.515 1.00 25.92 337 LEU B C 1
ATOM 5397 O O . LEU B 1 337 ? -33.944 53.721 85.710 1.00 29.75 337 LEU B O 1
ATOM 5402 N N . ASN B 1 338 ? -35.398 54.164 84.100 1.00 25.04 338 ASN B N 1
ATOM 5403 C CA . ASN B 1 338 ? -36.429 54.399 85.116 1.00 25.73 338 ASN B CA 1
ATOM 5404 C C . ASN B 1 338 ? -36.963 53.133 85.760 1.00 24.85 338 ASN B C 1
ATOM 5405 O O . ASN B 1 338 ? -37.763 53.228 86.675 1.00 26.21 338 ASN B O 1
ATOM 5410 N N . GLY B 1 339 ? -36.619 51.959 85.231 1.00 22.03 339 GLY B N 1
ATOM 5411 C CA . GLY B 1 339 ? -37.165 50.736 85.785 1.00 20.69 339 GLY B CA 1
ATOM 5412 C C . GLY B 1 339 ? -38.365 50.175 85.046 1.00 19.65 339 GLY B C 1
ATOM 5413 O O . GLY B 1 339 ? -38.782 49.061 85.331 1.00 18.71 339 GLY B O 1
ATOM 5414 N N . ASP B 1 340 ? -38.890 50.895 84.058 1.00 19.06 340 ASP B N 1
ATOM 5415 C CA . ASP B 1 340 ? -39.926 50.345 83.233 1.00 19.07 340 ASP B CA 1
ATOM 5416 C C . ASP B 1 340 ? -39.341 49.223 82.381 1.00 19.32 340 ASP B C 1
ATOM 5417 O O . ASP B 1 340 ? -38.137 49.235 82.060 1.00 20.23 340 ASP B O 1
ATOM 5422 N N . GLY B 1 341 ? -40.178 48.244 82.037 1.00 17.70 341 GLY B N 1
ATOM 5423 C CA . GLY B 1 341 ? -39.763 47.182 81.148 1.00 17.09 341 GLY B CA 1
ATOM 5424 C C . GLY B 1 341 ? -40.846 46.111 80.956 1.00 16.52 341 GLY B C 1
ATOM 5425 O O . GLY B 1 341 ? -41.914 46.211 81.552 1.00 15.68 341 GLY B O 1
ATOM 5426 N N . GLU B 1 342 ? -40.543 45.115 80.117 1.00 15.88 342 GLU B N 1
ATOM 5427 C CA . GLU B 1 342 ? -41.391 43.961 79.847 1.00 16.09 342 GLU B CA 1
ATOM 5428 C C . GLU B 1 342 ? -40.561 42.705 79.767 1.00 15.44 342 GLU B C 1
ATOM 5429 O O . GLU B 1 342 ? -39.529 42.689 79.115 1.00 15.13 342 GLU B O 1
ATOM 5435 N N . TRP B 1 343 ? -40.967 41.661 80.491 1.00 15.17 343 TRP B N 1
ATOM 5436 C CA . TRP B 1 343 ? -40.287 40.380 80.480 1.00 14.38 343 TRP B CA 1
ATOM 5437 C C . TRP B 1 343 ? -41.333 39.321 80.205 1.00 14.34 343 TRP B C 1
ATOM 5438 O O . TRP B 1 343 ? -42.393 39.291 80.847 1.00 14.18 343 TRP B O 1
ATOM 5449 N N . ILE B 1 344 ? -41.062 38.471 79.208 1.00 15.05 344 ILE B N 1
ATOM 5450 C CA . ILE B 1 344 ? -41.972 37.416 78.790 1.00 14.67 344 ILE B CA 1
ATOM 5451 C C . ILE B 1 344 ? -41.411 36.045 79.180 1.00 14.55 344 ILE B C 1
ATOM 5452 O O . ILE B 1 344 ? -40.221 35.889 79.397 1.00 15.96 344 ILE B O 1
ATOM 5457 N N . VAL B 1 345 ? -42.268 35.048 79.327 1.00 13.94 345 VAL B N 1
ATOM 5458 C CA . VAL B 1 345 ? -41.827 33.667 79.543 1.00 13.47 345 VAL B CA 1
ATOM 5459 C C . VAL B 1 345 ? -41.416 33.192 78.172 1.00 14.46 345 VAL B C 1
ATOM 5460 O O . VAL B 1 345 ? -42.126 33.438 77.188 1.00 15.18 345 VAL B O 1
ATOM 5464 N N . THR B 1 346 ? -40.222 32.623 78.061 1.00 15.02 346 THR B N 1
ATOM 5465 C CA . THR B 1 346 ? -39.667 32.268 76.776 1.00 14.78 346 THR B CA 1
ATOM 5466 C C . THR B 1 346 ? -40.219 30.864 76.360 1.00 15.79 346 THR B C 1
ATOM 5467 O O . THR B 1 346 ? -39.701 29.835 76.789 1.00 14.62 346 THR B O 1
ATOM 5471 N N . ILE B 1 347 ? -41.300 30.857 75.584 1.00 15.16 347 ILE B N 1
ATOM 5472 C CA . ILE B 1 347 ? -41.875 29.610 75.046 1.00 15.59 347 ILE B CA 1
ATOM 5473 C C . ILE B 1 347 ? -42.290 29.831 73.555 1.00 16.22 347 ILE B C 1
ATOM 5474 O O . ILE B 1 347 ? -42.167 30.944 73.023 1.00 15.48 347 ILE B O 1
ATOM 5479 N N . ARG B 1 348 ? -42.782 28.782 72.891 1.00 17.52 348 ARG B N 1
ATOM 5480 C CA . ARG B 1 348 ? -43.075 28.833 71.462 1.00 17.90 348 ARG B CA 1
ATOM 5481 C C . ARG B 1 348 ? -41.893 29.448 70.689 1.00 18.66 348 ARG B C 1
ATOM 5482 O O . ARG B 1 348 ? -42.051 30.458 69.912 1.00 19.31 348 ARG B O 1
ATOM 5490 N N . CYS B 1 349 ? -40.709 28.885 70.923 1.00 18.81 349 CYS B N 1
ATOM 5491 C CA . CYS B 1 349 ? -39.476 29.510 70.463 1.00 21.01 349 CYS B CA 1
ATOM 5492 C C . CYS B 1 349 ? -38.445 28.489 69.951 1.00 20.93 349 CYS B C 1
ATOM 5493 O O . CYS B 1 349 ? -38.640 27.272 70.088 1.00 19.39 349 CYS B O 1
ATOM 5496 N N . ALA B 1 350 ? -37.333 29.005 69.431 1.00 22.01 350 ALA B N 1
ATOM 5497 C CA . ALA B 1 350 ? -36.255 28.164 68.854 1.00 24.98 350 ALA B CA 1
ATOM 5498 C C . ALA B 1 350 ? -34.913 28.865 68.952 1.00 24.42 350 ALA B C 1
ATOM 5499 O O . ALA B 1 350 ? -34.871 30.089 68.851 1.00 24.40 350 ALA B O 1
ATOM 5501 N N . GLU B 1 351 ? -33.845 28.113 69.228 1.00 25.86 351 GLU B N 1
ATOM 5502 C CA . GLU B 1 351 ? -32.512 28.636 69.014 1.00 29.48 351 GLU B CA 1
ATOM 5503 C C . GLU B 1 351 ? -32.194 28.362 67.568 1.00 28.23 351 GLU B C 1
ATOM 5504 O O . GLU B 1 351 ? -32.379 27.270 67.102 1.00 27.88 351 GLU B O 1
ATOM 5510 N N . VAL B 1 352 ? -31.718 29.371 66.882 1.00 29.40 352 VAL B N 1
ATOM 5511 C CA . VAL B 1 352 ? -31.385 29.270 65.487 1.00 31.86 352 VAL B CA 1
ATOM 5512 C C . VAL B 1 352 ? -29.915 29.639 65.305 1.00 36.64 352 VAL B C 1
ATOM 5513 O O . VAL B 1 352 ? -29.436 30.664 65.793 1.00 34.45 352 VAL B O 1
ATOM 5517 N N . GLN B 1 353 ? -29.198 28.771 64.620 1.00 41.00 353 GLN B N 1
ATOM 5518 C CA . GLN B 1 353 ? -27.793 28.987 64.364 1.00 42.11 353 GLN B CA 1
ATOM 5519 C C . GLN B 1 353 ? -27.486 28.442 62.980 1.00 43.53 353 GLN B C 1
ATOM 5520 O O . GLN B 1 353 ? -27.448 27.230 62.786 1.00 42.73 353 GLN B O 1
ATOM 5526 N N . GLU B 1 354 ? -27.278 29.328 62.019 1.00 45.71 354 GLU B N 1
ATOM 5527 C CA . GLU B 1 354 ? -26.816 28.921 60.697 1.00 48.74 354 GLU B CA 1
ATOM 5528 C C . GLU B 1 354 ? -27.849 28.016 60.003 1.00 44.08 354 GLU B C 1
ATOM 5529 O O . GLU B 1 354 ? -28.883 28.494 59.585 1.00 44.49 354 GLU B O 1
ATOM 5535 N N A ASN B 1 355 ? -27.577 26.723 59.879 0.50 42.37 355 ASN B N 1
ATOM 5536 N N B ASN B 1 355 ? -27.582 26.722 59.898 0.50 43.45 355 ASN B N 1
ATOM 5537 C CA A ASN B 1 355 ? -28.517 25.837 59.201 0.50 42.63 355 ASN B CA 1
ATOM 5538 C CA B ASN B 1 355 ? -28.505 25.826 59.215 0.50 44.49 355 ASN B CA 1
ATOM 5539 C C A ASN B 1 355 ? -29.387 25.025 60.159 0.50 40.05 355 ASN B C 1
ATOM 5540 C C B ASN B 1 355 ? -29.394 25.031 60.161 0.50 40.87 355 ASN B C 1
ATOM 5541 O O A ASN B 1 355 ? -30.137 24.174 59.717 0.50 43.42 355 ASN B O 1
ATOM 5542 O O B ASN B 1 355 ? -30.159 24.195 59.714 0.50 43.92 355 ASN B O 1
ATOM 5551 N N . THR B 1 356 ? -29.314 25.279 61.454 1.00 38.06 356 THR B N 1
ATOM 5552 C CA . THR B 1 356 ? -29.979 24.418 62.390 1.00 36.64 356 THR B CA 1
ATOM 5553 C C . THR B 1 356 ? -30.851 25.218 63.355 1.00 33.70 356 THR B C 1
ATOM 5554 O O . THR B 1 356 ? -30.616 26.379 63.575 1.00 34.47 356 THR B O 1
ATOM 5558 N N . LEU B 1 357 ? -31.860 24.568 63.907 1.00 32.46 357 LEU B N 1
ATOM 5559 C CA . LEU B 1 357 ? -32.726 25.136 64.918 1.00 30.66 357 LEU B CA 1
ATOM 5560 C C . LEU B 1 357 ? -32.955 24.101 65.989 1.00 30.30 357 LEU B C 1
ATOM 5561 O O . LEU B 1 357 ? -33.070 22.913 65.685 1.00 26.65 357 LEU B O 1
ATOM 5566 N N . ARG B 1 358 ? -33.137 24.563 67.227 1.00 25.99 358 ARG B N 1
ATOM 5567 C CA . ARG B 1 358 ? -33.718 23.707 68.219 1.00 24.79 358 ARG B CA 1
ATOM 5568 C C . ARG B 1 358 ? -35.013 24.287 68.708 1.00 22.96 358 ARG B C 1
ATOM 5569 O O . ARG B 1 358 ? -35.046 25.402 69.217 1.00 21.25 358 ARG B O 1
ATOM 5577 N N . LEU B 1 359 ? -36.085 23.516 68.539 1.00 22.90 359 LEU B N 1
ATOM 5578 C CA . LEU B 1 359 ? -37.423 23.929 68.925 1.00 21.24 359 LEU B CA 1
ATOM 5579 C C . LEU B 1 359 ? -37.702 23.264 70.228 1.00 20.52 359 LEU B C 1
ATOM 5580 O O . LEU B 1 359 ? -37.179 22.182 70.460 1.00 21.17 359 LEU B O 1
ATOM 5585 N N . TYR B 1 360 ? -38.576 23.855 71.042 1.00 19.72 360 TYR B N 1
ATOM 5586 C CA . TYR B 1 360 ? -38.879 23.309 72.357 1.00 20.10 360 TYR B CA 1
ATOM 5587 C C . TYR B 1 360 ? -40.404 23.315 72.641 1.00 21.27 360 TYR B C 1
ATOM 5588 O O . TYR B 1 360 ? -41.150 24.162 72.159 1.00 21.62 360 TYR B O 1
ATOM 5597 N N . ALA B 1 361 ? -40.831 22.398 73.493 1.00 21.39 361 ALA B N 1
ATOM 5598 C CA . ALA B 1 361 ? -42.200 22.377 73.961 1.00 22.54 361 ALA B CA 1
ATOM 5599 C C . ALA B 1 361 ? -42.300 21.551 75.246 1.00 21.78 361 ALA B C 1
ATOM 5600 O O . ALA B 1 361 ? -41.560 20.578 75.422 1.00 21.45 361 ALA B O 1
ATOM 5602 N N . GLY B 1 362 ? -43.167 22.009 76.146 1.00 22.22 362 GLY B N 1
ATOM 5603 C CA . GLY B 1 362 ? -43.462 21.346 77.407 1.00 25.41 362 GLY B CA 1
ATOM 5604 C C . GLY B 1 362 ? -44.927 21.322 77.831 1.00 27.57 362 GLY B C 1
ATOM 5605 O O . GLY B 1 362 ? -45.737 22.081 77.333 1.00 31.35 362 GLY B O 1
ATOM 5606 N N . ALA B 1 363 ? -45.251 20.457 78.779 1.00 30.16 363 ALA B N 1
ATOM 5607 C CA . ALA B 1 363 ? -46.636 20.235 79.202 1.00 32.68 363 ALA B CA 1
ATOM 5608 C C . ALA B 1 363 ? -46.685 20.081 80.704 1.00 36.81 363 ALA B C 1
ATOM 5609 O O . ALA B 1 363 ? -45.854 19.371 81.287 1.00 31.70 363 ALA B O 1
ATOM 5611 N N . GLY B 1 364 ? -47.650 20.776 81.321 1.00 41.63 364 GLY B N 1
ATOM 5612 C CA . GLY B 1 364 ? -47.848 20.707 82.765 1.00 41.82 364 GLY B CA 1
ATOM 5613 C C . GLY B 1 364 ? -48.288 19.301 83.066 1.00 39.88 364 GLY B C 1
ATOM 5614 O O . GLY B 1 364 ? -49.132 18.779 82.349 1.00 39.32 364 GLY B O 1
ATOM 5615 N N . VAL B 1 365 ? -47.660 18.669 84.055 1.00 41.54 365 VAL B N 1
ATOM 5616 C CA . VAL B 1 365 ? -48.015 17.297 84.478 1.00 47.61 365 VAL B CA 1
ATOM 5617 C C . VAL B 1 365 ? -48.462 17.275 85.958 1.00 48.04 365 VAL B C 1
ATOM 5618 O O . VAL B 1 365 ? -47.921 17.999 86.820 1.00 42.17 365 VAL B O 1
ATOM 5622 N N . VAL B 1 366 ? -49.483 16.440 86.193 1.00 56.07 366 VAL B N 1
ATOM 5623 C CA . VAL B 1 366 ? -50.064 16.178 87.514 1.00 59.23 366 VAL B CA 1
ATOM 5624 C C . VAL B 1 366 ? -50.462 14.686 87.643 1.00 61.53 366 VAL B C 1
ATOM 5625 O O . VAL B 1 366 ? -50.574 13.958 86.635 1.00 50.44 366 VAL B O 1
ATOM 5629 N N . ALA B 1 367 ? -50.699 14.252 88.884 1.00 62.82 367 ALA B N 1
ATOM 5630 C CA . ALA B 1 367 ? -51.176 12.890 89.186 1.00 63.06 367 ALA B CA 1
ATOM 5631 C C . ALA B 1 367 ? -52.153 12.290 88.145 1.00 65.45 367 ALA B C 1
ATOM 5632 O O . ALA B 1 367 ? -52.007 11.129 87.662 1.00 55.13 367 ALA B O 1
ATOM 5634 N N . GLU B 1 368 ? -53.129 13.112 87.766 1.00 71.22 368 GLU B N 1
ATOM 5635 C CA . GLU B 1 368 ? -54.203 12.685 86.857 1.00 75.94 368 GLU B CA 1
ATOM 5636 C C . GLU B 1 368 ? -53.730 12.534 85.390 1.00 70.77 368 GLU B C 1
ATOM 5637 O O . GLU B 1 368 ? -54.368 11.812 84.606 1.00 64.30 368 GLU B O 1
ATOM 5643 N N . SER B 1 369 ? -52.595 13.174 85.053 1.00 69.48 369 SER B N 1
ATOM 5644 C CA . SER B 1 369 ? -52.059 13.267 83.657 1.00 59.76 369 SER B CA 1
ATOM 5645 C C . SER B 1 369 ? -51.954 11.909 82.922 1.00 57.68 369 SER B C 1
ATOM 5646 O O . SER B 1 369 ? -51.834 10.855 83.537 1.00 58.74 369 SER B O 1
ATOM 5649 N N . LYS B 1 370 ? -52.022 11.952 81.595 1.00 56.46 370 LYS B N 1
ATOM 5650 C CA . LYS B 1 370 ? -51.963 10.756 80.777 1.00 59.69 370 LYS B CA 1
ATOM 5651 C C . LYS B 1 370 ? -50.870 10.920 79.689 1.00 67.42 370 LYS B C 1
ATOM 5652 O O . LYS B 1 370 ? -50.985 11.775 78.812 1.00 67.00 370 LYS B O 1
ATOM 5654 N N . PRO B 1 371 ? -49.790 10.111 79.760 1.00 68.91 371 PRO B N 1
ATOM 5655 C CA . PRO B 1 371 ? -48.639 10.194 78.858 1.00 63.55 371 PRO B CA 1
ATOM 5656 C C . PRO B 1 371 ? -48.881 10.611 77.402 1.00 54.85 371 PRO B C 1
ATOM 5657 O O . PRO B 1 371 ? -48.255 11.552 76.929 1.00 55.80 371 PRO B O 1
ATOM 5661 N N . GLU B 1 372 ? -49.741 9.911 76.692 1.00 57.40 372 GLU B N 1
ATOM 5662 C CA . GLU B 1 372 ? -50.005 10.242 75.287 1.00 58.26 372 GLU B CA 1
ATOM 5663 C C . GLU B 1 372 ? -50.580 11.672 75.159 1.00 50.01 372 GLU B C 1
ATOM 5664 O O . GLU B 1 372 ? -50.279 12.360 74.228 1.00 46.71 372 GLU B O 1
ATOM 5670 N N . ASP B 1 373 ? -51.411 12.103 76.101 1.00 47.00 373 ASP B N 1
ATOM 5671 C CA . ASP B 1 373 ? -52.104 13.381 75.988 1.00 47.85 373 ASP B CA 1
ATOM 5672 C C . ASP B 1 373 ? -51.089 14.502 76.125 1.00 46.94 373 ASP B C 1
ATOM 5673 O O . ASP B 1 373 ? -51.103 15.474 75.348 1.00 43.86 373 ASP B O 1
ATOM 5678 N N . GLU B 1 374 ? -50.211 14.332 77.107 1.00 40.63 374 GLU B N 1
ATOM 5679 C CA . GLU B 1 374 ? -49.079 15.204 77.310 1.00 40.51 374 GLU B CA 1
ATOM 5680 C C . GLU B 1 374 ? -48.184 15.285 76.063 1.00 37.59 374 GLU B C 1
ATOM 5681 O O . GLU B 1 374 ? -47.819 16.407 75.650 1.00 36.70 374 GLU B O 1
ATOM 5687 N N . LEU B 1 375 ? -47.851 14.145 75.445 1.00 31.39 375 LEU B N 1
ATOM 5688 C CA . LEU B 1 375 ? -47.095 14.176 74.197 1.00 32.02 375 LEU B CA 1
ATOM 5689 C C . LEU B 1 375 ? -47.870 14.951 73.101 1.00 35.09 375 LEU B C 1
ATOM 5690 O O . LEU B 1 375 ? -47.317 15.771 72.339 1.00 35.05 375 LEU B O 1
ATOM 5695 N N . ALA B 1 376 ? -49.159 14.687 73.022 1.00 32.05 376 ALA B N 1
ATOM 5696 C CA . ALA B 1 376 ? -49.976 15.362 72.046 1.00 35.01 376 ALA B CA 1
ATOM 5697 C C . ALA B 1 376 ? -49.940 16.879 72.307 1.00 30.47 376 ALA B C 1
ATOM 5698 O O . ALA B 1 376 ? -49.823 17.670 71.393 1.00 32.42 376 ALA B O 1
ATOM 5700 N N . GLU B 1 377 ? -49.996 17.274 73.563 1.00 30.40 377 GLU B N 1
ATOM 5701 C CA . GLU B 1 377 ? -50.004 18.690 73.905 1.00 32.17 377 GLU B CA 1
ATOM 5702 C C . GLU B 1 377 ? -48.683 19.401 73.495 1.00 32.22 377 GLU B C 1
ATOM 5703 O O . GLU B 1 377 ? -48.701 20.559 72.971 1.00 30.82 377 GLU B O 1
ATOM 5709 N N . THR B 1 378 ? -47.551 18.712 73.692 1.00 31.05 378 THR B N 1
ATOM 5710 C CA . THR B 1 378 ? -46.251 19.259 73.251 1.00 29.07 378 THR B CA 1
ATOM 5711 C C . THR B 1 378 ? -46.252 19.452 71.719 1.00 28.38 378 THR B C 1
ATOM 5712 O O . THR B 1 378 ? -45.805 20.511 71.216 1.00 25.28 378 THR B O 1
ATOM 5716 N N . SER B 1 379 ? -46.807 18.476 71.002 1.00 25.51 379 SER B N 1
ATOM 5717 C CA . SER B 1 379 ? -46.933 18.600 69.533 1.00 31.98 379 SER B CA 1
ATOM 5718 C C . SER B 1 379 ? -47.768 19.759 69.052 1.00 28.53 379 SER B C 1
ATOM 5719 O O . SER B 1 379 ? -47.389 20.437 68.082 1.00 28.61 379 SER B O 1
ATOM 5722 N N . ALA B 1 380 ? -48.925 19.929 69.703 1.00 27.25 380 ALA B N 1
ATOM 5723 C CA . ALA B 1 380 ? -49.819 21.068 69.416 1.00 26.60 380 ALA B CA 1
ATOM 5724 C C . ALA B 1 380 ? -49.040 22.415 69.662 1.00 28.31 380 ALA B C 1
ATOM 5725 O O . ALA B 1 380 ? -49.192 23.393 68.888 1.00 26.55 380 ALA B O 1
ATOM 5727 N N . LYS B 1 381 ? -48.182 22.415 70.703 1.00 25.01 381 LYS B N 1
ATOM 5728 C CA . LYS B 1 381 ? -47.395 23.589 71.096 1.00 26.33 381 LYS B CA 1
ATOM 5729 C C . LYS B 1 381 ? -46.217 23.858 70.115 1.00 28.47 381 LYS B C 1
ATOM 5730 O O . LYS B 1 381 ? -45.867 25.040 69.816 1.00 25.46 381 LYS B O 1
ATOM 5736 N N . PHE B 1 382 ? -45.672 22.772 69.553 1.00 26.65 382 PHE B N 1
ATOM 5737 C CA . PHE B 1 382 ? -44.672 22.906 68.499 1.00 26.94 382 PHE B CA 1
ATOM 5738 C C . PHE B 1 382 ? -45.208 23.614 67.255 1.00 26.10 382 PHE B C 1
ATOM 5739 O O . PHE B 1 382 ? -44.427 24.196 66.512 1.00 26.61 382 PHE B O 1
ATOM 5747 N N . GLN B 1 383 ? -46.518 23.587 67.004 1.00 26.79 383 GLN B N 1
ATOM 5748 C CA . GLN B 1 383 ? -47.062 24.178 65.741 1.00 26.69 383 GLN B CA 1
ATOM 5749 C C . GLN B 1 383 ? -46.709 25.645 65.508 1.00 28.10 383 GLN B C 1
ATOM 5750 O O . GLN B 1 383 ? -46.602 26.055 64.335 1.00 25.64 383 GLN B O 1
ATOM 5756 N N . THR B 1 384 ? -46.551 26.451 66.583 1.00 26.65 384 THR B N 1
ATOM 5757 C CA . THR B 1 384 ? -46.289 27.872 66.379 1.00 25.00 384 THR B CA 1
ATOM 5758 C C . THR B 1 384 ? -44.969 28.011 65.575 1.00 26.06 384 THR B C 1
ATOM 5759 O O . THR B 1 384 ? -44.914 28.712 64.509 1.00 23.60 384 THR B O 1
ATOM 5771 N N . LEU B 1 386 ? -43.336 25.458 63.990 1.00 28.06 386 LEU B N 1
ATOM 5772 C CA . LEU B 1 386 ? -43.242 24.641 62.764 1.00 31.18 386 LEU B CA 1
ATOM 5773 C C . LEU B 1 386 ? -43.955 25.333 61.603 1.00 32.87 386 LEU B C 1
ATOM 5774 O O . LEU B 1 386 ? -43.493 25.283 60.474 1.00 29.08 386 LEU B O 1
ATOM 5779 N N . LYS B 1 387 ? -45.060 26.017 61.907 1.00 33.43 387 LYS B N 1
ATOM 5780 C CA . LYS B 1 387 ? -45.764 26.763 60.906 1.00 33.86 387 LYS B CA 1
ATOM 5781 C C . LYS B 1 387 ? -44.876 27.884 60.367 1.00 34.88 387 LYS B C 1
ATOM 5782 O O . LYS B 1 387 ? -44.872 28.148 59.187 1.00 30.12 387 LYS B O 1
ATOM 5788 N N . ALA B 1 388 ? -44.109 28.539 61.236 1.00 34.27 388 ALA B N 1
ATOM 5789 C CA . ALA B 1 388 ? -43.273 29.621 60.793 1.00 33.59 388 ALA B CA 1
ATOM 5790 C C . ALA B 1 388 ? -42.228 29.091 59.820 1.00 34.84 388 ALA B C 1
ATOM 5791 O O . ALA B 1 388 ? -41.770 29.834 58.939 1.00 30.14 388 ALA B O 1
ATOM 5793 N N . LEU B 1 389 ? -41.847 27.822 59.990 1.00 35.58 389 LEU B N 1
ATOM 5794 C CA . LEU B 1 389 ? -40.899 27.167 59.067 1.00 38.99 389 LEU B CA 1
ATOM 5795 C C . LEU B 1 389 ? -41.524 26.435 57.882 1.00 38.75 389 LEU B C 1
ATOM 5796 O O . LEU B 1 389 ? -40.833 25.732 57.196 1.00 43.36 389 LEU B O 1
ATOM 5801 N N . GLY B 1 390 ? -42.820 26.537 57.663 1.00 40.77 390 GLY B N 1
ATOM 5802 C CA . GLY B 1 390 ? -43.477 25.712 56.633 1.00 43.85 390 GLY B CA 1
ATOM 5803 C C . GLY B 1 390 ? -43.475 24.195 56.885 1.00 46.93 390 GLY B C 1
ATOM 5804 O O . GLY B 1 390 ? -43.636 23.424 55.975 1.00 45.79 390 GLY B O 1
ATOM 5805 N N . LEU B 1 391 ? -43.297 23.752 58.126 1.00 47.87 391 LEU B N 1
ATOM 5806 C CA . LEU B 1 391 ? -43.324 22.322 58.425 1.00 48.65 391 LEU B CA 1
ATOM 5807 C C . LEU B 1 391 ? -44.524 21.888 59.267 1.00 47.82 391 LEU B C 1
ATOM 5808 O O . LEU B 1 391 ? -44.572 20.757 59.739 1.00 50.33 391 LEU B O 1
ATOM 5813 N N . ASN B 1 392 ? -45.498 22.757 59.479 1.00 50.22 392 ASN B N 1
ATOM 5814 C CA . ASN B 1 392 ? -46.643 22.364 60.318 1.00 56.38 392 ASN B CA 1
ATOM 5815 C C . ASN B 1 392 ? -47.493 21.206 59.742 1.00 57.64 392 ASN B C 1
ATOM 5816 O O . ASN B 1 392 ? -47.347 20.811 58.574 1.00 59.64 392 ASN B O 1
ATOM 5821 N N . LEU C 1 10 ? 10.352 103.203 94.026 1.00 55.94 10 LEU C N 1
ATOM 5822 C CA . LEU C 1 10 ? 11.012 103.140 92.660 1.00 56.34 10 LEU C CA 1
ATOM 5823 C C . LEU C 1 10 ? 11.659 101.784 92.473 1.00 53.11 10 LEU C C 1
ATOM 5824 O O . LEU C 1 10 ? 11.554 101.198 91.397 1.00 53.42 10 LEU C O 1
ATOM 5829 N N . SER C 1 11 ? 12.326 101.274 93.507 1.00 48.03 11 SER C N 1
ATOM 5830 C CA . SER C 1 11 ? 12.986 99.978 93.373 1.00 46.02 11 SER C CA 1
ATOM 5831 C C . SER C 1 11 ? 11.998 98.909 92.944 1.00 45.09 11 SER C C 1
ATOM 5832 O O . SER C 1 11 ? 12.289 98.117 92.042 1.00 44.36 11 SER C O 1
ATOM 5835 N N . GLU C 1 12 ? 10.826 98.899 93.561 1.00 44.69 12 GLU C N 1
ATOM 5836 C CA . GLU C 1 12 ? 9.811 97.931 93.179 1.00 47.06 12 GLU C CA 1
ATOM 5837 C C . GLU C 1 12 ? 9.245 98.214 91.790 1.00 44.53 12 GLU C C 1
ATOM 5838 O O . GLU C 1 12 ? 8.816 97.294 91.097 1.00 44.88 12 GLU C O 1
ATOM 5844 N N . LYS C 1 13 ? 9.242 99.477 91.379 1.00 46.11 13 LYS C N 1
ATOM 5845 C CA . LYS C 1 13 ? 8.868 99.815 89.993 1.00 47.48 13 LYS C CA 1
ATOM 5846 C C . LYS C 1 13 ? 9.806 99.089 89.022 1.00 43.74 13 LYS C C 1
ATOM 5847 O O . LYS C 1 13 ? 9.381 98.546 88.012 1.00 45.64 13 LYS C O 1
ATOM 5850 N N . LEU C 1 14 ? 11.090 99.064 89.349 1.00 41.85 14 LEU C N 1
ATOM 5851 C CA . LEU C 1 14 ? 12.076 98.445 88.485 1.00 39.11 14 LEU C CA 1
ATOM 5852 C C . LEU C 1 14 ? 11.809 96.966 88.371 1.00 36.96 14 LEU C C 1
ATOM 5853 O O . LEU C 1 14 ? 11.880 96.405 87.288 1.00 38.90 14 LEU C O 1
ATOM 5858 N N . LEU C 1 15 ? 11.486 96.324 89.479 1.00 38.73 15 LEU C N 1
ATOM 5859 C CA . LEU C 1 15 ? 11.071 94.918 89.425 1.00 40.12 15 LEU C CA 1
ATOM 5860 C C . LEU C 1 15 ? 9.830 94.704 88.549 1.00 40.54 15 LEU C C 1
ATOM 5861 O O . LEU C 1 15 ? 9.810 93.797 87.729 1.00 45.45 15 LEU C O 1
ATOM 5866 N N . GLU C 1 16 ? 8.814 95.548 88.677 1.00 47.21 16 GLU C N 1
ATOM 5867 C CA A GLU C 1 16 ? 7.613 95.344 87.843 0.70 49.93 16 GLU C CA 1
ATOM 5868 C CA B GLU C 1 16 ? 7.593 95.474 87.854 0.30 45.82 16 GLU C CA 1
ATOM 5869 C C . GLU C 1 16 ? 7.892 95.692 86.368 1.00 45.23 16 GLU C C 1
ATOM 5870 O O . GLU C 1 16 ? 7.230 95.153 85.493 1.00 46.28 16 GLU C O 1
ATOM 5881 N N . ASP C 1 17 ? 8.897 96.510 86.087 1.00 43.51 17 ASP C N 1
ATOM 5882 C CA . ASP C 1 17 ? 9.239 96.811 84.691 1.00 44.71 17 ASP C CA 1
ATOM 5883 C C . ASP C 1 17 ? 10.144 95.806 84.000 1.00 42.23 17 ASP C C 1
ATOM 5884 O O . ASP C 1 17 ? 10.437 95.954 82.822 1.00 47.88 17 ASP C O 1
ATOM 5889 N N . TYR C 1 18 ? 10.632 94.812 84.717 1.00 37.91 18 TYR C N 1
ATOM 5890 C CA . TYR C 1 18 ? 11.508 93.840 84.112 1.00 36.83 18 TYR C CA 1
ATOM 5891 C C . TYR C 1 18 ? 10.740 93.143 83.008 1.00 38.98 18 TYR C C 1
ATOM 5892 O O . TYR C 1 18 ? 9.596 92.817 83.192 1.00 41.68 18 TYR C O 1
ATOM 5901 N N . LYS C 1 19 ? 11.378 92.929 81.863 1.00 48.12 19 LYS C N 1
ATOM 5902 C CA . LYS C 1 19 ? 10.780 92.239 80.688 1.00 55.91 19 LYS C CA 1
ATOM 5903 C C . LYS C 1 19 ? 11.862 91.376 80.109 1.00 58.59 19 LYS C C 1
ATOM 5904 O O . LYS C 1 19 ? 13.017 91.584 80.447 1.00 56.30 19 LYS C O 1
ATOM 5910 N N . THR C 1 20 ? 11.518 90.427 79.235 1.00 74.55 20 THR C N 1
ATOM 5911 C CA . THR C 1 20 ? 12.521 89.478 78.683 1.00 81.47 20 THR C CA 1
ATOM 5912 C C . THR C 1 20 ? 13.544 90.165 77.732 1.00 81.37 20 THR C C 1
ATOM 5913 O O . THR C 1 20 ? 14.578 89.582 77.415 1.00 84.31 20 THR C O 1
ATOM 5917 N N . GLU C 1 21 ? 13.246 91.390 77.294 1.00 67.60 21 GLU C N 1
ATOM 5918 C CA . GLU C 1 21 ? 14.214 92.251 76.596 1.00 68.03 21 GLU C CA 1
ATOM 5919 C C . GLU C 1 21 ? 15.047 93.212 77.501 1.00 69.48 21 GLU C C 1
ATOM 5920 O O . GLU C 1 21 ? 15.802 94.062 76.992 1.00 63.22 21 GLU C O 1
ATOM 5926 N N . SER C 1 22 ? 14.878 93.120 78.825 1.00 55.37 22 SER C N 1
ATOM 5927 C CA . SER C 1 22 ? 15.766 93.808 79.745 1.00 45.73 22 SER C CA 1
ATOM 5928 C C . SER C 1 22 ? 17.083 93.036 79.727 1.00 42.50 22 SER C C 1
ATOM 5929 O O . SER C 1 22 ? 17.111 91.806 79.648 1.00 42.39 22 SER C O 1
ATOM 5932 N N . SER C 1 23 ? 18.180 93.747 79.833 1.00 37.94 23 SER C N 1
ATOM 5933 C CA . SER C 1 23 ? 19.467 93.100 79.777 1.00 36.18 23 SER C CA 1
ATOM 5934 C C . SER C 1 23 ? 19.884 92.563 81.132 1.00 32.10 23 SER C C 1
ATOM 5935 O O . SER C 1 23 ? 20.591 91.576 81.218 1.00 31.00 23 SER C O 1
ATOM 5938 N N . LEU C 1 24 ? 19.532 93.290 82.168 1.00 30.16 24 LEU C N 1
ATOM 5939 C CA . LEU C 1 24 ? 19.897 92.928 83.507 1.00 31.80 24 LEU C CA 1
ATOM 5940 C C . LEU C 1 24 ? 18.881 93.516 84.508 1.00 33.37 24 LEU C C 1
ATOM 5941 O O . LEU C 1 24 ? 18.552 94.718 84.441 1.00 30.63 24 LEU C O 1
ATOM 5946 N N . PHE C 1 25 ? 18.377 92.650 85.398 1.00 28.97 25 PHE C N 1
ATOM 5947 C CA . PHE C 1 25 ? 17.827 93.087 86.695 1.00 26.45 25 PHE C CA 1
ATOM 5948 C C . PHE C 1 25 ? 18.816 92.606 87.726 1.00 23.20 25 PHE C C 1
ATOM 5949 O O . PHE C 1 25 ? 19.218 91.463 87.668 1.00 23.66 25 PHE C O 1
ATOM 5957 N N . PHE C 1 26 ? 19.222 93.456 88.656 1.00 23.49 26 PHE C N 1
ATOM 5958 C CA . PHE C 1 26 ? 20.222 93.096 89.665 1.00 21.64 26 PHE C CA 1
ATOM 5959 C C . PHE C 1 26 ? 19.904 93.845 90.942 1.00 23.57 26 PHE C C 1
ATOM 5960 O O . PHE C 1 26 ? 19.989 95.061 90.992 1.00 27.49 26 PHE C O 1
ATOM 5968 N N . ALA C 1 27 ? 19.495 93.110 91.954 1.00 24.24 27 ALA C N 1
ATOM 5969 C CA . ALA C 1 27 ? 19.034 93.673 93.205 1.00 25.94 27 ALA C CA 1
ATOM 5970 C C . ALA C 1 27 ? 20.019 93.216 94.269 1.00 26.91 27 ALA C C 1
ATOM 5971 O O . ALA C 1 27 ? 20.043 92.063 94.660 1.00 29.95 27 ALA C O 1
ATOM 5973 N N . SER C 1 28 ? 20.826 94.150 94.708 1.00 29.19 28 SER C N 1
ATOM 5974 C CA . SER C 1 28 ? 21.849 93.919 95.673 1.00 34.07 28 SER C CA 1
ATOM 5975 C C . SER C 1 28 ? 21.468 94.712 96.846 1.00 36.24 28 SER C C 1
ATOM 5976 O O . SER C 1 28 ? 20.531 95.482 96.783 1.00 40.42 28 SER C O 1
ATOM 5979 N N . PRO C 1 29 ? 22.202 94.546 97.930 1.00 40.58 29 PRO C N 1
ATOM 5980 C CA . PRO C 1 29 ? 21.974 95.363 99.130 1.00 42.81 29 PRO C CA 1
ATOM 5981 C C . PRO C 1 29 ? 22.326 96.871 98.991 1.00 43.88 29 PRO C C 1
ATOM 5982 O O . PRO C 1 29 ? 21.883 97.674 99.786 1.00 50.93 29 PRO C O 1
ATOM 5986 N N . THR C 1 30 ? 23.077 97.255 97.971 1.00 52.85 30 THR C N 1
ATOM 5987 C CA . THR C 1 30 ? 23.452 98.663 97.769 1.00 49.74 30 THR C CA 1
ATOM 5988 C C . THR C 1 30 ? 22.581 99.397 96.728 1.00 50.48 30 THR C C 1
ATOM 5989 O O . THR C 1 30 ? 22.713 100.628 96.527 1.00 43.78 30 THR C O 1
ATOM 5993 N N . ARG C 1 31 ? 21.732 98.654 96.029 1.00 45.56 31 ARG C N 1
ATOM 5994 C CA . ARG C 1 31 ? 21.025 99.228 94.915 1.00 43.93 31 ARG C CA 1
ATOM 5995 C C . ARG C 1 31 ? 20.117 98.240 94.187 1.00 41.37 31 ARG C C 1
ATOM 5996 O O . ARG C 1 31 ? 20.101 97.056 94.464 1.00 39.60 31 ARG C O 1
ATOM 6004 N N . THR C 1 32 ? 19.365 98.749 93.227 1.00 34.87 32 THR C N 1
ATOM 6005 C CA . THR C 1 32 ? 18.662 97.884 92.333 1.00 32.25 32 THR C CA 1
ATOM 6006 C C . THR C 1 32 ? 18.881 98.479 90.976 1.00 31.03 32 THR C C 1
ATOM 6007 O O . THR C 1 32 ? 18.716 99.664 90.835 1.00 34.75 32 THR C O 1
ATOM 6011 N N . ILE C 1 33 ? 19.253 97.660 89.989 1.00 28.81 33 ILE C N 1
ATOM 6012 C CA . ILE C 1 33 ? 19.481 98.101 88.630 1.00 27.60 33 ILE C CA 1
ATOM 6013 C C . ILE C 1 33 ? 18.547 97.391 87.681 1.00 27.45 33 ILE C C 1
ATOM 6014 O O . ILE C 1 33 ? 18.395 96.207 87.744 1.00 29.78 33 ILE C O 1
ATOM 6019 N N . LEU C 1 34 ? 17.945 98.133 86.770 1.00 30.86 34 LEU C N 1
ATOM 6020 C CA . LEU C 1 34 ? 17.260 97.556 85.617 1.00 32.26 34 LEU C CA 1
ATOM 6021 C C . LEU C 1 34 ? 17.907 98.173 84.381 1.00 34.53 34 LEU C C 1
ATOM 6022 O O . LEU C 1 34 ? 17.990 99.382 84.261 1.00 39.16 34 LEU C O 1
ATOM 6027 N N . ALA C 1 35 ? 18.407 97.326 83.490 1.00 35.57 35 ALA C N 1
ATOM 6028 C CA . ALA C 1 35 ? 19.090 97.769 82.317 1.00 33.29 35 ALA C CA 1
ATOM 6029 C C . ALA C 1 35 ? 18.276 97.246 81.168 1.00 35.77 35 ALA C C 1
ATOM 6030 O O . ALA C 1 35 ? 17.801 96.110 81.223 1.00 35.90 35 ALA C O 1
ATOM 6032 N N . GLU C 1 36 ? 18.068 98.091 80.153 1.00 39.43 36 GLU C N 1
ATOM 6033 C CA . GLU C 1 36 ? 17.187 97.770 79.051 1.00 47.27 36 GLU C CA 1
ATOM 6034 C C . GLU C 1 36 ? 17.937 97.788 77.720 1.00 48.26 36 GLU C C 1
ATOM 6035 O O . GLU C 1 36 ? 18.581 98.783 77.368 1.00 45.96 36 GLU C O 1
ATOM 6041 N N . GLY C 1 37 ? 17.808 96.702 76.958 1.00 48.95 37 GLY C N 1
ATOM 6042 C CA . GLY C 1 37 ? 18.323 96.659 75.593 1.00 45.25 37 GLY C CA 1
ATOM 6043 C C . GLY C 1 37 ? 19.790 96.270 75.539 1.00 46.43 37 GLY C C 1
ATOM 6044 O O . GLY C 1 37 ? 20.493 96.307 76.522 1.00 46.84 37 GLY C O 1
ATOM 6045 N N . GLU C 1 38 ? 20.243 95.856 74.381 1.00 45.43 38 GLU C N 1
ATOM 6046 C CA . GLU C 1 38 ? 21.630 95.601 74.173 1.00 48.09 38 GLU C CA 1
ATOM 6047 C C . GLU C 1 38 ? 22.064 96.664 73.189 1.00 44.72 38 GLU C C 1
ATOM 6048 O O . GLU C 1 38 ? 21.903 96.474 71.982 1.00 49.87 38 GLU C O 1
ATOM 6054 N N . PHE C 1 39 ? 22.610 97.777 73.665 1.00 38.67 39 PHE C N 1
ATOM 6055 C CA . PHE C 1 39 ? 23.086 98.757 72.713 1.00 37.65 39 PHE C CA 1
ATOM 6056 C C . PHE C 1 39 ? 24.325 98.208 71.993 1.00 36.61 39 PHE C C 1
ATOM 6057 O O . PHE C 1 39 ? 24.349 98.162 70.777 1.00 40.16 39 PHE C O 1
ATOM 6065 N N . THR C 1 40 ? 25.326 97.787 72.768 1.00 30.31 40 THR C N 1
ATOM 6066 C CA . THR C 1 40 ? 26.531 97.189 72.266 1.00 28.40 40 THR C CA 1
ATOM 6067 C C . THR C 1 40 ? 26.812 95.892 73.019 1.00 26.03 40 THR C C 1
ATOM 6068 O O . THR C 1 40 ? 26.676 95.835 74.211 1.00 28.30 40 THR C O 1
ATOM 6072 N N . THR C 1 41 ? 27.252 94.880 72.306 1.00 24.12 41 THR C N 1
ATOM 6073 C CA . THR C 1 41 ? 27.693 93.657 72.859 1.00 23.39 41 THR C CA 1
ATOM 6074 C C . THR C 1 41 ? 29.125 93.525 72.469 1.00 23.04 41 THR C C 1
ATOM 6075 O O . THR C 1 41 ? 29.449 93.769 71.305 1.00 22.19 41 THR C O 1
ATOM 6079 N N . VAL C 1 42 ? 29.954 93.044 73.391 1.00 21.50 42 VAL C N 1
ATOM 6080 C CA . VAL C 1 42 ? 31.376 92.816 73.105 1.00 21.71 42 VAL C CA 1
ATOM 6081 C C . VAL C 1 42 ? 31.722 91.430 73.603 1.00 21.93 42 VAL C C 1
ATOM 6082 O O . VAL C 1 42 ? 31.492 91.123 74.759 1.00 20.54 42 VAL C O 1
ATOM 6086 N N . LYS C 1 43 ? 32.225 90.582 72.710 1.00 24.50 43 LYS C N 1
ATOM 6087 C CA . LYS C 1 43 ? 32.722 89.256 73.036 1.00 26.25 43 LYS C CA 1
ATOM 6088 C C . LYS C 1 43 ? 34.221 89.208 72.792 1.00 24.94 43 LYS C C 1
ATOM 6089 O O . LYS C 1 43 ? 34.707 89.872 71.862 1.00 26.29 43 LYS C O 1
ATOM 6095 N N . HIS C 1 44 ? 34.940 88.378 73.553 1.00 22.40 44 HIS C N 1
ATOM 6096 C CA . HIS C 1 44 ? 36.399 88.325 73.462 1.00 21.77 44 HIS C CA 1
ATOM 6097 C C . HIS C 1 44 ? 36.909 86.959 73.850 1.00 22.84 44 HIS C C 1
ATOM 6098 O O . HIS C 1 44 ? 36.320 86.272 74.695 1.00 23.39 44 HIS C O 1
ATOM 6105 N N . HIS C 1 45 ? 38.002 86.552 73.245 1.00 25.59 45 HIS C N 1
ATOM 6106 C CA . HIS C 1 45 ? 38.498 85.196 73.385 1.00 31.12 45 HIS C CA 1
ATOM 6107 C C . HIS C 1 45 ? 39.260 84.934 74.653 1.00 27.35 45 HIS C C 1
ATOM 6108 O O . HIS C 1 45 ? 39.351 83.811 75.038 1.00 29.43 45 HIS C O 1
ATOM 6115 N N . GLU C 1 46 ? 39.819 85.946 75.271 1.00 26.17 46 GLU C N 1
ATOM 6116 C CA . GLU C 1 46 ? 40.687 85.753 76.399 1.00 26.51 46 GLU C CA 1
ATOM 6117 C C . GLU C 1 46 ? 40.227 86.589 77.594 1.00 23.57 46 GLU C C 1
ATOM 6118 O O . GLU C 1 46 ? 40.324 87.812 77.603 1.00 22.52 46 GLU C O 1
ATOM 6124 N N . ILE C 1 47 ? 39.766 85.912 78.627 1.00 20.97 47 ILE C N 1
ATOM 6125 C CA . ILE C 1 47 ? 39.310 86.594 79.802 1.00 19.80 47 ILE C CA 1
ATOM 6126 C C . ILE C 1 47 ? 40.344 87.569 80.365 1.00 20.93 47 ILE C C 1
ATOM 6127 O O . ILE C 1 47 ? 39.990 88.650 80.809 1.00 20.22 47 ILE C O 1
ATOM 6132 N N . GLU C 1 48 ? 41.615 87.223 80.297 1.00 22.96 48 GLU C N 1
ATOM 6133 C CA . GLU C 1 48 ? 42.670 88.022 80.901 1.00 25.15 48 GLU C CA 1
ATOM 6134 C C . GLU C 1 48 ? 42.826 89.387 80.281 1.00 24.31 48 GLU C C 1
ATOM 6135 O O . GLU C 1 48 ? 43.275 90.268 80.974 1.00 23.62 48 GLU C O 1
ATOM 6141 N N . SER C 1 49 ? 42.492 89.558 78.995 1.00 21.93 49 SER C N 1
ATOM 6142 C CA . SER C 1 49 ? 42.620 90.883 78.356 1.00 21.47 49 SER C CA 1
ATOM 6143 C C . SER C 1 49 ? 41.250 91.517 78.149 1.00 20.43 49 SER C C 1
ATOM 6144 O O . SER C 1 49 ? 41.106 92.430 77.375 1.00 20.70 49 SER C O 1
ATOM 6147 N N . PHE C 1 50 ? 40.218 91.012 78.814 1.00 18.63 50 PHE C N 1
ATOM 6148 C CA . PHE C 1 50 ? 38.881 91.581 78.636 1.00 17.47 50 PHE C CA 1
ATOM 6149 C C . PHE C 1 50 ? 38.654 92.926 79.306 1.00 17.50 50 PHE C C 1
ATOM 6150 O O . PHE C 1 50 ? 38.021 93.793 78.726 1.00 17.31 50 PHE C O 1
ATOM 6158 N N . PRO C 1 51 ? 39.179 93.119 80.534 1.00 18.14 51 PRO C N 1
ATOM 6159 C CA . PRO C 1 51 ? 39.005 94.403 81.235 1.00 18.83 51 PRO C CA 1
ATOM 6160 C C . PRO C 1 51 ? 39.384 95.627 80.419 1.00 20.93 51 PRO C C 1
ATOM 6161 O O . PRO C 1 51 ? 38.610 96.605 80.374 1.00 20.79 51 PRO C O 1
ATOM 6165 N N . GLU C 1 52 ? 40.518 95.569 79.734 1.00 23.37 52 GLU C N 1
ATOM 6166 C CA . GLU C 1 52 ? 40.968 96.726 78.939 1.00 27.34 52 GLU C CA 1
ATOM 6167 C C . GLU C 1 52 ? 40.051 96.990 77.717 1.00 23.17 52 GLU C C 1
ATOM 6168 O O . GLU C 1 52 ? 39.764 98.118 77.355 1.00 21.59 52 GLU C O 1
ATOM 6174 N N . LEU C 1 53 ? 39.564 95.938 77.094 1.00 20.97 53 LEU C N 1
ATOM 6175 C CA . LEU C 1 53 ? 38.597 96.092 76.047 1.00 21.17 53 LEU C CA 1
ATOM 6176 C C . LEU C 1 53 ? 37.293 96.706 76.562 1.00 21.70 53 LEU C C 1
ATOM 6177 O O . LEU C 1 53 ? 36.700 97.600 75.943 1.00 24.23 53 LEU C O 1
ATOM 6182 N N . VAL C 1 54 ? 36.851 96.255 77.718 1.00 20.38 54 VAL C N 1
ATOM 6183 C CA . VAL C 1 54 ? 35.621 96.776 78.257 1.00 18.94 54 VAL C CA 1
ATOM 6184 C C . VAL C 1 54 ? 35.792 98.267 78.542 1.00 19.14 54 VAL C C 1
ATOM 6185 O O . VAL C 1 54 ? 34.878 99.037 78.279 1.00 19.63 54 VAL C O 1
ATOM 6189 N N . GLN C 1 55 ? 36.900 98.686 79.123 1.00 19.51 55 GLN C N 1
ATOM 6190 C CA . GLN C 1 55 ? 37.026 100.124 79.400 1.00 22.14 55 GLN C CA 1
ATOM 6191 C C . GLN C 1 55 ? 37.049 100.907 78.084 1.00 22.42 55 GLN C C 1
ATOM 6192 O O . GLN C 1 55 ? 36.491 101.974 77.987 1.00 23.19 55 GLN C O 1
ATOM 6198 N N . ALA C 1 56 ? 37.691 100.364 77.065 1.00 22.15 56 ALA C N 1
ATOM 6199 C CA . ALA C 1 56 ? 37.690 101.039 75.787 1.00 22.31 56 ALA C CA 1
ATOM 6200 C C . ALA C 1 56 ? 36.266 101.186 75.285 1.00 21.75 56 ALA C C 1
ATOM 6201 O O . ALA C 1 56 ? 35.884 102.226 74.771 1.00 22.85 56 ALA C O 1
ATOM 6203 N N . VAL C 1 57 ? 35.446 100.172 75.479 1.00 21.62 57 VAL C N 1
ATOM 6204 C CA . VAL C 1 57 ? 34.084 100.236 74.954 1.00 21.72 57 VAL C CA 1
ATOM 6205 C C . VAL C 1 57 ? 33.248 101.219 75.781 1.00 21.78 57 VAL C C 1
ATOM 6206 O O . VAL C 1 57 ? 32.372 101.927 75.254 1.00 21.18 57 VAL C O 1
ATOM 6210 N N . LEU C 1 58 ? 33.524 101.257 77.075 1.00 21.61 58 LEU C N 1
ATOM 6211 C CA . LEU C 1 58 ? 32.821 102.177 77.913 1.00 22.25 58 LEU C CA 1
ATOM 6212 C C . LEU C 1 58 ? 33.220 103.628 77.587 1.00 23.27 58 LEU C C 1
ATOM 6213 O O . LEU C 1 58 ? 32.365 104.470 77.534 1.00 23.81 58 LEU C O 1
ATOM 6218 N N . ARG C 1 59 ? 34.488 103.892 77.339 1.00 24.88 59 ARG C N 1
ATOM 6219 C CA . ARG C 1 59 ? 34.912 105.245 76.960 1.00 29.96 59 ARG C CA 1
ATOM 6220 C C . ARG C 1 59 ? 34.259 105.700 75.681 1.00 28.56 59 ARG C C 1
ATOM 6221 O O . ARG C 1 59 ? 33.830 106.825 75.591 1.00 27.11 59 ARG C O 1
ATOM 6229 N N . ASN C 1 60 ? 34.169 104.805 74.707 1.00 27.64 60 ASN C N 1
ATOM 6230 C CA . ASN C 1 60 ? 33.489 105.111 73.458 1.00 26.06 60 ASN C CA 1
ATOM 6231 C C . ASN C 1 60 ? 32.018 105.371 73.675 1.00 25.94 60 ASN C C 1
ATOM 6232 O O . ASN C 1 60 ? 31.463 106.284 73.101 1.00 29.08 60 ASN C O 1
ATOM 6237 N N . ALA C 1 61 ? 31.369 104.561 74.476 1.00 24.17 61 ALA C N 1
ATOM 6238 C CA . ALA C 1 61 ? 30.002 104.829 74.830 1.00 25.15 61 ALA C CA 1
ATOM 6239 C C . ALA C 1 61 ? 29.832 106.250 75.440 1.00 27.25 61 ALA C C 1
ATOM 6240 O O . ALA C 1 61 ? 28.965 106.952 75.016 1.00 30.24 61 ALA C O 1
ATOM 6242 N N . LYS C 1 62 ? 30.646 106.645 76.423 1.00 29.47 62 LYS C N 1
ATOM 6243 C CA . LYS C 1 62 ? 30.624 107.980 76.987 1.00 35.51 62 LYS C CA 1
ATOM 6244 C C . LYS C 1 62 ? 30.690 109.040 75.875 1.00 40.13 62 LYS C C 1
ATOM 6245 O O . LYS C 1 62 ? 29.851 109.950 75.819 1.00 41.47 62 LYS C O 1
ATOM 6251 N N . GLN C 1 63 ? 31.686 108.925 75.000 1.00 38.90 63 GLN C N 1
ATOM 6252 C CA . GLN C 1 63 ? 31.989 110.024 74.108 1.00 47.13 63 GLN C CA 1
ATOM 6253 C C . GLN C 1 63 ? 30.970 110.091 72.972 1.00 49.05 63 GLN C C 1
ATOM 6254 O O . GLN C 1 63 ? 30.711 111.153 72.446 1.00 51.93 63 GLN C O 1
ATOM 6260 N N . ALA C 1 64 ? 30.323 108.967 72.673 1.00 50.99 64 ALA C N 1
ATOM 6261 C CA . ALA C 1 64 ? 29.189 108.959 71.763 1.00 51.76 64 ALA C CA 1
ATOM 6262 C C . ALA C 1 64 ? 27.892 109.458 72.428 1.00 53.59 64 ALA C C 1
ATOM 6263 O O . ALA C 1 64 ? 26.876 109.503 71.773 1.00 61.87 64 ALA C O 1
ATOM 6265 N N . GLY C 1 65 ? 27.918 109.813 73.716 1.00 54.69 65 GLY C N 1
ATOM 6266 C CA . GLY C 1 65 ? 26.795 110.502 74.364 1.00 51.18 65 GLY C CA 1
ATOM 6267 C C . GLY C 1 65 ? 25.888 109.690 75.271 1.00 51.98 65 GLY C C 1
ATOM 6268 O O . GLY C 1 65 ? 24.729 110.056 75.504 1.00 49.53 65 GLY C O 1
ATOM 6269 N N . ASN C 1 66 ? 26.411 108.590 75.799 1.00 52.36 66 ASN C N 1
ATOM 6270 C CA . ASN C 1 66 ? 25.776 107.896 76.905 1.00 48.89 66 ASN C CA 1
ATOM 6271 C C . ASN C 1 66 ? 26.391 108.468 78.177 1.00 50.83 66 ASN C C 1
ATOM 6272 O O . ASN C 1 66 ? 27.611 108.395 78.368 1.00 48.54 66 ASN C O 1
ATOM 6277 N N . PRO C 1 67 ? 25.556 109.083 79.030 1.00 51.73 67 PRO C N 1
ATOM 6278 C CA . PRO C 1 67 ? 26.170 109.843 80.113 1.00 53.64 67 PRO C CA 1
ATOM 6279 C C . PRO C 1 67 ? 26.670 108.972 81.236 1.00 51.88 67 PRO C C 1
ATOM 6280 O O . PRO C 1 67 ? 27.627 109.377 81.913 1.00 52.10 67 PRO C O 1
ATOM 6284 N N . ASN C 1 68 ? 26.018 107.808 81.420 1.00 48.91 68 ASN C N 1
ATOM 6285 C CA . ASN C 1 68 ? 26.444 106.797 82.401 1.00 50.96 68 ASN C CA 1
ATOM 6286 C C . ASN C 1 68 ? 26.637 105.346 81.835 1.00 43.50 68 ASN C C 1
ATOM 6287 O O . ASN C 1 68 ? 25.808 104.450 82.080 1.00 43.23 68 ASN C O 1
ATOM 6292 N N . PRO C 1 69 ? 27.736 105.097 81.119 1.00 33.62 69 PRO C N 1
ATOM 6293 C CA . PRO C 1 69 ? 27.787 103.802 80.541 1.00 31.17 69 PRO C CA 1
ATOM 6294 C C . PRO C 1 69 ? 28.240 102.726 81.543 1.00 27.48 69 PRO C C 1
ATOM 6295 O O . PRO C 1 69 ? 29.155 102.946 82.336 1.00 25.59 69 PRO C O 1
ATOM 6299 N N . ILE C 1 70 ? 27.556 101.583 81.458 1.00 23.94 70 ILE C N 1
ATOM 6300 C CA . ILE C 1 70 ? 27.855 100.416 82.235 1.00 22.67 70 ILE C CA 1
ATOM 6301 C C . ILE C 1 70 ? 27.920 99.223 81.316 1.00 21.65 70 ILE C C 1
ATOM 6302 O O . ILE C 1 70 ? 27.400 99.253 80.190 1.00 22.51 70 ILE C O 1
ATOM 6307 N N . VAL C 1 71 ? 28.621 98.195 81.771 1.00 19.75 71 VAL C N 1
ATOM 6308 C CA . VAL C 1 71 ? 28.489 96.891 81.193 1.00 17.80 71 VAL C CA 1
ATOM 6309 C C . VAL C 1 71 ? 27.746 96.039 82.209 1.00 16.54 71 VAL C C 1
ATOM 6310 O O . VAL C 1 71 ? 27.888 96.239 83.384 1.00 15.72 71 VAL C O 1
ATOM 6314 N N . VAL C 1 72 ? 26.969 95.089 81.702 1.00 15.92 72 VAL C N 1
ATOM 6315 C CA . VAL C 1 72 ? 26.241 94.108 82.477 1.00 15.24 72 VAL C CA 1
ATOM 6316 C C . VAL C 1 72 ? 26.327 92.739 81.761 1.00 15.18 72 VAL C C 1
ATOM 6317 O O . VAL C 1 72 ? 26.444 92.666 80.547 1.00 15.11 72 VAL C O 1
ATOM 6321 N N . GLY C 1 73 ? 26.283 91.653 82.525 1.00 14.32 73 GLY C N 1
ATOM 6322 C CA . GLY C 1 73 ? 26.103 90.368 81.940 1.00 14.29 73 GLY C CA 1
ATOM 6323 C C . GLY C 1 73 ? 26.689 89.297 82.819 1.00 13.83 73 GLY C C 1
ATOM 6324 O O . GLY C 1 73 ? 26.944 89.530 84.007 1.00 13.17 73 GLY C O 1
ATOM 6325 N N . ALA C 1 74 ? 26.941 88.149 82.208 1.00 13.73 74 ALA C N 1
ATOM 6326 C CA . ALA C 1 74 ? 27.439 87.015 82.936 1.00 14.41 74 ALA C CA 1
ATOM 6327 C C . ALA C 1 74 ? 28.554 86.311 82.204 1.00 14.50 74 ALA C C 1
ATOM 6328 O O . ALA C 1 74 ? 28.547 86.241 80.997 1.00 14.73 74 ALA C O 1
ATOM 6330 N N . LEU C 1 75 ? 29.487 85.751 82.959 1.00 15.14 75 LEU C N 1
ATOM 6331 C CA . LEU C 1 75 ? 30.661 85.077 82.397 1.00 15.58 75 LEU C CA 1
ATOM 6332 C C . LEU C 1 75 ? 30.592 83.627 82.870 1.00 16.39 75 LEU C C 1
ATOM 6333 O O . LEU C 1 75 ? 30.070 83.343 83.957 1.00 14.90 75 LEU C O 1
ATOM 6338 N N . PRO C 1 76 ? 31.149 82.708 82.084 1.00 17.49 76 PRO C N 1
ATOM 6339 C CA . PRO C 1 76 ? 31.011 81.296 82.372 1.00 17.83 76 PRO C CA 1
ATOM 6340 C C . PRO C 1 76 ? 31.898 80.817 83.475 1.00 17.82 76 PRO C C 1
ATOM 6341 O O . PRO C 1 76 ? 32.815 81.530 83.868 1.00 17.35 76 PRO C O 1
ATOM 6345 N N . PHE C 1 77 ? 31.613 79.608 83.971 1.00 16.90 77 PHE C N 1
ATOM 6346 C CA . PHE C 1 77 ? 32.464 78.985 84.954 1.00 18.49 77 PHE C CA 1
ATOM 6347 C C . PHE C 1 77 ? 33.853 78.794 84.388 1.00 20.34 77 PHE C C 1
ATOM 6348 O O . PHE C 1 77 ? 34.831 79.062 85.082 1.00 23.40 77 PHE C O 1
ATOM 6356 N N . ASP C 1 78 ? 33.928 78.252 83.181 1.00 19.93 78 ASP C N 1
ATOM 6357 C CA . ASP C 1 78 ? 35.188 77.886 82.562 1.00 21.51 78 ASP C CA 1
ATOM 6358 C C . ASP C 1 78 ? 35.906 79.086 81.928 1.00 22.27 78 ASP C C 1
ATOM 6359 O O . ASP C 1 78 ? 35.488 79.527 80.849 1.00 19.61 78 ASP C O 1
ATOM 6364 N N . ARG C 1 79 ? 36.992 79.548 82.582 1.00 24.88 79 ARG C N 1
ATOM 6365 C CA . ARG C 1 79 ? 37.785 80.747 82.197 1.00 27.71 79 ARG C CA 1
ATOM 6366 C C . ARG C 1 79 ? 38.314 80.701 80.781 1.00 30.81 79 ARG C C 1
ATOM 6367 O O . ARG C 1 79 ? 38.728 81.734 80.237 1.00 33.26 79 ARG C O 1
ATOM 6375 N N . ARG C 1 80 ? 38.371 79.516 80.197 1.00 31.83 80 ARG C N 1
ATOM 6376 C CA . ARG C 1 80 ? 38.930 79.404 78.843 1.00 35.00 80 ARG C CA 1
ATOM 6377 C C . ARG C 1 80 ? 37.921 79.720 77.765 1.00 31.55 80 ARG C C 1
ATOM 6378 O O . ARG C 1 80 ? 38.290 79.980 76.632 1.00 32.10 80 ARG C O 1
ATOM 6386 N N . LYS C 1 81 ? 36.648 79.699 78.111 1.00 28.75 81 LYS C N 1
ATOM 6387 C CA . LYS C 1 81 ? 35.617 80.051 77.158 1.00 30.00 81 LYS C CA 1
ATOM 6388 C C . LYS C 1 81 ? 35.678 81.555 76.778 1.00 28.56 81 LYS C C 1
ATOM 6389 O O . LYS C 1 81 ? 36.330 82.374 77.433 1.00 29.85 81 LYS C O 1
ATOM 6395 N N . GLU C 1 82 ? 35.049 81.858 75.667 1.00 29.38 82 GLU C N 1
ATOM 6396 C CA . GLU C 1 82 ? 34.788 83.214 75.214 1.00 32.21 82 GLU C CA 1
ATOM 6397 C C . GLU C 1 82 ? 33.923 83.949 76.281 1.00 27.85 82 GLU C C 1
ATOM 6398 O O . GLU C 1 82 ? 33.030 83.352 76.903 1.00 28.64 82 GLU C O 1
ATOM 6404 N N . VAL C 1 83 ? 34.183 85.235 76.477 1.00 22.55 83 VAL C N 1
ATOM 6405 C CA . VAL C 1 83 ? 33.424 86.034 77.422 1.00 20.41 83 VAL C CA 1
ATOM 6406 C C . VAL C 1 83 ? 32.713 87.144 76.736 1.00 20.31 83 VAL C C 1
ATOM 6407 O O . VAL C 1 83 ? 33.178 87.662 75.729 1.00 21.10 83 VAL C O 1
ATOM 6411 N N . GLN C 1 84 ? 31.561 87.522 77.255 1.00 20.77 84 GLN C N 1
ATOM 6412 C CA . GLN C 1 84 ? 30.884 88.656 76.703 1.00 21.54 84 GLN C CA 1
ATOM 6413 C C . GLN C 1 84 ? 30.042 89.419 77.689 1.00 19.66 84 GLN C C 1
ATOM 6414 O O . GLN C 1 84 ? 29.423 88.835 78.571 1.00 20.43 84 GLN C O 1
ATOM 6420 N N . LEU C 1 85 ? 29.967 90.720 77.464 1.00 17.43 85 LEU C N 1
ATOM 6421 C CA . LEU C 1 85 ? 29.139 91.622 78.222 1.00 16.90 85 LEU C CA 1
ATOM 6422 C C . LEU C 1 85 ? 28.395 92.604 77.275 1.00 18.50 85 LEU C C 1
ATOM 6423 O O . LEU C 1 85 ? 28.696 92.719 76.081 1.00 18.51 85 LEU C O 1
ATOM 6428 N N . ILE C 1 86 ? 27.474 93.360 77.857 1.00 19.77 86 ILE C N 1
ATOM 6429 C CA . ILE C 1 86 ? 26.563 94.2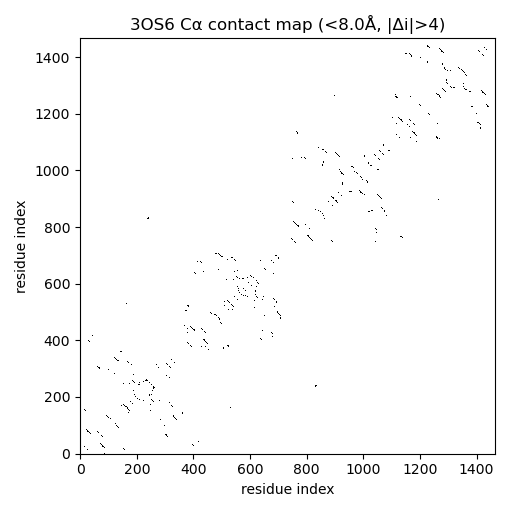61 77.139 1.00 21.55 86 ILE C CA 1
ATOM 6430 C C . ILE C 1 86 ? 26.572 95.631 77.735 1.00 20.48 86 ILE C C 1
ATOM 6431 O O . ILE C 1 86 ? 26.572 95.766 78.936 1.00 19.76 86 ILE C O 1
ATOM 6436 N N . VAL C 1 87 ? 26.581 96.651 76.896 1.00 21.46 87 VAL C N 1
ATOM 6437 C CA . VAL C 1 87 ? 26.324 97.979 77.300 1.00 21.71 87 VAL C CA 1
ATOM 6438 C C . VAL C 1 87 ? 24.880 98.209 76.928 1.00 23.30 87 VAL C C 1
ATOM 6439 O O . VAL C 1 87 ? 24.525 98.126 75.794 1.00 25.28 87 VAL C O 1
ATOM 6443 N N . PRO C 1 88 ? 24.017 98.466 77.886 1.00 25.11 88 PRO C N 1
ATOM 6444 C CA . PRO C 1 88 ? 22.610 98.660 77.557 1.00 27.82 88 PRO C CA 1
ATOM 6445 C C . PRO C 1 88 ? 22.325 100.038 77.023 1.00 29.61 88 PRO C C 1
ATOM 6446 O O . PRO C 1 88 ? 23.132 100.951 77.242 1.00 29.45 88 PRO C O 1
ATOM 6450 N N . GLU C 1 89 ? 21.202 100.174 76.324 1.00 37.51 89 GLU C N 1
ATOM 6451 C CA . GLU C 1 89 ? 20.701 101.503 75.888 1.00 45.85 89 GLU C CA 1
ATOM 6452 C C . GLU C 1 89 ? 20.540 102.456 77.045 1.00 42.60 89 GLU C C 1
ATOM 6453 O O . GLU C 1 89 ? 21.060 103.549 77.044 1.00 44.84 89 GLU C O 1
ATOM 6459 N N . TYR C 1 90 ? 19.852 102.033 78.072 1.00 47.20 90 TYR C N 1
ATOM 6460 C CA . TYR C 1 90 ? 19.842 102.839 79.283 1.00 54.82 90 TYR C CA 1
ATOM 6461 C C . TYR C 1 90 ? 19.643 101.950 80.478 1.00 49.99 90 TYR C C 1
ATOM 6462 O O . TYR C 1 90 ? 19.321 100.759 80.354 1.00 51.84 90 TYR C O 1
ATOM 6471 N N . SER C 1 91 ? 19.876 102.535 81.638 1.00 45.23 91 SER C N 1
ATOM 6472 C CA . SER C 1 91 ? 19.658 101.840 82.864 1.00 46.74 91 SER C CA 1
ATOM 6473 C C . SER C 1 91 ? 19.141 102.792 83.900 1.00 45.06 91 SER C C 1
ATOM 6474 O O . SER C 1 91 ? 19.498 103.953 83.883 1.00 47.71 91 SER C O 1
ATOM 6477 N N . ARG C 1 92 ? 18.305 102.275 84.795 1.00 48.53 92 ARG C N 1
ATOM 6478 C CA . ARG C 1 92 ? 17.837 102.984 85.970 1.00 44.80 92 ARG C CA 1
ATOM 6479 C C . ARG C 1 92 ? 18.437 102.303 87.162 1.00 44.09 92 ARG C C 1
ATOM 6480 O O . ARG C 1 92 ? 18.590 101.062 87.200 1.00 42.25 92 ARG C O 1
ATOM 6488 N N . ILE C 1 93 ? 18.771 103.118 88.142 1.00 41.18 93 ILE C N 1
ATOM 6489 C CA . ILE C 1 93 ? 19.435 102.670 89.320 1.00 43.48 93 ILE C CA 1
ATOM 6490 C C . ILE C 1 93 ? 18.718 103.314 90.507 1.00 51.05 93 ILE C C 1
ATOM 6491 O O . ILE C 1 93 ? 18.719 104.521 90.649 1.00 57.96 93 ILE C O 1
ATOM 6496 N N . SER C 1 94 ? 18.065 102.502 91.323 1.00 47.33 94 SER C N 1
ATOM 6497 C CA . SER C 1 94 ? 17.416 102.975 92.519 1.00 52.07 94 SER C CA 1
ATOM 6498 C C . SER C 1 94 ? 18.088 102.411 93.775 1.00 48.42 94 SER C C 1
ATOM 6499 O O . SER C 1 94 ? 19.118 101.767 93.698 1.00 50.83 94 SER C O 1
ATOM 6502 N N . GLU C 1 95 ? 17.493 102.671 94.926 1.00 49.45 95 GLU C N 1
ATOM 6503 C CA . GLU C 1 95 ? 17.951 102.121 96.198 1.00 56.01 95 GLU C CA 1
ATOM 6504 C C . GLU C 1 95 ? 17.550 100.643 96.253 1.00 55.10 95 GLU C C 1
ATOM 6505 O O . GLU C 1 95 ? 16.908 100.121 95.338 1.00 48.81 95 GLU C O 1
ATOM 6511 N N . ARG C 1 96 ? 17.901 99.975 97.344 1.00 54.63 96 ARG C N 1
ATOM 6512 C CA . ARG C 1 96 ? 17.694 98.551 97.418 1.00 55.04 96 ARG C CA 1
ATOM 6513 C C . ARG C 1 96 ? 16.227 98.215 97.511 1.00 49.35 96 ARG C C 1
ATOM 6514 O O . ARG C 1 96 ? 15.417 99.047 97.822 1.00 47.71 96 ARG C O 1
ATOM 6522 N N . LEU C 1 97 ? 15.915 96.966 97.221 1.00 45.45 97 LEU C N 1
ATOM 6523 C CA . LEU C 1 97 ? 14.547 96.514 97.108 1.00 48.43 97 LEU C CA 1
ATOM 6524 C C . LEU C 1 97 ? 13.898 96.361 98.490 1.00 53.45 97 LEU C C 1
ATOM 6525 O O . LEU C 1 97 ? 14.507 95.810 99.375 1.00 52.38 97 LEU C O 1
ATOM 6530 N N . GLN C 1 98 ? 12.669 96.862 98.672 1.00 71.21 98 GLN C N 1
ATOM 6531 C CA . GLN C 1 98 ? 11.945 96.748 99.963 1.00 79.80 98 GLN C CA 1
ATOM 6532 C C . GLN C 1 98 ? 10.600 96.036 99.740 1.00 85.23 98 GLN C C 1
ATOM 6533 O O . GLN C 1 98 ? 9.636 96.675 99.316 1.00 97.90 98 GLN C O 1
ATOM 6539 N N . LEU C 1 99 ? 10.520 94.728 100.011 1.00 83.21 99 LEU C N 1
ATOM 6540 C CA . LEU C 1 99 ? 9.281 93.951 99.716 1.00 86.76 99 LEU C CA 1
ATOM 6541 C C . LEU C 1 99 ? 8.708 93.100 100.874 1.00 97.78 99 LEU C C 1
ATOM 6542 O O . LEU C 1 99 ? 9.457 92.503 101.652 1.00 101.61 99 LEU C O 1
ATOM 6547 N N . ASP C 1 100 ? 7.376 93.023 100.953 1.00 109.11 100 ASP C N 1
ATOM 6548 C CA . ASP C 1 100 ? 6.686 92.021 101.793 1.00 122.78 100 ASP C CA 1
ATOM 6549 C C . ASP C 1 100 ? 6.185 90.869 100.880 1.00 132.59 100 ASP C C 1
ATOM 6550 O O . ASP C 1 100 ? 5.802 91.138 99.742 1.00 133.56 100 ASP C O 1
ATOM 6552 N N . PRO C 1 101 ? 6.196 89.592 101.356 1.00 140.62 101 PRO C N 1
ATOM 6553 C CA . PRO C 1 101 ? 5.693 88.471 100.519 1.00 130.41 101 PRO C CA 1
ATOM 6554 C C . PRO C 1 101 ? 4.224 88.599 100.068 1.00 128.73 101 PRO C C 1
ATOM 6555 O O . PRO C 1 101 ? 3.334 88.787 100.897 1.00 136.37 101 PRO C O 1
ATOM 6559 N N . THR C 1 102 ? 3.995 88.467 98.760 1.00 122.81 102 THR C N 1
ATOM 6560 C CA . THR C 1 102 ? 2.697 88.731 98.129 1.00 115.28 102 THR C CA 1
ATOM 6561 C C . THR C 1 102 ? 1.778 87.515 98.182 1.00 107.73 102 THR C C 1
ATOM 6562 O O . THR C 1 102 ? 2.042 86.501 97.538 1.00 94.38 102 THR C O 1
ATOM 6564 N N . LEU C 1 111 ? -0.950 72.834 85.464 1.00 74.04 111 LEU C N 1
ATOM 6565 C CA . LEU C 1 111 ? 0.428 72.607 84.999 1.00 68.69 111 LEU C CA 1
ATOM 6566 C C . LEU C 1 111 ? 0.930 71.174 85.239 1.00 61.67 111 LEU C C 1
ATOM 6567 O O . LEU C 1 111 ? 0.607 70.506 86.233 1.00 51.84 111 LEU C O 1
ATOM 6572 N N . THR C 1 112 ? 1.686 70.688 84.276 1.00 51.13 112 THR C N 1
ATOM 6573 C CA . THR C 1 112 ? 2.559 69.572 84.529 1.00 51.15 112 THR C CA 1
ATOM 6574 C C . THR C 1 112 ? 4.006 70.136 84.564 1.00 46.95 112 THR C C 1
ATOM 6575 O O . THR C 1 112 ? 4.391 70.928 83.709 1.00 46.44 112 THR C O 1
ATOM 6579 N N . PHE C 1 113 ? 4.784 69.729 85.550 1.00 40.65 113 PHE C N 1
ATOM 6580 C CA . PHE C 1 113 ? 6.220 69.846 85.442 1.00 42.98 113 PHE C CA 1
ATOM 6581 C C . PHE C 1 113 ? 6.834 68.488 85.318 1.00 38.20 113 PHE C C 1
ATOM 6582 O O . PHE C 1 113 ? 6.478 67.593 86.031 1.00 38.93 113 PHE C O 1
ATOM 6590 N N . GLU C 1 114 ? 7.851 68.418 84.489 1.00 37.88 114 GLU C N 1
ATOM 6591 C CA . GLU C 1 114 ? 8.579 67.224 84.169 1.00 38.68 114 GLU C CA 1
ATOM 6592 C C . GLU C 1 114 ? 10.061 67.369 84.580 1.00 37.29 114 GLU C C 1
ATOM 6593 O O . GLU C 1 114 ? 10.764 68.141 83.999 1.00 36.26 114 GLU C O 1
ATOM 6612 N N . THR C 1 116 ? 13.945 66.044 84.996 1.00 37.19 116 THR C N 1
ATOM 6613 C CA . THR C 1 116 ? 14.964 65.130 84.501 1.00 37.07 116 THR C CA 1
ATOM 6614 C C . THR C 1 116 ? 16.321 65.443 85.171 1.00 33.54 116 THR C C 1
ATOM 6615 O O . THR C 1 116 ? 16.954 66.424 84.854 1.00 30.73 116 THR C O 1
ATOM 6619 N N . PRO C 1 117 ? 16.742 64.637 86.144 1.00 32.92 117 PRO C N 1
ATOM 6620 C CA . PRO C 1 117 ? 18.034 64.908 86.733 1.00 32.90 117 PRO C CA 1
ATOM 6621 C C . PRO C 1 117 ? 19.169 64.530 85.795 1.00 33.64 117 PRO C C 1
ATOM 6622 O O . PRO C 1 117 ? 19.166 63.450 85.226 1.00 33.09 117 PRO C O 1
ATOM 6626 N N . VAL C 1 118 ? 20.116 65.451 85.635 1.00 34.66 118 VAL C N 1
ATOM 6627 C CA . VAL C 1 118 ? 21.264 65.259 84.791 1.00 36.51 118 VAL C CA 1
ATOM 6628 C C . VAL C 1 118 ? 22.520 65.539 85.613 1.00 37.61 118 VAL C C 1
ATOM 6629 O O . VAL C 1 118 ? 22.886 66.707 85.812 1.00 32.14 118 VAL C O 1
ATOM 6633 N N . PRO C 1 119 ? 23.194 64.482 86.086 1.00 37.42 119 PRO C N 1
ATOM 6634 C CA . PRO C 1 119 ? 22.889 63.066 85.882 1.00 36.00 119 PRO C CA 1
ATOM 6635 C C . PRO C 1 119 ? 21.992 62.508 86.990 1.00 36.56 119 PRO C C 1
ATOM 6636 O O . PRO C 1 119 ? 21.539 63.269 87.847 1.00 34.79 119 PRO C O 1
ATOM 6640 N N . ASP C 1 120 ? 21.754 61.199 87.012 1.00 37.66 120 ASP C N 1
ATOM 6641 C CA . ASP C 1 120 ? 20.910 60.634 88.079 1.00 43.42 120 ASP C CA 1
ATOM 6642 C C . ASP C 1 120 ? 21.640 60.610 89.425 1.00 40.83 120 ASP C C 1
ATOM 6643 O O . ASP C 1 120 ? 22.856 60.706 89.471 1.00 37.57 120 ASP C O 1
ATOM 6648 N N . HIS C 1 121 ? 20.891 60.463 90.509 1.00 42.39 121 HIS C N 1
ATOM 6649 C CA . HIS C 1 121 ? 21.474 60.519 91.857 1.00 47.68 121 HIS C CA 1
ATOM 6650 C C . HIS C 1 121 ? 22.696 59.591 91.988 1.00 45.05 121 HIS C C 1
ATOM 6651 O O . HIS C 1 121 ? 23.648 59.936 92.681 1.00 43.55 121 HIS C O 1
ATOM 6658 N N . GLU C 1 122 ? 22.688 58.434 91.331 1.00 46.58 122 GLU C N 1
ATOM 6659 C CA . GLU C 1 122 ? 23.745 57.411 91.569 1.00 52.25 122 GLU C CA 1
ATOM 6660 C C . GLU C 1 122 ? 25.022 57.788 90.835 1.00 45.13 122 GLU C C 1
ATOM 6661 O O . GLU C 1 122 ? 26.104 57.655 91.388 1.00 44.07 122 GLU C O 1
ATOM 6667 N N . VAL C 1 123 ? 24.887 58.229 89.577 1.00 42.78 123 VAL C N 1
ATOM 6668 C CA . VAL C 1 123 ? 26.020 58.730 88.806 1.00 38.03 123 VAL C CA 1
ATOM 6669 C C . VAL C 1 123 ? 26.651 59.923 89.500 1.00 35.17 123 VAL C C 1
ATOM 6670 O O . VAL C 1 123 ? 27.868 59.996 89.592 1.00 36.94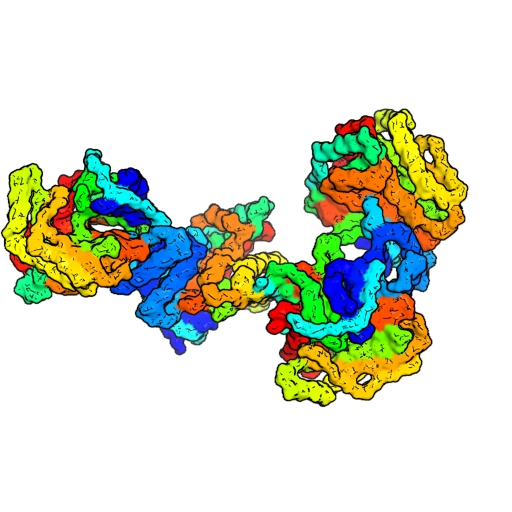 123 VAL C O 1
ATOM 6674 N N . TYR C 1 124 ? 25.835 60.820 90.032 1.00 32.28 124 TYR C N 1
ATOM 6675 C CA . TYR C 1 124 ? 26.360 61.918 90.823 1.00 32.72 124 TYR C CA 1
ATOM 6676 C C . TYR C 1 124 ? 27.203 61.369 92.008 1.00 33.11 124 TYR C C 1
ATOM 6677 O O . TYR C 1 124 ? 28.332 61.800 92.247 1.00 30.70 124 TYR C O 1
ATOM 6694 N N . LYS C 1 126 ? 28.576 58.398 92.267 1.00 37.56 126 LYS C N 1
ATOM 6695 C CA . LYS C 1 126 ? 29.788 57.779 91.713 1.00 38.98 126 LYS C CA 1
ATOM 6696 C C . LYS C 1 126 ? 30.853 58.830 91.562 1.00 38.45 126 LYS C C 1
ATOM 6697 O O . LYS C 1 126 ? 32.012 58.590 91.881 1.00 40.65 126 LYS C O 1
ATOM 6699 N N . GLY C 1 127 ? 30.448 60.011 91.079 1.00 37.79 127 GLY C N 1
ATOM 6700 C CA . GLY C 1 127 ? 31.376 61.041 90.712 1.00 32.62 127 GLY C CA 1
ATOM 6701 C C . GLY C 1 127 ? 32.013 61.559 91.964 1.00 33.40 127 GLY C C 1
ATOM 6702 O O . GLY C 1 127 ? 33.182 61.853 91.996 1.00 32.96 127 GLY C O 1
ATOM 6703 N N . VAL C 1 128 ? 31.225 61.684 93.008 1.00 37.79 128 VAL C N 1
ATOM 6704 C CA . VAL C 1 128 ? 31.769 62.096 94.294 1.00 42.79 128 VAL C CA 1
ATOM 6705 C C . VAL C 1 128 ? 32.877 61.111 94.750 1.00 45.07 128 VAL C C 1
ATOM 6706 O O . VAL C 1 128 ? 33.944 61.540 95.187 1.00 42.28 128 VAL C O 1
ATOM 6710 N N . LYS C 1 129 ? 32.661 59.812 94.590 1.00 49.30 129 LYS C N 1
ATOM 6711 C CA . LYS C 1 129 ? 33.678 58.841 95.011 1.00 57.26 129 LYS C CA 1
ATOM 6712 C C . LYS C 1 129 ? 34.942 59.029 94.181 1.00 53.52 129 LYS C C 1
ATOM 6713 O O . LYS C 1 129 ? 36.038 59.053 94.723 1.00 52.22 129 LYS C O 1
ATOM 6719 N N . GLN C 1 130 ? 34.777 59.202 92.874 1.00 47.87 130 GLN C N 1
ATOM 6720 C CA . GLN C 1 130 ? 35.913 59.499 92.018 1.00 51.28 130 GLN C CA 1
ATOM 6721 C C . GLN C 1 130 ? 36.740 60.699 92.523 1.00 51.80 130 GLN C C 1
ATOM 6722 O O . GLN C 1 130 ? 37.968 60.707 92.430 1.00 54.83 130 GLN C O 1
ATOM 6728 N N . GLY C 1 131 ? 36.064 61.719 93.030 1.00 48.29 131 GLY C N 1
ATOM 6729 C CA . GLY C 1 131 ? 36.742 62.924 93.484 1.00 49.65 131 GLY C CA 1
ATOM 6730 C C . GLY C 1 131 ? 37.500 62.703 94.784 1.00 49.70 131 GLY C C 1
ATOM 6731 O O . GLY C 1 131 ? 38.644 63.127 94.922 1.00 51.91 131 GLY C O 1
ATOM 6732 N N . ILE C 1 132 ? 36.843 62.056 95.735 1.00 48.22 132 ILE C N 1
ATOM 6733 C CA . ILE C 1 132 ? 37.466 61.629 96.964 1.00 54.48 132 ILE C CA 1
ATOM 6734 C C . ILE C 1 132 ? 38.788 60.913 96.620 1.00 62.02 132 ILE C C 1
ATOM 6735 O O . ILE C 1 132 ? 39.882 61.382 96.974 1.00 56.27 132 ILE C O 1
ATOM 6740 N N . GLU C 1 133 ? 38.667 59.826 95.862 1.00 63.78 133 GLU C N 1
ATOM 6741 C CA . GLU C 1 133 ? 39.803 59.063 95.397 1.00 66.17 133 GLU C CA 1
ATOM 6742 C C . GLU C 1 133 ? 40.906 59.967 94.883 1.00 63.34 133 GLU C C 1
ATOM 6743 O O . GLU C 1 133 ? 42.032 59.885 95.342 1.00 75.42 133 GLU C O 1
ATOM 6749 N N . LYS C 1 134 ? 40.598 60.837 93.940 1.00 55.87 134 LYS C N 1
ATOM 6750 C CA . LYS C 1 134 ? 41.625 61.694 93.391 1.00 59.57 134 LYS C CA 1
ATOM 6751 C C . LYS C 1 134 ? 42.344 62.513 94.470 1.00 66.07 134 LYS C C 1
ATOM 6752 O O . LYS C 1 134 ? 43.532 62.849 94.317 1.00 67.40 134 LYS C O 1
ATOM 6758 N N . ILE C 1 135 ? 41.620 62.876 95.532 1.00 69.99 135 ILE C N 1
ATOM 6759 C CA . ILE C 1 135 ? 42.220 63.625 96.642 1.00 73.08 135 ILE C CA 1
ATOM 6760 C C . ILE C 1 135 ? 43.091 62.670 97.487 1.00 68.22 135 ILE C C 1
ATOM 6761 O O . ILE C 1 135 ? 44.241 62.969 97.798 1.00 65.28 135 ILE C O 1
ATOM 6766 N N . LYS C 1 136 ? 42.541 61.525 97.848 1.00 64.06 136 LYS C N 1
ATOM 6767 C CA . LYS C 1 136 ? 43.296 60.542 98.598 1.00 70.83 136 LYS C CA 1
ATOM 6768 C C . LYS C 1 136 ? 44.607 60.176 97.898 1.00 75.54 136 LYS C C 1
ATOM 6769 O O . LYS C 1 136 ? 45.568 59.864 98.574 1.00 82.01 136 LYS C O 1
ATOM 6775 N N . ASP C 1 137 ? 44.646 60.248 96.559 1.00 75.06 137 ASP C N 1
ATOM 6776 C CA . ASP C 1 137 ? 45.880 60.041 95.776 1.00 71.83 137 ASP C CA 1
ATOM 6777 C C . ASP C 1 137 ? 46.749 61.294 95.642 1.00 75.82 137 ASP C C 1
ATOM 6778 O O . ASP C 1 137 ? 47.745 61.268 94.907 1.00 78.84 137 ASP C O 1
ATOM 6783 N N . GLY C 1 138 ? 46.366 62.391 96.302 1.00 69.07 138 GLY C N 1
ATOM 6784 C CA . GLY C 1 138 ? 47.169 63.615 96.331 1.00 63.00 138 GLY C CA 1
ATOM 6785 C C . GLY C 1 138 ? 47.219 64.402 95.036 1.00 64.59 138 GLY C C 1
ATOM 6786 O O . GLY C 1 138 ? 47.966 65.369 94.936 1.00 62.87 138 GLY C O 1
ATOM 6787 N N . ASP C 1 139 ? 46.427 64.009 94.040 1.00 77.24 139 ASP C N 1
ATOM 6788 C CA . ASP C 1 139 ? 46.355 64.770 92.783 1.00 85.72 139 ASP C CA 1
ATOM 6789 C C . ASP C 1 139 ? 45.569 66.097 92.966 1.00 82.01 139 ASP C C 1
ATOM 6790 O O . ASP C 1 139 ? 45.830 67.078 92.255 1.00 78.14 139 ASP C O 1
ATOM 6792 N N . LEU C 1 140 ? 44.636 66.123 93.929 1.00 79.87 140 LEU C N 1
ATOM 6793 C CA . LEU C 1 140 ? 43.856 67.328 94.273 1.00 73.60 140 LEU C CA 1
ATOM 6794 C C . LEU C 1 140 ? 43.694 67.497 95.801 1.00 79.37 140 LEU C C 1
ATOM 6795 O O . LEU C 1 140 ? 43.733 66.526 96.573 1.00 61.32 140 LEU C O 1
ATOM 6800 N N . LYS C 1 141 ? 43.493 68.759 96.198 1.00 87.77 141 LYS C N 1
ATOM 6801 C CA . LYS C 1 141 ? 43.247 69.162 97.584 1.00 83.47 141 LYS C CA 1
ATOM 6802 C C . LYS C 1 141 ? 41.752 69.368 97.810 1.00 76.27 141 LYS C C 1
ATOM 6803 O O . LYS C 1 141 ? 41.165 68.767 98.708 1.00 71.47 141 LYS C O 1
ATOM 6805 N N . LYS C 1 142 ? 41.146 70.208 96.970 1.00 66.04 142 LYS C N 1
ATOM 6806 C CA . LYS C 1 142 ? 39.710 70.537 97.054 1.00 63.05 142 LYS C CA 1
ATOM 6807 C C . LYS C 1 142 ? 38.991 70.213 95.747 1.00 49.22 142 LYS C C 1
ATOM 6808 O O . LYS C 1 142 ? 39.433 70.670 94.681 1.00 48.01 142 LYS C O 1
ATOM 6814 N N . ILE C 1 143 ? 37.866 69.494 95.804 1.00 46.39 143 ILE C N 1
ATOM 6815 C CA . ILE C 1 143 ? 36.958 69.472 94.603 1.00 44.53 143 ILE C CA 1
ATOM 6816 C C . ILE C 1 143 ? 35.433 69.782 94.853 1.00 37.17 143 ILE C C 1
ATOM 6817 O O . ILE C 1 143 ? 34.808 69.158 95.682 1.00 39.51 143 ILE C O 1
ATOM 6822 N N . VAL C 1 144 ? 34.851 70.714 94.093 1.00 33.19 144 VAL C N 1
ATOM 6823 C CA . VAL C 1 144 ? 33.395 70.920 94.099 1.00 29.71 144 VAL C CA 1
ATOM 6824 C C . VAL C 1 144 ? 32.724 70.202 92.928 1.00 27.77 144 VAL C C 1
ATOM 6825 O O . VAL C 1 144 ? 33.081 70.385 91.793 1.00 29.59 144 VAL C O 1
ATOM 6829 N N . LEU C 1 145 ? 31.745 69.371 93.222 1.00 27.35 145 LEU C N 1
ATOM 6830 C CA . LEU C 1 145 ? 31.084 68.589 92.210 1.00 26.59 145 LEU C CA 1
ATOM 6831 C C . LEU C 1 145 ? 29.605 68.864 92.254 1.00 27.07 145 LEU C C 1
ATOM 6832 O O . LEU C 1 145 ? 28.971 69.014 93.341 1.00 23.93 145 LEU C O 1
ATOM 6837 N N . SER C 1 146 ? 29.036 68.969 91.068 1.00 25.94 146 SER C N 1
ATOM 6838 C CA . SER C 1 146 ? 27.707 69.503 91.005 1.00 26.75 146 SER C CA 1
ATOM 6839 C C . SER C 1 146 ? 26.849 68.728 90.037 1.00 27.74 146 SER C C 1
ATOM 6840 O O . SER C 1 146 ? 27.314 67.805 89.385 1.00 26.81 146 SER C O 1
ATOM 6843 N N . ARG C 1 147 ? 25.576 69.075 89.981 1.00 28.71 147 ARG C N 1
ATOM 6844 C CA . ARG C 1 147 ? 24.655 68.385 89.091 1.00 27.23 147 ARG C CA 1
ATOM 6845 C C . ARG C 1 147 ? 23.540 69.307 88.731 1.00 26.42 147 ARG C C 1
ATOM 6846 O O . ARG C 1 147 ? 23.365 70.368 89.354 1.00 23.55 147 ARG C O 1
ATOM 6854 N N . SER C 1 148 ? 22.750 68.894 87.751 1.00 27.17 148 SER C N 1
ATOM 6855 C CA . SER C 1 148 ? 21.690 69.761 87.271 1.00 28.37 148 SER C CA 1
ATOM 6856 C C . SER C 1 148 ? 20.336 69.053 87.220 1.00 29.19 148 SER C C 1
ATOM 6857 O O . SER C 1 148 ? 20.217 67.818 87.359 1.00 30.87 148 SER C O 1
ATOM 6860 N N . LEU C 1 149 ? 19.312 69.860 87.019 1.00 27.99 149 LEU C N 1
ATOM 6861 C CA . LEU C 1 149 ? 17.945 69.367 87.014 1.00 30.71 149 LEU C CA 1
ATOM 6862 C C . LEU C 1 149 ? 17.169 70.074 85.925 1.00 29.10 149 LEU C C 1
ATOM 6863 O O . LEU C 1 149 ? 16.997 71.267 85.988 1.00 25.25 149 LEU C O 1
ATOM 6868 N N . ASP C 1 150 ? 16.767 69.328 84.894 1.00 31.23 150 ASP C N 1
ATOM 6869 C CA . ASP C 1 150 ? 15.979 69.876 83.792 1.00 32.28 150 ASP C CA 1
ATOM 6870 C C . ASP C 1 150 ? 14.481 69.789 84.106 1.00 34.22 150 ASP C C 1
ATOM 6871 O O . ASP C 1 150 ? 13.995 68.742 84.547 1.00 36.03 150 ASP C O 1
ATOM 6876 N N . VAL C 1 151 ? 13.774 70.905 83.941 1.00 31.92 151 VAL C N 1
ATOM 6877 C CA . VAL C 1 151 ? 12.361 71.017 84.280 1.00 31.07 151 VAL C CA 1
ATOM 6878 C C . VAL C 1 151 ? 11.633 71.535 83.040 1.00 36.29 151 VAL C C 1
ATOM 6879 O O . VAL C 1 151 ? 11.925 72.638 82.568 1.00 33.94 151 VAL C O 1
ATOM 6883 N N . LYS C 1 152 ? 10.707 70.725 82.508 1.00 40.20 152 LYS C N 1
ATOM 6884 C CA . LYS C 1 152 ? 9.793 71.137 81.443 1.00 41.58 152 LYS C CA 1
ATOM 6885 C C . LYS C 1 152 ? 8.426 71.426 82.023 1.00 40.26 152 LYS C C 1
ATOM 6886 O O . LYS C 1 152 ? 7.802 70.548 82.614 1.00 39.09 152 LYS C O 1
ATOM 6892 N N . SER C 1 153 ? 7.933 72.636 81.817 1.00 41.21 153 SER C N 1
ATOM 6893 C CA . SER C 1 153 ? 6.602 72.999 82.266 1.00 41.88 153 SER C CA 1
ATOM 6894 C C . SER C 1 153 ? 5.644 72.704 81.128 1.00 44.74 153 SER C C 1
ATOM 6895 O O . SER C 1 153 ? 6.038 72.712 79.971 1.00 41.20 153 SER C O 1
ATOM 6898 N N . SER C 1 154 ? 4.386 72.446 81.453 1.00 47.74 154 SER C N 1
ATOM 6899 C CA . SER C 1 154 ? 3.357 72.369 80.403 1.00 52.42 154 SER C CA 1
ATOM 6900 C C . SER C 1 154 ? 2.973 73.774 79.931 1.00 51.78 154 SER C C 1
ATOM 6901 O O . SER C 1 154 ? 2.298 73.899 78.928 1.00 53.10 154 SER C O 1
ATOM 6904 N N . GLY C 1 155 ? 3.374 74.808 80.676 1.00 50.95 155 GLY C N 1
ATOM 6905 C CA . GLY C 1 155 ? 3.187 76.220 80.277 1.00 53.50 155 GLY C CA 1
ATOM 6906 C C . GLY C 1 155 ? 4.498 77.008 80.138 1.00 52.46 155 GLY C C 1
ATOM 6907 O O . GLY C 1 155 ? 5.549 76.571 80.604 1.00 53.18 155 GLY C O 1
ATOM 6908 N N . LYS C 1 156 ? 4.432 78.162 79.490 1.00 49.16 156 LYS C N 1
ATOM 6909 C CA . LYS C 1 156 ? 5.562 79.073 79.385 1.00 52.59 156 LYS C CA 1
ATOM 6910 C C . LYS C 1 156 ? 5.903 79.616 80.770 1.00 46.99 156 LYS C C 1
ATOM 6911 O O . LYS C 1 156 ? 5.018 80.084 81.487 1.00 45.01 156 LYS C O 1
ATOM 6917 N N . ILE C 1 157 ? 7.175 79.546 81.157 1.00 40.21 157 ILE C N 1
ATOM 6918 C CA . ILE C 1 157 ? 7.569 80.096 82.453 1.00 38.41 157 ILE C CA 1
ATOM 6919 C C . ILE C 1 157 ? 7.436 81.604 82.440 1.00 37.84 157 ILE C C 1
ATOM 6920 O O . ILE C 1 157 ? 7.899 82.276 81.513 1.00 37.30 157 ILE C O 1
ATOM 6925 N N . ASP C 1 158 ? 6.756 82.133 83.445 1.00 37.20 158 ASP C N 1
ATOM 6926 C CA . ASP C 1 158 ? 6.639 83.567 83.607 1.00 38.15 158 ASP C CA 1
ATOM 6927 C C . ASP C 1 158 ? 7.853 84.127 84.391 1.00 37.40 158 ASP C C 1
ATOM 6928 O O . ASP C 1 158 ? 7.852 84.182 85.634 1.00 33.95 158 ASP C O 1
ATOM 6933 N N . LYS C 1 159 ? 8.845 84.607 83.644 1.00 36.05 159 LYS C N 1
ATOM 6934 C CA . LYS C 1 159 ? 10.118 85.023 84.211 1.00 35.89 159 LYS C CA 1
ATOM 6935 C C . LYS C 1 159 ? 9.979 86.146 85.213 1.00 34.95 159 LYS C C 1
ATOM 6936 O O . LYS C 1 159 ? 10.665 86.196 86.211 1.00 33.44 159 LYS C O 1
ATOM 6942 N N . GLN C 1 160 ? 9.075 87.053 84.943 1.00 37.09 160 GLN C N 1
ATOM 6943 C CA . GLN C 1 160 ? 8.877 88.159 85.825 1.00 40.74 160 GLN C CA 1
ATOM 6944 C C . GLN C 1 160 ? 8.301 87.660 87.155 1.00 38.43 160 GLN C C 1
ATOM 6945 O O . GLN C 1 160 ? 8.704 88.125 88.214 1.00 36.44 160 GLN C O 1
ATOM 6951 N N . LYS C 1 161 ? 7.367 86.722 87.118 1.00 39.66 161 LYS C N 1
ATOM 6952 C CA . LYS C 1 161 ? 6.834 86.204 88.388 1.00 42.69 161 LYS C CA 1
ATOM 6953 C C . LYS C 1 161 ? 7.935 85.446 89.130 1.00 35.20 161 LYS C C 1
ATOM 6954 O O . LYS C 1 161 ? 8.133 85.646 90.335 1.00 31.27 161 LYS C O 1
ATOM 6960 N N . LEU C 1 162 ? 8.661 84.604 88.407 1.00 30.59 162 LEU C N 1
ATOM 6961 C CA . LEU C 1 162 ? 9.772 83.873 89.006 1.00 29.61 162 LEU C CA 1
ATOM 6962 C C . LEU C 1 162 ? 10.779 84.859 89.696 1.00 27.86 162 LEU C C 1
ATOM 6963 O O . LEU C 1 162 ? 11.083 84.736 90.880 1.00 26.40 162 LEU C O 1
ATOM 6968 N N . LEU C 1 163 ? 11.187 85.891 88.974 1.00 26.38 163 LEU C N 1
ATOM 6969 C CA . LEU C 1 163 ? 12.015 86.923 89.513 1.00 28.05 163 LEU C CA 1
ATOM 6970 C C . LEU C 1 163 ? 11.457 87.525 90.792 1.00 29.80 163 LEU C C 1
ATOM 6971 O O . LEU C 1 163 ? 12.191 87.733 91.772 1.00 27.76 163 LEU C O 1
ATOM 6976 N N . ARG C 1 164 ? 10.161 87.782 90.809 1.00 31.94 164 ARG C N 1
ATOM 6977 C CA . ARG C 1 164 ? 9.550 88.367 91.999 1.00 34.77 164 ARG C CA 1
ATOM 6978 C C . ARG C 1 164 ? 9.512 87.396 93.181 1.00 29.31 164 ARG C C 1
ATOM 6979 O O . ARG C 1 164 ? 9.787 87.783 94.287 1.00 29.25 164 ARG C O 1
ATOM 6987 N N . GLU C 1 165 ? 9.149 86.153 92.943 1.00 28.82 165 GLU C N 1
ATOM 6988 C CA . GLU C 1 165 ? 9.243 85.108 93.984 1.00 30.53 165 GLU C CA 1
ATOM 6989 C C . GLU C 1 165 ? 10.646 85.011 94.594 1.00 29.05 165 GLU C C 1
ATOM 6990 O O . GLU C 1 165 ? 10.790 84.834 95.785 1.00 28.67 165 GLU C O 1
ATOM 6996 N N . LEU C 1 166 ? 11.676 85.118 93.768 1.00 27.57 166 LEU C N 1
ATOM 6997 C CA . LEU C 1 166 ? 13.051 85.045 94.285 1.00 26.59 166 LEU C CA 1
ATOM 6998 C C . LEU C 1 166 ? 13.372 86.281 95.128 1.00 24.82 166 LEU C C 1
ATOM 6999 O O . LEU C 1 166 ? 13.899 86.151 96.226 1.00 21.67 166 LEU C O 1
ATOM 7004 N N . ALA C 1 167 ? 13.011 87.451 94.612 1.00 26.62 167 ALA C N 1
ATOM 7005 C CA . ALA C 1 167 ? 13.303 88.716 95.285 1.00 29.05 167 ALA C CA 1
ATOM 7006 C C . ALA C 1 167 ? 12.689 88.766 96.661 1.00 32.16 167 ALA C C 1
ATOM 7007 O O . ALA C 1 167 ? 13.350 89.128 97.612 1.00 37.13 167 ALA C O 1
ATOM 7009 N N . GLU C 1 168 ? 11.420 88.396 96.755 1.00 35.53 168 GLU C N 1
ATOM 7010 C CA . GLU C 1 168 ? 10.676 88.447 98.016 1.00 40.57 168 GLU C CA 1
ATOM 7011 C C . GLU C 1 168 ? 11.228 87.520 99.086 1.00 39.58 168 GLU C C 1
ATOM 7012 O O . GLU C 1 168 ? 10.938 87.711 100.245 1.00 40.96 168 GLU C O 1
ATOM 7018 N N . HIS C 1 169 ? 11.954 86.482 98.686 1.00 36.32 169 HIS C N 1
ATOM 7019 C CA . HIS C 1 169 ? 12.463 85.498 99.620 1.00 34.27 169 HIS C CA 1
ATOM 7020 C C . HIS C 1 169 ? 13.977 85.540 99.739 1.00 33.38 169 HIS C C 1
ATOM 7021 O O . HIS C 1 169 ? 14.583 84.619 100.262 1.00 31.52 169 HIS C O 1
ATOM 7028 N N . ASN C 1 170 ? 14.559 86.639 99.275 1.00 34.76 170 ASN C N 1
ATOM 7029 C CA . ASN C 1 170 ? 15.961 86.871 99.329 1.00 33.68 170 ASN C CA 1
ATOM 7030 C C . ASN C 1 170 ? 16.291 88.286 99.814 1.00 34.17 170 ASN C C 1
ATOM 7031 O O . ASN C 1 170 ? 16.691 89.132 99.028 1.00 37.99 170 ASN C O 1
ATOM 7036 N N . LYS C 1 171 ? 16.198 88.509 101.118 1.00 37.18 171 LYS C N 1
ATOM 7037 C CA . LYS C 1 171 ? 16.469 89.830 101.725 1.00 40.60 171 LYS C CA 1
ATOM 7038 C C . LYS C 1 171 ? 17.942 90.192 101.694 1.00 37.52 171 LYS C C 1
ATOM 7039 O O . LYS C 1 171 ? 18.291 91.344 101.543 1.00 33.83 171 LYS C O 1
ATOM 7045 N N . HIS C 1 172 ? 18.828 89.212 101.860 1.00 35.49 172 HIS C N 1
ATOM 7046 C CA . HIS C 1 172 ? 20.237 89.536 102.123 1.00 36.54 172 HIS C CA 1
ATOM 7047 C C . HIS C 1 172 ? 21.218 89.398 100.951 1.00 35.70 172 HIS C C 1
ATOM 7048 O O . HIS C 1 172 ? 22.305 89.966 100.992 1.00 34.49 172 HIS C O 1
ATOM 7055 N N . GLY C 1 173 ? 20.817 88.678 99.903 1.00 29.16 173 GLY C N 1
ATOM 7056 C CA . GLY C 1 173 ? 21.722 88.368 98.807 1.00 24.94 173 GLY C CA 1
ATOM 7057 C C . GLY C 1 173 ? 21.462 89.186 97.570 1.00 22.74 173 GLY C C 1
ATOM 7058 O O . GLY C 1 173 ? 21.114 90.378 97.633 1.00 21.16 173 GLY C O 1
ATOM 7059 N N . TYR C 1 174 ? 21.621 88.533 96.428 1.00 19.56 174 TYR C N 1
ATOM 7060 C CA . TYR C 1 174 ? 21.611 89.219 95.173 1.00 18.06 174 TYR C CA 1
ATOM 7061 C C . TYR C 1 174 ? 20.634 88.496 94.280 1.00 18.50 174 TYR C C 1
ATOM 7062 O O . TYR C 1 174 ? 20.821 87.312 94.014 1.00 18.07 174 TYR C O 1
ATOM 7071 N N . THR C 1 175 ? 19.577 89.196 93.850 1.00 19.29 175 THR C N 1
ATOM 7072 C CA . THR C 1 175 ? 18.579 88.616 92.979 1.00 18.91 175 THR C CA 1
ATOM 7073 C C . THR C 1 175 ? 18.794 89.136 91.581 1.00 19.55 175 THR C C 1
ATOM 7074 O O . THR C 1 175 ? 18.945 90.338 91.364 1.00 21.10 175 THR C O 1
ATOM 7078 N N . PHE C 1 176 ? 18.807 88.253 90.618 1.00 18.69 176 PHE C N 1
ATOM 7079 C CA . PHE C 1 176 ? 19.197 88.675 89.301 1.00 19.62 176 PHE C CA 1
ATOM 7080 C C . PHE C 1 176 ? 18.466 87.976 88.178 1.00 21.68 176 PHE C C 1
ATOM 7081 O O . PHE C 1 176 ? 18.065 86.833 88.355 1.00 21.05 176 PHE C O 1
ATOM 7089 N N . ALA C 1 177 ? 18.351 88.688 87.046 1.00 21.44 177 ALA C N 1
ATOM 7090 C CA . ALA C 1 177 ? 18.021 88.112 85.765 1.00 22.69 177 ALA C CA 1
ATOM 7091 C C . ALA C 1 177 ? 18.949 88.733 84.715 1.00 23.07 177 ALA C C 1
ATOM 7092 O O . ALA C 1 177 ? 19.078 89.953 84.642 1.00 24.75 177 ALA C O 1
ATOM 7094 N N . VAL C 1 178 ? 19.538 87.886 83.881 1.00 22.25 178 VAL C N 1
ATOM 7095 C CA . VAL C 1 178 ? 20.381 88.307 82.812 1.00 24.43 178 VAL C CA 1
ATOM 7096 C C . VAL C 1 178 ? 20.004 87.586 81.585 1.00 25.14 178 VAL C C 1
ATOM 7097 O O . VAL C 1 178 ? 19.924 86.374 81.584 1.00 26.44 178 VAL C O 1
ATOM 7101 N N . ASN C 1 179 ? 19.831 88.334 80.515 1.00 32.20 179 ASN C N 1
ATOM 7102 C CA . ASN C 1 179 ? 19.662 87.783 79.161 1.00 36.70 179 ASN C CA 1
ATOM 7103 C C . ASN C 1 179 ? 20.965 87.139 78.653 1.00 37.57 179 ASN C C 1
ATOM 7104 O O . ASN C 1 179 ? 22.024 87.705 78.774 1.00 45.86 179 ASN C O 1
ATOM 7109 N N . LEU C 1 180 ? 20.898 85.923 78.137 1.00 36.60 180 LEU C N 1
ATOM 7110 C CA . LEU C 1 180 ? 22.089 85.217 77.690 1.00 35.58 180 LEU C CA 1
ATOM 7111 C C . LEU C 1 180 ? 22.099 84.981 76.152 1.00 43.34 180 LEU C C 1
ATOM 7112 O O . LEU C 1 180 ? 21.012 85.009 75.499 1.00 39.14 180 LEU C O 1
ATOM 7117 N N . PRO C 1 181 ? 23.300 84.674 75.576 1.00 44.40 181 PRO C N 1
ATOM 7118 C CA . PRO C 1 181 ? 23.389 84.322 74.146 1.00 53.06 181 PRO C CA 1
ATOM 7119 C C . PRO C 1 181 ? 22.478 83.149 73.781 1.00 54.53 181 PRO C C 1
ATOM 7120 O O . PRO C 1 181 ? 22.491 82.109 74.439 1.00 52.71 181 PRO C O 1
ATOM 7124 N N . LYS C 1 182 ? 21.645 83.381 72.781 1.00 64.26 182 LYS C N 1
ATOM 7125 C CA . LYS C 1 182 ? 20.898 82.347 72.113 1.00 71.25 182 LYS C CA 1
ATOM 7126 C C . LYS C 1 182 ? 21.362 82.288 70.637 1.00 85.69 182 LYS C C 1
ATOM 7127 O O . LYS C 1 182 ? 22.243 83.069 70.180 1.00 65.66 182 LYS C O 1
ATOM 7133 N N . ASP C 1 183 ? 20.785 81.333 69.915 1.00 88.85 183 ASP C N 1
ATOM 7134 C CA . ASP C 1 183 ? 20.862 81.280 68.452 1.00 95.01 183 ASP C CA 1
ATOM 7135 C C . ASP C 1 183 ? 19.700 82.100 67.851 1.00 91.67 183 ASP C C 1
ATOM 7136 O O . ASP C 1 183 ? 18.600 82.142 68.418 1.00 93.02 183 ASP C O 1
ATOM 7141 N N . GLU C 1 184 ? 19.961 82.778 66.728 1.00 99.02 184 GLU C N 1
ATOM 7142 C CA . GLU C 1 184 ? 18.963 83.650 66.066 1.00 108.56 184 GLU C CA 1
ATOM 7143 C C . GLU C 1 184 ? 17.582 82.966 65.986 1.00 108.27 184 GLU C C 1
ATOM 7144 O O . GLU C 1 184 ? 16.546 83.624 66.120 1.00 106.03 184 GLU C O 1
ATOM 7147 N N . ASN C 1 185 ? 17.590 81.647 65.778 1.00 108.63 185 ASN C N 1
ATOM 7148 C CA . ASN C 1 185 ? 16.370 80.825 65.796 1.00 118.57 185 ASN C CA 1
ATOM 7149 C C . ASN C 1 185 ? 15.645 80.771 67.147 1.00 117.78 185 ASN C C 1
ATOM 7150 O O . ASN C 1 185 ? 14.522 81.267 67.270 1.00 114.20 185 ASN C O 1
ATOM 7155 N N . GLU C 1 186 ? 16.298 80.168 68.145 1.00 110.91 186 GLU C N 1
ATOM 7156 C CA . GLU C 1 186 ? 15.654 79.796 69.429 1.00 98.58 186 GLU C CA 1
ATOM 7157 C C . GLU C 1 186 ? 15.116 80.986 70.255 1.00 87.62 186 GLU C C 1
ATOM 7158 O O . GLU C 1 186 ? 15.518 82.134 70.044 1.00 81.97 186 GLU C O 1
ATOM 7164 N N . ASN C 1 187 ? 14.197 80.680 71.181 1.00 83.28 187 ASN C N 1
ATOM 7165 C CA . ASN C 1 187 ? 13.627 81.650 72.150 1.00 73.82 187 ASN C CA 1
ATOM 7166 C C . ASN C 1 187 ? 14.662 82.232 73.115 1.00 62.18 187 ASN C C 1
ATOM 7167 O O . ASN C 1 187 ? 15.750 81.657 73.301 1.00 56.52 187 ASN C O 1
ATOM 7172 N N . SER C 1 188 ? 14.323 83.354 73.753 1.00 51.31 188 SER C N 1
ATOM 7173 C CA . SER C 1 188 ? 15.265 83.974 74.689 1.00 50.15 188 SER C CA 1
ATOM 7174 C C . SER C 1 188 ? 15.605 83.077 75.882 1.00 45.88 188 SER C C 1
ATOM 7175 O O . SER C 1 188 ? 14.762 82.323 76.400 1.00 43.35 188 SER C O 1
ATOM 7178 N N . LYS C 1 189 ? 16.867 83.175 76.277 1.00 38.73 189 LYS C N 1
ATOM 7179 C CA . LYS C 1 189 ? 17.443 82.385 77.298 1.00 36.54 189 LYS C CA 1
ATOM 7180 C C . LYS C 1 189 ? 17.886 83.323 78.422 1.00 31.44 189 LYS C C 1
ATOM 7181 O O . LYS C 1 189 ? 18.640 84.275 78.165 1.00 28.26 189 LYS C O 1
ATOM 7187 N N . THR C 1 190 ? 17.413 83.051 79.653 1.00 26.76 190 THR C N 1
ATOM 7188 C CA . THR C 1 190 ? 17.601 83.953 80.776 1.00 26.63 190 THR C CA 1
ATOM 7189 C C . THR C 1 190 ? 18.219 83.234 81.955 1.00 26.29 190 THR C C 1
ATOM 7190 O O . THR C 1 190 ? 17.834 82.134 82.254 1.00 28.67 190 THR C O 1
ATOM 7194 N N . LEU C 1 191 ? 19.191 83.866 82.594 1.00 24.21 191 LEU C N 1
ATOM 7195 C CA . LEU C 1 191 ? 19.852 83.321 83.734 1.00 23.32 191 LEU C CA 1
ATOM 7196 C C . LEU C 1 191 ? 19.247 84.036 84.897 1.00 22.92 191 LEU C C 1
ATOM 7197 O O . LEU C 1 191 ? 19.295 85.249 84.975 1.00 23.39 191 LEU C O 1
ATOM 7202 N N . ILE C 1 192 ? 18.696 83.273 85.831 1.00 22.81 192 ILE C N 1
ATOM 7203 C CA . ILE C 1 192 ? 17.908 83.860 86.908 1.00 22.50 192 ILE C CA 1
ATOM 7204 C C . ILE C 1 192 ? 18.191 83.157 88.235 1.00 20.73 192 ILE C C 1
ATOM 7205 O O . ILE C 1 192 ? 18.493 81.974 88.255 1.00 18.11 192 ILE C O 1
ATOM 7210 N N . GLY C 1 193 ? 18.175 83.914 89.332 1.00 20.56 193 GLY C N 1
ATOM 7211 C CA . GLY C 1 193 ? 18.523 83.330 90.605 1.00 19.63 193 GLY C CA 1
ATOM 7212 C C . GLY C 1 193 ? 18.696 84.339 91.732 1.00 19.04 193 GLY C C 1
ATOM 7213 O O . GLY C 1 193 ? 18.443 85.503 91.583 1.00 18.67 193 GLY C O 1
ATOM 7214 N N . ALA C 1 194 ? 19.149 83.827 92.863 1.00 18.29 194 ALA C N 1
ATOM 7215 C CA . ALA C 1 194 ? 19.245 84.573 94.113 1.00 18.43 194 ALA C CA 1
ATOM 7216 C C . ALA C 1 194 ? 20.496 84.039 94.817 1.00 17.51 194 ALA C C 1
ATOM 7217 O O . ALA C 1 194 ? 20.436 83.028 95.546 1.00 17.49 194 ALA C O 1
ATOM 7219 N N . SER C 1 195 ? 21.617 84.694 94.571 1.00 16.29 195 SER C N 1
ATOM 7220 C CA . SER C 1 195 ? 22.885 84.241 95.125 1.00 16.04 195 SER C CA 1
ATOM 7221 C C . SER C 1 195 ? 23.171 84.981 96.386 1.00 15.12 195 SER C C 1
ATOM 7222 O O . SER C 1 195 ? 22.993 86.165 96.424 1.00 16.21 195 SER C O 1
ATOM 7225 N N . PRO C 1 196 ? 23.684 84.303 97.388 1.00 14.56 196 PRO C N 1
ATOM 7226 C CA . PRO C 1 196 ? 24.093 84.928 98.616 1.00 15.37 196 PRO C CA 1
ATOM 7227 C C . PRO C 1 196 ? 25.502 85.458 98.595 1.00 17.14 196 PRO C C 1
ATOM 7228 O O . PRO C 1 196 ? 25.912 86.180 99.554 1.00 16.92 196 PRO C O 1
ATOM 7232 N N . GLU C 1 197 ? 26.231 85.141 97.513 1.00 17.27 197 GLU C N 1
ATOM 7233 C CA . GLU C 1 197 ? 27.700 85.347 97.480 1.00 16.90 197 GLU C CA 1
ATOM 7234 C C . GLU C 1 197 ? 28.249 86.395 96.517 1.00 16.18 197 GLU C C 1
ATOM 7235 O O . GLU C 1 197 ? 28.168 86.230 95.291 1.00 16.27 197 GLU C O 1
ATOM 7241 N N . LEU C 1 198 ? 28.830 87.449 97.095 1.00 15.41 198 LEU C N 1
ATOM 7242 C CA . LEU C 1 198 ? 29.555 88.516 96.379 1.00 14.24 198 LEU C CA 1
ATOM 7243 C C . LEU C 1 198 ? 30.936 88.019 96.062 1.00 13.94 198 LEU C C 1
ATOM 7244 O O . LEU C 1 198 ? 31.696 87.620 96.980 1.00 14.80 198 LEU C O 1
ATOM 7249 N N . LEU C 1 199 ? 31.304 88.030 94.772 1.00 12.92 199 LEU C N 1
ATOM 7250 C CA . LEU C 1 199 ? 32.672 87.704 94.376 1.00 12.04 199 LEU C CA 1
ATOM 7251 C C . LEU C 1 199 ? 33.536 88.926 94.653 1.00 12.76 199 LEU C C 1
ATOM 7252 O O . LEU C 1 199 ? 34.570 88.832 95.326 1.00 12.27 199 LEU C O 1
ATOM 7257 N N . VAL C 1 200 ? 33.122 90.086 94.131 1.00 13.13 200 VAL C N 1
ATOM 7258 C CA . VAL C 1 200 ? 33.810 91.310 94.459 1.00 13.89 200 VAL C CA 1
ATOM 7259 C C . VAL C 1 200 ? 32.966 92.498 94.134 1.00 14.27 200 VAL C C 1
ATOM 7260 O O . VAL C 1 200 ? 32.172 92.485 93.180 1.00 13.42 200 VAL C O 1
ATOM 7264 N N . SER C 1 201 ? 33.148 93.530 94.940 1.00 14.38 201 SER C N 1
ATOM 7265 C CA . SER C 1 201 ? 32.633 94.809 94.606 1.00 15.21 201 SER C CA 1
ATOM 7266 C C . SER C 1 201 ? 33.752 95.834 94.758 1.00 16.15 201 SER C C 1
ATOM 7267 O O . SER C 1 201 ? 34.660 95.657 95.558 1.00 15.98 201 SER C O 1
ATOM 7270 N N . ARG C 1 202 ? 33.632 96.913 93.995 1.00 17.47 202 ARG C N 1
ATOM 7271 C CA . ARG C 1 202 ? 34.474 98.076 94.110 1.00 18.63 202 ARG C CA 1
ATOM 7272 C C . ARG C 1 202 ? 33.629 99.333 94.166 1.00 18.67 202 ARG C C 1
ATOM 7273 O O . ARG C 1 202 ? 32.783 99.552 93.328 1.00 19.01 202 ARG C O 1
ATOM 7281 N N A HIS C 1 203 ? 33.882 100.154 95.175 0.40 20.06 203 HIS C N 1
ATOM 7282 N N B HIS C 1 203 ? 33.854 100.140 95.191 0.60 19.43 203 HIS C N 1
ATOM 7283 C CA A HIS C 1 203 ? 33.216 101.438 95.334 0.40 21.02 203 HIS C CA 1
ATOM 7284 C CA B HIS C 1 203 ? 33.204 101.439 95.321 0.60 19.93 203 HIS C CA 1
ATOM 7285 C C A HIS C 1 203 ? 34.282 102.455 95.742 0.40 21.59 203 HIS C C 1
ATOM 7286 C C B HIS C 1 203 ? 34.280 102.452 95.740 0.60 21.04 203 HIS C C 1
ATOM 7287 O O A HIS C 1 203 ? 34.828 102.394 96.844 0.40 20.86 203 HIS C O 1
ATOM 7288 O O B HIS C 1 203 ? 34.847 102.368 96.834 0.60 20.12 203 HIS C O 1
ATOM 7301 N N . GLY C 1 204 ? 34.612 103.359 94.822 1.00 21.85 204 GLY C N 1
ATOM 7302 C CA . GLY C 1 204 ? 35.713 104.286 95.014 1.00 21.98 204 GLY C CA 1
ATOM 7303 C C . GLY C 1 204 ? 36.980 103.465 94.955 1.00 23.07 204 GLY C C 1
ATOM 7304 O O . GLY C 1 204 ? 37.247 102.809 93.970 1.00 22.05 204 GLY C O 1
ATOM 7313 N N . GLN C 1 206 ? 37.507 101.233 97.490 1.00 27.10 206 GLN C N 1
ATOM 7314 C CA . GLN C 1 206 ? 37.264 100.155 98.394 1.00 29.06 206 GLN C CA 1
ATOM 7315 C C . GLN C 1 206 ? 36.821 98.869 97.696 1.00 25.20 206 GLN C C 1
ATOM 7316 O O . GLN C 1 206 ? 35.870 98.827 96.914 1.00 22.92 206 GLN C O 1
ATOM 7322 N N . VAL C 1 207 ? 37.521 97.805 98.017 1.00 23.36 207 VAL C N 1
ATOM 7323 C CA . VAL C 1 207 ? 37.267 96.508 97.443 1.00 21.45 207 VAL C CA 1
ATOM 7324 C C . VAL C 1 207 ? 36.727 95.608 98.535 1.00 20.14 207 VAL C C 1
ATOM 7325 O O . VAL C 1 207 ? 37.237 95.667 99.637 1.00 20.14 207 VAL C O 1
ATOM 7329 N N . ILE C 1 208 ? 35.689 94.809 98.232 1.00 18.68 208 ILE C N 1
ATOM 7330 C CA . ILE C 1 208 ? 35.184 93.815 99.144 1.00 18.01 208 ILE C CA 1
ATOM 7331 C C . ILE C 1 208 ? 34.939 92.525 98.386 1.00 17.51 208 ILE C C 1
ATOM 7332 O O . ILE C 1 208 ? 34.388 92.556 97.307 1.00 16.82 208 ILE C O 1
ATOM 7337 N N . SER C 1 209 ? 35.304 91.386 98.983 1.00 16.79 209 SER C N 1
ATOM 7338 C CA . SER C 1 209 ? 34.927 90.081 98.469 1.00 15.87 209 SER C CA 1
ATOM 7339 C C . SER C 1 209 ? 34.357 89.301 99.660 1.00 16.04 209 SER C C 1
ATOM 7340 O O . SER C 1 209 ? 34.805 89.488 100.784 1.00 16.38 209 SER C O 1
ATOM 7343 N N . ASN C 1 210 ? 33.419 88.405 99.411 1.00 16.41 210 ASN C N 1
ATOM 7344 C CA . ASN C 1 210 ? 32.721 87.704 100.486 1.00 17.46 210 ASN C CA 1
ATOM 7345 C C . ASN C 1 210 ? 32.644 86.214 100.210 1.00 16.50 210 ASN C C 1
ATOM 7346 O O . ASN C 1 210 ? 31.596 85.681 99.897 1.00 15.26 210 ASN C O 1
ATOM 7351 N N . PRO C 1 211 ? 33.783 85.523 100.341 1.00 15.69 211 PRO C N 1
ATOM 7352 C CA . PRO C 1 211 ? 33.785 84.108 100.139 1.00 15.54 211 PRO C CA 1
ATOM 7353 C C . PRO C 1 211 ? 32.889 83.398 101.131 1.00 15.95 211 PRO C C 1
ATOM 7354 O O . PRO C 1 211 ? 32.922 83.672 102.314 1.00 16.54 211 PRO C O 1
ATOM 7358 N N . LEU C 1 212 ? 32.085 82.497 100.608 1.00 16.82 212 LEU C N 1
ATOM 7359 C CA . LEU C 1 212 ? 31.259 81.601 101.357 1.00 18.01 212 LEU C CA 1
ATOM 7360 C C . LEU C 1 212 ? 31.768 80.189 101.160 1.00 19.82 212 LEU C C 1
ATOM 7361 O O . LEU C 1 212 ? 31.939 79.763 100.032 1.00 21.29 212 LEU C O 1
ATOM 7366 N N . ALA C 1 213 ? 31.972 79.442 102.237 1.00 21.03 213 ALA C N 1
ATOM 7367 C CA . ALA C 1 213 ? 32.390 78.020 102.099 1.00 20.13 213 ALA C CA 1
ATOM 7368 C C . ALA C 1 213 ? 31.983 77.375 103.378 1.00 20.81 213 ALA C C 1
ATOM 7369 O O . ALA C 1 213 ? 32.413 77.837 104.457 1.00 23.18 213 ALA C O 1
ATOM 7371 N N . GLY C 1 214 ? 31.213 76.307 103.278 1.00 20.33 214 GLY C N 1
ATOM 7372 C CA . GLY C 1 214 ? 30.648 75.641 104.438 1.00 20.39 214 GLY C CA 1
ATOM 7373 C C . GLY C 1 214 ? 29.169 75.959 104.523 1.00 21.07 214 GLY C C 1
ATOM 7374 O O . GLY C 1 214 ? 28.820 77.116 104.581 1.00 23.11 214 GLY C O 1
ATOM 7375 N N . SER C 1 215 ? 28.338 74.921 104.634 1.00 22.24 215 SER C N 1
ATOM 7376 C CA . SER C 1 215 ? 26.926 74.977 104.521 1.00 22.43 215 SER C CA 1
ATOM 7377 C C . SER C 1 215 ? 26.184 74.014 105.428 1.00 23.35 215 SER C C 1
ATOM 7378 O O . SER C 1 215 ? 26.674 72.961 105.719 1.00 24.34 215 SER C O 1
ATOM 7381 N N . ARG C 1 216 ? 25.002 74.399 105.896 1.00 22.65 216 ARG C N 1
ATOM 7382 C CA . ARG C 1 216 ? 24.047 73.485 106.530 1.00 22.39 216 ARG C CA 1
ATOM 7383 C C . ARG C 1 216 ? 22.713 74.034 106.061 1.00 22.27 216 ARG C C 1
ATOM 7384 O O . ARG C 1 216 ? 22.603 75.261 105.828 1.00 22.10 216 ARG C O 1
ATOM 7392 N N . PRO C 1 217 ? 21.704 73.166 105.917 1.00 21.48 217 PRO C N 1
ATOM 7393 C CA . PRO C 1 217 ? 20.365 73.615 105.572 1.00 21.36 217 PRO C CA 1
ATOM 7394 C C . PRO C 1 217 ? 19.660 74.216 106.784 1.00 22.28 217 PRO C C 1
ATOM 7395 O O . PRO C 1 217 ? 19.874 73.776 107.944 1.00 21.02 217 PRO C O 1
ATOM 7399 N N . ARG C 1 218 ? 18.842 75.225 106.504 1.00 21.97 218 ARG C N 1
ATOM 7400 C CA . ARG C 1 218 ? 17.960 75.832 107.497 1.00 23.00 218 ARG C CA 1
ATOM 7401 C C . ARG C 1 218 ? 16.975 74.810 108.035 1.00 24.25 218 ARG C C 1
ATOM 7402 O O . ARG C 1 218 ? 16.726 73.810 107.396 1.00 22.34 218 ARG C O 1
ATOM 7410 N N . SER C 1 219 ? 16.411 75.072 109.210 1.00 26.21 219 SER C N 1
ATOM 7411 C CA . SER C 1 219 ? 15.271 74.262 109.749 1.00 26.05 219 SER C CA 1
ATOM 7412 C C . SER C 1 219 ? 14.185 75.232 110.152 1.00 27.93 219 SER C C 1
ATOM 7413 O O . SER C 1 219 ? 14.480 76.364 110.566 1.00 29.26 219 SER C O 1
ATOM 7416 N N . ASP C 1 220 ? 12.937 74.816 109.986 1.00 30.93 220 ASP C N 1
ATOM 7417 C CA . ASP C 1 220 ? 11.778 75.583 110.449 1.00 34.78 220 ASP C CA 1
ATOM 7418 C C . ASP C 1 220 ? 11.636 75.466 111.948 1.00 29.68 220 ASP C C 1
ATOM 7419 O O . ASP C 1 220 ? 10.910 76.205 112.513 1.00 33.75 220 ASP C O 1
ATOM 7424 N N . ASP C 1 221 ? 12.317 74.538 112.592 1.00 26.59 221 ASP C N 1
ATOM 7425 C CA . ASP C 1 221 ? 12.355 74.514 114.035 1.00 26.76 221 ASP C CA 1
ATOM 7426 C C . ASP C 1 221 ? 13.430 75.505 114.514 1.00 26.26 221 ASP C C 1
ATOM 7427 O O . ASP C 1 221 ? 14.630 75.313 114.271 1.00 23.89 221 ASP C O 1
ATOM 7432 N N . PRO C 1 222 ? 13.019 76.544 115.256 1.00 26.71 222 PRO C N 1
ATOM 7433 C CA . PRO C 1 222 ? 14.019 77.565 115.563 1.00 26.32 222 PRO C CA 1
ATOM 7434 C C . PRO C 1 222 ? 15.091 77.067 116.504 1.00 26.60 222 PRO C C 1
ATOM 7435 O O . PRO C 1 222 ? 16.186 77.539 116.464 1.00 28.40 222 PRO C O 1
ATOM 7439 N N . VAL C 1 223 ? 14.828 76.080 117.320 1.00 27.43 223 VAL C N 1
ATOM 7440 C CA . VAL C 1 223 ? 15.919 75.533 118.122 1.00 26.96 223 VAL C CA 1
ATOM 7441 C C . VAL C 1 223 ? 16.930 74.759 117.260 1.00 27.49 223 VAL C C 1
ATOM 7442 O O . VAL C 1 223 ? 18.133 74.987 117.338 1.00 27.69 223 VAL C O 1
ATOM 7446 N N . GLU C 1 224 ? 16.435 73.872 116.409 1.00 29.06 224 GLU C N 1
ATOM 7447 C CA . GLU C 1 224 ? 17.294 73.082 115.491 1.00 27.12 224 GLU C CA 1
ATOM 7448 C C . GLU C 1 224 ? 18.034 74.027 114.525 1.00 25.85 224 GLU C C 1
ATOM 7449 O O . GLU C 1 224 ? 19.186 73.818 114.215 1.00 25.25 224 GLU C O 1
ATOM 7455 N N . ASP C 1 225 ? 17.355 75.058 114.065 1.00 24.16 225 ASP C N 1
ATOM 7456 C CA . ASP C 1 225 ? 17.913 75.983 113.116 1.00 25.60 225 ASP C CA 1
ATOM 7457 C C . ASP C 1 225 ? 19.172 76.625 113.736 1.00 27.85 225 ASP C C 1
ATOM 7458 O O . ASP C 1 225 ? 20.226 76.660 113.102 1.00 27.79 225 ASP C O 1
ATOM 7463 N N . LYS C 1 226 ? 19.076 77.084 114.984 1.00 27.49 226 LYS C N 1
ATOM 7464 C CA . LYS C 1 226 ? 20.226 77.628 115.678 1.00 27.04 226 LYS C CA 1
ATOM 7465 C C . LYS C 1 226 ? 21.262 76.578 115.974 1.00 24.79 226 LYS C C 1
ATOM 7466 O O . LYS C 1 226 ? 22.414 76.839 115.874 1.00 23.15 226 LYS C O 1
ATOM 7469 N N . ARG C 1 227 ? 20.854 75.389 116.367 1.00 25.42 227 ARG C N 1
ATOM 7470 C CA . ARG C 1 227 ? 21.818 74.393 116.631 1.00 27.11 227 ARG C CA 1
ATOM 7471 C C . ARG C 1 227 ? 22.724 74.212 115.378 1.00 26.38 227 ARG C C 1
ATOM 7472 O O . ARG C 1 227 ? 23.897 73.989 115.533 1.00 23.84 227 ARG C O 1
ATOM 7480 N N . ARG C 1 228 ? 22.164 74.303 114.159 1.00 24.11 228 ARG C N 1
ATOM 7481 C CA . ARG C 1 228 ? 22.924 74.007 112.949 1.00 22.84 228 ARG C CA 1
ATOM 7482 C C . ARG C 1 228 ? 23.895 75.130 112.641 1.00 21.34 228 ARG C C 1
ATOM 7483 O O . ARG C 1 228 ? 24.983 74.895 112.183 1.00 18.95 228 ARG C O 1
ATOM 7491 N N . ALA C 1 229 ? 23.469 76.360 112.890 1.00 21.56 229 ALA C N 1
ATOM 7492 C CA . ALA C 1 229 ? 24.365 77.488 112.763 1.00 21.06 229 ALA C CA 1
ATOM 7493 C C . ALA C 1 229 ? 25.524 77.269 113.721 1.00 22.69 229 ALA C C 1
ATOM 7494 O O . ALA C 1 229 ? 26.667 77.454 113.321 1.00 21.29 229 ALA C O 1
ATOM 7496 N N . GLU C 1 230 ? 25.246 76.840 114.955 1.00 23.21 230 GLU C N 1
ATOM 7497 C CA . GLU C 1 230 ? 26.298 76.736 115.940 1.00 26.89 230 GLU C CA 1
ATOM 7498 C C . GLU C 1 230 ? 27.233 75.601 115.562 1.00 25.39 230 GLU C C 1
ATOM 7499 O O . GLU C 1 230 ? 28.440 75.693 115.778 1.00 26.36 230 GLU C O 1
ATOM 7505 N N . GLU C 1 231 ? 26.683 74.561 114.990 1.00 22.89 231 GLU C N 1
ATOM 7506 C CA . GLU C 1 231 ? 27.479 73.434 114.606 1.00 26.05 231 GLU C CA 1
ATOM 7507 C C . GLU C 1 231 ? 28.415 73.805 113.448 1.00 23.82 231 GLU C C 1
ATOM 7508 O O . GLU C 1 231 ? 29.593 73.448 113.452 1.00 22.58 231 GLU C O 1
ATOM 7514 N N . LEU C 1 232 ? 27.907 74.577 112.502 1.00 21.33 232 LEU C N 1
ATOM 7515 C CA . LEU C 1 232 ? 28.711 74.927 111.347 1.00 22.14 232 LEU C CA 1
ATOM 7516 C C . LEU C 1 232 ? 29.915 75.770 111.793 1.00 22.19 232 LEU C C 1
ATOM 7517 O O . LEU C 1 232 ? 31.053 75.500 111.445 1.00 21.79 232 LEU C O 1
ATOM 7522 N N . LEU C 1 233 ? 29.599 76.755 112.614 1.00 23.31 233 LEU C N 1
ATOM 7523 C CA . LEU C 1 233 ? 30.530 77.701 113.142 1.00 25.86 233 LEU C CA 1
ATOM 7524 C C . LEU C 1 233 ? 31.542 77.035 114.036 1.00 25.35 233 LEU C C 1
ATOM 7525 O O . LEU C 1 233 ? 32.559 77.632 114.262 1.00 25.62 233 LEU C O 1
ATOM 7530 N N . SER C 1 234 ? 31.335 75.784 114.468 1.00 25.39 234 SER C N 1
ATOM 7531 C CA . SER C 1 234 ? 32.351 75.120 115.314 1.00 26.70 234 SER C CA 1
ATOM 7532 C C . SER C 1 234 ? 32.913 73.849 114.686 1.00 26.94 234 SER C C 1
ATOM 7533 O O . SER C 1 234 ? 33.610 73.084 115.354 1.00 28.06 234 SER C O 1
ATOM 7536 N N . SER C 1 235 ? 32.565 73.607 113.425 1.00 25.24 235 SER C N 1
ATOM 7537 C CA . SER C 1 235 ? 33.001 72.441 112.709 1.00 24.97 235 SER C CA 1
ATOM 7538 C C . SER C 1 235 ? 34.441 72.605 112.253 1.00 27.46 235 SER C C 1
ATOM 7539 O O . SER C 1 235 ? 34.758 73.479 111.443 1.00 27.22 235 SER C O 1
ATOM 7542 N N . PRO C 1 236 ? 35.327 71.747 112.743 1.00 29.90 236 PRO C N 1
ATOM 7543 C CA . PRO C 1 236 ? 36.720 71.877 112.318 1.00 30.73 236 PRO C CA 1
ATOM 7544 C C . PRO C 1 236 ? 36.980 71.708 110.819 1.00 30.59 236 PRO C C 1
ATOM 7545 O O . PRO C 1 236 ? 37.734 72.483 110.245 1.00 29.49 236 PRO C O 1
ATOM 7549 N N . LYS C 1 237 ? 36.387 70.697 110.213 1.00 30.48 237 LYS C N 1
ATOM 7550 C CA . LYS C 1 237 ? 36.481 70.495 108.788 1.00 32.66 237 LYS C CA 1
ATOM 7551 C C . LYS C 1 237 ? 35.955 71.756 108.055 1.00 32.27 237 LYS C C 1
ATOM 7552 O O . LYS C 1 237 ? 36.573 72.255 107.133 1.00 30.14 237 LYS C O 1
ATOM 7558 N N . ASP C 1 238 ? 34.830 72.315 108.482 1.00 32.17 238 ASP C N 1
ATOM 7559 C CA . ASP C 1 238 ? 34.293 73.477 107.763 1.00 28.90 238 ASP C CA 1
ATOM 7560 C C . ASP C 1 238 ? 35.092 74.740 108.010 1.00 25.51 238 ASP C C 1
ATOM 7561 O O . ASP C 1 238 ? 35.320 75.504 107.087 1.00 23.48 238 ASP C O 1
ATOM 7566 N N . LEU C 1 239 ? 35.559 74.946 109.231 1.00 24.71 239 LEU C N 1
ATOM 7567 C CA . LEU C 1 239 ? 36.340 76.120 109.512 1.00 25.18 239 LEU C CA 1
ATOM 7568 C C . LEU C 1 239 ? 37.680 76.133 108.764 1.00 25.67 239 LEU C C 1
ATOM 7569 O O . LEU C 1 239 ? 38.127 77.195 108.263 1.00 25.10 239 LEU C O 1
ATOM 7574 N N . HIS C 1 240 ? 38.287 74.966 108.653 1.00 26.24 240 HIS C N 1
ATOM 7575 C CA . HIS C 1 240 ? 39.601 74.859 108.074 1.00 27.84 240 HIS C CA 1
ATOM 7576 C C . HIS C 1 240 ? 39.447 75.072 106.599 1.00 26.80 240 HIS C C 1
ATOM 7577 O O . HIS C 1 240 ? 40.178 75.856 106.000 1.00 27.08 240 HIS C O 1
ATOM 7584 N N . GLU C 1 241 ? 38.485 74.387 106.026 1.00 26.33 241 GLU C N 1
ATOM 7585 C CA . GLU C 1 241 ? 38.217 74.551 104.640 1.00 28.94 241 GLU C CA 1
ATOM 7586 C C . GLU C 1 241 ? 37.813 76.004 104.262 1.00 28.72 241 GLU C C 1
ATOM 7587 O O . GLU C 1 241 ? 38.247 76.520 103.237 1.00 28.37 241 GLU C O 1
ATOM 7593 N N . HIS C 1 242 ? 37.026 76.667 105.108 1.00 25.28 242 HIS C N 1
ATOM 7594 C CA . HIS C 1 242 ? 36.696 78.077 104.868 1.00 22.48 242 HIS C CA 1
ATOM 7595 C C . HIS C 1 242 ? 37.976 78.941 104.813 1.00 24.22 242 HIS C C 1
ATOM 7596 O O . HIS C 1 242 ? 38.149 79.783 103.909 1.00 24.31 242 HIS C O 1
ATOM 7603 N N . ALA C 1 243 ? 38.853 78.738 105.805 1.00 24.91 243 ALA C N 1
ATOM 7604 C CA . ALA C 1 243 ? 40.082 79.509 105.982 1.00 24.25 243 ALA C CA 1
ATOM 7605 C C . ALA C 1 243 ? 40.967 79.405 104.748 1.00 25.09 243 ALA C C 1
ATOM 7606 O O . ALA C 1 243 ? 41.686 80.346 104.405 1.00 24.85 243 ALA C O 1
ATOM 7608 N N . VAL C 1 244 ? 40.912 78.249 104.091 1.00 27.16 244 VAL C N 1
ATOM 7609 C CA . VAL C 1 244 ? 41.707 78.013 102.922 1.00 26.56 244 VAL C CA 1
ATOM 7610 C C . VAL C 1 244 ? 41.147 78.784 101.763 1.00 26.58 244 VAL C C 1
ATOM 7611 O O . VAL C 1 244 ? 41.917 79.381 101.020 1.00 30.19 244 VAL C O 1
ATOM 7615 N N . VAL C 1 245 ? 39.818 78.807 101.612 1.00 24.55 245 VAL C N 1
ATOM 7616 C CA . VAL C 1 245 ? 39.203 79.628 100.595 1.00 21.89 245 VAL C CA 1
ATOM 7617 C C . VAL C 1 245 ? 39.550 81.107 100.875 1.00 22.10 245 VAL C C 1
ATOM 7618 O O . VAL C 1 245 ? 40.019 81.812 100.001 1.00 23.29 245 VAL C O 1
ATOM 7622 N N . VAL C 1 246 ? 39.436 81.545 102.119 1.00 20.99 246 VAL C N 1
ATOM 7623 C CA . VAL C 1 246 ? 39.774 82.911 102.442 1.00 21.33 246 VAL C CA 1
ATOM 7624 C C . VAL C 1 246 ? 41.211 83.267 102.109 1.00 22.70 246 VAL C C 1
ATOM 7625 O O . VAL C 1 246 ? 41.457 84.312 101.549 1.00 24.36 246 VAL C O 1
ATOM 7629 N N . GLU C 1 247 ? 42.153 82.382 102.392 1.00 26.70 247 GLU C N 1
ATOM 7630 C CA . GLU C 1 247 ? 43.569 82.618 102.085 1.00 29.94 247 GLU C CA 1
ATOM 7631 C C . GLU C 1 247 ? 43.797 82.805 100.594 1.00 26.36 247 GLU C C 1
ATOM 7632 O O . GLU C 1 247 ? 44.555 83.678 100.214 1.00 25.65 247 GLU C O 1
ATOM 7638 N N . ALA C 1 248 ? 43.093 82.041 99.777 1.00 23.20 248 ALA C N 1
ATOM 7639 C CA . ALA C 1 248 ? 43.191 82.185 98.339 1.00 22.97 248 ALA C CA 1
ATOM 7640 C C . ALA C 1 248 ? 42.572 83.491 97.819 1.00 23.04 248 ALA C C 1
ATOM 7641 O O . ALA C 1 248 ? 43.083 84.075 96.843 1.00 23.73 248 ALA C O 1
ATOM 7643 N N . VAL C 1 249 ? 41.462 83.941 98.419 1.00 21.06 249 VAL C N 1
ATOM 7644 C CA . VAL C 1 249 ? 40.854 85.190 97.976 1.00 19.13 249 VAL C CA 1
ATOM 7645 C C . VAL C 1 249 ? 41.822 86.313 98.370 1.00 19.98 249 VAL C C 1
ATOM 7646 O O . VAL C 1 249 ? 42.120 87.195 97.577 1.00 19.87 249 VAL C O 1
ATOM 7650 N N . ALA C 1 250 ? 42.356 86.245 99.579 1.00 20.64 250 ALA C N 1
ATOM 7651 C CA . ALA C 1 250 ? 43.294 87.274 100.035 1.00 21.93 250 ALA C CA 1
ATOM 7652 C C . ALA C 1 250 ? 44.534 87.330 99.172 1.00 22.97 250 ALA C C 1
ATOM 7653 O O . ALA C 1 250 ? 45.004 88.419 98.863 1.00 24.06 250 ALA C O 1
ATOM 7655 N N . ALA C 1 251 ? 45.068 86.173 98.776 1.00 23.53 251 ALA C N 1
ATOM 7656 C CA . ALA C 1 251 ? 46.289 86.154 97.909 1.00 23.56 251 ALA C CA 1
ATOM 7657 C C . ALA C 1 251 ? 45.981 86.734 96.540 1.00 24.06 251 ALA C C 1
ATOM 7658 O O . ALA C 1 251 ? 46.848 87.373 95.958 1.00 24.57 251 ALA C O 1
ATOM 7660 N N . ALA C 1 252 ? 44.755 86.539 96.016 1.00 21.92 252 ALA C N 1
ATOM 7661 C CA . ALA C 1 252 ? 44.462 87.101 94.710 1.00 20.72 252 ALA C CA 1
ATOM 7662 C C . ALA C 1 252 ? 44.296 88.602 94.804 1.00 22.61 252 ALA C C 1
ATOM 7663 O O . ALA C 1 252 ? 44.663 89.313 93.861 1.00 21.71 252 ALA C O 1
ATOM 7665 N N . LEU C 1 253 ? 43.724 89.105 95.909 1.00 22.67 253 LEU C N 1
ATOM 7666 C CA . LEU C 1 253 ? 43.526 90.544 96.019 1.00 22.89 253 LEU C CA 1
ATOM 7667 C C . LEU C 1 253 ? 44.736 91.329 96.490 1.00 24.62 253 LEU C C 1
ATOM 7668 O O . LEU C 1 253 ? 44.776 92.525 96.282 1.00 24.68 253 LEU C O 1
ATOM 7673 N N . ARG C 1 254 ? 45.682 90.683 97.162 1.00 28.11 254 ARG C N 1
ATOM 7674 C CA . ARG C 1 254 ? 46.772 91.391 97.847 1.00 31.58 254 ARG C CA 1
ATOM 7675 C C . ARG C 1 254 ? 47.592 92.313 96.921 1.00 31.66 254 ARG C C 1
ATOM 7676 O O . ARG C 1 254 ? 47.867 93.442 97.262 1.00 34.06 254 ARG C O 1
ATOM 7684 N N . PRO C 1 255 ? 47.939 91.855 95.722 1.00 29.93 255 PRO C N 1
ATOM 7685 C CA . PRO C 1 255 ? 48.739 92.698 94.825 1.00 31.14 255 PRO C CA 1
ATOM 7686 C C . PRO C 1 255 ? 48.039 93.981 94.420 1.00 31.84 255 PRO C C 1
ATOM 7687 O O . PRO C 1 255 ? 48.721 94.939 94.092 1.00 36.34 255 PRO C O 1
ATOM 7691 N N . TYR C 1 256 ? 46.703 94.003 94.420 1.00 26.45 256 TYR C N 1
ATOM 7692 C CA . TYR C 1 256 ? 45.968 95.187 94.025 1.00 24.69 256 TYR C CA 1
ATOM 7693 C C . TYR C 1 256 ? 45.714 96.175 95.136 1.00 24.39 256 TYR C C 1
ATOM 7694 O O . TYR C 1 256 ? 45.205 97.242 94.859 1.00 24.58 256 TYR C O 1
ATOM 7703 N N . CYS C 1 257 ? 46.063 95.853 96.380 1.00 25.15 257 CYS C N 1
ATOM 7704 C CA . CYS C 1 257 ? 45.632 96.654 97.493 1.00 25.46 257 CYS C CA 1
ATOM 7705 C C . CYS C 1 257 ? 46.763 97.157 98.372 1.00 27.63 257 CYS C C 1
ATOM 7706 O O . CYS C 1 257 ? 47.803 96.553 98.424 1.00 28.31 257 CYS C O 1
ATOM 7709 N N . HIS C 1 258 ? 46.546 98.267 99.059 1.00 30.86 258 HIS C N 1
ATOM 7710 C CA . HIS C 1 258 ? 47.519 98.769 100.025 1.00 36.92 258 HIS C CA 1
ATOM 7711 C C . HIS C 1 258 ? 47.605 97.815 101.170 1.00 40.95 258 HIS C C 1
ATOM 7712 O O . HIS C 1 258 ? 48.677 97.413 101.580 1.00 50.10 258 HIS C O 1
ATOM 7719 N N . THR C 1 259 ? 46.462 97.463 101.697 1.00 41.39 259 THR C N 1
ATOM 7720 C CA . THR C 1 259 ? 46.437 96.579 102.823 1.00 48.51 259 THR C CA 1
ATOM 7721 C C . THR C 1 259 ? 45.077 95.890 102.791 1.00 44.66 259 THR C C 1
ATOM 7722 O O . THR C 1 259 ? 44.129 96.399 102.192 1.00 52.98 259 THR C O 1
ATOM 7726 N N . LEU C 1 260 ? 45.025 94.702 103.351 1.00 37.38 260 LEU C N 1
ATOM 7727 C CA . LEU C 1 260 ? 43.857 93.851 103.290 1.00 33.36 260 LEU C CA 1
ATOM 7728 C C . LEU C 1 260 ? 43.461 93.588 104.693 1.00 31.47 260 LEU C C 1
ATOM 7729 O O . LEU C 1 260 ? 44.286 93.276 105.519 1.00 32.14 260 LEU C O 1
ATOM 7734 N N . TYR C 1 261 ? 42.202 93.743 104.978 1.00 30.06 261 TYR C N 1
ATOM 7735 C CA . TYR C 1 261 ? 41.692 93.324 106.219 1.00 31.39 261 TYR C CA 1
ATOM 7736 C C . TYR C 1 261 ? 40.993 91.965 106.013 1.00 31.68 261 TYR C C 1
ATOM 7737 O O . TYR C 1 261 ? 40.046 91.862 105.250 1.00 28.83 261 TYR C O 1
ATOM 7746 N N . VAL C 1 262 ? 41.533 90.922 106.646 1.00 32.08 262 VAL C N 1
ATOM 7747 C CA . VAL C 1 262 ? 40.945 89.592 106.656 1.00 33.07 262 VAL C CA 1
ATOM 7748 C C . VAL C 1 262 ? 40.534 89.152 108.068 1.00 32.73 262 VAL C C 1
ATOM 7749 O O . VAL C 1 262 ? 41.383 88.774 108.843 1.00 32.22 262 VAL C O 1
ATOM 7753 N N . PRO C 1 263 ? 39.235 89.176 108.397 1.00 32.43 263 PRO C N 1
ATOM 7754 C CA . PRO C 1 263 ? 38.762 88.757 109.733 1.00 33.30 263 PRO C CA 1
ATOM 7755 C C . PRO C 1 263 ? 39.310 87.406 110.163 1.00 31.39 263 PRO C C 1
ATOM 7756 O O . PRO C 1 263 ? 39.343 86.449 109.393 1.00 28.41 263 PRO C O 1
ATOM 7760 N N . GLU C 1 264 ? 39.753 87.361 111.397 1.00 35.18 264 GLU C N 1
ATOM 7761 C CA . GLU C 1 264 ? 40.317 86.158 111.979 1.00 37.36 264 GLU C CA 1
ATOM 7762 C C . GLU C 1 264 ? 39.255 85.058 112.016 1.00 32.69 264 GLU C C 1
ATOM 7763 O O . GLU C 1 264 ? 39.580 83.880 111.786 1.00 32.59 264 GLU C O 1
ATOM 7769 N N . LYS C 1 265 ? 37.998 85.442 112.278 1.00 28.98 265 LYS C N 1
ATOM 7770 C CA . LYS C 1 265 ? 36.886 84.466 112.431 1.00 28.40 265 LYS C CA 1
ATOM 7771 C C . LYS C 1 265 ? 35.842 84.653 111.349 1.00 27.05 265 LYS C C 1
ATOM 7772 O O . LYS C 1 265 ? 35.475 85.763 111.056 1.00 28.59 265 LYS C O 1
ATOM 7778 N N . PRO C 1 266 ? 35.319 83.566 110.797 1.00 24.02 266 PRO C N 1
ATOM 7779 C CA . PRO C 1 266 ? 34.200 83.735 109.935 1.00 23.51 266 PRO C CA 1
ATOM 7780 C C . PRO C 1 266 ? 32.931 83.988 110.707 1.00 23.19 266 PRO C C 1
ATOM 7781 O O . PRO C 1 266 ? 32.871 83.738 111.883 1.00 27.22 266 PRO C O 1
ATOM 7785 N N . SER C 1 267 ? 31.939 84.506 110.022 1.00 21.42 267 SER C N 1
ATOM 7786 C CA . SER C 1 267 ? 30.643 84.690 110.559 1.00 21.89 267 SER C CA 1
ATOM 7787 C C . SER C 1 267 ? 29.688 83.719 109.895 1.00 23.19 267 SER C C 1
ATOM 7788 O O . SER C 1 267 ? 29.987 83.149 108.846 1.00 23.99 267 SER C O 1
ATOM 7791 N N . VAL C 1 268 ? 28.524 83.541 110.476 1.00 23.11 268 VAL C N 1
ATOM 7792 C CA . VAL C 1 268 ? 27.488 82.740 109.841 1.00 25.11 268 VAL C CA 1
ATOM 7793 C C . VAL C 1 268 ? 26.499 83.711 109.193 1.00 24.27 268 VAL C C 1
ATOM 7794 O O . VAL C 1 268 ? 26.084 84.679 109.806 1.00 23.44 268 VAL C O 1
ATOM 7798 N N . ILE C 1 269 ? 26.111 83.467 107.959 1.00 23.35 269 ILE C N 1
ATOM 7799 C CA . ILE C 1 269 ? 25.041 84.205 107.359 1.00 21.41 269 ILE C CA 1
ATOM 7800 C C . ILE C 1 269 ? 24.038 83.180 106.894 1.00 21.71 269 ILE C C 1
ATOM 7801 O O . ILE C 1 269 ? 24.300 81.996 106.963 1.00 22.94 269 ILE C O 1
ATOM 7806 N N . HIS C 1 270 ? 22.886 83.639 106.439 1.00 22.06 270 HIS C N 1
ATOM 7807 C CA . HIS C 1 270 ? 21.859 82.763 105.930 1.00 23.20 270 HIS C CA 1
ATOM 7808 C C . HIS C 1 270 ? 21.148 83.289 104.695 1.00 20.46 270 HIS C C 1
ATOM 7809 O O . HIS C 1 270 ? 21.134 84.485 104.421 1.00 20.32 270 HIS C O 1
ATOM 7816 N N . SER C 1 271 ? 20.650 82.364 103.904 1.00 19.19 271 SER C N 1
ATOM 7817 C CA . SER C 1 271 ? 19.491 82.600 103.042 1.00 20.63 271 SER C CA 1
ATOM 7818 C C . SER C 1 271 ? 18.350 81.815 103.679 1.00 23.38 271 SER C C 1
ATOM 7819 O O . SER C 1 271 ? 18.561 81.072 104.679 1.00 23.94 271 SER C O 1
ATOM 7822 N N . GLU C 1 272 ? 17.166 81.891 103.078 1.00 27.13 272 GLU C N 1
ATOM 7823 C CA . GLU C 1 272 ? 16.025 81.026 103.512 1.00 28.48 272 GLU C CA 1
ATOM 7824 C C . GLU C 1 272 ? 16.358 79.571 103.493 1.00 26.41 272 GLU C C 1
ATOM 7825 O O . GLU C 1 272 ? 15.845 78.809 104.291 1.00 30.20 272 GLU C O 1
ATOM 7831 N N . ALA C 1 273 ? 17.167 79.151 102.541 1.00 26.39 273 ALA C N 1
ATOM 7832 C CA . ALA C 1 273 ? 17.452 77.729 102.382 1.00 24.79 273 ALA C CA 1
ATOM 7833 C C . ALA C 1 273 ? 18.669 77.252 103.189 1.00 22.70 273 ALA C C 1
ATOM 7834 O O . ALA C 1 273 ? 18.717 76.113 103.583 1.00 20.46 273 ALA C O 1
ATOM 7844 N N . TRP C 1 275 ? 22.378 77.944 105.809 1.00 19.79 275 TRP C N 1
ATOM 7845 C CA . TRP C 1 275 ? 23.406 78.621 106.596 1.00 20.02 275 TRP C CA 1
ATOM 7846 C C . TRP C 1 275 ? 24.718 78.520 105.801 1.00 20.74 275 TRP C C 1
ATOM 7847 O O . TRP C 1 275 ? 24.989 77.502 105.112 1.00 20.04 275 TRP C O 1
ATOM 7858 N N . HIS C 1 276 ? 25.530 79.565 105.876 1.00 19.49 276 HIS C N 1
ATOM 7859 C CA . HIS C 1 276 ? 26.822 79.508 105.243 1.00 19.65 276 HIS C CA 1
ATOM 7860 C C . HIS C 1 276 ? 27.856 80.175 106.126 1.00 20.06 276 HIS C C 1
ATOM 7861 O O . HIS C 1 276 ? 27.538 81.136 106.836 1.00 18.46 276 HIS C O 1
ATOM 7868 N N . LEU C 1 277 ? 29.098 79.704 106.059 1.00 20.01 277 LEU C N 1
ATOM 7869 C CA . LEU C 1 277 ? 30.188 80.441 106.677 1.00 19.79 277 LEU C CA 1
ATOM 7870 C C . LEU C 1 277 ? 30.660 81.505 105.674 1.00 18.48 277 LEU C C 1
ATOM 7871 O O . LEU C 1 277 ? 30.753 81.230 104.473 1.00 18.23 277 LEU C O 1
ATOM 7876 N N . SER C 1 278 ? 31.064 82.660 106.185 1.00 17.80 278 SER C N 1
ATOM 7877 C CA . SER C 1 278 ? 31.257 83.866 105.423 1.00 17.79 278 SER C CA 1
ATOM 7878 C C . SER C 1 278 ? 32.315 84.724 106.053 1.00 17.79 278 SER C C 1
ATOM 7879 O O . SER C 1 278 ? 32.306 84.930 107.264 1.00 18.93 278 SER C O 1
ATOM 7882 N N . THR C 1 279 ? 33.197 85.250 105.218 1.00 16.97 279 THR C N 1
ATOM 7883 C CA . THR C 1 279 ? 34.196 86.201 105.624 1.00 17.95 279 THR C CA 1
ATOM 7884 C C . THR C 1 279 ? 34.156 87.323 104.607 1.00 19.10 279 THR C C 1
ATOM 7885 O O . THR C 1 279 ? 34.122 87.053 103.399 1.00 18.50 279 THR C O 1
ATOM 7889 N N . GLU C 1 280 ? 34.121 88.570 105.082 1.00 21.10 280 GLU C N 1
ATOM 7890 C CA . GLU C 1 280 ? 34.272 89.702 104.236 1.00 23.58 280 GLU C CA 1
ATOM 7891 C C . GLU C 1 280 ? 35.730 90.140 104.256 1.00 23.16 280 GLU C C 1
ATOM 7892 O O . GLU C 1 280 ? 36.216 90.623 105.264 1.00 22.66 280 GLU C O 1
ATOM 7898 N N . VAL C 1 281 ? 36.394 89.977 103.122 1.00 21.20 281 VAL C N 1
ATOM 7899 C CA . VAL C 1 281 ? 37.757 90.447 102.900 1.00 22.17 281 VAL C CA 1
ATOM 7900 C C . VAL C 1 281 ? 37.674 91.838 102.298 1.00 22.71 281 VAL C C 1
ATOM 7901 O O . VAL C 1 281 ? 36.971 91.989 101.297 1.00 22.43 281 VAL C O 1
ATOM 7905 N N . LYS C 1 282 ? 38.304 92.836 102.938 1.00 24.99 282 LYS C N 1
ATOM 7906 C CA . LYS C 1 282 ? 38.216 94.260 102.526 1.00 26.79 282 LYS C CA 1
ATOM 7907 C C . LYS C 1 282 ? 39.609 94.831 102.302 1.00 26.96 282 LYS C C 1
ATOM 7908 O O . LYS C 1 282 ? 40.557 94.532 103.027 1.00 25.89 282 LYS C O 1
ATOM 7914 N N . GLY C 1 283 ? 39.712 95.682 101.287 1.00 25.79 283 GLY C N 1
ATOM 7915 C CA . GLY C 1 283 ? 40.950 96.321 100.968 1.00 26.19 283 GLY C CA 1
ATOM 7916 C C . GLY C 1 283 ? 40.714 97.640 100.301 1.00 25.45 283 GLY C C 1
ATOM 7917 O O . GLY C 1 283 ? 39.651 97.919 99.786 1.00 22.72 283 GLY C O 1
ATOM 7918 N N . GLU C 1 284 ? 41.759 98.439 100.288 1.00 27.95 284 GLU C N 1
ATOM 7919 C CA . GLU C 1 284 ? 41.769 99.683 99.563 1.00 29.97 284 GLU C CA 1
ATOM 7920 C C . GLU C 1 284 ? 42.753 99.513 98.417 1.00 27.64 284 GLU C C 1
ATOM 7921 O O . GLU C 1 284 ? 43.889 99.109 98.617 1.00 26.59 284 GLU C O 1
ATOM 7927 N N . LEU C 1 285 ? 42.290 99.781 97.206 1.00 26.40 285 LEU C N 1
ATOM 7928 C CA . LEU C 1 285 ? 43.136 99.647 96.044 1.00 26.64 285 LEU C CA 1
ATOM 7929 C C . LEU C 1 285 ? 44.330 100.594 96.041 1.00 26.23 285 LEU C C 1
ATOM 7930 O O . LEU C 1 285 ? 44.253 101.685 96.562 1.00 25.65 285 LEU C O 1
ATOM 7935 N N . LYS C 1 286 ? 45.402 100.174 95.385 1.00 27.39 286 LYS C N 1
ATOM 7936 C CA . LYS C 1 286 ? 46.542 101.032 95.064 1.00 28.90 286 LYS C CA 1
ATOM 7937 C C . LYS C 1 286 ? 46.251 101.925 93.865 1.00 27.38 286 LYS C C 1
ATOM 7938 O O . LYS C 1 286 ? 46.499 103.113 93.875 1.00 27.84 286 LYS C O 1
ATOM 7944 N N . ASN C 1 287 ? 45.672 101.339 92.836 1.00 26.63 287 ASN C N 1
ATOM 7945 C CA . ASN C 1 287 ? 45.535 101.984 91.558 1.00 25.58 287 ASN C CA 1
ATOM 7946 C C . ASN C 1 287 ? 44.069 102.299 91.299 1.00 25.34 287 ASN C C 1
ATOM 7947 O O . ASN C 1 287 ? 43.274 101.412 91.083 1.00 25.99 287 ASN C O 1
ATOM 7952 N N . PRO C 1 288 ? 43.693 103.566 91.287 1.00 25.41 288 PRO C N 1
ATOM 7953 C CA . PRO C 1 288 ? 42.290 103.858 90.980 1.00 25.22 288 PRO C CA 1
ATOM 7954 C C . PRO C 1 288 ? 41.749 103.389 89.606 1.00 24.50 288 PRO C C 1
ATOM 7955 O O . PRO C 1 288 ? 40.562 103.459 89.380 1.00 24.76 288 PRO C O 1
ATOM 7959 N N . ASN C 1 289 ? 42.573 102.923 88.688 1.00 26.37 289 ASN C N 1
ATOM 7960 C CA . ASN C 1 289 ? 42.053 102.387 87.419 1.00 27.05 289 ASN C CA 1
ATOM 7961 C C . ASN C 1 289 ? 41.780 100.895 87.436 1.00 25.42 289 ASN C C 1
ATOM 7962 O O . ASN C 1 289 ? 41.422 100.320 86.388 1.00 25.01 289 ASN C O 1
ATOM 7967 N N . THR C 1 290 ? 42.037 100.232 88.560 1.00 22.57 290 THR C N 1
ATOM 7968 C CA . THR C 1 290 ? 41.782 98.796 88.612 1.00 21.44 290 THR C CA 1
ATOM 7969 C C . THR C 1 290 ? 40.297 98.599 88.683 1.00 19.76 290 THR C C 1
ATOM 7970 O O . THR C 1 290 ? 39.722 98.924 89.689 1.00 20.43 290 THR C O 1
ATOM 7974 N N . SER C 1 291 ? 39.654 98.153 87.607 1.00 18.08 291 SER C N 1
ATOM 7975 C CA . SER C 1 291 ? 38.191 98.087 87.600 1.00 16.84 291 SER C CA 1
ATOM 7976 C C . SER C 1 291 ? 37.676 96.875 88.362 1.00 15.90 291 SER C C 1
ATOM 7977 O O . SER C 1 291 ? 38.380 95.859 88.545 1.00 15.00 291 SER C O 1
ATOM 7980 N N . SER C 1 292 ? 36.407 96.941 88.719 1.00 15.04 292 SER C N 1
ATOM 7981 C CA . SER C 1 292 ? 35.765 95.822 89.389 1.00 14.64 292 SER C CA 1
ATOM 7982 C C . SER C 1 292 ? 35.802 94.563 88.580 1.00 14.26 292 SER C C 1
ATOM 7983 O O . SER C 1 292 ? 35.934 93.503 89.102 1.00 13.59 292 SER C O 1
ATOM 7986 N N . LEU C 1 293 ? 35.711 94.682 87.274 1.00 15.07 293 LEU C N 1
ATOM 7987 C CA . LEU C 1 293 ? 35.798 93.523 86.385 1.00 14.71 293 LEU C CA 1
ATOM 7988 C C . LEU C 1 293 ? 37.153 92.880 86.443 1.00 15.29 293 LEU C C 1
ATOM 7989 O O . LEU C 1 293 ? 37.287 91.658 86.498 1.00 16.15 293 LEU C O 1
ATOM 7994 N N . GLU C 1 294 ? 38.179 93.701 86.479 1.00 16.10 294 GLU C N 1
ATOM 7995 C CA . GLU C 1 294 ? 39.509 93.186 86.559 1.00 16.54 294 GLU C CA 1
ATOM 7996 C C . GLU C 1 294 ? 39.658 92.416 87.848 1.00 15.92 294 GLU C C 1
ATOM 7997 O O . GLU C 1 294 ? 40.267 91.354 87.864 1.00 15.98 294 GLU C O 1
ATOM 8003 N N . LEU C 1 295 ? 39.142 92.958 88.947 1.00 15.59 295 LEU C N 1
ATOM 8004 C CA . LEU C 1 295 ? 39.266 92.264 90.218 1.00 15.99 295 LEU C CA 1
ATOM 8005 C C . LEU C 1 295 ? 38.478 90.984 90.160 1.00 15.48 295 LEU C C 1
ATOM 8006 O O . LEU C 1 295 ? 38.928 89.970 90.659 1.00 16.41 295 LEU C O 1
ATOM 8011 N N . ALA C 1 296 ? 37.299 91.016 89.555 1.00 15.15 296 ALA C N 1
ATOM 8012 C CA . ALA C 1 296 ? 36.480 89.787 89.464 1.00 15.05 296 ALA C CA 1
ATOM 8013 C C . ALA C 1 296 ? 37.232 88.712 88.724 1.00 15.94 296 ALA C C 1
ATOM 8014 O O . ALA C 1 296 ? 37.278 87.581 89.166 1.00 16.17 296 ALA C O 1
ATOM 8016 N N . ILE C 1 297 ? 37.867 89.070 87.613 1.00 16.40 297 ILE C N 1
ATOM 8017 C CA . ILE C 1 297 ? 38.605 88.090 86.834 1.00 16.91 297 ILE C CA 1
ATOM 8018 C C . ILE C 1 297 ? 39.826 87.583 87.591 1.00 18.32 297 ILE C C 1
ATOM 8019 O O . ILE C 1 297 ? 40.130 86.394 87.506 1.00 20.90 297 ILE C O 1
ATOM 8024 N N . ALA C 1 298 ? 40.497 88.429 88.367 1.00 18.44 298 ALA C N 1
ATOM 8025 C CA . ALA C 1 298 ? 41.609 87.938 89.226 1.00 18.75 298 ALA C CA 1
ATOM 8026 C C . ALA C 1 298 ? 41.126 86.863 90.208 1.00 20.11 298 ALA C C 1
ATOM 8027 O O . ALA C 1 298 ? 41.890 85.963 90.585 1.00 21.20 298 ALA C O 1
ATOM 8029 N N . LEU C 1 299 ? 39.877 86.958 90.671 1.00 19.54 299 LEU C N 1
ATOM 8030 C CA . LEU C 1 299 ? 39.383 86.027 91.683 1.00 20.66 299 LEU C CA 1
ATOM 8031 C C . LEU C 1 299 ? 38.701 84.788 91.110 1.00 22.95 299 LEU C C 1
ATOM 8032 O O . LEU C 1 299 ? 38.556 83.789 91.783 1.00 29.19 299 LEU C O 1
ATOM 8037 N N . HIS C 1 300 ? 38.286 84.824 89.861 1.00 23.62 300 HIS C N 1
ATOM 8038 C CA . HIS C 1 300 ? 37.327 83.846 89.372 1.00 21.94 300 HIS C CA 1
ATOM 8039 C C . HIS C 1 300 ? 38.014 82.645 88.749 1.00 21.75 300 HIS C C 1
ATOM 8040 O O . HIS C 1 300 ? 38.936 82.791 87.991 1.00 22.97 300 HIS C O 1
ATOM 8047 N N . PRO C 1 301 ? 37.564 81.440 89.056 1.00 22.94 301 PRO C N 1
ATOM 8048 C CA . PRO C 1 301 ? 36.565 81.042 90.023 1.00 22.46 301 PRO C CA 1
ATOM 8049 C C . PRO C 1 301 ? 37.279 80.817 91.317 1.00 22.13 301 PRO C C 1
ATOM 8050 O O . PRO C 1 301 ? 38.369 80.331 91.289 1.00 23.79 301 PRO C O 1
ATOM 8054 N N . THR C 1 302 ? 36.697 81.118 92.450 1.00 23.42 302 THR C N 1
ATOM 8055 C CA . THR C 1 302 ? 37.406 80.823 93.705 1.00 25.22 302 THR C CA 1
ATOM 8056 C C . THR C 1 302 ? 37.285 79.370 94.043 1.00 25.61 302 THR C C 1
ATOM 8057 O O . THR C 1 302 ? 36.455 78.662 93.491 1.00 25.24 302 THR C O 1
ATOM 8061 N N . PRO C 1 303 ? 38.071 78.922 95.000 1.00 24.90 303 PRO C N 1
ATOM 8062 C CA . PRO C 1 303 ? 37.988 77.552 95.359 1.00 24.73 303 PRO C CA 1
ATOM 8063 C C . PRO C 1 303 ? 36.664 77.148 95.945 1.00 24.78 303 PRO C C 1
ATOM 8064 O O . PRO C 1 303 ? 36.404 75.991 96.065 1.00 25.84 303 PRO C O 1
ATOM 8068 N N . ALA C 1 304 ? 35.816 78.092 96.299 1.00 23.72 304 ALA C N 1
ATOM 8069 C CA . ALA C 1 304 ? 34.521 77.742 96.809 1.00 25.03 304 ALA C CA 1
ATOM 8070 C C . ALA C 1 304 ? 33.702 76.969 95.774 1.00 25.10 304 ALA C C 1
ATOM 8071 O O . ALA C 1 304 ? 32.896 76.160 96.130 1.00 25.45 304 ALA C O 1
ATOM 8073 N N . VAL C 1 305 ? 33.894 77.225 94.488 1.00 25.93 305 VAL C N 1
ATOM 8074 C CA . VAL C 1 305 ? 33.093 76.550 93.474 1.00 26.50 305 VAL C CA 1
ATOM 8075 C C . VAL C 1 305 ? 33.917 75.639 92.576 1.00 31.05 305 VAL C C 1
ATOM 8076 O O . VAL C 1 305 ? 33.380 74.908 91.754 1.00 29.23 305 VAL C O 1
ATOM 8080 N N . CYS C 1 306 ? 35.229 75.691 92.695 1.00 40.60 306 CYS C N 1
ATOM 8081 C CA . CYS C 1 306 ? 36.116 74.959 91.773 1.00 35.83 306 CYS C CA 1
ATOM 8082 C C . CYS C 1 306 ? 37.011 74.041 92.604 1.00 43.83 306 CYS C C 1
ATOM 8083 O O . CYS C 1 306 ? 36.606 72.919 92.992 1.00 43.24 306 CYS C O 1
ATOM 8086 N N . GLY C 1 307 ? 38.190 74.552 92.950 1.00 51.37 307 GLY C N 1
ATOM 8087 C CA . GLY C 1 307 ? 39.082 73.888 93.893 1.00 60.18 307 GLY C CA 1
ATOM 8088 C C . GLY C 1 307 ? 40.567 74.223 93.751 1.00 69.76 307 GLY C C 1
ATOM 8089 O O . GLY C 1 307 ? 40.998 75.142 93.016 1.00 60.25 307 GLY C O 1
ATOM 8090 N N . THR C 1 308 ? 41.358 73.441 94.468 1.00 76.60 308 THR C N 1
ATOM 8091 C CA . THR C 1 308 ? 42.772 73.667 94.571 1.00 70.77 308 THR C CA 1
ATOM 8092 C C . THR C 1 308 ? 43.479 72.411 94.196 1.00 61.94 308 THR C C 1
ATOM 8093 O O . THR C 1 308 ? 43.252 71.399 94.835 1.00 63.68 308 THR C O 1
ATOM 8097 N N . PRO C 1 309 ? 44.384 72.467 93.217 1.00 69.80 309 PRO C N 1
ATOM 8098 C CA . PRO C 1 309 ? 44.718 73.630 92.355 1.00 70.06 309 PRO C CA 1
ATOM 8099 C C . PRO C 1 309 ? 43.716 73.882 91.229 1.00 58.51 309 PRO C C 1
ATOM 8100 O O . PRO C 1 309 ? 43.389 72.983 90.509 1.00 60.47 309 PRO C O 1
ATOM 8112 N N . GLU C 1 311 ? 43.297 74.674 88.033 1.00 71.18 311 GLU C N 1
ATOM 8113 C CA . GLU C 1 311 ? 43.345 74.050 86.679 1.00 74.89 311 GLU C CA 1
ATOM 8114 C C . GLU C 1 311 ? 43.209 72.529 86.756 1.00 68.83 311 GLU C C 1
ATOM 8115 O O . GLU C 1 311 ? 42.737 71.913 85.813 1.00 70.64 311 GLU C O 1
ATOM 8121 N N . GLU C 1 312 ? 43.627 71.948 87.882 1.00 63.74 312 GLU C N 1
ATOM 8122 C CA . GLU C 1 312 ? 43.492 70.524 88.128 1.00 69.98 312 GLU C CA 1
ATOM 8123 C C . GLU C 1 312 ? 42.069 70.193 88.641 1.00 64.54 312 GLU C C 1
ATOM 8124 O O . GLU C 1 312 ? 41.408 69.313 88.077 1.00 52.34 312 GLU C O 1
ATOM 8130 N N . ALA C 1 313 ? 41.586 70.900 89.676 1.00 61.21 313 ALA C N 1
ATOM 8131 C CA . ALA C 1 313 ? 40.186 70.758 90.092 1.00 47.61 313 ALA C CA 1
ATOM 8132 C C . ALA C 1 313 ? 39.339 70.951 88.866 1.00 44.91 313 ALA C C 1
ATOM 8133 O O . ALA C 1 313 ? 38.432 70.158 88.641 1.00 41.16 313 ALA C O 1
ATOM 8135 N N . ARG C 1 314 ? 39.679 71.919 88.021 1.00 41.14 314 ARG C N 1
ATOM 8136 C CA . ARG C 1 314 ? 38.873 72.147 86.840 1.00 48.96 314 ARG C CA 1
ATOM 8137 C C . ARG C 1 314 ? 38.955 70.982 85.849 1.00 51.41 314 ARG C C 1
ATOM 8138 O O . ARG C 1 314 ? 37.975 70.663 85.172 1.00 51.75 314 ARG C O 1
ATOM 8146 N N . GLU C 1 315 ? 40.103 70.340 85.709 1.00 53.09 315 GLU C N 1
ATOM 8147 C CA . GLU C 1 315 ? 40.139 69.247 84.738 1.00 54.40 315 GLU C CA 1
ATOM 8148 C C . GLU C 1 315 ? 39.383 68.061 85.361 1.00 44.59 315 GLU C C 1
ATOM 8149 O O . GLU C 1 315 ? 38.549 67.434 84.695 1.00 49.95 315 GLU C O 1
ATOM 8152 N N . ALA C 1 316 ? 39.621 67.808 86.645 1.00 34.98 316 ALA C N 1
ATOM 8153 C CA . ALA C 1 316 ? 38.824 66.831 87.356 1.00 36.73 316 ALA C CA 1
ATOM 8154 C C . ALA C 1 316 ? 37.300 67.103 87.159 1.00 36.06 316 ALA C C 1
ATOM 8155 O O . ALA C 1 316 ? 36.552 66.194 86.787 1.00 37.48 316 ALA C O 1
ATOM 8157 N N . ILE C 1 317 ? 36.878 68.359 87.325 1.00 31.45 317 ILE C N 1
ATOM 8158 C CA . ILE C 1 317 ? 35.478 68.709 87.236 1.00 31.57 317 ILE C CA 1
ATOM 8159 C C . ILE C 1 317 ? 34.974 68.443 85.833 1.00 31.99 317 ILE C C 1
ATOM 8160 O O . ILE C 1 317 ? 33.948 67.745 85.648 1.00 32.94 317 ILE C O 1
ATOM 8165 N N . GLN C 1 318 ? 35.704 68.939 84.859 1.00 36.76 318 GLN C N 1
ATOM 8166 C CA . GLN C 1 318 ? 35.296 68.763 83.451 1.00 50.62 318 GLN C CA 1
ATOM 8167 C C . GLN C 1 318 ? 35.191 67.268 83.087 1.00 49.37 318 GLN C C 1
ATOM 8168 O O . GLN C 1 318 ? 34.257 66.883 82.375 1.00 46.82 318 GLN C O 1
ATOM 8174 N N . LYS C 1 319 ? 36.119 66.441 83.586 1.00 44.47 319 LYS C N 1
ATOM 8175 C CA . LYS C 1 319 ? 36.082 65.003 83.320 1.00 49.25 319 LYS C CA 1
ATOM 8176 C C . LYS C 1 319 ? 34.948 64.278 84.114 1.00 44.94 319 LYS C C 1
ATOM 8177 O O . LYS C 1 319 ? 34.216 63.476 83.562 1.00 46.22 319 LYS C O 1
ATOM 8180 N N . ILE C 1 320 ? 34.779 64.576 85.388 1.00 37.52 320 ILE C N 1
ATOM 8181 C CA . ILE C 1 320 ? 33.812 63.829 86.172 1.00 35.15 320 ILE C CA 1
ATOM 8182 C C . ILE C 1 320 ? 32.374 64.254 85.844 1.00 37.16 320 ILE C C 1
ATOM 8183 O O . ILE C 1 320 ? 31.517 63.410 85.751 1.00 38.38 320 ILE C O 1
ATOM 8188 N N . GLU C 1 321 ? 32.108 65.550 85.679 1.00 37.06 321 GLU C N 1
ATOM 8189 C CA . GLU C 1 321 ? 30.727 66.014 85.493 1.00 33.04 321 GLU C CA 1
ATOM 8190 C C . GLU C 1 321 ? 30.319 65.738 84.092 1.00 31.34 321 GLU C C 1
ATOM 8191 O O . GLU C 1 321 ? 31.020 66.073 83.186 1.00 30.67 321 GLU C O 1
ATOM 8197 N N . PRO C 1 322 ? 29.188 65.091 83.914 1.00 33.07 322 PRO C N 1
ATOM 8198 C CA . PRO C 1 322 ? 28.672 64.727 82.603 1.00 36.98 322 PRO C CA 1
ATOM 8199 C C . PRO C 1 322 ? 27.818 65.798 81.952 1.00 39.00 322 PRO C C 1
ATOM 8200 O O . PRO C 1 322 ? 27.046 65.482 81.067 1.00 48.89 322 PRO C O 1
ATOM 8204 N N . PHE C 1 323 ? 27.949 67.052 82.369 1.00 34.74 323 PHE C N 1
ATOM 8205 C CA . PHE C 1 323 ? 27.216 68.125 81.741 1.00 31.55 323 PHE C CA 1
ATOM 8206 C C . PHE C 1 323 ? 28.098 69.330 81.781 1.00 29.29 323 PHE C C 1
ATOM 8207 O O . PHE C 1 323 ? 29.106 69.337 82.492 1.00 26.65 323 PHE C O 1
ATOM 8215 N N A ASP C 1 324 ? 27.754 70.349 80.991 0.70 29.04 324 ASP C N 1
ATOM 8216 N N B ASP C 1 324 ? 27.709 70.350 81.034 0.30 28.82 324 ASP C N 1
ATOM 8217 C CA A ASP C 1 324 ? 28.484 71.634 80.999 0.70 28.65 324 ASP C CA 1
ATOM 8218 C CA B ASP C 1 324 ? 28.424 71.608 81.025 0.30 28.32 324 ASP C CA 1
ATOM 8219 C C A ASP C 1 324 ? 27.777 72.563 81.978 0.70 26.03 324 ASP C C 1
ATOM 8220 C C B ASP C 1 324 ? 27.755 72.558 81.999 0.30 25.83 324 ASP C C 1
ATOM 8221 O O A ASP C 1 324 ? 26.563 72.796 81.861 0.70 24.89 324 ASP C O 1
ATOM 8222 O O B ASP C 1 324 ? 26.547 72.797 81.910 0.30 25.08 324 ASP C O 1
ATOM 8231 N N . ARG C 1 325 ? 28.543 73.074 82.941 1.00 23.35 325 ARG C N 1
ATOM 8232 C CA . ARG C 1 325 ? 28.063 74.047 83.899 1.00 21.95 325 ARG C CA 1
ATOM 8233 C C . ARG C 1 325 ? 27.623 75.317 83.215 1.00 19.65 325 ARG C C 1
ATOM 8234 O O . ARG C 1 325 ? 26.677 75.971 83.642 1.00 18.05 325 ARG C O 1
ATOM 8242 N N . GLU C 1 326 ? 28.291 75.639 82.137 1.00 20.63 326 GLU C N 1
ATOM 8243 C CA . GLU C 1 326 ? 27.999 76.852 81.390 1.00 22.36 326 GLU C CA 1
ATOM 8244 C C . GLU C 1 326 ? 28.125 78.053 82.345 1.00 20.60 326 GLU C C 1
ATOM 8245 O O . GLU C 1 326 ? 29.186 78.262 82.840 1.00 20.22 326 GLU C O 1
ATOM 8251 N N . PHE C 1 327 ? 27.040 78.780 82.636 1.00 18.99 327 PHE C N 1
ATOM 8252 C CA . PHE C 1 327 ? 27.107 79.975 83.461 1.00 18.38 327 PHE C CA 1
ATOM 8253 C C . PHE C 1 327 ? 27.052 79.744 84.949 1.00 17.26 327 PHE C C 1
ATOM 8254 O O . PHE C 1 327 ? 27.395 80.611 85.735 1.00 18.45 327 PHE C O 1
ATOM 8262 N N . PHE C 1 328 ? 26.698 78.546 85.345 1.00 16.98 328 PHE C N 1
ATOM 8263 C CA . PHE C 1 328 ? 26.611 78.174 86.764 1.00 15.44 328 PHE C CA 1
ATOM 8264 C C . PHE C 1 328 ? 28.003 78.074 87.387 1.00 15.22 328 PHE C C 1
ATOM 8265 O O . PHE C 1 328 ? 28.879 77.458 86.799 1.00 14.79 328 PHE C O 1
ATOM 8273 N N . THR C 1 329 ? 28.175 78.701 88.554 1.00 14.64 329 THR C N 1
ATOM 8274 C CA . THR C 1 329 ? 29.472 78.955 89.176 1.00 14.83 329 THR C CA 1
ATOM 8275 C C . THR C 1 329 ? 30.399 79.828 88.342 1.00 15.55 329 THR C C 1
ATOM 8276 O O . THR C 1 329 ? 31.604 79.948 88.642 1.00 15.92 329 THR C O 1
ATOM 8280 N N . GLY C 1 330 ? 29.819 80.534 87.365 1.00 15.84 330 GLY C N 1
ATOM 8281 C CA . GLY C 1 330 ? 30.486 81.685 86.763 1.00 16.37 330 GLY C CA 1
ATOM 8282 C C . GLY C 1 330 ? 30.331 82.907 87.668 1.00 16.04 330 GLY C C 1
ATOM 8283 O O . GLY C 1 330 ? 30.207 82.741 88.889 1.00 16.03 330 GLY C O 1
ATOM 8292 N N . LEU C 1 332 ? 28.522 87.090 87.573 1.00 15.09 332 LEU C N 1
ATOM 8293 C CA . LEU C 1 332 ? 27.624 88.014 86.867 1.00 14.73 332 LEU C CA 1
ATOM 8294 C C . LEU C 1 332 ? 27.507 89.321 87.653 1.00 14.25 332 LEU C C 1
ATOM 8295 O O . LEU C 1 332 ? 27.685 89.359 88.895 1.00 13.32 332 LEU C O 1
ATOM 8300 N N . GLY C 1 333 ? 27.243 90.388 86.940 1.00 13.90 333 GLY C N 1
ATOM 8301 C CA . GLY C 1 333 ? 27.217 91.695 87.606 1.00 15.82 333 GLY C CA 1
ATOM 8302 C C . GLY C 1 333 ? 27.263 92.898 86.686 1.00 16.37 333 GLY C C 1
ATOM 8303 O O . GLY C 1 333 ? 26.906 92.776 85.539 1.00 16.53 333 GLY C O 1
ATOM 8304 N N . TRP C 1 334 ? 27.800 94.026 87.167 1.00 16.92 334 TRP C N 1
ATOM 8305 C CA . TRP C 1 334 ? 27.857 95.241 86.398 1.00 16.71 334 TRP C CA 1
ATOM 8306 C C . TRP C 1 334 ? 29.144 95.936 86.742 1.00 18.41 334 TRP C C 1
ATOM 8307 O O . TRP C 1 334 ? 29.706 95.740 87.830 1.00 17.14 334 TRP C O 1
ATOM 8318 N N . SER C 1 335 ? 29.564 96.833 85.849 1.00 19.71 335 SER C N 1
ATOM 8319 C CA . SER C 1 335 ? 30.709 97.680 86.082 1.00 19.37 335 SER C CA 1
ATOM 8320 C C . SER C 1 335 ? 30.521 98.991 85.300 1.00 20.69 335 SER C C 1
ATOM 8321 O O . SER C 1 335 ? 29.792 99.017 84.304 1.00 20.81 335 SER C O 1
ATOM 8324 N N . ASP C 1 336 ? 31.078 100.095 85.811 1.00 21.52 336 ASP C N 1
ATOM 8325 C CA . ASP C 1 336 ? 30.811 101.410 85.222 1.00 21.45 336 ASP C CA 1
ATOM 8326 C C . ASP C 1 336 ? 32.105 102.020 84.697 1.00 22.47 336 ASP C C 1
ATOM 8327 O O . ASP C 1 336 ? 33.173 101.559 84.980 1.00 21.32 336 ASP C O 1
ATOM 8332 N N . LEU C 1 337 ? 31.977 103.123 83.984 1.00 26.07 337 LEU C N 1
ATOM 8333 C CA . LEU C 1 337 ? 33.115 103.844 83.459 1.00 26.26 337 LEU C CA 1
ATOM 8334 C C . LEU C 1 337 ? 34.150 104.141 84.534 1.00 26.28 337 LEU C C 1
ATOM 8335 O O . LEU C 1 337 ? 35.348 104.057 84.270 1.00 29.27 337 LEU C O 1
ATOM 8340 N N . ASN C 1 338 ? 33.733 104.467 85.746 1.00 24.53 338 ASN C N 1
ATOM 8341 C CA . ASN C 1 338 ? 34.755 104.730 86.772 1.00 25.73 338 ASN C CA 1
ATOM 8342 C C . ASN C 1 338 ? 35.413 103.481 87.307 1.00 24.30 338 ASN C C 1
ATOM 8343 O O . ASN C 1 338 ? 36.324 103.573 88.124 1.00 27.74 338 ASN C O 1
ATOM 8348 N N . GLY C 1 339 ? 34.870 102.317 86.971 1.00 21.19 339 GLY C N 1
ATOM 8349 C CA . GLY C 1 339 ? 35.392 101.062 87.471 1.00 20.17 339 GLY C CA 1
ATOM 8350 C C . GLY C 1 339 ? 34.661 100.531 88.672 1.00 19.45 339 GLY C C 1
ATOM 8351 O O . GLY C 1 339 ? 34.989 99.467 89.130 1.00 17.76 339 GLY C O 1
ATOM 8352 N N . ASP C 1 340 ? 33.641 101.235 89.169 1.00 19.37 340 ASP C N 1
ATOM 8353 C CA . ASP C 1 340 ? 32.855 100.688 90.227 1.00 19.42 340 ASP C CA 1
ATOM 8354 C C . ASP C 1 340 ? 31.985 99.571 89.659 1.00 18.92 340 ASP C C 1
ATOM 8355 O O . ASP C 1 340 ? 31.663 99.567 88.464 1.00 18.94 340 ASP C O 1
ATOM 8360 N N . GLY C 1 341 ? 31.574 98.634 90.515 1.00 17.76 341 GLY C N 1
ATOM 8361 C CA . GLY C 1 341 ? 30.688 97.578 90.119 1.00 16.69 341 GLY C CA 1
ATOM 8362 C C . GLY C 1 341 ? 30.584 96.492 91.188 1.00 16.43 341 GLY C C 1
ATOM 8363 O O . GLY C 1 341 ? 31.259 96.594 92.186 1.00 15.99 341 GLY C O 1
ATOM 8364 N N . GLU C 1 342 ? 29.735 95.474 90.936 1.00 15.96 342 GLU C N 1
ATOM 8365 C CA . GLU C 1 342 ? 29.501 94.317 91.781 1.00 15.62 342 GLU C CA 1
ATOM 8366 C C . GLU C 1 342 ? 29.436 93.057 90.907 1.00 15.05 342 GLU C C 1
ATOM 8367 O O . GLU C 1 342 ? 28.761 93.032 89.867 1.00 14.20 342 GLU C O 1
ATOM 8373 N N . TRP C 1 343 ? 30.177 92.020 91.298 1.00 14.06 343 TRP C N 1
ATOM 8374 C CA . TRP C 1 343 ? 30.136 90.734 90.623 1.00 13.68 343 TRP C CA 1
ATOM 8375 C C . TRP C 1 343 ? 29.858 89.667 91.686 1.00 13.75 343 TRP C C 1
ATOM 8376 O O . TRP C 1 343 ? 30.506 89.656 92.740 1.00 13.92 343 TRP C O 1
ATOM 8387 N N . ILE C 1 344 ? 28.838 88.830 91.435 1.00 13.99 344 ILE C N 1
ATOM 8388 C CA . ILE C 1 344 ? 28.409 87.766 92.310 1.00 14.21 344 ILE C CA 1
ATOM 8389 C C . ILE C 1 344 ? 28.786 86.396 91.761 1.00 14.03 344 ILE C C 1
ATOM 8390 O O . ILE C 1 344 ? 29.008 86.236 90.560 1.00 14.59 344 ILE C O 1
ATOM 8395 N N . VAL C 1 345 ? 28.930 85.398 92.636 1.00 13.73 345 VAL C N 1
ATOM 8396 C CA . VAL C 1 345 ? 29.172 84.015 92.186 1.00 12.88 345 VAL C CA 1
ATOM 8397 C C . VAL C 1 345 ? 27.800 83.520 91.757 1.00 13.87 345 VAL C C 1
ATOM 8398 O O . VAL C 1 345 ? 26.771 83.737 92.429 1.00 13.70 345 VAL C O 1
ATOM 8402 N N . THR C 1 346 ? 27.732 82.965 90.571 1.00 14.12 346 THR C N 1
ATOM 8403 C CA . THR C 1 346 ? 26.440 82.629 90.015 1.00 14.40 346 THR C CA 1
ATOM 8404 C C . THR C 1 346 ? 26.020 81.264 90.571 1.00 14.89 346 THR C C 1
ATOM 8405 O O . THR C 1 346 ? 26.424 80.238 90.051 1.00 14.18 346 THR C O 1
ATOM 8409 N N . ILE C 1 347 ? 25.267 81.261 91.658 1.00 15.05 347 ILE C N 1
ATOM 8410 C CA . ILE C 1 347 ? 24.741 80.020 92.202 1.00 15.53 347 ILE C CA 1
ATOM 8411 C C . ILE C 1 347 ? 23.265 80.216 92.612 1.00 16.13 347 ILE C C 1
ATOM 8412 O O . ILE C 1 347 ? 22.759 81.334 92.564 1.00 16.02 347 ILE C O 1
ATOM 8417 N N . ARG C 1 348 ? 22.612 79.140 93.063 1.00 16.90 348 ARG C N 1
ATOM 8418 C CA . ARG C 1 348 ? 21.189 79.168 93.398 1.00 18.05 348 ARG C CA 1
ATOM 8419 C C . ARG C 1 348 ? 20.394 79.765 92.235 1.00 18.68 348 ARG C C 1
ATOM 8420 O O . ARG C 1 348 ? 19.626 80.751 92.414 1.00 18.43 348 ARG C O 1
ATOM 8428 N N . CYS C 1 349 ? 20.616 79.217 91.043 1.00 19.09 349 CYS C N 1
ATOM 8429 C CA . CYS C 1 349 ? 20.135 79.854 89.823 1.00 20.64 349 CYS C CA 1
ATOM 8430 C C . CYS C 1 349 ? 19.586 78.856 88.827 1.00 21.00 349 CYS C C 1
ATOM 8431 O O . CYS C 1 349 ? 19.735 77.643 89.012 1.00 19.74 349 CYS C O 1
ATOM 8434 N N . ALA C 1 350 ? 19.030 79.377 87.734 1.00 22.82 350 ALA C N 1
ATOM 8435 C CA . ALA C 1 350 ? 18.524 78.524 86.622 1.00 24.77 350 ALA C CA 1
ATOM 8436 C C . ALA C 1 350 ? 18.627 79.213 85.285 1.00 24.40 350 ALA C C 1
ATOM 8437 O O . ALA C 1 350 ? 18.548 80.431 85.206 1.00 25.99 350 ALA C O 1
ATOM 8439 N N . GLU C 1 351 ? 18.765 78.424 84.240 1.00 25.23 351 GLU C N 1
ATOM 8440 C CA . GLU C 1 351 ? 18.637 78.931 82.897 1.00 29.01 351 GLU C CA 1
ATOM 8441 C C . GLU C 1 351 ? 17.210 78.704 82.523 1.00 27.43 351 GLU C C 1
ATOM 8442 O O . GLU C 1 351 ? 16.747 77.612 82.641 1.00 28.76 351 GLU C O 1
ATOM 8448 N N . VAL C 1 352 ? 16.536 79.734 82.055 1.00 30.10 352 VAL C N 1
ATOM 8449 C CA . VAL C 1 352 ? 15.130 79.665 81.719 1.00 31.64 352 VAL C CA 1
ATOM 8450 C C . VAL C 1 352 ? 14.916 80.059 80.262 1.00 36.04 352 VAL C C 1
ATOM 8451 O O . VAL C 1 352 ? 15.362 81.094 79.797 1.00 35.11 352 VAL C O 1
ATOM 8455 N N . GLN C 1 353 ? 14.237 79.192 79.540 1.00 40.86 353 GLN C N 1
ATOM 8456 C CA . GLN C 1 353 ? 13.988 79.380 78.129 1.00 40.08 353 GLN C CA 1
ATOM 8457 C C . GLN C 1 353 ? 12.595 78.810 77.808 1.00 45.20 353 GLN C C 1
ATOM 8458 O O . GLN C 1 353 ? 12.381 77.593 77.781 1.00 41.42 353 GLN C O 1
ATOM 8464 N N . GLU C 1 354 ? 11.639 79.693 77.601 1.00 46.66 354 GLU C N 1
ATOM 8465 C CA . GLU C 1 354 ? 10.333 79.273 77.172 1.00 48.84 354 GLU C CA 1
ATOM 8466 C C . GLU C 1 354 ? 9.670 78.392 78.226 1.00 45.72 354 GLU C C 1
ATOM 8467 O O . GLU C 1 354 ? 9.302 78.878 79.268 1.00 49.54 354 GLU C O 1
ATOM 8473 N N A ASN C 1 355 ? 9.506 77.104 77.956 0.50 44.60 355 ASN C N 1
ATOM 8474 N N B ASN C 1 355 ? 9.535 77.101 77.955 0.50 45.83 355 ASN C N 1
ATOM 8475 C CA A ASN C 1 355 ? 8.816 76.230 78.885 0.50 42.38 355 ASN C CA 1
ATOM 8476 C CA B ASN C 1 355 ? 8.841 76.208 78.856 0.50 44.34 355 ASN C CA 1
ATOM 8477 C C A ASN C 1 355 ? 9.787 75.408 79.732 0.50 39.15 355 ASN C C 1
ATOM 8478 C C B ASN C 1 355 ? 9.791 75.403 79.727 0.50 40.00 355 ASN C C 1
ATOM 8479 O O A ASN C 1 355 ? 9.353 74.529 80.464 0.50 38.95 355 ASN C O 1
ATOM 8480 O O B ASN C 1 355 ? 9.351 74.535 80.469 0.50 39.48 355 ASN C O 1
ATOM 8489 N N . THR C 1 356 ? 11.083 75.674 79.649 1.00 37.18 356 THR C N 1
ATOM 8490 C CA . THR C 1 356 ? 12.040 74.820 80.312 1.00 37.81 356 THR C CA 1
ATOM 8491 C C . THR C 1 356 ? 13.013 75.616 81.175 1.00 36.16 356 THR C C 1
ATOM 8492 O O . THR C 1 356 ? 13.240 76.783 80.930 1.00 37.60 356 THR C O 1
ATOM 8496 N N . LEU C 1 357 ? 13.583 74.942 82.165 1.00 33.85 357 LEU C N 1
ATOM 8497 C CA . LEU C 1 357 ? 14.550 75.498 83.075 1.00 32.54 357 LEU C CA 1
ATOM 8498 C C . LEU C 1 357 ? 15.637 74.471 83.305 1.00 33.58 357 LEU C C 1
ATOM 8499 O O . LEU C 1 357 ? 15.347 73.277 83.406 1.00 31.61 357 LEU C O 1
ATOM 8504 N N . ARG C 1 358 ? 16.872 74.935 83.495 1.00 28.09 358 ARG C N 1
ATOM 8505 C CA . ARG C 1 358 ? 17.875 74.054 84.032 1.00 25.81 358 ARG C CA 1
ATOM 8506 C C . ARG C 1 358 ? 18.334 74.635 85.336 1.00 24.40 358 ARG C C 1
ATOM 8507 O O . ARG C 1 358 ? 18.794 75.790 85.377 1.00 22.11 358 ARG C O 1
ATOM 8515 N N . LEU C 1 359 ? 18.168 73.854 86.405 1.00 24.06 359 LEU C N 1
ATOM 8516 C CA . LEU C 1 359 ? 18.577 74.266 87.747 1.00 23.77 359 LEU C CA 1
ATOM 8517 C C . LEU C 1 359 ? 19.893 73.619 88.065 1.00 21.43 359 LEU C C 1
ATOM 8518 O O . LEU C 1 359 ? 20.172 72.564 87.550 1.00 21.71 359 LEU C O 1
ATOM 8523 N N . TYR C 1 360 ? 20.665 74.198 88.976 1.00 20.67 360 TYR C N 1
ATOM 8524 C CA . TYR C 1 360 ? 21.982 73.644 89.304 1.00 20.44 360 TYR C CA 1
ATOM 8525 C C . TYR C 1 360 ? 22.267 73.696 90.796 1.00 20.94 360 TYR C C 1
ATOM 8526 O O . TYR C 1 360 ? 21.779 74.583 91.503 1.00 20.59 360 TYR C O 1
ATOM 8535 N N . ALA C 1 361 ? 23.151 72.799 91.239 1.00 21.70 361 ALA C N 1
ATOM 8536 C CA . ALA C 1 361 ? 23.608 72.778 92.622 1.00 22.23 361 ALA C CA 1
ATOM 8537 C C . ALA C 1 361 ? 24.898 71.956 92.728 1.00 22.98 361 ALA C C 1
ATOM 8538 O O . ALA C 1 361 ? 25.059 70.988 92.019 1.00 22.79 361 ALA C O 1
ATOM 8540 N N . GLY C 1 362 ? 25.839 72.445 93.530 1.00 24.25 362 GLY C N 1
ATOM 8541 C CA . GLY C 1 362 ? 27.112 71.801 93.797 1.00 27.78 362 GLY C CA 1
ATOM 8542 C C . GLY C 1 362 ? 27.464 71.673 95.277 1.00 30.96 362 GLY C C 1
ATOM 8543 O O . GLY C 1 362 ? 26.859 72.312 96.114 1.00 33.95 362 GLY C O 1
ATOM 8544 N N . ALA C 1 363 ? 28.459 70.850 95.579 1.00 33.16 363 ALA C N 1
ATOM 8545 C CA . ALA C 1 363 ? 28.873 70.552 96.964 1.00 34.45 363 ALA C CA 1
ATOM 8546 C C . ALA C 1 363 ? 30.386 70.407 97.008 1.00 39.95 363 ALA C C 1
ATOM 8547 O O . ALA C 1 363 ? 30.984 69.683 96.180 1.00 34.64 363 ALA C O 1
ATOM 8549 N N . GLY C 1 364 ? 31.010 71.123 97.945 1.00 44.11 364 GLY C N 1
ATOM 8550 C CA . GLY C 1 364 ? 32.458 71.044 98.113 1.00 45.02 364 GLY C CA 1
ATOM 8551 C C . GLY C 1 364 ? 32.768 69.650 98.610 1.00 42.19 364 GLY C C 1
ATOM 8552 O O . GLY C 1 364 ? 32.103 69.171 99.517 1.00 38.46 364 GLY C O 1
ATOM 8553 N N . VAL C 1 365 ? 33.718 68.986 97.959 1.00 44.25 365 VAL C N 1
ATOM 8554 C CA . VAL C 1 365 ? 34.114 67.616 98.305 1.00 50.14 365 VAL C CA 1
ATOM 8555 C C . VAL C 1 365 ? 35.603 67.576 98.739 1.00 52.42 365 VAL C C 1
ATOM 8556 O O . VAL C 1 365 ? 36.493 68.255 98.151 1.00 43.41 365 VAL C O 1
ATOM 8560 N N . VAL C 1 366 ? 35.818 66.785 99.799 1.00 59.22 366 VAL C N 1
ATOM 8561 C CA . VAL C 1 366 ? 37.135 66.536 100.383 1.00 61.79 366 VAL C CA 1
ATOM 8562 C C . VAL C 1 366 ? 37.247 65.063 100.804 1.00 64.51 366 VAL C C 1
ATOM 8563 O O . VAL C 1 366 ? 36.224 64.346 100.933 1.00 52.54 366 VAL C O 1
ATOM 8567 N N . ALA C 1 367 ? 38.494 64.634 101.029 1.00 64.66 367 ALA C N 1
ATOM 8568 C CA . ALA C 1 367 ? 38.823 63.268 101.462 1.00 63.32 367 ALA C CA 1
ATOM 8569 C C . ALA C 1 367 ? 37.802 62.642 102.442 1.00 66.32 367 ALA C C 1
ATOM 8570 O O . ALA C 1 367 ? 37.363 61.466 102.294 1.00 55.71 367 ALA C O 1
ATOM 8572 N N . GLU C 1 368 ? 37.384 63.461 103.410 1.00 73.12 368 GLU C N 1
ATOM 8573 C CA . GLU C 1 368 ? 36.474 63.020 104.482 1.00 78.87 368 GLU C CA 1
ATOM 8574 C C . GLU C 1 368 ? 35.026 62.810 104.004 1.00 73.21 368 GLU C C 1
ATOM 8575 O O . GLU C 1 368 ? 34.276 62.048 104.628 1.00 63.94 368 GLU C O 1
ATOM 8581 N N . SER C 1 369 ? 34.664 63.465 102.888 1.00 69.09 369 SER C N 1
ATOM 8582 C CA . SER C 1 369 ? 33.266 63.576 102.410 1.00 59.56 369 SER C CA 1
ATOM 8583 C C . SER C 1 369 ? 32.557 62.223 102.274 1.00 59.32 369 SER C C 1
ATOM 8584 O O . SER C 1 369 ? 33.158 61.223 101.912 1.00 66.74 369 SER C O 1
ATOM 8587 N N . LYS C 1 370 ? 31.267 62.210 102.586 1.00 60.59 370 LYS C N 1
ATOM 8588 C CA . LYS C 1 370 ? 30.439 61.021 102.466 1.00 62.29 370 LYS C CA 1
ATOM 8589 C C . LYS C 1 370 ? 29.411 61.300 101.344 1.00 65.75 370 LYS C C 1
ATOM 8590 O O . LYS C 1 370 ? 28.723 62.320 101.378 1.00 67.07 370 LYS C O 1
ATOM 8592 N N . PRO C 1 371 ? 29.358 60.432 100.313 1.00 62.86 371 PRO C N 1
ATOM 8593 C CA . PRO C 1 371 ? 28.522 60.618 99.129 1.00 58.14 371 PRO C CA 1
ATOM 8594 C C . PRO C 1 371 ? 27.070 60.971 99.304 1.00 52.02 371 PRO C C 1
ATOM 8595 O O . PRO C 1 371 ? 26.582 61.863 98.621 1.00 56.37 371 PRO C O 1
ATOM 8599 N N . GLU C 1 372 ? 26.372 60.284 100.177 1.00 54.81 372 GLU C N 1
ATOM 8600 C CA . GLU C 1 372 ? 24.949 60.561 100.354 1.00 57.22 372 GLU C CA 1
ATOM 8601 C C . GLU C 1 372 ? 24.757 61.956 100.957 1.00 48.36 372 GLU C C 1
ATOM 8602 O O . GLU C 1 372 ? 23.776 62.605 100.700 1.00 42.81 372 GLU C O 1
ATOM 8608 N N . ASP C 1 373 ? 25.707 62.394 101.770 1.00 42.91 373 ASP C N 1
ATOM 8609 C CA . ASP C 1 373 ? 25.648 63.707 102.401 1.00 48.58 373 ASP C CA 1
ATOM 8610 C C . ASP C 1 373 ? 25.795 64.832 101.377 1.00 46.82 373 ASP C C 1
ATOM 8611 O O . ASP C 1 373 ? 25.066 65.820 101.422 1.00 44.00 373 ASP C O 1
ATOM 8616 N N . GLU C 1 374 ? 26.742 64.665 100.466 1.00 43.16 374 GLU C N 1
ATOM 8617 C CA . GLU C 1 374 ? 26.950 65.597 99.388 1.00 43.23 374 GLU C CA 1
ATOM 8618 C C . GLU C 1 374 ? 25.697 65.685 98.489 1.00 40.15 374 GLU C C 1
ATOM 8619 O O . GLU C 1 374 ? 25.296 66.805 98.126 1.00 36.91 374 GLU C O 1
ATOM 8625 N N . LEU C 1 375 ? 25.054 64.550 98.173 1.00 33.67 375 LEU C N 1
ATOM 8626 C CA . LEU C 1 375 ? 23.801 64.597 97.421 1.00 33.70 375 LEU C CA 1
ATOM 8627 C C . LEU C 1 375 ? 22.703 65.357 98.196 1.00 35.69 375 LEU C C 1
ATOM 8628 O O . LEU C 1 375 ? 21.967 66.217 97.647 1.00 37.28 375 LEU C O 1
ATOM 8633 N N . ALA C 1 376 ? 22.596 65.049 99.478 1.00 31.26 376 ALA C N 1
ATOM 8634 C CA . ALA C 1 376 ? 21.650 65.748 100.332 1.00 33.69 376 ALA C CA 1
ATOM 8635 C C . ALA C 1 376 ? 21.943 67.253 100.329 1.00 30.57 376 ALA C C 1
ATOM 8636 O O . ALA C 1 376 ? 21.037 68.075 100.260 1.00 30.85 376 ALA C O 1
ATOM 8638 N N . GLU C 1 377 ? 23.214 67.613 100.360 1.00 30.66 377 GLU C N 1
ATOM 8639 C CA . GLU C 1 377 ? 23.551 69.019 100.407 1.00 32.32 377 GLU C CA 1
ATOM 8640 C C . GLU C 1 377 ? 23.093 69.737 99.112 1.00 32.23 377 GLU C C 1
ATOM 8641 O O . GLU C 1 377 ? 22.540 70.872 99.186 1.00 33.91 377 GLU C O 1
ATOM 8647 N N . THR C 1 378 ? 23.284 69.066 97.956 1.00 31.94 378 THR C N 1
ATOM 8648 C CA . THR C 1 378 ? 22.881 69.607 96.634 1.00 29.36 378 THR C CA 1
ATOM 8649 C C . THR C 1 378 ? 21.375 69.800 96.597 1.00 28.96 378 THR C C 1
ATOM 8650 O O . THR C 1 378 ? 20.913 70.874 96.151 1.00 26.99 378 THR C O 1
ATOM 8654 N N . SER C 1 379 ? 20.626 68.824 97.133 1.00 26.21 379 SER C N 1
ATOM 8655 C CA . SER C 1 379 ? 19.151 68.975 97.227 1.00 30.06 379 SER C CA 1
ATOM 8656 C C . SER C 1 379 ? 18.698 70.109 98.100 1.00 27.38 379 SER C C 1
ATOM 8657 O O . SER C 1 379 ? 17.709 70.803 97.766 1.00 25.36 379 SER C O 1
ATOM 8660 N N . ALA C 1 380 ? 19.400 70.259 99.231 1.00 26.70 380 ALA C N 1
ATOM 8661 C CA . ALA C 1 380 ? 19.150 71.392 100.134 1.00 28.18 380 ALA C CA 1
ATOM 8662 C C . ALA C 1 380 ? 19.375 72.710 99.346 1.00 28.44 380 ALA C C 1
ATOM 8663 O O . ALA C 1 380 ? 18.577 73.652 99.459 1.00 27.97 380 ALA C O 1
ATOM 8665 N N . LYS C 1 381 ? 20.425 72.730 98.506 1.00 26.86 381 LYS C N 1
ATOM 8666 C CA . LYS C 1 381 ? 20.807 73.954 97.753 1.00 26.04 381 LYS C CA 1
ATOM 8667 C C . LYS C 1 381 ? 19.818 74.228 96.578 1.00 26.56 381 LYS C C 1
ATOM 8668 O O . LYS C 1 381 ? 19.514 75.421 96.242 1.00 21.70 381 LYS C O 1
ATOM 8674 N N . PHE C 1 382 ? 19.238 73.136 96.040 1.00 24.10 382 PHE C N 1
ATOM 8675 C CA . PHE C 1 382 ? 18.180 73.268 95.034 1.00 25.03 382 PHE C CA 1
ATOM 8676 C C . PHE C 1 382 ? 16.921 73.982 95.564 1.00 25.36 382 PHE C C 1
ATOM 8677 O O . PHE C 1 382 ? 16.159 74.565 94.786 1.00 26.08 382 PHE C O 1
ATOM 8685 N N . GLN C 1 383 ? 16.681 73.967 96.876 1.00 26.85 383 GLN C N 1
ATOM 8686 C CA . GLN C 1 383 ? 15.392 74.528 97.414 1.00 26.17 383 GLN C CA 1
ATOM 8687 C C . GLN C 1 383 ? 15.148 76.000 97.087 1.00 26.59 383 GLN C C 1
ATOM 8688 O O . GLN C 1 383 ? 13.981 76.423 97.004 1.00 24.89 383 GLN C O 1
ATOM 8694 N N . THR C 1 384 ? 16.218 76.788 96.895 1.00 25.96 384 THR C N 1
ATOM 8695 C CA . THR C 1 384 ? 16.030 78.217 96.631 1.00 27.18 384 THR C CA 1
ATOM 8696 C C . THR C 1 384 ? 15.225 78.405 95.324 1.00 28.27 384 THR C C 1
ATOM 8697 O O . THR C 1 384 ? 14.172 79.104 95.296 1.00 27.29 384 THR C O 1
ATOM 8709 N N . LEU C 1 386 ? 13.661 75.781 93.710 1.00 28.04 386 LEU C N 1
ATOM 8710 C CA . LEU C 1 386 ? 12.439 74.959 93.615 1.00 31.21 386 LEU C CA 1
ATOM 8711 C C . LEU C 1 386 ? 11.265 75.653 94.323 1.00 32.24 386 LEU C C 1
ATOM 8712 O O . LEU C 1 386 ? 10.149 75.585 93.863 1.00 30.93 386 LEU C O 1
ATOM 8717 N N . LYS C 1 387 ? 11.558 76.384 95.399 1.00 35.41 387 LYS C N 1
ATOM 8718 C CA . LYS C 1 387 ? 10.558 77.163 96.094 1.00 36.57 387 LYS C CA 1
ATOM 8719 C C . LYS C 1 387 ? 10.013 78.294 95.221 1.00 35.36 387 LYS C C 1
ATOM 8720 O O . LYS C 1 387 ? 8.821 78.534 95.201 1.00 32.01 387 LYS C O 1
ATOM 8726 N N . ALA C 1 388 ? 10.883 78.998 94.513 1.00 34.23 388 ALA C N 1
ATOM 8727 C CA . ALA C 1 388 ? 10.431 80.049 93.620 1.00 35.15 388 ALA C CA 1
ATOM 8728 C C . ALA C 1 388 ? 9.475 79.466 92.581 1.00 36.56 388 ALA C C 1
ATOM 8729 O O . ALA C 1 388 ? 8.550 80.169 92.107 1.00 31.67 388 ALA C O 1
ATOM 8731 N N . LEU C 1 389 ? 9.716 78.206 92.209 1.00 35.71 389 LEU C N 1
ATOM 8732 C CA . LEU C 1 389 ? 8.837 77.526 91.241 1.00 40.29 389 LEU C CA 1
ATOM 8733 C C . LEU C 1 389 ? 7.585 76.897 91.820 1.00 38.36 389 LEU C C 1
ATOM 8734 O O . LEU C 1 389 ? 6.818 76.372 91.082 1.00 41.43 389 LEU C O 1
ATOM 8739 N N . GLY C 1 390 ? 7.406 76.888 93.127 1.00 40.07 390 GLY C N 1
ATOM 8740 C CA . GLY C 1 390 ? 6.307 76.124 93.736 1.00 43.65 390 GLY C CA 1
ATOM 8741 C C . GLY C 1 390 ? 6.563 74.624 93.885 1.00 46.83 390 GLY C C 1
ATOM 8742 O O . GLY C 1 390 ? 5.699 73.903 94.290 1.00 46.32 390 GLY C O 1
ATOM 8743 N N . LEU C 1 391 ? 7.767 74.151 93.596 1.00 47.35 391 LEU C N 1
ATOM 8744 C CA . LEU C 1 391 ? 8.062 72.727 93.669 1.00 45.57 391 LEU C CA 1
ATOM 8745 C C . LEU C 1 391 ? 8.932 72.303 94.862 1.00 47.97 391 LEU C C 1
ATOM 8746 O O . LEU C 1 391 ? 9.516 71.217 94.836 1.00 45.29 391 LEU C O 1
ATOM 8751 N N . ASN C 1 392 ? 9.042 73.121 95.906 1.00 52.66 392 ASN C N 1
ATOM 8752 C CA . ASN C 1 392 ? 9.887 72.719 97.052 1.00 60.03 392 ASN C CA 1
ATOM 8753 C C . ASN C 1 392 ? 9.356 71.498 97.835 1.00 62.58 392 ASN C C 1
ATOM 8754 O O . ASN C 1 392 ? 8.200 71.059 97.676 1.00 66.45 392 ASN C O 1
ATOM 8759 N N . GLU D 1 9 ? 51.886 79.997 44.689 1.00 68.64 9 GLU D N 1
ATOM 8760 C CA . GLU D 1 9 ? 51.751 81.383 45.248 1.00 70.91 9 GLU D CA 1
ATOM 8761 C C . GLU D 1 9 ? 50.960 81.327 46.566 1.00 68.59 9 GLU D C 1
ATOM 8762 O O . GLU D 1 9 ? 49.990 80.562 46.678 1.00 65.55 9 GLU D O 1
ATOM 8768 N N . LEU D 1 10 ? 51.370 82.131 47.555 1.00 61.93 10 LEU D N 1
ATOM 8769 C CA . LEU D 1 10 ? 50.671 82.176 48.844 1.00 57.06 10 LEU D CA 1
ATOM 8770 C C . LEU D 1 10 ? 49.154 82.338 48.669 1.00 56.47 10 LEU D C 1
ATOM 8771 O O . LEU D 1 10 ? 48.378 81.637 49.338 1.00 56.38 10 LEU D O 1
ATOM 8776 N N . SER D 1 11 ? 48.724 83.215 47.759 1.00 51.88 11 SER D N 1
ATOM 8777 C CA . SER D 1 11 ? 47.289 83.432 47.564 1.00 50.98 11 SER D CA 1
ATOM 8778 C C . SER D 1 11 ? 46.509 82.115 47.411 1.00 51.92 11 SER D C 1
ATOM 8779 O O . SER D 1 11 ? 45.448 81.927 48.035 1.00 48.31 11 SER D O 1
ATOM 8782 N N . GLU D 1 12 ? 47.025 81.218 46.572 1.00 52.18 12 GLU D N 1
ATOM 8783 C CA . GLU D 1 12 ? 46.358 79.956 46.303 1.00 52.17 12 GLU D CA 1
ATOM 8784 C C . GLU D 1 12 ? 46.341 79.087 47.554 1.00 50.60 12 GLU D C 1
ATOM 8785 O O . GLU D 1 12 ? 45.375 78.370 47.802 1.00 50.39 12 GLU D O 1
ATOM 8791 N N . LYS D 1 13 ? 47.407 79.154 48.344 1.00 52.01 13 LYS D N 1
ATOM 8792 C CA . LYS D 1 13 ? 47.480 78.386 49.580 1.00 52.01 13 LYS D CA 1
ATOM 8793 C C . LYS D 1 13 ? 46.368 78.849 50.506 1.00 50.29 13 LYS D C 1
ATOM 8794 O O . LYS D 1 13 ? 45.827 78.044 51.252 1.00 47.32 13 LYS D O 1
ATOM 8797 N N . LEU D 1 14 ? 46.013 80.140 50.438 1.00 46.80 14 LEU D N 1
ATOM 8798 C CA . LEU D 1 14 ? 45.017 80.694 51.345 1.00 42.80 14 LEU D CA 1
ATOM 8799 C C . LEU D 1 14 ? 43.663 80.158 50.963 1.00 39.93 14 LEU D C 1
ATOM 8800 O O . LEU D 1 14 ? 42.876 79.784 51.837 1.00 37.84 14 LEU D O 1
ATOM 8805 N N . LEU D 1 15 ? 43.400 80.091 49.663 1.00 39.32 15 LEU D N 1
ATOM 8806 C CA . LEU D 1 15 ? 42.198 79.435 49.169 1.00 41.35 15 LEU D CA 1
ATOM 8807 C C . LEU D 1 15 ? 42.163 77.947 49.535 1.00 45.43 15 LEU D C 1
ATOM 8808 O O . LEU D 1 15 ? 41.105 77.432 49.846 1.00 43.98 15 LEU D O 1
ATOM 8813 N N . GLU D 1 16 ? 43.304 77.262 49.482 1.00 50.91 16 GLU D N 1
ATOM 8814 C CA . GLU D 1 16 ? 43.357 75.827 49.843 1.00 58.25 16 GLU D CA 1
ATOM 8815 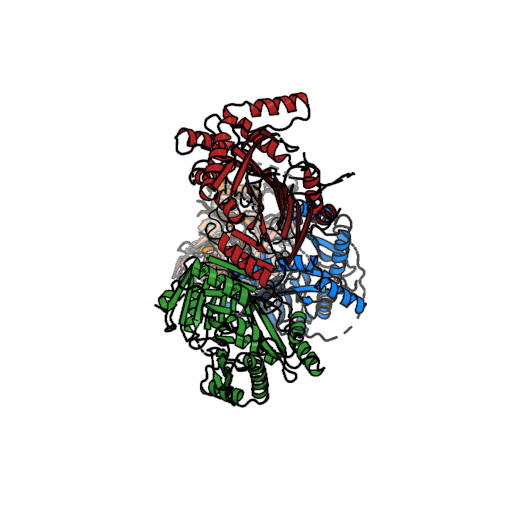C C . GLU D 1 16 ? 43.049 75.586 51.318 1.00 55.72 16 GLU D C 1
ATOM 8816 O O . GLU D 1 16 ? 42.426 74.580 51.662 1.00 49.03 16 GLU D O 1
ATOM 8822 N N . ASP D 1 17 ? 43.457 76.526 52.174 1.00 51.31 17 ASP D N 1
ATOM 8823 C CA . ASP D 1 17 ? 43.287 76.377 53.609 1.00 51.96 17 ASP D CA 1
ATOM 8824 C C . ASP D 1 17 ? 41.936 76.820 54.141 1.00 49.75 17 ASP D C 1
ATOM 8825 O O . ASP D 1 17 ? 41.638 76.592 55.321 1.00 50.84 17 ASP D O 1
ATOM 8830 N N . TYR D 1 18 ? 41.102 77.410 53.291 1.00 47.59 18 TYR D N 1
ATOM 8831 C CA . TYR D 1 18 ? 39.811 77.861 53.744 1.00 45.44 18 TYR D CA 1
ATOM 8832 C C . TYR D 1 18 ? 39.132 76.702 54.467 1.00 50.74 18 TYR D C 1
ATOM 8833 O O . TYR D 1 18 ? 39.153 75.578 53.990 1.00 49.59 18 TYR D O 1
ATOM 8842 N N . LYS D 1 19 ? 38.550 76.991 55.625 1.00 55.14 19 LYS D N 1
ATOM 8843 C CA . LYS D 1 19 ? 37.723 76.031 56.321 1.00 61.65 19 LYS D CA 1
ATOM 8844 C C . LYS D 1 19 ? 36.382 76.636 56.652 1.00 59.49 19 LYS D C 1
ATOM 8845 O O . LYS D 1 19 ? 36.210 77.844 56.654 1.00 63.31 19 LYS D O 1
ATOM 8851 N N . THR D 1 20 ? 35.429 75.774 56.936 1.00 64.89 20 THR D N 1
ATOM 8852 C CA . THR D 1 20 ? 34.097 76.178 57.362 1.00 70.48 20 THR D CA 1
ATOM 8853 C C . THR D 1 20 ? 34.094 77.062 58.645 1.00 66.29 20 THR D C 1
ATOM 8854 O O . THR D 1 20 ? 33.178 77.856 58.839 1.00 62.94 20 THR D O 1
ATOM 8858 N N . GLU D 1 21 ? 35.130 76.936 59.480 1.00 68.43 21 GLU D N 1
ATOM 8859 C CA . GLU D 1 21 ? 35.331 77.788 60.675 1.00 71.15 21 GLU D CA 1
ATOM 8860 C C . GLU D 1 21 ? 35.904 79.200 60.397 1.00 70.21 21 GLU D C 1
ATOM 8861 O O . GLU D 1 21 ? 35.873 80.073 61.272 1.00 64.80 21 GLU D O 1
ATOM 8864 N N . SER D 1 22 ? 36.477 79.400 59.212 1.00 61.17 22 SER D N 1
ATOM 8865 C CA . SER D 1 22 ? 37.125 80.658 58.874 1.00 54.83 22 SER D CA 1
ATOM 8866 C C . SER D 1 22 ? 36.159 81.828 58.898 1.00 50.54 22 SER D C 1
ATOM 8867 O O . SER D 1 22 ? 35.094 81.795 58.290 1.00 53.28 22 SER D O 1
ATOM 8870 N N . SER D 1 23 ? 36.552 82.875 59.602 1.00 49.38 23 SER D N 1
ATOM 8871 C CA . SER D 1 23 ? 35.685 84.026 59.814 1.00 53.35 23 SER D CA 1
ATOM 8872 C C . SER D 1 23 ? 35.406 84.704 58.475 1.00 52.16 23 SER D C 1
ATOM 8873 O O . SER D 1 23 ? 34.314 85.188 58.206 1.00 53.52 23 SER D O 1
ATOM 8876 N N . LEU D 1 24 ? 36.430 84.731 57.646 1.00 43.39 24 LEU D N 1
ATOM 8877 C CA . LEU D 1 24 ? 36.308 85.342 56.368 1.00 46.29 24 LEU D CA 1
ATOM 8878 C C . LEU D 1 24 ? 37.370 84.857 55.398 1.00 41.81 24 LEU D C 1
ATOM 8879 O O . LEU D 1 24 ? 38.532 84.811 55.730 1.00 35.88 24 LEU D O 1
ATOM 8884 N N . PHE D 1 25 ? 36.938 84.564 54.170 1.00 37.83 25 PHE D N 1
ATOM 8885 C CA . PHE D 1 25 ? 37.836 84.527 53.037 1.00 33.55 25 PHE D CA 1
ATOM 8886 C C . PHE D 1 25 ? 37.472 85.661 52.095 1.00 30.13 25 PHE D C 1
ATOM 8887 O O . PHE D 1 25 ? 36.327 85.799 51.763 1.00 29.25 25 PHE D O 1
ATOM 8895 N N . PHE D 1 26 ? 38.428 86.465 51.660 1.00 30.82 26 PHE D N 1
ATOM 8896 C CA . PHE D 1 26 ? 38.126 87.605 50.793 1.00 27.89 26 PHE D CA 1
ATOM 8897 C C . PHE D 1 26 ? 39.206 87.701 49.745 1.00 30.40 26 PHE D C 1
ATOM 8898 O O . PHE D 1 26 ? 40.375 87.949 50.067 1.00 29.57 26 PHE D O 1
ATOM 8906 N N . ALA D 1 27 ? 38.801 87.506 48.490 1.00 32.52 27 ALA D N 1
ATOM 8907 C CA . ALA D 1 27 ? 39.706 87.664 47.325 1.00 32.30 27 ALA D CA 1
ATOM 8908 C C . ALA D 1 27 ? 39.250 88.836 46.489 1.00 32.99 27 ALA D C 1
ATOM 8909 O O . ALA D 1 27 ? 38.120 88.843 45.969 1.00 31.07 27 ALA D O 1
ATOM 8911 N N . SER D 1 28 ? 40.129 89.824 46.369 1.00 31.37 28 SER D N 1
ATOM 8912 C CA . SER D 1 28 ? 39.799 91.038 45.667 1.00 32.28 28 SER D CA 1
ATOM 8913 C C . SER D 1 28 ? 40.923 91.338 44.684 1.00 33.03 28 SER D C 1
ATOM 8914 O O . SER D 1 28 ? 41.953 90.688 44.721 1.00 34.98 28 SER D O 1
ATOM 8917 N N . PRO D 1 29 ? 40.751 92.362 43.849 1.00 30.70 29 PRO D N 1
ATOM 8918 C CA . PRO D 1 29 ? 41.778 92.730 42.878 1.00 31.52 29 PRO D CA 1
ATOM 8919 C C . PRO D 1 29 ? 43.061 93.219 43.499 1.00 33.26 29 PRO D C 1
ATOM 8920 O O . PRO D 1 29 ? 44.095 93.168 42.847 1.00 32.57 29 PRO D O 1
ATOM 8924 N N . THR D 1 30 ? 43.011 93.652 44.763 1.00 33.68 30 THR D N 1
ATOM 8925 C CA . THR D 1 30 ? 44.221 94.119 45.470 1.00 31.82 30 THR D CA 1
ATOM 8926 C C . THR D 1 30 ? 44.851 93.086 46.441 1.00 33.63 30 THR D C 1
ATOM 8927 O O . THR D 1 30 ? 45.997 93.221 46.836 1.00 35.44 30 THR D O 1
ATOM 8931 N N . ARG D 1 31 ? 44.111 92.047 46.828 1.00 35.21 31 ARG D N 1
ATOM 8932 C CA . ARG D 1 31 ? 44.598 91.137 47.867 1.00 34.85 31 ARG D CA 1
ATOM 8933 C C . ARG D 1 31 ? 43.726 89.909 48.079 1.00 34.23 31 ARG D C 1
ATOM 8934 O O . ARG D 1 31 ? 42.581 89.813 47.620 1.00 32.61 31 ARG D O 1
ATOM 8942 N N . THR D 1 32 ? 44.284 88.972 48.821 1.00 35.34 32 THR D N 1
ATOM 8943 C CA . THR D 1 32 ? 43.536 87.825 49.293 1.00 33.87 32 THR D CA 1
ATOM 8944 C C . THR D 1 32 ? 43.737 87.733 50.808 1.00 32.56 32 THR D C 1
ATOM 8945 O O . THR D 1 32 ? 44.868 87.745 51.275 1.00 33.20 32 THR D O 1
ATOM 8949 N N . ILE D 1 33 ? 42.645 87.655 51.556 1.00 29.76 33 ILE D N 1
ATOM 8950 C CA . ILE D 1 33 ? 42.690 87.542 52.987 1.00 29.90 33 ILE D CA 1
ATOM 8951 C C . ILE D 1 33 ? 42.056 86.222 53.410 1.00 32.73 33 ILE D C 1
ATOM 8952 O O . ILE D 1 33 ? 40.970 85.867 52.920 1.00 31.85 33 ILE D O 1
ATOM 8957 N N . LEU D 1 34 ? 42.719 85.504 54.314 1.00 32.97 34 LEU D N 1
ATOM 8958 C CA . LEU D 1 34 ? 42.093 84.384 55.008 1.00 33.51 34 LEU D CA 1
ATOM 8959 C C . LEU D 1 34 ? 42.206 84.708 56.482 1.00 33.96 34 LEU D C 1
ATOM 8960 O O . LEU D 1 34 ? 43.304 84.864 57.014 1.00 32.58 34 LEU D O 1
ATOM 8965 N N . ALA D 1 35 ? 41.060 84.835 57.133 1.00 34.46 35 ALA D N 1
ATOM 8966 C CA . ALA D 1 35 ? 41.007 85.271 58.517 1.00 34.65 35 ALA D CA 1
ATOM 8967 C C . ALA D 1 35 ? 40.452 84.151 59.412 1.00 36.79 35 ALA D C 1
ATOM 8968 O O . ALA D 1 35 ? 39.427 83.559 59.118 1.00 40.04 35 ALA D O 1
ATOM 8970 N N . GLU D 1 36 ? 41.153 83.855 60.502 1.00 41.43 36 GLU D N 1
ATOM 8971 C CA . GLU D 1 36 ? 40.787 82.744 61.396 1.00 43.43 36 GLU D CA 1
ATOM 8972 C C . GLU D 1 36 ? 40.464 83.185 62.827 1.00 39.20 36 GLU D C 1
ATOM 8973 O O . GLU D 1 36 ? 41.170 84.040 63.415 1.00 34.56 36 GLU D O 1
ATOM 8979 N N . GLY D 1 37 ? 39.403 82.572 63.369 1.00 37.91 37 GLY D N 1
ATOM 8980 C CA . GLY D 1 37 ? 38.959 82.765 64.736 1.00 36.43 37 GLY D CA 1
ATOM 8981 C C . GLY D 1 37 ? 38.291 84.105 65.014 1.00 38.43 37 GLY D C 1
ATOM 8982 O O . GLY D 1 37 ? 38.031 84.881 64.096 1.00 36.68 37 GLY D O 1
ATOM 8983 N N . GLU D 1 38 ? 38.102 84.403 66.303 1.00 40.36 38 GLU D N 1
ATOM 8984 C CA . GLU D 1 38 ? 37.453 85.595 66.757 1.00 38.53 38 GLU D CA 1
ATOM 8985 C C . GLU D 1 38 ? 38.068 86.136 68.007 1.00 38.46 38 GLU D C 1
ATOM 8986 O O . GLU D 1 38 ? 37.661 85.821 69.103 1.00 42.95 38 GLU D O 1
ATOM 8992 N N . PHE D 1 39 ? 39.014 87.025 67.848 1.00 35.69 39 PHE D N 1
ATOM 8993 C CA . PHE D 1 39 ? 39.653 87.625 68.993 1.00 35.59 39 PHE D CA 1
ATOM 8994 C C . PHE D 1 39 ? 38.618 88.511 69.703 1.00 34.31 39 PHE D C 1
ATOM 8995 O O . PHE D 1 39 ? 38.549 88.525 70.933 1.00 32.93 39 PHE D O 1
ATOM 9003 N N . THR D 1 40 ? 37.860 89.277 68.925 1.00 27.76 40 THR D N 1
ATOM 9004 C CA . THR D 1 40 ? 36.864 90.150 69.459 1.00 25.59 40 THR D CA 1
ATOM 9005 C C . THR D 1 40 ? 35.727 90.199 68.483 1.00 24.53 40 THR D C 1
ATOM 9006 O O . THR D 1 40 ? 35.943 90.309 67.309 1.00 24.41 40 THR D O 1
ATOM 9010 N N . THR D 1 41 ? 34.509 90.083 68.988 1.00 24.16 41 THR D N 1
ATOM 9011 C CA . THR D 1 41 ? 33.319 90.324 68.208 1.00 23.21 41 THR D CA 1
ATOM 9012 C C . THR D 1 41 ? 32.625 91.522 68.791 1.00 22.53 41 THR D C 1
ATOM 9013 O O . THR D 1 41 ? 32.496 91.657 70.029 1.00 20.87 41 THR D O 1
ATOM 9017 N N . VAL D 1 42 ? 32.190 92.407 67.909 1.00 21.71 42 VAL D N 1
ATOM 9018 C CA . VAL D 1 42 ? 31.486 93.589 68.362 1.00 23.04 42 VAL D CA 1
ATOM 9019 C C . VAL D 1 42 ? 30.178 93.731 67.602 1.00 23.87 42 VAL D C 1
ATOM 9020 O O . VAL D 1 42 ? 30.129 93.620 66.390 1.00 24.31 42 VAL D O 1
ATOM 9024 N N . LYS D 1 43 ? 29.109 93.885 68.355 1.00 26.91 43 LYS D N 1
ATOM 9025 C CA . LYS D 1 43 ? 27.734 93.930 67.853 1.00 29.11 43 LYS D CA 1
ATOM 9026 C C . LYS D 1 43 ? 27.124 95.230 68.340 1.00 28.14 43 LYS D C 1
ATOM 9027 O O . LYS D 1 43 ? 27.381 95.636 69.472 1.00 29.18 43 LYS D O 1
ATOM 9033 N N . HIS D 1 44 ? 26.372 95.923 67.501 1.00 27.01 44 HIS D N 1
ATOM 9034 C CA . HIS D 1 44 ? 25.935 97.290 67.840 1.00 26.99 44 HIS D CA 1
ATOM 9035 C C . HIS D 1 44 ? 24.565 97.571 67.246 1.00 28.19 44 HIS D C 1
ATOM 9036 O O . HIS D 1 44 ? 24.249 97.139 66.138 1.00 29.37 44 HIS D O 1
ATOM 9043 N N . HIS D 1 45 ? 23.760 98.309 67.984 1.00 32.61 45 HIS D N 1
ATOM 9044 C CA . HIS D 1 45 ? 22.357 98.549 67.660 1.00 36.86 45 HIS D CA 1
ATOM 9045 C C . HIS D 1 45 ? 22.133 99.629 66.567 1.00 35.50 45 HIS D C 1
ATOM 9046 O O . HIS D 1 45 ? 21.131 99.599 65.882 1.00 37.45 45 HIS D O 1
ATOM 9053 N N . GLU D 1 46 ? 23.071 100.544 66.405 1.00 33.40 46 GLU D N 1
ATOM 9054 C CA . GLU D 1 46 ? 22.901 101.752 65.618 1.00 33.19 46 GLU D CA 1
ATOM 9055 C C . GLU D 1 46 ? 24.045 101.887 64.642 1.00 29.29 46 GLU D C 1
ATOM 9056 O O . GLU D 1 46 ? 25.167 102.302 64.991 1.00 27.84 46 GLU D O 1
ATOM 9062 N N . ILE D 1 47 ? 23.743 101.560 63.405 1.00 26.66 47 ILE D N 1
ATOM 9063 C CA . ILE D 1 47 ? 24.723 101.538 62.357 1.00 25.65 47 ILE D CA 1
ATOM 9064 C C . ILE D 1 47 ? 25.478 102.855 62.245 1.00 26.36 47 ILE D C 1
ATOM 9065 O O . ILE D 1 47 ? 26.667 102.843 62.028 1.00 25.10 47 ILE D O 1
ATOM 9070 N N . GLU D 1 48 ? 24.816 103.976 62.490 1.00 29.57 48 GLU D N 1
ATOM 9071 C CA . GLU D 1 48 ? 25.453 105.287 62.405 1.00 31.47 48 GLU D CA 1
ATOM 9072 C C . GLU D 1 48 ? 26.590 105.507 63.384 1.00 31.25 48 GLU D C 1
ATOM 9073 O O . GLU D 1 48 ? 27.490 106.277 63.073 1.00 29.59 48 GLU D O 1
ATOM 9079 N N . SER D 1 49 ? 26.569 104.876 64.564 1.00 28.59 49 SER D N 1
ATOM 9080 C CA . SER D 1 49 ? 27.658 105.078 65.525 1.00 26.33 49 SER D CA 1
ATOM 9081 C C . SER D 1 49 ? 28.580 103.850 65.611 1.00 23.90 49 SER D C 1
ATOM 9082 O O . SER D 1 49 ? 29.354 103.720 66.504 1.00 24.21 49 SER D O 1
ATOM 9085 N N . PHE D 1 50 ? 28.455 102.920 64.694 1.00 23.76 50 PHE D N 1
ATOM 9086 C CA . PHE D 1 50 ? 29.335 101.746 64.644 1.00 22.50 50 PHE D CA 1
ATOM 9087 C C . PHE D 1 50 ? 30.829 102.019 64.326 1.00 22.86 50 PHE D C 1
ATOM 9088 O O . PHE D 1 50 ? 31.736 101.458 64.963 1.00 21.39 50 PHE D O 1
ATOM 9096 N N . PRO D 1 51 ? 31.113 102.926 63.375 1.00 23.81 51 PRO D N 1
ATOM 9097 C CA . PRO D 1 51 ? 32.512 103.165 63.070 1.00 24.15 51 PRO D CA 1
ATOM 9098 C C . PRO D 1 51 ? 33.408 103.531 64.234 1.00 24.05 51 PRO D C 1
ATOM 9099 O O . PRO D 1 51 ? 34.545 103.023 64.305 1.00 24.96 51 PRO D O 1
ATOM 9103 N N . GLU D 1 52 ? 32.961 104.406 65.124 1.00 25.00 52 GLU D N 1
ATOM 9104 C CA . GLU D 1 52 ? 33.838 104.789 66.250 1.00 26.46 52 GLU D CA 1
ATOM 9105 C C . GLU D 1 52 ? 34.069 103.640 67.248 1.00 24.10 52 GLU D C 1
ATOM 9106 O O . GLU D 1 52 ? 35.142 103.500 67.785 1.00 24.21 52 GLU D O 1
ATOM 9112 N N . LEU D 1 53 ? 33.057 102.799 67.450 1.00 22.19 53 LEU D N 1
ATOM 9113 C CA . LEU D 1 53 ? 33.202 101.619 68.278 1.00 22.16 53 LEU D CA 1
ATOM 9114 C C . LEU D 1 53 ? 34.234 100.698 67.656 1.00 21.59 53 LEU D C 1
ATOM 9115 O O . LEU D 1 53 ? 35.163 100.252 68.328 1.00 23.18 53 LEU D O 1
ATOM 9120 N N . VAL D 1 54 ? 34.094 100.463 66.366 1.00 20.14 54 VAL D N 1
ATOM 9121 C CA . VAL D 1 54 ? 35.029 99.608 65.665 1.00 19.75 54 VAL D CA 1
ATOM 9122 C C . VAL D 1 54 ? 36.461 100.125 65.779 1.00 20.19 54 VAL D C 1
ATOM 9123 O O . VAL D 1 54 ? 37.380 99.346 66.063 1.00 18.92 54 VAL D O 1
ATOM 9127 N N . GLN D 1 55 ? 36.679 101.430 65.620 1.00 21.18 55 GLN D N 1
ATOM 9128 C CA . GLN D 1 55 ? 38.043 101.920 65.784 1.00 21.58 55 GLN D CA 1
ATOM 9129 C C . GLN D 1 55 ? 38.514 101.697 67.216 1.00 20.67 55 GLN D C 1
ATOM 9130 O O . GLN D 1 55 ? 39.687 101.419 67.429 1.00 19.31 55 GLN D O 1
ATOM 9136 N N . ALA D 1 56 ? 37.631 101.870 68.204 1.00 20.40 56 ALA D N 1
ATOM 9137 C CA . ALA D 1 56 ? 38.058 101.694 69.607 1.00 20.25 56 ALA D CA 1
ATOM 9138 C C . ALA D 1 56 ? 38.525 100.245 69.804 1.00 21.03 56 ALA D C 1
ATOM 9139 O O . ALA D 1 56 ? 39.543 99.964 70.458 1.00 21.90 56 ALA D O 1
ATOM 9141 N N . VAL D 1 57 ? 37.782 99.329 69.231 1.00 19.52 57 VAL D N 1
ATOM 9142 C CA . VAL D 1 57 ? 38.086 97.930 69.379 1.00 20.78 57 VAL D CA 1
ATOM 9143 C C . VAL D 1 57 ? 39.380 97.550 68.621 1.00 22.01 57 VAL D C 1
ATOM 9144 O O . VAL D 1 57 ? 40.178 96.714 69.059 1.00 20.39 57 VAL D O 1
ATOM 9148 N N . LEU D 1 58 ? 39.591 98.164 67.456 1.00 22.57 58 LEU D N 1
ATOM 9149 C CA . LEU D 1 58 ? 40.837 97.929 66.676 1.00 21.40 58 LEU D CA 1
ATOM 9150 C C . LEU D 1 58 ? 42.037 98.476 67.414 1.00 20.78 58 LEU D C 1
ATOM 9151 O O . LEU D 1 58 ? 43.069 97.833 67.485 1.00 20.66 58 LEU D O 1
ATOM 9156 N N . ARG D 1 59 ? 41.884 99.624 68.014 1.00 22.36 59 ARG D N 1
ATOM 9157 C CA . ARG D 1 59 ? 42.963 100.200 68.809 1.00 26.79 59 ARG D CA 1
ATOM 9158 C C . ARG D 1 59 ? 43.341 99.279 69.959 1.00 27.58 59 ARG D C 1
ATOM 9159 O O . ARG D 1 59 ? 44.523 99.125 70.313 1.00 28.18 59 ARG D O 1
ATOM 9167 N N . ASN D 1 60 ? 42.321 98.714 70.602 1.00 27.00 60 ASN D N 1
ATOM 9168 C CA . ASN D 1 60 ? 42.554 97.815 71.703 1.00 25.88 60 ASN D CA 1
ATOM 9169 C C . ASN D 1 60 ? 43.267 96.571 71.204 1.00 24.24 60 ASN D C 1
ATOM 9170 O O . ASN D 1 60 ? 44.097 96.053 71.867 1.00 24.08 60 ASN D O 1
ATOM 9175 N N . ALA D 1 61 ? 42.906 96.071 70.049 1.00 24.25 61 ALA D N 1
ATOM 9176 C CA . ALA D 1 61 ? 43.514 94.858 69.548 1.00 25.37 61 ALA D CA 1
ATOM 9177 C C . ALA D 1 61 ? 45.015 95.092 69.237 1.00 30.97 61 ALA D C 1
ATOM 9178 O O . ALA D 1 61 ? 45.829 94.214 69.389 1.00 36.03 61 ALA D O 1
ATOM 9180 N N . LYS D 1 62 ? 45.371 96.282 68.801 1.00 34.65 62 LYS D N 1
ATOM 9181 C CA . LYS D 1 62 ? 46.758 96.630 68.615 1.00 41.35 62 LYS D CA 1
ATOM 9182 C C . LYS D 1 62 ? 47.517 96.555 69.926 1.00 44.20 62 LYS D C 1
ATOM 9183 O O . LYS D 1 62 ? 48.530 95.865 69.997 1.00 42.50 62 LYS D O 1
ATOM 9189 N N . GLN D 1 63 ? 47.015 97.298 70.923 1.00 52.75 63 GLN D N 1
ATOM 9190 C CA . GLN D 1 63 ? 47.641 97.482 72.259 1.00 66.74 63 GLN D CA 1
ATOM 9191 C C . GLN D 1 63 ? 47.936 96.142 72.928 1.00 72.39 63 GLN D C 1
ATOM 9192 O O . GLN D 1 63 ? 48.849 96.017 73.738 1.00 76.71 63 GLN D O 1
ATOM 9198 N N . ALA D 1 64 ? 47.110 95.164 72.603 1.00 73.84 64 ALA D N 1
ATOM 9199 C CA . ALA D 1 64 ? 47.353 93.788 72.941 1.00 77.13 64 ALA D CA 1
ATOM 9200 C C . ALA D 1 64 ? 48.358 93.066 72.009 1.00 78.03 64 ALA D C 1
ATOM 9201 O O . ALA D 1 64 ? 49.004 92.160 72.485 1.00 109.29 64 ALA D O 1
ATOM 9203 N N . GLY D 1 65 ? 48.505 93.418 70.723 1.00 81.65 65 GLY D N 1
ATOM 9204 C CA . GLY D 1 65 ? 49.438 92.679 69.839 1.00 75.46 65 GLY D CA 1
ATOM 9205 C C . GLY D 1 65 ? 49.983 93.317 68.549 1.00 96.16 65 GLY D C 1
ATOM 9206 O O . GLY D 1 65 ? 50.907 94.154 68.598 1.00 88.53 65 GLY D O 1
ATOM 9207 N N . ASN D 1 66 ? 49.439 92.883 67.394 1.00 96.15 66 ASN D N 1
ATOM 9208 C CA . ASN D 1 66 ? 49.966 93.217 66.038 1.00 69.39 66 ASN D CA 1
ATOM 9209 C C . ASN D 1 66 ? 49.523 94.606 65.596 1.00 60.47 66 ASN D C 1
ATOM 9210 O O . ASN D 1 66 ? 48.450 95.034 65.979 1.00 54.31 66 ASN D O 1
ATOM 9215 N N . PRO D 1 67 ? 50.337 95.291 64.766 1.00 57.01 67 PRO D N 1
ATOM 9216 C CA . PRO D 1 67 ? 50.364 96.773 64.589 1.00 56.03 67 PRO D CA 1
ATOM 9217 C C . PRO D 1 67 ? 49.207 97.386 63.799 1.00 50.04 67 PRO D C 1
ATOM 9218 O O . PRO D 1 67 ? 48.785 98.504 64.093 1.00 54.40 67 PRO D O 1
ATOM 9222 N N . ASN D 1 68 ? 48.706 96.672 62.805 1.00 45.62 68 ASN D N 1
ATOM 9223 C CA . ASN D 1 68 ? 47.570 97.169 62.019 1.00 44.12 68 ASN D CA 1
ATOM 9224 C C . ASN D 1 68 ? 46.463 96.092 61.833 1.00 38.27 68 ASN D C 1
ATOM 9225 O O . ASN D 1 68 ? 46.299 95.588 60.700 1.00 32.32 68 ASN D O 1
ATOM 9230 N N . PRO D 1 69 ? 45.755 95.706 62.963 1.00 33.40 69 PRO D N 1
ATOM 9231 C CA . PRO D 1 69 ? 44.714 94.653 63.025 1.00 27.66 69 PRO D CA 1
ATOM 9232 C C . PRO D 1 69 ? 43.528 95.015 62.171 1.00 25.38 69 PRO D C 1
ATOM 9233 O O . PRO D 1 69 ? 43.349 96.184 61.882 1.00 24.14 69 PRO D O 1
ATOM 9237 N N . ILE D 1 70 ? 42.683 94.052 61.826 1.00 23.83 70 ILE D N 1
ATOM 9238 C CA . ILE D 1 70 ? 41.564 94.316 60.912 1.00 22.06 70 ILE D CA 1
ATOM 9239 C C . ILE D 1 70 ? 40.214 93.863 61.539 1.00 22.23 70 ILE D C 1
ATOM 9240 O O . ILE D 1 70 ? 40.215 93.131 62.489 1.00 22.03 70 ILE D O 1
ATOM 9245 N N . VAL D 1 71 ? 39.089 94.356 61.034 1.00 20.36 71 VAL D N 1
ATOM 9246 C CA . VAL D 1 71 ? 37.814 93.766 61.274 1.00 20.30 71 VAL D CA 1
ATOM 9247 C C . VAL D 1 71 ? 37.332 93.202 59.945 1.00 19.79 71 VAL D C 1
ATOM 9248 O O . VAL D 1 71 ? 37.612 93.751 58.897 1.00 18.83 71 VAL D O 1
ATOM 9252 N N . VAL D 1 72 ? 36.554 92.138 60.015 1.00 19.62 72 VAL D N 1
ATOM 9253 C CA . VAL D 1 72 ? 35.980 91.544 58.849 1.00 20.10 72 VAL D CA 1
ATOM 9254 C C . VAL D 1 72 ? 34.555 91.162 59.162 1.00 20.76 72 VAL D C 1
ATOM 9255 O O . VAL D 1 72 ? 34.163 90.947 60.339 1.00 20.90 72 VAL D O 1
ATOM 9259 N N . GLY D 1 73 ? 33.783 91.024 58.109 1.00 21.64 73 GLY D N 1
ATOM 9260 C CA . GLY D 1 73 ? 32.441 90.495 58.237 1.00 22.63 73 GLY D CA 1
ATOM 9261 C C . GLY D 1 73 ? 31.435 91.044 57.266 1.00 22.74 73 GLY D C 1
ATOM 9262 O O . GLY D 1 73 ? 31.794 91.658 56.257 1.00 22.77 73 GLY D O 1
ATOM 9263 N N . ALA D 1 74 ? 30.169 90.771 57.575 1.00 23.85 74 ALA D N 1
ATOM 9264 C CA . ALA D 1 74 ? 29.031 91.101 56.713 1.00 25.09 74 ALA D CA 1
ATOM 9265 C C . ALA D 1 74 ? 27.990 91.837 57.494 1.00 24.30 74 ALA D C 1
ATOM 9266 O O . ALA D 1 74 ? 27.684 91.450 58.611 1.00 26.90 74 ALA D O 1
ATOM 9268 N N . LEU D 1 75 ? 27.458 92.894 56.899 1.00 24.77 75 LEU D N 1
ATOM 9269 C CA . LEU D 1 75 ? 26.307 93.613 57.409 1.00 25.01 75 LEU D CA 1
ATOM 9270 C C . LEU D 1 75 ? 25.097 93.361 56.545 1.00 26.20 75 LEU D C 1
ATOM 9271 O O . LEU D 1 75 ? 25.205 93.082 55.322 1.00 25.77 75 LEU D O 1
ATOM 9276 N N . PRO D 1 76 ? 23.921 93.459 57.164 1.00 28.31 76 PRO D N 1
ATOM 9277 C CA . PRO D 1 76 ? 22.686 93.191 56.422 1.00 30.38 76 PRO D CA 1
ATOM 9278 C C . PRO D 1 76 ? 22.214 94.303 55.458 1.00 29.75 76 PRO D C 1
ATOM 9279 O O . PRO D 1 76 ? 22.630 95.472 55.577 1.00 27.91 76 PRO D O 1
ATOM 9283 N N . PHE D 1 77 ? 21.300 93.923 54.562 1.00 30.85 77 PHE D N 1
ATOM 9284 C CA . PHE D 1 77 ? 20.556 94.872 53.736 1.00 32.98 77 PHE D CA 1
ATOM 9285 C C . PHE D 1 77 ? 19.859 95.913 54.577 1.00 34.06 77 PHE D C 1
ATOM 9286 O O . PHE D 1 77 ? 20.032 97.123 54.356 1.00 35.45 77 PHE D O 1
ATOM 9294 N N . ASP D 1 78 ? 19.059 95.477 55.537 1.00 34.71 78 ASP D N 1
ATOM 9295 C CA . ASP D 1 78 ? 18.285 96.442 56.329 1.00 37.69 78 ASP D CA 1
ATOM 9296 C C . ASP D 1 78 ? 19.129 97.178 57.381 1.00 37.54 78 ASP D C 1
ATOM 9297 O O . ASP D 1 78 ? 19.524 96.608 58.395 1.00 36.06 78 ASP D O 1
ATOM 9302 N N . ARG D 1 79 ? 19.327 98.469 57.170 1.00 39.37 79 ARG D N 1
ATOM 9303 C CA . ARG D 1 79 ? 20.188 99.301 58.033 1.00 39.99 79 ARG D CA 1
ATOM 9304 C C . ARG D 1 79 ? 19.783 99.419 59.490 1.00 40.77 79 ARG D C 1
ATOM 9305 O O . ARG D 1 79 ? 20.546 99.954 60.306 1.00 43.31 79 ARG D O 1
ATOM 9313 N N . ARG D 1 80 ? 18.565 99.023 59.803 1.00 42.76 80 ARG D N 1
ATOM 9314 C CA . ARG D 1 80 ? 18.037 99.196 61.133 1.00 44.14 80 ARG D CA 1
ATOM 9315 C C . ARG D 1 80 ? 18.334 97.990 61.975 1.00 40.94 80 ARG D C 1
ATOM 9316 O O . ARG D 1 80 ? 18.274 98.050 63.172 1.00 43.44 80 ARG D O 1
ATOM 9324 N N . LYS D 1 81 ? 18.676 96.886 61.347 1.00 39.52 81 LYS D N 1
ATOM 9325 C CA . LYS D 1 81 ? 19.146 95.759 62.094 1.00 38.33 81 LYS D CA 1
ATOM 9326 C C . LYS D 1 81 ? 20.456 96.018 62.778 1.00 38.54 81 LYS D C 1
ATOM 9327 O O . LYS D 1 81 ? 21.250 96.902 62.408 1.00 40.78 81 LYS D O 1
ATOM 9333 N N . GLU D 1 82 ? 20.673 95.198 63.784 1.00 41.20 82 GLU D N 1
ATOM 9334 C CA . GLU D 1 82 ? 21.933 95.135 64.467 1.00 41.99 82 GLU D CA 1
ATOM 9335 C C . GLU D 1 82 ? 23.084 94.777 63.530 1.00 35.28 82 GLU D C 1
ATOM 9336 O O . GLU D 1 82 ? 22.928 93.984 62.616 1.00 38.25 82 GLU D O 1
ATOM 9342 N N . VAL D 1 83 ? 24.237 95.364 63.782 1.00 29.61 83 VAL D N 1
ATOM 9343 C CA . VAL D 1 83 ? 25.391 95.096 62.951 1.00 28.78 83 VAL 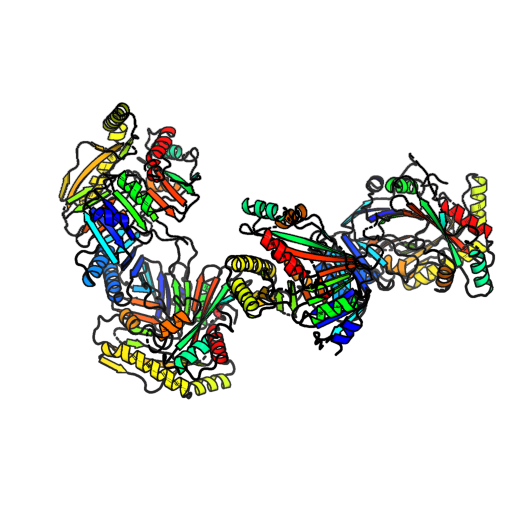D CA 1
ATOM 9344 C C . VAL D 1 83 ? 26.486 94.478 63.783 1.00 27.82 83 VAL D C 1
ATOM 9345 O O . VAL D 1 83 ? 26.568 94.707 64.982 1.00 26.06 83 VAL D O 1
ATOM 9349 N N . GLN D 1 84 ? 27.295 93.668 63.117 1.00 28.00 84 GLN D N 1
ATOM 9350 C CA . GLN D 1 84 ? 28.308 92.874 63.758 1.00 29.14 84 GLN D CA 1
ATOM 9351 C C . GLN D 1 84 ? 29.551 92.665 62.875 1.00 25.46 84 GLN D C 1
ATOM 9352 O O . GLN D 1 84 ? 29.449 92.379 61.678 1.00 25.78 84 GLN D O 1
ATOM 9358 N N . LEU D 1 85 ? 30.719 92.794 63.476 1.00 23.07 85 LEU D N 1
ATOM 9359 C CA . LEU D 1 85 ? 31.968 92.449 62.817 1.00 22.27 85 LEU D CA 1
ATOM 9360 C C . LEU D 1 85 ? 32.905 91.784 63.806 1.00 22.86 85 LEU D C 1
ATOM 9361 O O . LEU D 1 85 ? 32.723 91.887 65.007 1.00 23.00 85 LEU D O 1
ATOM 9366 N N . ILE D 1 86 ? 33.962 91.200 63.277 1.00 22.89 86 ILE D N 1
ATOM 9367 C CA . ILE D 1 86 ? 34.857 90.359 64.023 1.00 23.55 86 ILE D CA 1
ATOM 9368 C C . ILE D 1 86 ? 36.303 90.781 63.819 1.00 22.34 86 ILE D C 1
ATOM 9369 O O . ILE D 1 86 ? 36.729 90.987 62.691 1.00 21.13 86 ILE D O 1
ATOM 9374 N N . VAL D 1 87 ? 37.050 90.940 64.889 1.00 22.46 87 VAL D N 1
ATOM 9375 C CA . VAL D 1 87 ? 38.498 91.069 64.783 1.00 22.45 87 VAL D CA 1
ATOM 9376 C C . VAL D 1 87 ? 39.066 89.659 64.880 1.00 23.25 87 VAL D C 1
ATOM 9377 O O . VAL D 1 87 ? 38.887 89.025 65.874 1.00 22.16 87 VAL D O 1
ATOM 9381 N N . PRO D 1 88 ? 39.711 89.142 63.829 1.00 24.87 88 PRO D N 1
ATOM 9382 C CA . PRO D 1 88 ? 40.153 87.756 63.846 1.00 27.97 88 PRO D CA 1
ATOM 9383 C C . PRO D 1 88 ? 41.340 87.516 64.746 1.00 29.38 88 PRO D C 1
ATOM 9384 O O . PRO D 1 88 ? 42.028 88.453 65.064 1.00 31.09 88 PRO D O 1
ATOM 9388 N N . GLU D 1 89 ? 41.555 86.270 65.143 1.00 35.36 89 GLU D N 1
ATOM 9389 C CA . GLU D 1 89 ? 42.762 85.888 65.922 1.00 42.10 89 GLU D CA 1
ATOM 9390 C C . GLU D 1 89 ? 43.992 85.969 65.064 1.00 39.12 89 GLU D C 1
ATOM 9391 O O . GLU D 1 89 ? 45.008 86.506 65.474 1.00 35.60 89 GLU D O 1
ATOM 9397 N N . TYR D 1 90 ? 43.926 85.435 63.860 1.00 42.93 90 TYR D N 1
ATOM 9398 C CA . TYR D 1 90 ? 44.903 85.892 62.889 1.00 49.43 90 TYR D CA 1
ATOM 9399 C C . TYR D 1 90 ? 44.412 85.832 61.487 1.00 40.63 90 TYR D C 1
ATOM 9400 O O . TYR D 1 90 ? 43.534 85.054 61.144 1.00 40.52 90 TYR D O 1
ATOM 9409 N N . SER D 1 91 ? 45.021 86.683 60.697 1.00 36.90 91 SER D N 1
ATOM 9410 C CA . SER D 1 91 ? 44.721 86.797 59.327 1.00 40.05 91 SER D CA 1
ATOM 9411 C C . SER D 1 91 ? 46.000 86.725 58.507 1.00 40.22 91 SER D C 1
ATOM 9412 O O . SER D 1 91 ? 47.017 87.360 58.820 1.00 39.55 91 SER D O 1
ATOM 9415 N N . ARG D 1 92 ? 45.950 85.943 57.449 1.00 40.29 92 ARG D N 1
ATOM 9416 C CA . ARG D 1 92 ? 47.010 85.988 56.458 1.00 43.97 92 ARG D CA 1
ATOM 9417 C C . ARG D 1 92 ? 46.497 86.814 55.316 1.00 37.49 92 ARG D C 1
ATOM 9418 O O . ARG D 1 92 ? 45.344 86.683 54.951 1.00 34.53 92 ARG D O 1
ATOM 9426 N N . ILE D 1 93 ? 47.342 87.692 54.799 1.00 36.99 93 ILE D N 1
ATOM 9427 C CA . ILE D 1 93 ? 46.981 88.571 53.697 1.00 38.34 93 ILE D CA 1
ATOM 9428 C C . ILE D 1 93 ? 48.053 88.437 52.645 1.00 39.68 93 ILE D C 1
ATOM 9429 O O . ILE D 1 93 ? 49.224 88.615 52.932 1.00 42.90 93 ILE D O 1
ATOM 9434 N N . SER D 1 94 ? 47.660 88.127 51.421 1.00 43.68 94 SER D N 1
ATOM 9435 C CA . SER D 1 94 ? 48.613 88.017 50.326 1.00 45.17 94 SER D CA 1
ATOM 9436 C C . SER D 1 94 ? 48.204 88.879 49.155 1.00 44.64 94 SER D C 1
ATOM 9437 O O . SER D 1 94 ? 47.204 89.612 49.237 1.00 40.86 94 SER D O 1
ATOM 9440 N N . GLU D 1 95 ? 48.955 88.760 48.056 1.00 43.74 95 GLU D N 1
ATOM 9441 C CA . GLU D 1 95 ? 48.588 89.440 46.814 1.00 48.91 95 GLU D CA 1
ATOM 9442 C C . GLU D 1 95 ? 47.268 88.896 46.288 1.00 44.65 95 GLU D C 1
ATOM 9443 O O . GLU D 1 95 ? 46.713 87.938 46.822 1.00 42.33 95 GLU D O 1
ATOM 9449 N N . ARG D 1 96 ? 46.771 89.520 45.228 1.00 44.28 96 ARG D N 1
ATOM 9450 C CA . ARG D 1 96 ? 45.586 89.031 44.560 1.00 44.28 96 ARG D CA 1
ATOM 9451 C C . ARG D 1 96 ? 45.826 87.604 44.020 1.00 41.81 96 ARG D C 1
ATOM 9452 O O . ARG D 1 96 ? 46.942 87.233 43.678 1.00 39.63 96 ARG D O 1
ATOM 9460 N N . LEU D 1 97 ? 44.763 86.812 43.978 1.00 44.67 97 LEU D N 1
ATOM 9461 C CA . LEU D 1 97 ? 44.789 85.457 43.380 1.00 46.86 97 LEU D CA 1
ATOM 9462 C C . LEU D 1 97 ? 45.245 85.500 41.919 1.00 51.17 97 LEU D C 1
ATOM 9463 O O . LEU D 1 97 ? 44.934 86.440 41.180 1.00 45.29 97 LEU D O 1
ATOM 9468 N N . GLN D 1 98 ? 45.998 84.479 41.537 1.00 55.41 98 GLN D N 1
ATOM 9469 C CA . GLN D 1 98 ? 46.486 84.298 40.165 1.00 61.49 98 GLN D CA 1
ATOM 9470 C C . GLN D 1 98 ? 46.293 82.817 39.801 1.00 58.85 98 GLN D C 1
ATOM 9471 O O . GLN D 1 98 ? 47.254 82.124 39.509 1.00 60.58 98 GLN D O 1
ATOM 9477 N N . LEU D 1 99 ? 45.061 82.329 39.840 1.00 60.56 99 LEU D N 1
ATOM 9478 C CA . LEU D 1 99 ? 44.806 80.889 39.668 1.00 64.42 99 LEU D CA 1
ATOM 9479 C C . LEU D 1 99 ? 44.988 80.425 38.201 1.00 71.88 99 LEU D C 1
ATOM 9480 O O . LEU D 1 99 ? 44.578 81.133 37.265 1.00 65.90 99 LEU D O 1
ATOM 9485 N N . ASP D 1 100 ? 45.615 79.253 38.018 0.80 75.27 100 ASP D N 1
ATOM 9486 C CA . ASP D 1 100 ? 45.778 78.615 36.693 0.80 80.18 100 ASP D CA 1
ATOM 9487 C C . ASP D 1 100 ? 45.274 77.179 36.758 0.80 74.40 100 ASP D C 1
ATOM 9488 O O . ASP D 1 100 ? 45.248 76.480 35.752 0.80 76.57 100 ASP D O 1
ATOM 9490 N N . ASN D 1 110 ? 29.325 62.596 41.954 1.00 116.80 110 ASN D N 1
ATOM 9491 C CA . ASN D 1 110 ? 28.259 63.435 41.412 1.00 127.14 110 ASN D CA 1
ATOM 9492 C C . ASN D 1 110 ? 27.060 63.505 42.364 1.00 132.90 110 ASN D C 1
ATOM 9493 O O . ASN D 1 110 ? 26.799 62.560 43.112 1.00 137.04 110 ASN D O 1
ATOM 9495 N N . LEU D 1 111 ? 26.338 64.627 42.313 1.00 136.71 111 LEU D N 1
ATOM 9496 C CA . LEU D 1 111 ? 25.255 64.950 43.257 1.00 133.80 111 LEU D CA 1
ATOM 9497 C C . LEU D 1 111 ? 23.955 65.350 42.536 1.00 121.60 111 LEU D C 1
ATOM 9498 O O . LEU D 1 111 ? 23.989 65.935 41.454 1.00 111.84 111 LEU D O 1
ATOM 9503 N N . THR D 1 112 ? 22.813 65.044 43.147 1.00 114.43 112 THR D N 1
ATOM 9504 C CA . THR D 1 112 ? 21.512 65.496 42.644 1.00 105.46 112 THR D CA 1
ATOM 9505 C C . THR D 1 112 ? 21.063 66.730 43.437 1.00 94.08 112 THR D C 1
ATOM 9506 O O . THR D 1 112 ? 21.377 66.848 44.619 1.00 95.95 112 THR D O 1
ATOM 9510 N N . PHE D 1 113 ? 20.320 67.631 42.796 1.00 84.19 113 PHE D N 1
ATOM 9511 C CA . PHE D 1 113 ? 19.809 68.834 43.458 1.00 84.15 113 PHE D CA 1
ATOM 9512 C C . PHE D 1 113 ? 18.298 68.995 43.266 1.00 82.66 113 PHE D C 1
ATOM 9513 O O . PHE D 1 113 ? 17.766 68.707 42.204 1.00 88.08 113 PHE D O 1
ATOM 9521 N N . GLU D 1 114 ? 17.633 69.463 44.313 1.00 87.91 114 GLU D N 1
ATOM 9522 C CA . GLU D 1 114 ? 16.208 69.790 44.327 1.00 90.31 114 GLU D CA 1
ATOM 9523 C C . GLU D 1 114 ? 16.177 71.324 44.330 1.00 87.28 114 GLU D C 1
ATOM 9524 O O . GLU D 1 114 ? 16.998 71.932 45.005 1.00 82.18 114 GLU D O 1
ATOM 9538 N N . THR D 1 116 ? 13.673 74.965 44.600 1.00 83.89 116 THR D N 1
ATOM 9539 C CA . THR D 1 116 ? 12.378 75.567 44.933 1.00 82.02 116 THR D CA 1
ATOM 9540 C C . THR D 1 116 ? 12.453 77.102 44.887 1.00 81.14 116 THR D C 1
ATOM 9541 O O . THR D 1 116 ? 13.060 77.724 45.757 1.00 77.28 116 THR D O 1
ATOM 9545 N N . PRO D 1 117 ? 11.814 77.726 43.898 1.00 82.20 117 PRO D N 1
ATOM 9546 C CA . PRO D 1 117 ? 11.816 79.181 43.871 1.00 81.82 117 PRO D CA 1
ATOM 9547 C C . PRO D 1 117 ? 10.901 79.803 44.934 1.00 79.42 117 PRO D C 1
ATOM 9548 O O . PRO D 1 117 ? 9.704 79.579 44.902 1.00 76.45 117 PRO D O 1
ATOM 9552 N N . VAL D 1 118 ? 11.469 80.582 45.854 1.00 82.50 118 VAL D N 1
ATOM 9553 C CA . VAL D 1 118 ? 10.698 81.284 46.883 1.00 80.65 118 VAL D CA 1
ATOM 9554 C C . VAL D 1 118 ? 10.836 82.772 46.651 1.00 82.59 118 VAL D C 1
ATOM 9555 O O . VAL D 1 118 ? 11.868 83.333 46.989 1.00 85.74 118 VAL D O 1
ATOM 9559 N N . PRO D 1 119 ? 9.819 83.429 46.066 1.00 91.20 119 PRO D N 1
ATOM 9560 C CA . PRO D 1 119 ? 8.533 82.957 45.567 1.00 93.41 119 PRO D CA 1
ATOM 9561 C C . PRO D 1 119 ? 8.611 82.337 44.169 1.00 91.03 119 PRO D C 1
ATOM 9562 O O . PRO D 1 119 ? 9.663 82.415 43.525 1.00 90.10 119 PRO D O 1
ATOM 9566 N N . ASP D 1 120 ? 7.494 81.752 43.714 1.00 94.29 120 ASP D N 1
ATOM 9567 C CA . ASP D 1 120 ? 7.364 81.227 42.344 1.00 99.39 120 ASP D CA 1
ATOM 9568 C C . ASP D 1 120 ? 7.246 82.360 41.325 1.00 95.27 120 ASP D C 1
ATOM 9569 O O . ASP D 1 120 ? 7.068 83.525 41.697 1.00 88.81 120 ASP D O 1
ATOM 9574 N N . HIS D 1 121 ? 7.325 82.015 40.044 1.00 93.41 121 HIS D N 1
ATOM 9575 C CA . HIS D 1 121 ? 7.498 83.030 38.993 1.00 103.35 121 HIS D CA 1
ATOM 9576 C C . HIS D 1 121 ? 6.300 83.981 38.821 1.00 104.13 121 HIS D C 1
ATOM 9577 O O . HIS D 1 121 ? 6.451 85.107 38.328 1.00 97.81 121 HIS D O 1
ATOM 9584 N N . GLU D 1 122 ? 5.122 83.525 39.240 1.00 111.86 122 GLU D N 1
ATOM 9585 C CA . GLU D 1 122 ? 3.904 84.331 39.167 1.00 115.28 122 GLU D CA 1
ATOM 9586 C C . GLU D 1 122 ? 3.944 85.402 40.268 1.00 105.84 122 GLU D C 1
ATOM 9587 O O . GLU D 1 122 ? 3.957 86.603 39.977 1.00 94.99 122 GLU D O 1
ATOM 9593 N N . VAL D 1 123 ? 3.986 84.939 41.523 1.00 98.46 123 VAL D N 1
ATOM 9594 C CA . VAL D 1 123 ? 4.017 85.794 42.726 1.00 99.17 123 VAL D CA 1
ATOM 9595 C C . VAL D 1 123 ? 5.077 86.915 42.652 1.00 96.13 123 VAL D C 1
ATOM 9596 O O . VAL D 1 123 ? 4.854 88.015 43.165 1.00 87.84 123 VAL D O 1
ATOM 9600 N N . TYR D 1 124 ? 6.215 86.618 42.015 1.00 87.31 124 TYR D N 1
ATOM 9601 C CA . TYR D 1 124 ? 7.277 87.600 41.785 1.00 86.26 124 TYR D CA 1
ATOM 9602 C C . TYR D 1 124 ? 6.883 88.650 40.751 1.00 89.82 124 TYR D C 1
ATOM 9603 O O . TYR D 1 124 ? 7.224 89.828 40.893 1.00 85.24 124 TYR D O 1
ATOM 9620 N N . LYS D 1 126 ? 3.741 89.344 40.127 1.00 88.75 126 LYS D N 1
ATOM 9621 C CA . LYS D 1 126 ? 2.721 90.070 40.890 1.00 93.90 126 LYS D CA 1
ATOM 9622 C C . LYS D 1 126 ? 3.377 91.238 41.637 1.00 92.79 126 LYS D C 1
ATOM 9623 O O . LYS D 1 126 ? 2.988 92.408 41.480 1.00 87.41 126 LYS D O 1
ATOM 9625 N N . GLY D 1 127 ? 4.391 90.905 42.435 1.00 88.33 127 GLY D N 1
ATOM 9626 C CA . GLY D 1 127 ? 5.176 91.904 43.148 1.00 78.41 127 GLY D CA 1
ATOM 9627 C C . GLY D 1 127 ? 5.676 93.025 42.251 1.00 74.19 127 GLY D C 1
ATOM 9628 O O . GLY D 1 127 ? 5.550 94.200 42.597 1.00 69.77 127 GLY D O 1
ATOM 9629 N N . VAL D 1 128 ? 6.232 92.681 41.093 1.00 74.97 128 VAL D N 1
ATOM 9630 C CA . VAL D 1 128 ? 6.779 93.713 40.195 1.00 85.79 128 VAL D CA 1
ATOM 9631 C C . VAL D 1 128 ? 5.689 94.684 39.685 1.00 90.57 128 VAL D C 1
ATOM 9632 O O . VAL D 1 128 ? 5.947 95.878 39.524 1.00 91.01 128 VAL D O 1
ATOM 9636 N N . LYS D 1 129 ? 4.475 94.184 39.459 1.00 98.60 129 LYS D N 1
ATOM 9637 C CA . LYS D 1 129 ? 3.359 95.055 39.062 1.00 101.59 129 LYS D CA 1
ATOM 9638 C C . LYS D 1 129 ? 3.023 96.041 40.189 1.00 94.38 129 LYS D C 1
ATOM 9639 O O . LYS D 1 129 ? 2.906 97.254 39.952 1.00 85.95 129 LYS D O 1
ATOM 9642 N N . GLN D 1 130 ? 2.897 95.520 41.410 1.00 91.47 130 GLN D N 1
ATOM 9643 C CA . GLN D 1 130 ? 2.696 96.369 42.594 1.00 92.75 130 GLN D CA 1
ATOM 9644 C C . GLN D 1 130 ? 3.764 97.464 42.681 1.00 92.26 130 GLN D C 1
ATOM 9645 O O . GLN D 1 130 ? 3.500 98.560 43.186 1.00 87.89 130 GLN D O 1
ATOM 9651 N N . GLY D 1 131 ? 4.965 97.154 42.190 1.00 88.46 131 GLY D N 1
ATOM 9652 C CA . GLY D 1 131 ? 6.068 98.106 42.170 1.00 92.75 131 GLY D CA 1
ATOM 9653 C C . GLY D 1 131 ? 5.897 99.195 41.136 1.00 93.67 131 GLY D C 1
ATOM 9654 O O . GLY D 1 131 ? 6.027 100.382 41.439 1.00 93.30 131 GLY D O 1
ATOM 9655 N N . ILE D 1 132 ? 5.618 98.782 39.906 1.00 103.60 132 ILE D N 1
ATOM 9656 C CA . ILE D 1 132 ? 5.344 99.719 38.823 1.00 106.15 132 ILE D CA 1
ATOM 9657 C C . ILE D 1 132 ? 4.176 100.605 39.249 1.00 100.05 132 ILE D C 1
ATOM 9658 O O . ILE D 1 132 ? 4.260 101.827 39.173 1.00 96.91 132 ILE D O 1
ATOM 9663 N N . GLU D 1 133 ? 3.111 99.975 39.732 1.00 101.37 133 GLU D N 1
ATOM 9664 C CA . GLU D 1 133 ? 1.968 100.690 40.289 1.00 110.82 133 GLU D CA 1
ATOM 9665 C C . GLU D 1 133 ? 2.376 101.810 41.262 1.00 111.63 133 GLU D C 1
ATOM 9666 O O . GLU D 1 133 ? 1.942 102.952 41.112 1.00 117.67 133 GLU D O 1
ATOM 9672 N N . LYS D 1 134 ? 3.215 101.491 42.243 1.00 106.16 134 LYS D N 1
ATOM 9673 C CA . LYS D 1 134 ? 3.554 102.457 43.292 1.00 107.98 134 LYS D CA 1
ATOM 9674 C C . LYS D 1 134 ? 4.462 103.604 42.821 1.00 116.29 134 LYS D C 1
ATOM 9675 O O . LYS D 1 134 ? 4.409 104.695 43.398 1.00 123.31 134 LYS D O 1
ATOM 9681 N N . ILE D 1 135 ? 5.298 103.367 41.804 1.00 121.13 135 ILE D N 1
ATOM 9682 C CA . ILE D 1 135 ? 6.146 104.438 41.239 1.00 119.77 135 ILE D CA 1
ATOM 9683 C C . ILE D 1 135 ? 5.306 105.372 40.355 1.00 124.28 135 ILE D C 1
ATOM 9684 O O . ILE D 1 135 ? 5.577 106.577 40.281 1.00 119.92 135 ILE D O 1
ATOM 9689 N N . LYS D 1 136 ? 4.286 104.814 39.697 1.00 124.01 136 LYS D N 1
ATOM 9690 C CA . LYS D 1 136 ? 3.387 105.599 38.835 1.00 123.16 136 LYS D CA 1
ATOM 9691 C C . LYS D 1 136 ? 2.428 106.493 39.634 1.00 118.21 136 LYS D C 1
ATOM 9692 O O . LYS D 1 136 ? 1.810 107.396 39.080 1.00 114.05 136 LYS D O 1
ATOM 9698 N N . ASP D 1 137 ? 2.311 106.242 40.933 1.00 115.19 137 ASP D N 1
ATOM 9699 C CA . ASP D 1 137 ? 1.589 107.146 41.823 1.00 115.04 137 ASP D CA 1
ATOM 9700 C C . ASP D 1 137 ? 2.514 108.197 42.450 1.00 108.68 137 ASP D C 1
ATOM 9701 O O . ASP D 1 137 ? 2.055 109.047 43.206 1.00 105.15 137 ASP D O 1
ATOM 9706 N N . GLY D 1 138 ? 3.809 108.130 42.144 1.00 106.16 138 GLY D N 1
ATOM 9707 C CA . GLY D 1 138 ? 4.778 109.125 42.605 1.00 104.93 138 GLY D CA 1
ATOM 9708 C C . GLY D 1 138 ? 5.196 108.975 44.055 1.00 105.79 138 GLY D C 1
ATOM 9709 O O . GLY D 1 138 ? 5.879 109.844 44.599 1.00 95.98 138 GLY D O 1
ATOM 9710 N N . ASP D 1 139 ? 4.771 107.882 44.685 1.00 116.07 139 ASP D N 1
ATOM 9711 C CA . ASP D 1 139 ? 5.209 107.550 46.034 1.00 122.05 139 ASP D CA 1
ATOM 9712 C C . ASP D 1 139 ? 6.681 107.107 45.968 1.00 126.98 139 ASP D C 1
ATOM 9713 O O . ASP D 1 139 ? 7.466 107.401 46.875 1.00 123.31 139 ASP D O 1
ATOM 9715 N N . LEU D 1 140 ? 7.052 106.424 44.882 1.00 128.56 140 LEU D N 1
ATOM 9716 C CA . LEU D 1 140 ? 8.441 106.000 44.655 1.00 121.63 140 LEU D CA 1
ATOM 9717 C C . LEU D 1 140 ? 8.955 106.446 43.288 1.00 116.29 140 LEU D C 1
ATOM 9718 O O . LEU D 1 140 ? 8.162 106.771 42.400 1.00 93.91 140 LEU D O 1
ATOM 9723 N N . LYS D 1 141 ? 10.289 106.458 43.153 1.00 119.82 141 LYS D N 1
ATOM 9724 C CA . LYS D 1 141 ? 10.987 106.740 41.883 1.00 118.86 141 LYS D CA 1
ATOM 9725 C C . LYS D 1 141 ? 11.717 105.497 41.347 1.00 110.18 141 LYS D C 1
ATOM 9726 O O . LYS D 1 141 ? 11.575 105.149 40.170 1.00 108.64 141 LYS D O 1
ATOM 9728 N N . LYS D 1 142 ? 12.483 104.833 42.214 1.00 96.39 142 LYS D N 1
ATOM 9729 C CA . LYS D 1 142 ? 13.210 103.612 41.851 1.00 92.97 142 LYS D CA 1
ATOM 9730 C C . LYS D 1 142 ? 12.898 102.505 42.851 1.00 85.12 142 LYS D C 1
ATOM 9731 O O . LYS D 1 142 ? 12.948 102.766 44.051 1.00 85.66 142 LYS D O 1
ATOM 9737 N N . ILE D 1 143 ? 12.593 101.286 42.382 1.00 76.47 143 ILE D N 1
ATOM 9738 C CA . ILE D 1 143 ? 12.490 100.119 43.303 1.00 76.99 143 ILE D CA 1
ATOM 9739 C C . ILE D 1 143 ? 13.153 98.801 42.831 1.00 78.50 143 ILE D C 1
ATOM 9740 O O . ILE D 1 143 ? 12.782 98.270 41.780 1.00 87.50 143 ILE D O 1
ATOM 9745 N N . VAL D 1 144 ? 14.083 98.248 43.627 1.00 65.25 144 VAL D N 1
ATOM 9746 C CA . VAL D 1 144 ? 14.683 96.935 43.296 1.00 56.13 144 VAL D CA 1
ATOM 9747 C C . VAL D 1 144 ? 13.903 95.783 43.950 1.00 56.57 144 VAL D C 1
ATOM 9748 O O . VAL D 1 144 ? 13.580 95.814 45.144 1.00 52.46 144 VAL D O 1
ATOM 9752 N N . LEU D 1 145 ? 13.566 94.779 43.148 1.00 53.34 145 LEU D N 1
ATOM 9753 C CA . LEU D 1 145 ? 12.813 93.634 43.647 1.00 55.21 145 LEU D CA 1
ATOM 9754 C C . LEU D 1 145 ? 13.511 92.344 43.325 1.00 55.03 145 LEU D C 1
ATOM 9755 O O . LEU D 1 145 ? 14.077 92.143 42.235 1.00 57.69 145 LEU D O 1
ATOM 9760 N N . SER D 1 146 ? 13.463 91.453 44.297 1.00 54.99 146 SER D N 1
ATOM 9761 C CA . SER D 1 146 ? 14.327 90.311 44.268 1.00 56.12 146 SER D CA 1
ATOM 9762 C C . SER D 1 146 ? 13.602 89.064 44.703 1.00 51.72 146 SER D C 1
ATOM 9763 O O . SER D 1 146 ? 12.550 89.131 45.315 1.00 52.74 146 SER D O 1
ATOM 9766 N N . ARG D 1 147 ? 14.182 87.927 44.355 1.00 51.95 147 ARG D N 1
ATOM 9767 C CA . ARG D 1 147 ? 13.631 86.636 44.712 1.00 55.29 147 ARG D CA 1
ATOM 9768 C C . ARG D 1 147 ? 14.779 85.721 45.064 1.00 54.87 147 ARG D C 1
ATOM 9769 O O . ARG D 1 147 ? 15.952 86.076 44.860 1.00 51.28 147 ARG D O 1
ATOM 9777 N N . SER D 1 148 ? 14.435 84.550 45.583 1.00 55.49 148 SER D N 1
ATOM 9778 C CA . SER D 1 148 ? 15.418 83.541 45.957 1.00 59.42 148 SER D CA 1
ATOM 9779 C C . SER D 1 148 ? 15.081 82.150 45.384 1.00 59.63 148 SER D C 1
ATOM 9780 O O . SER D 1 148 ? 14.099 81.956 44.659 1.00 63.04 148 SER D O 1
ATOM 9783 N N . LEU D 1 149 ? 15.924 81.188 45.719 1.00 63.90 149 LEU D N 1
ATOM 9784 C CA . LEU D 1 149 ? 15.921 79.885 45.081 1.00 65.02 149 LEU D CA 1
ATOM 9785 C C . LEU D 1 149 ? 16.551 78.983 46.136 1.00 70.28 149 LEU D C 1
ATOM 9786 O O . LEU D 1 149 ? 17.751 79.066 46.392 1.00 68.38 149 LEU D O 1
ATOM 9791 N N . ASP D 1 150 ? 15.730 78.204 46.835 1.00 75.60 150 ASP D N 1
ATOM 9792 C CA . ASP D 1 150 ? 16.261 77.271 47.822 1.00 74.70 150 ASP D CA 1
ATOM 9793 C C . ASP D 1 150 ? 16.707 76.048 47.065 1.00 73.00 150 ASP D C 1
ATOM 9794 O O . ASP D 1 150 ? 16.033 75.633 46.143 1.00 91.64 150 ASP D O 1
ATOM 9799 N N . VAL D 1 151 ? 17.874 75.517 47.405 1.00 68.79 151 VAL D N 1
ATOM 9800 C CA . VAL D 1 151 ? 18.392 74.318 46.772 1.00 68.42 151 VAL D CA 1
ATOM 9801 C C . VAL D 1 151 ? 18.754 73.269 47.819 1.00 77.79 151 VAL D C 1
ATOM 9802 O O . VAL D 1 151 ? 19.604 73.521 48.661 1.00 86.38 151 VAL D O 1
ATOM 9806 N N . LYS D 1 152 ? 18.075 72.112 47.800 1.00 88.88 152 LYS D N 1
ATOM 9807 C CA . LYS D 1 152 ? 18.448 70.979 48.670 1.00 82.89 152 LYS D CA 1
ATOM 9808 C C . LYS D 1 152 ? 19.314 70.042 47.830 1.00 81.45 152 LYS D C 1
ATOM 9809 O O . LYS D 1 152 ? 19.035 69.815 46.653 1.00 75.07 152 LYS D O 1
ATOM 9811 N N . SER D 1 153 ? 20.400 69.564 48.430 1.00 83.46 153 SER D N 1
ATOM 9812 C CA . SER D 1 153 ? 21.361 68.675 47.774 1.00 82.66 153 SER D CA 1
ATOM 9813 C C . SER D 1 153 ? 21.286 67.307 48.436 1.00 80.49 153 SER D C 1
ATOM 9814 O O . SER D 1 153 ? 20.927 67.213 49.612 1.00 71.12 153 SER D O 1
ATOM 9817 N N . SER D 1 154 ? 21.642 66.260 47.692 1.00 82.08 154 SER D N 1
ATOM 9818 C CA . SER D 1 154 ? 21.690 64.908 48.253 1.00 86.06 154 SER D CA 1
ATOM 9819 C C . SER D 1 154 ? 22.852 64.744 49.240 1.00 89.80 154 SER D C 1
ATOM 9820 O O . SER D 1 154 ? 22.762 63.947 50.169 1.00 85.11 154 SER D O 1
ATOM 9823 N N . GLY D 1 155 ? 23.925 65.516 49.065 1.00 92.24 155 GLY D N 1
ATOM 9824 C CA . GLY D 1 155 ? 25.064 65.466 49.992 1.00 91.86 155 GLY D CA 1
ATOM 9825 C C . GLY D 1 155 ? 25.361 66.779 50.694 1.00 86.63 155 GLY D C 1
ATOM 9826 O O . GLY D 1 155 ? 24.799 67.820 50.347 1.00 85.02 155 GLY D O 1
ATOM 9827 N N . LYS D 1 156 ? 26.242 66.714 51.692 1.00 81.10 156 LYS D N 1
ATOM 9828 C CA . LYS D 1 156 ? 26.890 67.906 52.251 1.00 81.62 156 LYS D CA 1
ATOM 9829 C C . LYS D 1 156 ? 27.645 68.684 51.146 1.00 76.96 156 LYS D C 1
ATOM 9830 O O . LYS D 1 156 ? 28.491 68.135 50.420 1.00 67.30 156 LYS D O 1
ATOM 9836 N N . ILE D 1 157 ? 27.324 69.964 51.010 1.00 71.18 157 ILE D N 1
ATOM 9837 C CA . ILE D 1 157 ? 28.005 70.802 50.032 1.00 65.04 157 ILE D CA 1
ATOM 9838 C C . ILE D 1 157 ? 29.433 71.034 50.471 1.00 56.50 157 ILE D C 1
ATOM 9839 O O . ILE D 1 157 ? 29.676 71.469 51.584 1.00 62.41 157 ILE D O 1
ATOM 9844 N N . ASP D 1 158 ? 30.376 70.706 49.600 1.00 54.74 158 ASP D N 1
ATOM 9845 C CA . ASP D 1 158 ? 31.774 70.996 49.844 1.00 57.81 158 ASP D CA 1
ATOM 9846 C C . ASP D 1 158 ? 32.031 72.507 49.637 1.00 52.87 158 ASP D C 1
ATOM 9847 O O . ASP D 1 158 ? 32.212 72.948 48.530 1.00 48.80 158 ASP D O 1
ATOM 9852 N N . LYS D 1 159 ? 32.057 73.259 50.733 1.00 54.31 159 LYS D N 1
ATOM 9853 C CA . LYS D 1 159 ? 32.202 74.713 50.711 1.00 53.04 159 LYS D CA 1
ATOM 9854 C C . LYS D 1 159 ? 33.517 75.176 50.104 1.00 49.76 159 LYS D C 1
ATOM 9855 O O . LYS D 1 159 ? 33.529 76.085 49.295 1.00 41.88 159 LYS D O 1
ATOM 9861 N N . GLN D 1 160 ? 34.605 74.517 50.478 1.00 52.66 160 GLN D N 1
ATOM 9862 C CA . GLN D 1 160 ? 35.895 74.854 49.948 1.00 53.66 160 GLN D CA 1
ATOM 9863 C C . GLN D 1 160 ? 35.886 74.758 48.418 1.00 54.23 160 GLN D C 1
ATOM 9864 O O . GLN D 1 160 ? 36.365 75.670 47.738 1.00 50.96 160 GLN D O 1
ATOM 9870 N N . LYS D 1 161 ? 35.320 73.685 47.881 1.00 56.42 161 LYS D N 1
ATOM 9871 C CA . LYS D 1 161 ? 35.308 73.478 46.437 1.00 58.50 161 LYS D CA 1
ATOM 9872 C C . LYS D 1 161 ? 34.401 74.469 45.740 1.00 50.90 161 LYS D C 1
ATOM 9873 O O . LYS D 1 161 ? 34.708 74.914 44.633 1.00 50.41 161 LYS D O 1
ATOM 9879 N N . LEU D 1 162 ? 33.276 74.780 46.370 1.00 44.56 162 LEU D N 1
ATOM 9880 C CA . LEU D 1 162 ? 32.377 75.789 45.856 1.00 45.32 162 LEU D CA 1
ATOM 9881 C C . LEU D 1 162 ? 33.110 77.170 45.806 1.00 42.90 162 LEU D C 1
ATOM 9882 O O . LEU D 1 162 ? 33.020 77.890 44.834 1.00 39.26 162 LEU D O 1
ATOM 9887 N N . LEU D 1 163 ? 33.882 77.483 46.840 1.00 42.67 163 LEU D N 1
ATOM 9888 C CA . LEU D 1 163 ? 34.670 78.701 46.865 1.00 41.88 163 LEU D CA 1
ATOM 9889 C C . LEU D 1 163 ? 35.706 78.726 45.745 1.00 40.65 163 LEU D C 1
ATOM 9890 O O . LEU D 1 163 ? 35.880 79.751 45.101 1.00 38.37 163 LEU D O 1
ATOM 9895 N N . ARG D 1 164 ? 36.399 77.619 45.522 1.00 41.21 164 ARG D N 1
ATOM 9896 C CA . ARG D 1 164 ? 37.389 77.595 44.476 1.00 44.75 164 ARG D CA 1
ATOM 9897 C C . ARG D 1 164 ? 36.731 77.816 43.081 1.00 43.86 164 ARG D C 1
ATOM 9898 O O . ARG D 1 164 ? 37.255 78.563 42.258 1.00 41.88 164 ARG D O 1
ATOM 9906 N N . GLU D 1 165 ? 35.595 77.181 42.844 1.00 43.41 165 GLU D N 1
ATOM 9907 C CA . GLU D 1 165 ? 34.879 77.336 41.594 1.00 48.09 165 GLU D CA 1
ATOM 9908 C C . GLU D 1 165 ? 34.478 78.780 41.354 1.00 46.76 165 GLU D C 1
ATOM 9909 O O . GLU D 1 165 ? 34.591 79.263 40.241 1.00 39.39 165 GLU D O 1
ATOM 9915 N N . LEU D 1 166 ? 33.968 79.440 42.398 1.00 42.65 166 LEU D N 1
ATOM 9916 C CA . LEU D 1 166 ? 33.598 80.832 42.297 1.00 40.35 166 LEU D CA 1
ATOM 9917 C C . LEU D 1 166 ? 34.812 81.699 41.934 1.00 39.74 166 LEU D C 1
ATOM 9918 O O . LEU D 1 166 ? 34.732 82.534 41.008 1.00 40.76 166 LEU D O 1
ATOM 9923 N N . ALA D 1 167 ? 35.928 81.458 42.609 1.00 37.58 167 ALA D N 1
ATOM 9924 C CA . ALA D 1 167 ? 37.124 82.268 42.419 1.00 40.73 167 ALA D CA 1
ATOM 9925 C C . ALA D 1 167 ? 37.672 82.088 41.021 1.00 42.53 167 ALA D C 1
ATOM 9926 O O . ALA D 1 167 ? 38.062 83.069 40.385 1.00 41.63 167 ALA D O 1
ATOM 9928 N N . GLU D 1 168 ? 37.705 80.849 40.542 1.00 44.16 168 GLU D N 1
ATOM 9929 C CA . GLU D 1 168 ? 38.300 80.561 39.234 1.00 45.24 168 GLU D CA 1
ATOM 9930 C C . GLU D 1 168 ? 37.570 81.247 38.068 1.00 42.64 168 GLU D C 1
ATOM 9931 O O . GLU D 1 168 ? 38.184 81.549 37.048 1.00 47.37 168 GLU D O 1
ATOM 9937 N N . HIS D 1 169 ? 36.275 81.475 38.240 1.00 38.74 169 HIS D N 1
ATOM 9938 C CA . HIS D 1 169 ? 35.411 82.080 37.245 1.00 38.30 169 HIS D CA 1
ATOM 9939 C C . HIS D 1 169 ? 35.063 83.528 37.581 1.00 40.33 169 HIS D C 1
ATOM 9940 O O . HIS D 1 169 ? 34.094 84.062 37.066 1.00 39.91 169 HIS D O 1
ATOM 9947 N N . ASN D 1 170 ? 35.821 84.141 38.485 1.00 40.67 170 ASN D N 1
ATOM 9948 C CA . ASN D 1 170 ? 35.641 85.529 38.822 1.00 41.13 170 ASN D CA 1
ATOM 9949 C C . ASN D 1 170 ? 37.008 86.244 38.962 1.00 42.55 170 ASN D C 1
ATOM 9950 O O . ASN D 1 170 ? 37.406 86.655 40.034 1.00 42.25 170 ASN D O 1
ATOM 9955 N N . LYS D 1 171 ? 37.702 86.385 37.845 1.00 46.74 171 LYS D N 1
ATOM 9956 C CA . LYS D 1 171 ? 38.969 87.086 37.759 1.00 49.66 171 LYS D CA 1
ATOM 9957 C C . LYS D 1 171 ? 38.824 88.540 38.229 1.00 44.21 171 LYS D C 1
ATOM 9958 O O . LYS D 1 171 ? 39.689 89.050 38.900 1.00 39.92 171 LYS D O 1
ATOM 9964 N N . HIS D 1 172 ? 37.728 89.207 37.905 1.00 36.75 172 HIS D N 1
ATOM 9965 C CA . HIS D 1 172 ? 37.705 90.632 38.176 1.00 40.31 172 HIS D CA 1
ATOM 9966 C C . HIS D 1 172 ? 36.900 91.102 39.375 1.00 37.71 172 HIS D C 1
ATOM 9967 O O . HIS D 1 172 ? 36.859 92.276 39.653 1.00 39.26 172 HIS D O 1
ATOM 9974 N N . GLY D 1 173 ? 36.285 90.194 40.103 1.00 32.13 173 GLY D N 1
ATOM 9975 C CA . GLY D 1 173 ? 35.378 90.612 41.106 1.00 30.75 173 GLY D CA 1
ATOM 9976 C C . GLY D 1 173 ? 35.900 90.329 42.476 1.00 27.26 173 GLY D C 1
ATOM 9977 O O . GLY D 1 173 ? 37.072 90.402 42.720 1.00 30.01 173 GLY D O 1
ATOM 9978 N N . TYR D 1 174 ? 34.998 90.027 43.377 1.00 27.77 174 TYR D N 1
ATOM 9979 C CA . TYR D 1 174 ? 35.341 89.889 44.790 1.00 27.16 174 TYR D CA 1
ATOM 9980 C C . TYR D 1 174 ? 34.656 88.600 45.226 1.00 27.82 174 TYR D C 1
ATOM 9981 O O . TYR D 1 174 ? 33.430 88.517 45.185 1.00 26.04 174 TYR D O 1
ATOM 9990 N N . THR D 1 175 ? 35.469 87.580 45.506 1.00 30.00 175 THR D N 1
ATOM 9991 C CA . THR D 1 175 ? 35.002 86.275 45.985 1.00 30.85 175 THR D CA 1
ATOM 9992 C C . THR D 1 175 ? 35.187 86.165 47.490 1.00 29.09 175 THR D C 1
ATOM 9993 O O . THR D 1 175 ? 36.252 86.443 48.043 1.00 28.09 175 THR D O 1
ATOM 9997 N N . PHE D 1 176 ? 34.151 85.709 48.142 1.00 28.72 176 PHE D N 1
ATOM 9998 C CA . PHE D 1 176 ? 34.099 85.766 49.595 1.00 27.93 176 PHE D CA 1
ATOM 9999 C C . PHE D 1 176 ? 33.391 84.542 50.216 1.00 27.84 176 PHE D C 1
ATOM 10000 O O . PHE D 1 176 ? 32.533 83.952 49.583 1.00 28.54 176 PHE D O 1
ATOM 10008 N N . ALA D 1 177 ? 33.803 84.181 51.437 1.00 28.79 177 ALA D N 1
ATOM 10009 C CA . ALA D 1 177 ? 33.088 83.234 52.334 1.00 29.21 177 ALA D CA 1
ATOM 10010 C C . ALA D 1 177 ? 33.083 83.868 53.733 1.00 30.28 177 ALA D C 1
ATOM 10011 O O . ALA D 1 177 ? 34.129 84.312 54.257 1.00 30.13 177 ALA D O 1
ATOM 10013 N N . VAL D 1 178 ? 31.893 84.031 54.299 1.00 32.01 178 VAL D N 1
ATOM 10014 C CA . VAL D 1 178 ? 31.775 84.672 55.605 1.00 32.98 178 VAL D CA 1
ATOM 10015 C C . VAL D 1 178 ? 31.017 83.745 56.519 1.00 34.89 178 VAL D C 1
ATOM 10016 O O . VAL D 1 178 ? 29.929 83.271 56.180 1.00 32.93 178 VAL D O 1
ATOM 10020 N N . ASN D 1 179 ? 31.619 83.446 57.662 1.00 38.28 179 ASN D N 1
ATOM 10021 C CA . ASN D 1 179 ? 30.917 82.660 58.672 1.00 40.49 179 ASN D CA 1
ATOM 10022 C C . ASN D 1 179 ? 29.792 83.529 59.263 1.00 38.72 179 ASN D C 1
ATOM 10023 O O . ASN D 1 179 ? 30.024 84.650 59.653 1.00 39.12 179 ASN D O 1
ATOM 10028 N N . LEU D 1 180 ? 28.565 83.038 59.236 1.00 40.83 180 LEU D N 1
ATOM 10029 C CA . LEU D 1 180 ? 27.415 83.803 59.700 1.00 45.56 180 LEU D CA 1
ATOM 10030 C C . LEU D 1 180 ? 26.949 83.243 61.055 1.00 53.06 180 LEU D C 1
ATOM 10031 O O . LEU D 1 180 ? 27.156 82.050 61.348 1.00 51.61 180 LEU D O 1
ATOM 10036 N N . PRO D 1 181 ? 26.301 84.098 61.870 1.00 59.48 181 PRO D N 1
ATOM 10037 C CA . PRO D 1 181 ? 25.631 83.698 63.104 1.00 62.07 181 PRO D CA 1
ATOM 10038 C C . PRO D 1 181 ? 24.729 82.480 62.887 1.00 64.81 181 PRO D C 1
ATOM 10039 O O . PRO D 1 181 ? 23.844 82.503 62.028 1.00 69.57 181 PRO D O 1
ATOM 10043 N N . LYS D 1 182 ? 24.990 81.423 63.652 1.00 68.60 182 LYS D N 1
ATOM 10044 C CA . LYS D 1 182 ? 24.334 80.139 63.462 1.00 77.22 182 LYS D CA 1
ATOM 10045 C C . LYS D 1 182 ? 22.903 80.137 63.912 1.00 83.20 182 LYS D C 1
ATOM 10046 O O . LYS D 1 182 ? 22.467 80.975 64.705 1.00 83.68 182 LYS D O 1
ATOM 10052 N N . ASP D 1 183 ? 22.197 79.125 63.429 1.00 101.11 183 ASP D N 1
ATOM 10053 C CA . ASP D 1 183 ? 20.967 78.667 64.050 1.00 108.37 183 ASP D CA 1
ATOM 10054 C C . ASP D 1 183 ? 21.308 77.673 65.159 1.00 98.49 183 ASP D C 1
ATOM 10055 O O . ASP D 1 183 ? 20.422 77.039 65.727 1.00 106.90 183 ASP D O 1
ATOM 10060 N N . GLU D 1 186 ? 22.763 74.218 66.026 1.00 118.65 186 GLU D N 1
ATOM 10061 C CA . GLU D 1 186 ? 22.610 73.816 64.623 1.00 114.16 186 GLU D CA 1
ATOM 10062 C C . GLU D 1 186 ? 23.920 73.937 63.816 1.00 100.10 186 GLU D C 1
ATOM 10063 O O . GLU D 1 186 ? 24.960 74.332 64.348 1.00 95.15 186 GLU D O 1
ATOM 10065 N N . ASN D 1 187 ? 23.854 73.587 62.534 1.00 85.84 187 ASN D N 1
ATOM 10066 C CA . ASN D 1 187 ? 25.026 73.589 61.643 1.00 88.54 187 ASN D CA 1
ATOM 10067 C C . ASN D 1 187 ? 25.591 74.964 61.223 1.00 80.79 187 ASN D C 1
ATOM 10068 O O . ASN D 1 187 ? 24.926 76.003 61.337 1.00 76.67 187 ASN D O 1
ATOM 10073 N N . SER D 1 188 ? 26.823 74.950 60.718 1.00 70.96 188 SER D N 1
ATOM 10074 C CA . SER D 1 188 ? 27.496 76.178 60.310 1.00 73.26 188 SER D CA 1
ATOM 10075 C C . SER D 1 188 ? 26.803 76.852 59.093 1.00 66.71 188 SER D C 1
ATOM 10076 O O . SER D 1 188 ? 26.363 76.189 58.150 1.00 63.22 188 SER D O 1
ATOM 10079 N N . LYS D 1 189 ? 26.676 78.172 59.164 1.00 59.22 189 LYS D N 1
ATOM 10080 C CA . LYS D 1 189 ? 25.996 78.942 58.142 1.00 57.35 189 LYS D CA 1
ATOM 10081 C C . LYS D 1 189 ? 27.022 79.871 57.469 1.00 51.90 189 LYS D C 1
ATOM 10082 O O . LYS D 1 189 ? 27.679 80.699 58.126 1.00 46.21 189 LYS D O 1
ATOM 10088 N N . THR D 1 190 ? 27.166 79.716 56.163 1.00 43.49 190 THR D N 1
ATOM 10089 C CA . THR D 1 190 ? 28.188 80.443 55.436 1.00 43.59 190 THR D CA 1
ATOM 10090 C C . THR D 1 190 ? 27.606 81.263 54.289 1.00 39.59 190 THR D C 1
ATOM 10091 O O . THR D 1 190 ? 26.809 80.753 53.504 1.00 38.56 190 THR D O 1
ATOM 10095 N N . LEU D 1 191 ? 27.962 82.539 54.233 1.00 36.40 191 LEU D N 1
ATOM 10096 C CA . LEU D 1 191 ? 27.588 83.380 53.110 1.00 35.57 191 LEU D CA 1
ATOM 10097 C C . LEU D 1 191 ? 28.726 83.354 52.115 1.00 35.83 191 LEU D C 1
ATOM 10098 O O . LEU D 1 191 ? 29.875 83.632 52.435 1.00 34.67 191 LEU D O 1
ATOM 10103 N N . ILE D 1 192 ? 28.405 83.003 50.887 1.00 38.80 192 ILE D N 1
ATOM 10104 C CA . ILE D 1 192 ? 29.442 82.729 49.919 1.00 39.94 192 ILE D CA 1
ATOM 10105 C C . ILE D 1 192 ? 29.017 83.327 48.593 1.00 38.50 192 ILE D C 1
ATOM 10106 O O . ILE D 1 192 ? 27.832 83.336 48.266 1.00 37.64 192 ILE D O 1
ATOM 10111 N N . GLY D 1 193 ? 29.968 83.858 47.837 1.00 36.48 193 GLY D N 1
ATOM 10112 C CA . GLY D 1 193 ? 29.617 84.425 46.555 1.00 34.93 193 GLY D CA 1
ATOM 10113 C C . GLY D 1 193 ? 30.775 85.015 45.785 1.00 32.76 193 GLY D C 1
ATOM 10114 O O . GLY D 1 193 ? 31.912 84.913 46.185 1.00 30.71 193 GLY D O 1
ATOM 10115 N N . ALA D 1 194 ? 30.448 85.624 44.659 1.00 32.59 194 ALA D N 1
ATOM 10116 C CA . ALA D 1 194 ? 31.437 86.281 43.814 1.00 34.18 194 ALA D CA 1
ATOM 10117 C C . ALA D 1 194 ? 30.773 87.536 43.236 1.00 33.18 194 ALA D C 1
ATOM 10118 O O . ALA D 1 194 ? 30.029 87.446 42.266 1.00 34.67 194 ALA D O 1
ATOM 10120 N N . SER D 1 195 ? 30.988 88.674 43.899 1.00 30.65 195 SER D N 1
ATOM 10121 C CA . SER D 1 195 ? 30.326 89.926 43.546 1.00 28.90 195 SER D CA 1
ATOM 10122 C C . SER D 1 195 ? 31.216 90.733 42.650 1.00 27.22 195 SER D C 1
ATOM 10123 O O . SER D 1 195 ? 32.431 90.768 42.867 1.00 27.81 195 SER D O 1
ATOM 10126 N N . PRO D 1 196 ? 30.627 91.399 41.643 1.00 28.13 196 PRO D N 1
ATOM 10127 C CA . PRO D 1 196 ? 31.411 92.277 40.747 1.00 27.44 196 PRO D CA 1
ATOM 10128 C C . PRO D 1 196 ? 31.461 93.719 41.236 1.00 28.01 196 PRO D C 1
ATOM 10129 O O . PRO D 1 196 ? 32.161 94.550 40.632 1.00 29.84 196 PRO D O 1
ATOM 10133 N N . GLU D 1 197 ? 30.812 94.018 42.359 1.00 28.39 197 GLU D N 1
ATOM 10134 C CA . GLU D 1 197 ? 30.611 95.413 42.755 1.00 28.03 197 GLU D CA 1
ATOM 10135 C C . GLU D 1 197 ? 31.275 95.856 44.073 1.00 26.24 197 GLU D C 1
ATOM 10136 O O . GLU D 1 197 ? 30.909 95.427 45.155 1.00 26.41 197 GLU D O 1
ATOM 10142 N N . LEU D 1 198 ? 32.247 96.748 43.964 1.00 25.41 198 LEU D N 1
ATOM 10143 C CA . LEU D 1 198 ? 32.828 97.410 45.087 1.00 23.53 198 LEU D CA 1
ATOM 10144 C C . LEU D 1 198 ? 31.908 98.523 45.547 1.00 24.66 198 LEU D C 1
ATOM 10145 O O . LEU D 1 198 ? 31.577 99.405 44.752 1.00 24.85 198 LEU D O 1
ATOM 10150 N N . LEU D 1 199 ? 31.454 98.476 46.809 1.00 23.52 199 LEU D N 1
ATOM 10151 C CA . LEU D 1 199 ? 30.737 99.618 47.411 1.00 22.29 199 LEU D CA 1
ATOM 10152 C C . LEU D 1 199 ? 31.726 100.755 47.710 1.00 22.37 199 LEU D C 1
ATOM 10153 O O . LEU D 1 199 ? 31.449 101.888 47.359 1.00 23.55 199 LEU D O 1
ATOM 10158 N N . VAL D 1 200 ? 32.833 100.477 48.421 1.00 21.22 200 VAL D N 1
ATOM 10159 C CA . VAL D 1 200 ? 33.830 101.496 48.664 1.00 20.85 200 VAL D CA 1
ATOM 10160 C C . VAL D 1 200 ? 35.142 100.852 49.060 1.00 21.89 200 VAL D C 1
ATOM 10161 O O . VAL D 1 200 ? 35.134 99.815 49.716 1.00 23.62 200 VAL D O 1
ATOM 10165 N N . SER D 1 201 ? 36.256 101.478 48.648 1.00 21.58 201 SER D N 1
ATOM 10166 C CA . SER D 1 201 ? 37.553 101.209 49.206 1.00 21.41 201 SER D CA 1
ATOM 10167 C C . SER D 1 201 ? 38.215 102.465 49.630 1.00 21.45 201 SER D C 1
ATOM 10168 O O . SER D 1 201 ? 37.913 103.498 49.088 1.00 22.17 201 SER D O 1
ATOM 10171 N N . ARG D 1 202 ? 39.156 102.339 50.570 1.00 20.73 202 ARG D N 1
ATOM 10172 C CA . ARG D 1 202 ? 39.963 103.440 51.037 1.00 20.72 202 ARG D CA 1
ATOM 10173 C C . ARG D 1 202 ? 41.362 102.926 51.069 1.00 22.76 202 ARG D C 1
ATOM 10174 O O . ARG D 1 202 ? 41.612 101.797 51.511 1.00 22.77 202 ARG D O 1
ATOM 10182 N N . HIS D 1 203 ? 42.272 103.757 50.556 1.00 25.52 203 HIS D N 1
ATOM 10183 C CA . HIS D 1 203 ? 43.678 103.492 50.529 1.00 25.84 203 HIS D CA 1
ATOM 10184 C C . HIS D 1 203 ? 44.310 104.855 50.790 1.00 25.66 203 HIS D C 1
ATOM 10185 O O . HIS D 1 203 ? 44.316 105.684 49.908 1.00 25.60 203 HIS D O 1
ATOM 10192 N N . GLY D 1 204 ? 44.849 105.076 51.986 1.00 24.03 204 GLY D N 1
ATOM 10193 C CA . GLY D 1 204 ? 45.304 106.374 52.391 1.00 26.43 204 GLY D CA 1
ATOM 10194 C C . GLY D 1 204 ? 44.143 107.360 52.311 1.00 28.54 204 GLY D C 1
ATOM 10195 O O . GLY D 1 204 ? 43.061 107.101 52.849 1.00 29.55 204 GLY D O 1
ATOM 10204 N N . GLN D 1 206 ? 42.773 108.049 49.416 1.00 27.94 206 GLN D N 1
ATOM 10205 C CA . GLN D 1 206 ? 41.993 107.733 48.217 1.00 29.46 206 GLN D CA 1
ATOM 10206 C C . GLN D 1 206 ? 40.794 106.824 48.480 1.00 28.38 206 GLN D C 1
ATOM 10207 O O . GLN D 1 206 ? 40.934 105.750 49.024 1.00 26.76 206 GLN D O 1
ATOM 10213 N N . VAL D 1 207 ? 39.636 107.254 47.973 1.00 28.74 207 VAL D N 1
ATOM 10214 C CA . VAL D 1 207 ? 38.395 106.561 48.049 1.00 27.27 207 VAL D CA 1
ATOM 10215 C C . VAL D 1 207 ? 37.916 106.159 46.698 1.00 26.72 207 VAL D C 1
ATOM 10216 O O . VAL D 1 207 ? 38.032 106.915 45.759 1.00 27.10 207 VAL D O 1
ATOM 10220 N N . ILE D 1 208 ? 37.352 104.968 46.575 1.00 25.76 208 ILE D N 1
ATOM 10221 C CA . ILE D 1 208 ? 36.832 104.551 45.279 1.00 25.48 208 ILE D CA 1
ATOM 10222 C C . ILE D 1 208 ? 35.533 103.861 45.541 1.00 25.14 208 ILE D C 1
ATOM 10223 O O . ILE D 1 208 ? 35.454 103.084 46.456 1.00 24.11 208 ILE D O 1
ATOM 10228 N N . SER D 1 209 ? 34.513 104.175 44.752 1.00 25.87 209 SER D N 1
ATOM 10229 C CA . SER D 1 209 ? 33.252 103.427 44.782 1.00 25.70 209 SER D CA 1
ATOM 10230 C C . SER D 1 209 ? 32.950 103.042 43.348 1.00 27.34 209 SER D C 1
ATOM 10231 O O . SER D 1 209 ? 33.300 103.805 42.450 1.00 29.60 209 SER D O 1
ATOM 10234 N N . ASN D 1 210 ? 32.346 101.866 43.124 1.00 26.69 210 ASN D N 1
ATOM 10235 C CA . ASN D 1 210 ? 32.024 101.409 41.788 1.00 26.91 210 ASN D CA 1
ATOM 10236 C C . ASN D 1 210 ? 30.593 100.993 41.618 1.00 26.08 210 ASN D C 1
ATOM 10237 O O . ASN D 1 210 ? 30.300 99.815 41.421 1.00 26.03 210 ASN D O 1
ATOM 10242 N N . PRO D 1 211 ? 29.690 101.956 41.625 1.00 25.92 211 PRO D N 1
ATOM 10243 C CA . PRO D 1 211 ? 28.319 101.609 41.386 1.00 27.48 211 PRO D CA 1
ATOM 10244 C C . PRO D 1 211 ? 28.105 100.932 40.015 1.00 30.58 211 PRO D C 1
ATOM 10245 O O . PRO D 1 211 ? 28.733 101.302 39.011 1.00 30.11 211 PRO D O 1
ATOM 10249 N N . LEU D 1 212 ? 27.274 99.895 40.028 1.00 32.34 212 LEU D N 1
ATOM 10250 C CA . LEU D 1 212 ? 26.834 99.156 38.838 1.00 34.08 212 LEU D CA 1
ATOM 10251 C C . LEU D 1 212 ? 25.335 99.240 38.840 1.00 33.42 212 LEU D C 1
ATOM 10252 O O . LEU D 1 212 ? 24.718 98.955 39.845 1.00 35.58 212 LEU D O 1
ATOM 10257 N N . ALA D 1 213 ? 24.740 99.675 37.757 1.00 34.40 213 ALA D N 1
ATOM 10258 C CA . ALA D 1 213 ? 23.258 99.693 37.631 1.00 35.78 213 ALA D CA 1
ATOM 10259 C C . ALA D 1 213 ? 23.030 99.691 36.156 1.00 36.68 213 ALA D C 1
ATOM 10260 O O . ALA D 1 213 ? 23.586 100.549 35.475 1.00 38.40 213 ALA D O 1
ATOM 10262 N N . GLY D 1 214 ? 22.236 98.739 35.673 1.00 38.69 214 GLY D N 1
ATOM 10263 C CA . GLY D 1 214 ? 22.058 98.491 34.256 1.00 39.76 214 GLY D CA 1
ATOM 10264 C C . GLY D 1 214 ? 22.785 97.212 33.893 1.00 39.55 214 GLY D C 1
ATOM 10265 O O . GLY D 1 214 ? 23.990 97.131 34.075 1.00 39.62 214 GLY D O 1
ATOM 10266 N N . SER D 1 215 ? 22.057 96.212 33.393 1.00 41.34 215 SER D N 1
ATOM 10267 C CA . SER D 1 215 ? 22.660 94.932 33.052 1.00 42.11 215 SER D CA 1
ATOM 10268 C C . SER D 1 215 ? 21.994 94.229 31.882 1.00 43.28 215 SER D C 1
ATOM 10269 O O . SER D 1 215 ? 20.858 94.490 31.556 1.00 42.36 215 SER D O 1
ATOM 10272 N N . ARG D 1 216 ? 22.766 93.361 31.241 1.00 42.34 216 ARG D N 1
ATOM 10273 C CA . ARG D 1 216 ? 22.288 92.425 30.243 1.00 42.37 216 ARG D CA 1
ATOM 10274 C C . ARG D 1 216 ? 23.046 91.163 30.491 1.00 40.94 216 ARG D C 1
ATOM 10275 O O . ARG D 1 216 ? 24.201 91.221 30.893 1.00 41.17 216 ARG D O 1
ATOM 10283 N N . PRO D 1 217 ? 22.426 90.007 30.222 1.00 42.75 217 PRO D N 1
ATOM 10284 C CA . PRO D 1 217 ? 23.159 88.760 30.336 1.00 41.85 217 PRO D CA 1
ATOM 10285 C C . PRO D 1 217 ? 24.152 88.587 29.196 1.00 41.23 217 PRO D C 1
ATOM 10286 O O . PRO D 1 217 ? 23.913 89.062 28.098 1.00 36.41 217 PRO D O 1
ATOM 10290 N N . ARG D 1 218 ? 25.271 87.939 29.505 1.00 41.32 218 ARG D N 1
ATOM 10291 C CA . ARG D 1 218 ? 26.225 87.507 28.516 1.00 44.61 218 ARG D CA 1
ATOM 10292 C C . ARG D 1 218 ? 25.612 86.459 27.554 1.00 45.92 218 ARG D C 1
ATOM 10293 O O . ARG D 1 218 ? 24.664 85.785 27.883 1.00 47.31 218 ARG D O 1
ATOM 10301 N N . SER D 1 219 ? 26.192 86.343 26.368 1.00 47.91 219 SER D N 1
ATOM 10302 C CA . SER D 1 219 ? 25.819 85.321 25.399 1.00 47.81 219 SER D CA 1
ATOM 10303 C C . SER D 1 219 ? 27.060 84.525 25.014 1.00 42.70 219 SER D C 1
ATOM 10304 O O . SER D 1 219 ? 28.118 85.069 24.948 1.00 42.52 219 SER D O 1
ATOM 10307 N N . ASP D 1 220 ? 26.910 83.243 24.755 1.00 44.89 220 ASP D N 1
ATOM 10308 C CA . ASP D 1 220 ? 27.998 82.403 24.253 1.00 50.10 220 ASP D CA 1
ATOM 10309 C C . ASP D 1 220 ? 28.323 82.644 22.786 1.00 52.11 220 ASP D C 1
ATOM 10310 O O . ASP D 1 220 ? 29.390 82.264 22.314 1.00 53.84 220 ASP D O 1
ATOM 10315 N N . ASP D 1 221 ? 27.395 83.268 22.078 1.00 51.12 221 ASP D N 1
ATOM 10316 C CA . ASP D 1 221 ? 27.641 83.761 20.753 1.00 53.55 221 ASP D CA 1
ATOM 10317 C C . ASP D 1 221 ? 28.325 85.143 20.833 1.00 47.15 221 ASP D C 1
ATOM 10318 O O . ASP D 1 221 ? 27.669 86.136 21.126 1.00 46.02 221 ASP D O 1
ATOM 10323 N N . PRO D 1 222 ? 29.630 85.213 20.522 1.00 48.86 222 PRO D N 1
ATOM 10324 C CA . PRO D 1 222 ? 30.406 86.447 20.717 1.00 46.84 222 PRO D CA 1
ATOM 10325 C C . PRO D 1 222 ? 29.888 87.699 20.006 1.00 48.45 222 PRO D C 1
ATOM 10326 O O . PRO D 1 222 ? 30.124 88.817 20.468 1.00 51.90 222 PRO D O 1
ATOM 10330 N N . VAL D 1 223 ? 29.196 87.520 18.894 1.00 50.80 223 VAL D N 1
ATOM 10331 C CA . VAL D 1 223 ? 28.622 88.639 18.177 1.00 50.93 223 VAL D CA 1
ATOM 10332 C C . VAL D 1 223 ? 27.403 89.170 18.925 1.00 47.29 223 VAL D C 1
ATOM 10333 O O . VAL D 1 223 ? 27.256 90.374 19.077 1.00 45.22 223 VAL D O 1
ATOM 10337 N N . GLU D 1 224 ? 26.518 88.282 19.361 1.00 46.72 224 GLU D N 1
ATOM 10338 C CA . GLU D 1 224 ? 25.363 88.702 20.147 1.00 49.23 224 GLU D CA 1
ATOM 10339 C C . GLU D 1 224 ? 25.832 89.292 21.488 1.00 47.51 224 GLU D C 1
ATOM 10340 O O . GLU D 1 224 ? 25.295 90.302 21.970 1.00 42.93 224 GLU D O 1
ATOM 10346 N N . ASP D 1 225 ? 26.865 88.669 22.050 1.00 46.45 225 ASP D N 1
ATOM 10347 C CA . ASP D 1 225 ? 27.467 89.133 23.275 1.00 45.71 225 ASP D CA 1
ATOM 10348 C C . ASP D 1 225 ? 27.869 90.579 23.110 1.00 48.34 225 ASP D C 1
ATOM 10349 O O . ASP D 1 225 ? 27.465 91.420 23.913 1.00 46.23 225 ASP D O 1
ATOM 10354 N N . LYS D 1 226 ? 28.614 90.878 22.047 1.00 51.04 226 LYS D N 1
ATOM 10355 C CA . LYS D 1 226 ? 29.087 92.238 21.819 1.00 53.69 226 LYS D CA 1
ATOM 10356 C C . LYS D 1 226 ? 27.907 93.164 21.577 1.00 48.59 226 LYS D C 1
ATOM 10357 O O . LYS D 1 226 ? 27.913 94.311 22.025 1.00 48.02 226 LYS D O 1
ATOM 10363 N N . ARG D 1 227 ? 26.871 92.668 20.918 1.00 47.39 227 ARG D N 1
ATOM 10364 C CA . ARG D 1 227 ? 25.728 93.516 20.608 1.00 50.00 227 ARG D CA 1
ATOM 10365 C C . ARG D 1 227 ? 25.045 93.967 21.880 1.00 49.21 227 ARG D C 1
ATOM 10366 O O . ARG D 1 227 ? 24.620 95.127 21.982 1.00 49.89 227 ARG D O 1
ATOM 10374 N N . ARG D 1 228 ? 24.923 93.048 22.835 1.00 44.22 228 ARG D N 1
ATOM 10375 C CA . ARG D 1 228 ? 24.231 93.360 24.079 1.00 45.94 228 ARG D CA 1
ATOM 10376 C C . ARG D 1 228 ? 24.942 94.407 24.889 1.00 43.14 228 ARG D C 1
ATOM 10377 O O . ARG D 1 228 ? 24.304 95.307 25.413 1.00 39.61 228 ARG D O 1
ATOM 10385 N N . ALA D 1 229 ? 26.268 94.293 24.952 1.00 44.37 229 ALA D N 1
ATOM 10386 C CA . ALA D 1 229 ? 27.099 95.266 25.635 1.00 44.67 229 ALA D CA 1
ATOM 10387 C C . ALA D 1 229 ? 26.857 96.634 25.049 1.00 44.50 229 ALA D C 1
ATOM 10388 O O . ALA D 1 229 ? 26.712 97.612 25.780 1.00 41.69 229 ALA D O 1
ATOM 10390 N N . GLU D 1 230 ? 26.776 96.689 23.721 1.00 48.83 230 GLU D N 1
ATOM 10391 C CA . GLU D 1 230 ? 26.695 97.972 23.017 1.00 48.14 230 GLU D CA 1
ATOM 10392 C C . GLU D 1 230 ? 25.316 98.563 23.195 1.00 42.70 230 GLU D C 1
ATOM 10393 O O . GLU D 1 230 ? 25.156 99.758 23.318 1.00 44.30 230 GLU D O 1
ATOM 10399 N N . GLU D 1 231 ? 24.321 97.706 23.268 1.00 45.59 231 GLU D N 1
ATOM 10400 C CA . GLU D 1 231 ? 22.974 98.154 23.502 1.00 50.26 231 GLU D CA 1
ATOM 10401 C C . GLU D 1 231 ? 22.813 98.742 24.914 1.00 50.66 231 GLU D C 1
ATOM 10402 O O . GLU D 1 231 ? 22.185 99.796 25.090 1.00 51.51 231 GLU D O 1
ATOM 10408 N N . LEU D 1 232 ? 23.404 98.070 25.903 1.00 49.65 232 LEU D N 1
ATOM 10409 C CA . LEU D 1 232 ? 23.377 98.527 27.300 1.00 44.48 232 LEU D CA 1
ATOM 10410 C C . LEU D 1 232 ? 24.000 99.902 27.390 1.00 45.03 232 LEU D C 1
ATOM 10411 O O . LEU D 1 232 ? 23.457 100.812 28.003 1.00 41.89 232 LEU D O 1
ATOM 10416 N N . LEU D 1 233 ? 25.135 100.038 26.723 1.00 45.05 233 LEU D N 1
ATOM 10417 C CA . LEU D 1 233 ? 25.942 101.239 26.805 1.00 48.45 233 LEU D CA 1
ATOM 10418 C C . LEU D 1 233 ? 25.266 102.452 26.208 1.00 53.95 233 LEU D C 1
ATOM 10419 O O . LEU D 1 233 ? 25.613 103.578 26.561 1.00 56.57 233 LEU D O 1
ATOM 10424 N N . SER D 1 234 ? 24.302 102.232 25.313 1.00 55.08 234 SER D N 1
ATOM 10425 C CA . SER D 1 234 ? 23.571 103.346 24.697 1.00 56.38 234 SER D CA 1
ATOM 10426 C C . SER D 1 234 ? 22.070 103.344 24.977 1.00 54.45 234 SER D C 1
ATOM 10427 O O . SER D 1 234 ? 21.362 104.167 24.446 1.00 60.83 234 SER D O 1
ATOM 10430 N N . SER D 1 235 ? 21.580 102.434 25.805 1.00 53.37 235 SER D N 1
ATOM 10431 C CA . SER D 1 235 ? 20.186 102.492 26.248 1.00 53.37 235 SER D CA 1
ATOM 10432 C C . SER D 1 235 ? 19.914 103.763 27.059 1.00 57.16 235 SER D C 1
ATOM 10433 O O . SER D 1 235 ? 20.480 103.950 28.129 1.00 59.39 235 SER D O 1
ATOM 10436 N N . PRO D 1 236 ? 19.052 104.655 26.543 1.00 65.53 236 PRO D N 1
ATOM 10437 C CA . PRO D 1 236 ? 18.788 105.881 27.278 1.00 61.87 236 PRO D CA 1
ATOM 10438 C C . PRO D 1 236 ? 18.170 105.622 28.624 1.00 58.82 236 PRO D C 1
ATOM 10439 O O . PRO D 1 236 ? 18.482 106.320 29.563 1.00 62.38 236 PRO D O 1
ATOM 10443 N N . LYS D 1 237 ? 17.288 104.636 28.695 1.00 60.61 237 LYS D N 1
ATOM 10444 C CA . LYS D 1 237 ? 16.640 104.266 29.930 1.00 62.07 237 LYS D CA 1
ATOM 10445 C C . LYS D 1 237 ? 17.702 103.855 30.962 1.00 57.72 237 LYS D C 1
ATOM 10446 O O . LYS D 1 237 ? 17.660 104.275 32.111 1.00 53.61 237 LYS D O 1
ATOM 10452 N N . ASP D 1 238 ? 18.638 103.022 30.551 1.00 52.85 238 ASP D N 1
ATOM 10453 C CA . ASP D 1 238 ? 19.618 102.516 31.476 1.00 51.14 238 ASP D CA 1
ATOM 10454 C C . ASP D 1 238 ? 20.649 103.581 31.811 1.00 49.93 238 ASP D C 1
ATOM 10455 O O . ASP D 1 238 ? 21.013 103.714 32.974 1.00 47.52 238 ASP D O 1
ATOM 10460 N N . LEU D 1 239 ? 21.088 104.359 30.821 1.00 47.94 239 LEU D N 1
ATOM 10461 C CA . LEU D 1 239 ? 21.981 105.490 31.091 1.00 47.72 239 LEU D CA 1
ATOM 10462 C C . LEU D 1 239 ? 21.385 106.437 32.135 1.00 47.02 239 LEU D C 1
ATOM 10463 O O . LEU D 1 239 ? 22.097 106.934 33.025 1.00 47.71 239 LEU D O 1
ATOM 10468 N N . HIS D 1 240 ? 20.086 106.666 32.051 1.00 45.86 240 HIS D N 1
ATOM 10469 C CA . HIS D 1 240 ? 19.445 107.597 32.957 1.00 50.45 240 HIS D CA 1
ATOM 10470 C C . HIS D 1 240 ? 19.419 107.037 34.373 1.00 49.64 240 HIS D C 1
ATOM 10471 O O . HIS D 1 240 ? 19.728 107.749 35.330 1.00 46.96 240 HIS D O 1
ATOM 10478 N N A GLU D 1 241 ? 19.035 105.769 34.518 0.50 48.42 241 GLU D N 1
ATOM 10479 N N B GLU D 1 241 ? 19.038 105.771 34.500 0.50 47.86 241 GLU D N 1
ATOM 10480 C CA A GLU D 1 241 ? 18.975 105.167 35.850 0.50 50.43 241 GLU D CA 1
ATOM 10481 C CA B GLU D 1 241 ? 18.965 105.138 35.806 0.50 49.35 241 GLU D CA 1
ATOM 10482 C C A GLU D 1 241 ? 20.368 105.069 36.488 0.50 47.11 241 GLU D C 1
ATOM 10483 C C B GLU D 1 241 ? 20.350 105.034 36.476 0.50 46.59 241 GLU D C 1
ATOM 10484 O O A GLU D 1 241 ? 20.507 105.273 37.680 0.50 44.94 241 GLU D O 1
ATOM 10485 O O B GLU D 1 241 ? 20.464 105.210 37.675 0.50 44.33 241 GLU D O 1
ATOM 10496 N N . HIS D 1 242 ? 21.385 104.783 35.677 1.00 44.92 242 HIS D N 1
ATOM 10497 C CA . HIS D 1 242 ? 22.751 104.726 36.144 1.00 42.67 242 HIS D CA 1
ATOM 10498 C C . HIS D 1 242 ? 23.234 106.079 36.660 1.00 43.27 242 HIS D C 1
ATOM 10499 O O . HIS D 1 242 ? 23.840 106.161 37.731 1.00 43.07 242 HIS D O 1
ATOM 10506 N N . ALA D 1 243 ? 22.942 107.132 35.914 1.00 43.47 243 ALA D N 1
ATOM 10507 C CA . ALA D 1 243 ? 23.288 108.477 36.342 1.00 44.20 243 ALA D CA 1
ATOM 10508 C C . ALA D 1 243 ? 22.613 108.806 37.673 1.00 43.95 243 ALA D C 1
ATOM 10509 O O . ALA D 1 243 ? 23.216 109.512 38.502 1.00 41.94 243 ALA D O 1
ATOM 10511 N N . VAL D 1 244 ? 21.399 108.290 37.903 1.00 43.26 244 VAL D N 1
ATOM 10512 C CA . VAL D 1 244 ? 20.742 108.521 39.209 1.00 46.11 244 VAL D CA 1
ATOM 10513 C C . VAL D 1 244 ? 21.506 107.852 40.359 1.00 43.89 244 VAL D C 1
ATOM 10514 O O . VAL D 1 244 ? 21.698 108.454 41.425 1.00 43.18 244 VAL D O 1
ATOM 10518 N N . VAL D 1 245 ? 21.956 106.624 40.123 1.00 40.00 245 VAL D N 1
ATOM 10519 C CA . VAL D 1 245 ? 22.770 105.922 41.095 1.00 39.22 245 VAL D CA 1
ATOM 10520 C C . VAL D 1 245 ? 24.113 106.670 41.336 1.00 38.31 245 VAL D C 1
ATOM 10521 O O . VAL D 1 245 ? 24.494 106.931 42.494 1.00 40.63 245 VAL D O 1
ATOM 10525 N N . VAL D 1 246 ? 24.768 107.091 40.263 1.00 34.89 246 VAL D N 1
ATOM 10526 C CA . VAL D 1 246 ? 26.004 107.824 40.376 1.00 34.71 246 VAL D CA 1
ATOM 10527 C C . VAL D 1 246 ? 25.828 109.116 41.208 1.00 36.82 246 VAL D C 1
ATOM 10528 O O . VAL D 1 246 ? 26.648 109.430 42.086 1.00 37.91 246 VAL D O 1
ATOM 10532 N N . GLU D 1 247 ? 24.724 109.818 41.003 1.00 39.66 247 GLU D N 1
ATOM 10533 C CA . GLU D 1 247 ? 24.443 110.999 41.788 1.00 41.17 247 GLU D CA 1
ATOM 10534 C C . GLU D 1 247 ? 24.345 110.675 43.265 1.00 40.71 247 GLU D C 1
ATOM 10535 O O . GLU D 1 247 ? 24.838 111.431 44.101 1.00 42.45 247 GLU D O 1
ATOM 10541 N N . ALA D 1 248 ? 23.742 109.541 43.589 1.00 37.80 248 ALA D N 1
ATOM 10542 C CA . ALA D 1 248 ? 23.623 109.156 44.979 1.00 36.99 248 ALA D CA 1
ATOM 10543 C C . ALA D 1 248 ? 24.990 108.784 45.593 1.00 34.23 248 ALA D C 1
ATOM 10544 O O . ALA D 1 248 ? 25.250 109.121 46.733 1.00 33.31 248 ALA D O 1
ATOM 10546 N N . VAL D 1 249 ? 25.872 108.144 44.825 1.00 32.57 249 VAL D N 1
ATOM 10547 C CA . VAL D 1 249 ? 27.207 107.833 45.327 1.00 29.16 249 VAL D CA 1
ATOM 10548 C C . VAL D 1 249 ? 27.967 109.148 45.574 1.00 30.93 249 VAL D C 1
ATOM 10549 O O . VAL D 1 249 ? 28.505 109.378 46.665 1.00 31.35 249 VAL D O 1
ATOM 10553 N N . ALA D 1 250 ? 27.959 110.051 44.594 1.00 31.99 250 ALA D N 1
ATOM 10554 C CA . ALA D 1 250 ? 28.572 111.372 44.785 1.00 32.03 250 ALA D CA 1
ATOM 10555 C C . ALA D 1 250 ? 28.015 112.142 46.020 1.00 32.55 250 ALA D C 1
ATOM 10556 O O . ALA D 1 250 ? 28.788 112.654 46.828 1.00 33.56 250 ALA D O 1
ATOM 10558 N N . ALA D 1 251 ? 26.693 112.207 46.146 1.00 32.90 251 ALA D N 1
ATOM 10559 C CA . ALA D 1 251 ? 25.999 112.850 47.264 1.00 34.81 251 ALA D CA 1
ATOM 10560 C C . ALA D 1 251 ? 26.467 112.335 48.594 1.00 31.92 251 ALA D C 1
ATOM 10561 O O . ALA D 1 251 ? 26.671 113.104 49.519 1.00 32.10 251 ALA D O 1
ATOM 10563 N N . ALA D 1 252 ? 26.621 111.025 48.681 1.00 30.71 252 ALA D N 1
ATOM 10564 C CA . ALA D 1 252 ? 27.052 110.376 49.927 1.00 30.80 252 ALA D CA 1
ATOM 10565 C C . ALA D 1 252 ? 28.510 110.700 50.241 1.00 30.32 252 ALA D C 1
ATOM 10566 O O . ALA D 1 252 ? 28.893 110.777 51.411 1.00 31.00 252 ALA D O 1
ATOM 10568 N N . LEU D 1 253 ? 29.309 110.891 49.198 1.00 29.27 253 LEU D N 1
ATOM 10569 C CA . LEU D 1 253 ? 30.726 111.081 49.350 1.00 29.64 253 LEU D CA 1
ATOM 10570 C C . LEU D 1 253 ? 31.185 112.549 49.459 1.00 30.85 253 LEU D C 1
ATOM 10571 O O . LEU D 1 253 ? 32.244 112.836 50.056 1.00 29.36 253 LEU D O 1
ATOM 10576 N N . ARG D 1 254 ? 30.419 113.474 48.885 1.00 33.59 254 ARG D N 1
ATOM 10577 C CA . ARG D 1 254 ? 30.771 114.919 48.975 1.00 35.18 254 ARG D CA 1
ATOM 10578 C C . ARG D 1 254 ? 31.182 115.406 50.376 1.00 34.18 254 ARG D C 1
ATOM 10579 O O . ARG D 1 254 ? 32.213 116.035 50.548 1.00 35.77 254 ARG D O 1
ATOM 10587 N N . PRO D 1 255 ? 30.397 115.097 51.387 1.00 30.69 255 PRO D N 1
ATOM 10588 C CA . PRO D 1 255 ? 30.766 115.646 52.662 1.00 32.47 255 PRO D CA 1
ATOM 10589 C C . PRO D 1 255 ? 32.113 115.134 53.195 1.00 33.03 255 PRO D C 1
ATOM 10590 O O . PRO D 1 255 ? 32.664 115.739 54.101 1.00 30.77 255 PRO D O 1
ATOM 10594 N N . TYR D 1 256 ? 32.589 113.993 52.685 1.00 32.18 256 TYR D N 1
ATOM 10595 C CA . TYR D 1 256 ? 33.868 113.417 53.133 1.00 31.30 256 TYR D CA 1
ATOM 10596 C C . TYR D 1 256 ? 35.097 113.819 52.292 1.00 31.57 256 TYR D C 1
ATOM 10597 O O . TYR D 1 256 ? 36.230 113.622 52.742 1.00 30.33 256 TYR D O 1
ATOM 10606 N N . CYS D 1 257 ? 34.894 114.372 51.090 1.00 32.47 257 CYS D N 1
ATOM 10607 C CA . CYS D 1 257 ? 36.018 114.616 50.171 1.00 33.67 257 CYS D CA 1
ATOM 10608 C C . CYS D 1 257 ? 36.253 116.068 49.814 1.00 34.64 257 CYS D C 1
ATOM 10609 O O . CYS D 1 257 ? 35.297 116.770 49.639 1.00 38.63 257 CYS D O 1
ATOM 10612 N N . HIS D 1 258 ? 37.506 116.530 49.742 1.00 38.56 258 HIS D N 1
ATOM 10613 C CA . HIS D 1 258 ? 37.772 117.867 49.171 1.00 41.53 258 HIS D CA 1
ATOM 10614 C C . HIS D 1 258 ? 37.655 117.827 47.661 1.00 38.45 258 HIS D C 1
ATOM 10615 O O . HIS D 1 258 ? 37.204 118.801 47.058 1.00 39.65 258 HIS D O 1
ATOM 10622 N N . THR D 1 259 ? 38.023 116.710 47.053 1.00 35.81 259 THR D N 1
ATOM 10623 C CA . THR D 1 259 ? 37.810 116.556 45.638 1.00 39.05 259 THR D CA 1
ATOM 10624 C C . THR D 1 259 ? 37.168 115.210 45.276 1.00 36.24 259 THR D C 1
ATOM 10625 O O . THR D 1 259 ? 37.409 114.238 45.923 1.00 35.52 259 THR D O 1
ATOM 10629 N N . LEU D 1 260 ? 36.343 115.189 44.241 1.00 35.59 260 LEU D N 1
ATOM 10630 C CA . LEU D 1 260 ? 35.727 113.975 43.685 1.00 35.05 260 LEU D CA 1
ATOM 10631 C C . LEU D 1 260 ? 35.944 113.906 42.175 1.00 35.60 260 LEU D C 1
ATOM 10632 O O . LEU D 1 260 ? 35.947 114.930 41.522 1.00 37.62 260 LEU D O 1
ATOM 10637 N N . TYR D 1 261 ? 36.101 112.714 41.630 1.00 33.73 261 TYR D N 1
ATOM 10638 C CA . TYR D 1 261 ? 36.209 112.519 40.199 1.00 36.95 261 TYR D CA 1
ATOM 10639 C C . TYR D 1 261 ? 35.050 111.669 39.806 1.00 35.27 261 TYR D C 1
ATOM 10640 O O . TYR D 1 261 ? 34.947 110.541 40.257 1.00 34.87 261 TYR D O 1
ATOM 10649 N N . VAL D 1 262 ? 34.147 112.230 39.015 1.00 33.57 262 VAL D N 1
ATOM 10650 C CA . VAL D 1 262 ? 32.941 111.557 38.589 1.00 33.83 262 VAL D CA 1
ATOM 10651 C C . VAL D 1 262 ? 32.919 111.544 37.066 1.00 37.30 262 VAL D C 1
ATOM 10652 O O . VAL D 1 262 ? 32.764 112.597 36.433 1.00 38.74 262 VAL D O 1
ATOM 10656 N N . PRO D 1 263 ? 33.130 110.363 36.474 1.00 38.98 263 PRO D N 1
ATOM 10657 C CA . PRO D 1 263 ? 33.155 110.218 35.047 1.00 38.57 263 PRO D CA 1
ATOM 10658 C C . PRO D 1 263 ? 31.871 110.640 34.408 1.00 42.20 263 PRO D C 1
ATOM 10659 O O . PRO D 1 263 ? 30.776 110.366 34.926 1.00 39.87 263 PRO D O 1
ATOM 10663 N N . GLU D 1 264 ? 32.025 111.285 33.256 1.00 43.89 264 GLU D N 1
ATOM 10664 C CA . GLU D 1 264 ? 30.894 111.743 32.505 1.00 45.48 264 GLU D CA 1
ATOM 10665 C C . GLU D 1 264 ? 29.972 110.596 32.160 1.00 41.16 264 GLU D C 1
ATOM 10666 O O . GLU D 1 264 ? 28.761 110.703 32.270 1.00 39.67 264 GLU D O 1
ATOM 10672 N N . LYS D 1 265 ? 30.556 109.496 31.731 1.00 42.72 265 LYS D N 1
ATOM 10673 C CA . LYS D 1 265 ? 29.771 108.389 31.192 1.00 46.04 265 LYS D CA 1
ATOM 10674 C C . LYS D 1 265 ? 30.216 107.067 31.779 1.00 42.91 265 LYS D C 1
ATOM 10675 O O . LYS D 1 265 ? 31.383 106.876 32.102 1.00 39.11 265 LYS D O 1
ATOM 10681 N N . PRO D 1 266 ? 29.284 106.132 31.897 1.00 41.75 266 PRO D N 1
ATOM 10682 C CA . PRO D 1 266 ? 29.639 104.818 32.351 1.00 41.46 266 PRO D CA 1
ATOM 10683 C C . PRO D 1 266 ? 30.336 104.001 31.287 1.00 38.93 266 PRO D C 1
ATOM 10684 O O . PRO D 1 266 ? 30.137 104.247 30.131 1.00 42.22 266 PRO D O 1
ATOM 10688 N N . SER D 1 267 ? 31.136 103.038 31.702 1.00 37.48 267 SER D N 1
ATOM 10689 C CA . SER D 1 267 ? 31.624 101.991 30.834 1.00 38.35 267 SER D CA 1
ATOM 10690 C C . SER D 1 267 ? 30.810 100.721 31.051 1.00 39.16 267 SER D C 1
ATOM 10691 O O . SER D 1 267 ? 29.948 100.667 31.912 1.00 40.58 267 SER D O 1
ATOM 10694 N N . VAL D 1 268 ? 31.072 99.701 30.262 1.00 39.34 268 VAL D N 1
ATOM 10695 C CA . VAL D 1 268 ? 30.492 98.392 30.505 1.00 40.85 268 VAL D CA 1
ATOM 10696 C C . VAL D 1 268 ? 31.575 97.502 31.060 1.00 38.28 268 VAL D C 1
ATOM 10697 O O . VAL D 1 268 ? 32.689 97.530 30.585 1.00 38.73 268 VAL D O 1
ATOM 10701 N N . ILE D 1 269 ? 31.249 96.705 32.065 1.00 37.84 269 ILE D N 1
ATOM 10702 C CA . ILE D 1 269 ? 32.165 95.665 32.535 1.00 37.67 269 ILE D CA 1
ATOM 10703 C C . ILE D 1 269 ? 31.423 94.348 32.494 1.00 38.10 269 ILE D C 1
ATOM 10704 O O . ILE D 1 269 ? 30.209 94.315 32.257 1.00 39.44 269 ILE D O 1
ATOM 10709 N N . HIS D 1 270 ? 32.145 93.260 32.725 1.00 38.46 270 HIS D N 1
ATOM 10710 C CA . HIS D 1 270 ? 31.520 91.954 32.720 1.00 40.29 270 HIS D CA 1
ATOM 10711 C C . HIS D 1 270 ? 32.025 90.983 33.809 1.00 40.39 270 HIS D C 1
ATOM 10712 O O . HIS D 1 270 ? 33.179 91.059 34.256 1.00 39.76 270 HIS D O 1
ATOM 10719 N N . SER D 1 271 ? 31.126 90.095 34.218 1.00 38.17 271 SER D N 1
ATOM 10720 C CA . SER D 1 271 ? 31.483 88.823 34.845 1.00 41.70 271 SER D CA 1
ATOM 10721 C C . SER D 1 271 ? 31.094 87.773 33.818 1.00 43.05 271 SER D C 1
ATOM 10722 O O . SER D 1 271 ? 30.559 88.135 32.779 1.00 45.62 271 SER D O 1
ATOM 10725 N N . GLU D 1 272 ? 31.319 86.492 34.111 1.00 41.76 272 GLU D N 1
ATOM 10726 C CA . GLU D 1 272 ? 30.903 85.416 33.203 1.00 42.31 272 GLU D CA 1
ATOM 10727 C C . GLU D 1 272 ? 29.399 85.428 32.955 1.00 41.53 272 GLU D C 1
ATOM 10728 O O . GLU D 1 272 ? 28.963 85.105 31.887 1.00 47.88 272 GLU D O 1
ATOM 10734 N N . ALA D 1 273 ? 28.609 85.831 33.921 1.00 39.88 273 ALA D N 1
ATOM 10735 C CA . ALA D 1 273 ? 27.166 85.848 33.747 1.00 39.53 273 ALA D CA 1
ATOM 10736 C C . ALA D 1 273 ? 26.573 87.119 33.099 1.00 39.96 273 ALA D C 1
ATOM 10737 O O . ALA D 1 273 ? 25.568 87.041 32.402 1.00 38.08 273 ALA D O 1
ATOM 10747 N N . TRP D 1 275 ? 26.726 91.541 31.764 1.00 37.46 275 TRP D N 1
ATOM 10748 C CA . TRP D 1 275 ? 27.238 92.860 31.454 1.00 35.42 275 TRP D CA 1
ATOM 10749 C C . TRP D 1 275 ? 26.633 93.829 32.462 1.00 35.29 275 TRP D C 1
ATOM 10750 O O . TRP D 1 275 ? 25.474 93.702 32.828 1.00 35.21 275 TRP D O 1
ATOM 10761 N N . HIS D 1 276 ? 27.426 94.819 32.870 1.00 37.18 276 HIS D N 1
ATOM 10762 C CA . HIS D 1 276 ? 27.011 95.847 33.808 1.00 36.50 276 HIS D CA 1
ATOM 10763 C C . HIS D 1 276 ? 27.485 97.221 33.377 1.00 35.46 276 HIS D C 1
ATOM 10764 O O . HIS D 1 276 ? 28.625 97.371 33.008 1.00 34.25 276 HIS D O 1
ATOM 10771 N N . LEU D 1 277 ? 26.598 98.206 33.416 1.00 37.59 277 LEU D N 1
ATOM 10772 C CA . LEU D 1 277 ? 26.978 99.612 33.323 1.00 38.72 277 LEU D CA 1
ATOM 10773 C C . LEU D 1 277 ? 27.688 100.016 34.617 1.00 35.19 277 LEU D C 1
ATOM 10774 O O . LEU D 1 277 ? 27.120 99.880 35.664 1.00 33.19 277 LEU D O 1
ATOM 10779 N N . SER D 1 278 ? 28.894 100.550 34.502 1.00 34.50 278 SER D N 1
ATOM 10780 C CA . SER D 1 278 ? 29.801 100.770 35.608 1.00 33.22 278 SER D CA 1
ATOM 10781 C C . SER D 1 278 ? 30.386 102.171 35.587 1.00 33.88 278 SER D C 1
ATOM 10782 O O . SER D 1 278 ? 30.785 102.637 34.515 1.00 35.91 278 SER D O 1
ATOM 10785 N N . THR D 1 279 ? 30.495 102.795 36.767 1.00 32.37 279 THR D N 1
ATOM 10786 C CA . THR D 1 279 ? 31.234 104.051 36.960 1.00 32.44 279 THR D CA 1
ATOM 10787 C C . THR D 1 279 ? 32.135 103.982 38.191 1.00 31.90 279 THR D C 1
ATOM 10788 O O . THR D 1 279 ? 31.676 103.591 39.268 1.00 31.85 279 THR D O 1
ATOM 10792 N N . GLU D 1 280 ? 33.403 104.344 38.033 1.00 32.08 280 GLU D N 1
ATOM 10793 C CA . GLU D 1 280 ? 34.305 104.504 39.156 1.00 34.49 280 GLU D CA 1
ATOM 10794 C C . GLU D 1 280 ? 34.322 105.920 39.585 1.00 31.39 280 GLU D C 1
ATOM 10795 O O . GLU D 1 280 ? 34.779 106.751 38.854 1.00 34.02 280 GLU D O 1
ATOM 10801 N N . VAL D 1 281 ? 33.795 106.168 40.766 1.00 28.91 281 VAL D N 1
ATOM 10802 C CA . VAL D 1 281 ? 33.842 107.430 41.414 1.00 29.23 281 VAL D CA 1
ATOM 10803 C C . VAL D 1 281 ? 35.055 107.405 42.368 1.00 29.79 281 VAL D C 1
ATOM 10804 O O . VAL D 1 281 ? 35.157 106.509 43.210 1.00 31.32 281 VAL D O 1
ATOM 10808 N N . LYS D 1 282 ? 35.961 108.366 42.218 1.00 29.53 282 LYS D N 1
ATOM 10809 C CA . LYS D 1 282 ? 37.132 108.482 43.032 1.00 31.55 282 LYS D CA 1
ATOM 10810 C C . LYS D 1 282 ? 37.098 109.755 43.845 1.00 31.25 282 LYS D C 1
ATOM 10811 O O . LYS D 1 282 ? 36.596 110.766 43.401 1.00 30.29 282 LYS D O 1
ATOM 10817 N N . GLY D 1 283 ? 37.682 109.706 45.043 1.00 30.71 283 GLY D N 1
ATOM 10818 C CA . GLY D 1 283 ? 37.695 110.851 45.949 1.00 28.95 283 GLY D CA 1
ATOM 10819 C C . GLY D 1 283 ? 38.979 110.976 46.694 1.00 27.25 283 GLY D C 1
ATOM 10820 O O . GLY D 1 283 ? 39.777 110.040 46.755 1.00 26.37 283 GLY D O 1
ATOM 10821 N N . GLU D 1 284 ? 39.172 112.146 47.267 1.00 29.47 284 GLU D N 1
ATOM 10822 C CA . GLU D 1 284 ? 40.263 112.388 48.184 1.00 32.05 284 GLU D CA 1
ATOM 10823 C C . GLU D 1 284 ? 39.673 112.918 49.443 1.00 29.88 284 GLU D C 1
ATOM 10824 O O . GLU D 1 284 ? 39.091 114.018 49.467 1.00 29.22 284 GLU D O 1
ATOM 10830 N N . LEU D 1 285 ? 39.891 112.174 50.510 1.00 28.90 285 LEU D N 1
ATOM 10831 C CA . LEU D 1 285 ? 39.288 112.491 51.774 1.00 28.58 285 LEU D CA 1
ATOM 10832 C C . LEU D 1 285 ? 39.830 113.806 52.331 1.00 29.11 285 LEU D C 1
ATOM 10833 O O . LEU D 1 285 ? 40.958 114.178 52.025 1.00 29.30 285 LEU D O 1
ATOM 10838 N N . LYS D 1 286 ? 39.019 114.469 53.158 1.00 30.33 286 LYS D N 1
ATOM 10839 C CA . LYS D 1 286 ? 39.448 115.632 53.928 1.00 32.22 286 LYS D CA 1
ATOM 10840 C C . LYS D 1 286 ? 40.112 115.201 55.203 1.00 30.32 286 LYS D C 1
ATOM 10841 O O . LYS D 1 286 ? 41.006 115.824 55.682 1.00 29.69 286 LYS D O 1
ATOM 10847 N N . ASN D 1 287 ? 39.613 114.150 55.809 1.00 29.91 287 ASN D N 1
ATOM 10848 C CA . ASN D 1 287 ? 40.034 113.812 57.143 1.00 27.66 287 ASN D CA 1
ATOM 10849 C C . ASN D 1 287 ? 40.693 112.441 57.152 1.00 25.71 287 ASN D C 1
ATOM 10850 O O . ASN D 1 287 ? 40.074 111.470 56.885 1.00 25.18 287 ASN D O 1
ATOM 10855 N N . PRO D 1 288 ? 41.941 112.357 57.540 1.00 26.29 288 PRO D N 1
ATOM 10856 C CA . PRO D 1 288 ? 42.567 111.048 57.607 1.00 26.52 288 PRO D CA 1
ATOM 10857 C C . PRO D 1 288 ? 41.905 110.058 58.524 1.00 27.30 288 PRO D C 1
ATOM 10858 O O . PRO D 1 288 ? 42.127 108.884 58.356 1.00 30.84 288 PRO D O 1
ATOM 10862 N N . ASN D 1 289 ? 41.169 110.506 59.521 1.00 26.35 289 ASN D N 1
ATOM 10863 C CA . ASN D 1 289 ? 40.464 109.585 60.400 1.00 26.74 289 ASN D CA 1
ATOM 10864 C C . ASN D 1 289 ? 39.196 108.971 59.825 1.00 25.62 289 ASN D C 1
ATOM 10865 O O . ASN D 1 289 ? 38.617 108.148 60.473 1.00 27.96 289 ASN D O 1
ATOM 10870 N N . THR D 1 290 ? 38.735 109.332 58.639 1.00 24.44 290 THR D N 1
ATOM 10871 C CA . THR D 1 290 ? 37.507 108.699 58.107 1.00 23.23 290 THR D CA 1
ATOM 10872 C C . THR D 1 290 ? 37.873 107.278 57.637 1.00 22.94 290 THR D C 1
ATOM 10873 O O . THR D 1 290 ? 38.759 107.080 56.783 1.00 22.39 290 THR D O 1
ATOM 10877 N N . SER D 1 291 ? 37.231 106.289 58.217 1.00 20.69 291 SER D N 1
ATOM 10878 C CA . SER D 1 291 ? 37.475 104.917 57.840 1.00 19.91 291 SER D CA 1
ATOM 10879 C C . SER D 1 291 ? 36.636 104.443 56.686 1.00 19.49 291 SER D C 1
ATOM 10880 O O . SER D 1 291 ? 35.543 104.963 56.388 1.00 18.68 291 SER D O 1
ATOM 10883 N N . SER D 1 292 ? 37.136 103.385 56.048 1.00 19.81 292 SER D N 1
ATOM 10884 C CA . SER D 1 292 ? 36.417 102.774 54.966 1.00 19.15 292 SER D CA 1
ATOM 10885 C C . SER D 1 292 ? 35.069 102.355 55.471 1.00 19.89 292 SER D C 1
ATOM 10886 O O . SER D 1 292 ? 34.121 102.392 54.743 1.00 20.86 292 SER D O 1
ATOM 10889 N N . LEU D 1 293 ? 34.970 101.927 56.724 1.00 19.89 293 LEU D N 1
ATOM 10890 C CA . LEU D 1 293 ? 33.714 101.364 57.180 1.00 20.32 293 LEU D CA 1
ATOM 10891 C C . LEU D 1 293 ? 32.711 102.501 57.306 1.00 20.54 293 LEU D C 1
ATOM 10892 O O . LEU D 1 293 ? 31.527 102.300 57.090 1.00 20.73 293 LEU D O 1
ATOM 10897 N N . GLU D 1 294 ? 33.192 103.665 57.722 1.00 20.91 294 GLU D N 1
ATOM 10898 C CA . GLU D 1 294 ? 32.341 104.843 57.844 1.00 23.26 294 GLU D CA 1
ATOM 10899 C C . GLU D 1 294 ? 31.832 105.252 56.434 1.00 22.76 294 GLU D C 1
ATOM 10900 O O . GLU D 1 294 ? 30.656 105.560 56.219 1.00 23.33 294 GLU D O 1
ATOM 10906 N N . LEU D 1 295 ? 32.708 105.194 55.454 1.00 22.70 295 LEU D N 1
ATOM 10907 C CA . LEU D 1 295 ? 32.246 105.468 54.091 1.00 23.98 295 LEU D CA 1
ATOM 10908 C C . LEU D 1 295 ? 31.226 104.445 53.613 1.00 24.41 295 LEU D C 1
ATOM 10909 O O . LEU D 1 295 ? 30.252 104.798 52.949 1.00 25.57 295 LEU D O 1
ATOM 10914 N N . ALA D 1 296 ? 31.436 103.178 53.943 1.00 22.40 296 ALA D N 1
ATOM 10915 C CA . ALA D 1 296 ? 30.514 102.151 53.479 1.00 22.66 296 ALA D CA 1
ATOM 10916 C C . ALA D 1 296 ? 29.136 102.404 54.050 1.00 23.20 296 ALA D C 1
ATOM 10917 O O . ALA D 1 296 ? 28.133 102.411 53.333 1.00 25.51 296 ALA D O 1
ATOM 10919 N N . ILE D 1 297 ? 29.087 102.680 55.332 1.00 23.42 297 ILE D N 1
ATOM 10920 C CA . ILE D 1 297 ? 27.808 102.971 55.961 1.00 24.29 297 ILE D CA 1
ATOM 10921 C C . ILE D 1 297 ? 27.166 104.199 55.335 1.00 24.60 297 ILE D C 1
ATOM 10922 O O . ILE D 1 297 ? 25.965 104.234 55.167 1.00 24.68 297 ILE D O 1
ATOM 10927 N N . ALA D 1 298 ? 27.959 105.223 55.017 1.00 25.88 298 ALA D N 1
ATOM 10928 C CA . ALA D 1 298 ? 27.392 106.451 54.385 1.00 25.12 298 ALA D CA 1
ATOM 10929 C C . ALA D 1 298 ? 26.728 106.117 53.074 1.00 26.32 298 ALA D C 1
ATOM 10930 O O . ALA D 1 298 ? 25.717 106.737 52.718 1.00 27.51 298 ALA D O 1
ATOM 10932 N N . LEU D 1 299 ? 27.268 105.115 52.369 1.00 25.62 299 LEU D N 1
ATOM 10933 C CA . LEU D 1 299 ? 26.770 104.756 51.059 1.00 26.40 299 LEU D CA 1
ATOM 10934 C C . LEU D 1 299 ? 25.740 103.671 51.080 1.00 30.46 299 LEU D C 1
ATOM 10935 O O . LEU D 1 299 ? 25.167 103.374 50.054 1.00 30.95 299 LEU D O 1
ATOM 10940 N N . HIS D 1 300 ? 25.555 102.986 52.201 1.00 32.46 300 HIS D N 1
ATOM 10941 C CA . HIS D 1 300 ? 24.832 101.739 52.112 1.00 33.67 300 HIS D CA 1
ATOM 10942 C C . HIS D 1 300 ? 23.393 101.906 52.561 1.00 33.16 300 HIS D C 1
ATOM 10943 O O . HIS D 1 300 ? 23.136 102.579 53.537 1.00 32.59 300 HIS D O 1
ATOM 10950 N N . PRO D 1 301 ? 22.455 101.294 51.831 1.00 34.83 301 PRO D N 1
ATOM 10951 C CA . PRO D 1 301 ? 22.568 100.571 50.564 1.00 36.47 301 PRO D CA 1
ATOM 10952 C C . PRO D 1 301 ? 22.417 101.548 49.412 1.00 37.08 301 PRO D C 1
ATOM 10953 O O . PRO D 1 301 ? 21.762 102.556 49.608 1.00 42.48 301 PRO D O 1
ATOM 10957 N N . THR D 1 302 ? 22.992 101.296 48.234 1.00 40.73 302 THR D N 1
ATOM 10958 C CA . THR D 1 302 ? 22.778 102.255 47.133 1.00 44.09 302 THR D CA 1
ATOM 10959 C C . THR D 1 302 ? 21.476 101.963 46.447 1.00 46.64 302 THR D C 1
ATOM 10960 O O . THR D 1 302 ? 20.896 100.877 46.600 1.00 41.00 302 THR D O 1
ATOM 10964 N N . PRO D 1 303 ? 21.009 102.938 45.669 1.00 47.30 303 PRO D N 1
ATOM 10965 C CA . PRO D 1 303 ? 19.779 102.748 44.947 1.00 50.11 303 PRO D CA 1
ATOM 10966 C C . PRO D 1 303 ? 19.863 101.605 43.970 1.00 46.11 303 PRO D C 1
ATOM 10967 O O . PRO D 1 303 ? 18.850 101.126 43.567 1.00 52.72 303 PRO D O 1
ATOM 10971 N N . ALA D 1 304 ? 21.061 101.169 43.612 1.00 42.86 304 ALA D N 1
ATOM 10972 C CA . ALA D 1 304 ? 21.207 100.008 42.764 1.00 42.94 304 ALA D CA 1
ATOM 10973 C C . ALA D 1 304 ? 20.556 98.753 43.326 1.00 44.11 304 ALA D C 1
ATOM 10974 O O . ALA D 1 304 ? 20.022 97.968 42.571 1.00 49.74 304 ALA D O 1
ATOM 10976 N N . VAL D 1 305 ? 20.587 98.545 44.640 1.00 48.07 305 VAL D N 1
ATOM 10977 C CA . VAL D 1 305 ? 19.918 97.363 45.229 1.00 50.20 305 VAL D CA 1
ATOM 10978 C C . VAL D 1 305 ? 18.647 97.671 46.020 1.00 52.68 305 VAL D C 1
ATOM 10979 O O . VAL D 1 305 ? 17.912 96.763 46.368 1.00 54.35 305 VAL D O 1
ATOM 10983 N N . CYS D 1 306 ? 18.406 98.939 46.321 1.00 56.49 306 CYS D N 1
ATOM 10984 C CA . CYS D 1 306 ? 17.273 99.348 47.147 1.00 56.64 306 CYS D CA 1
ATOM 10985 C C . CYS D 1 306 ? 16.351 100.240 46.299 1.00 61.71 306 CYS D C 1
ATOM 10986 O O . CYS D 1 306 ? 15.561 99.739 45.494 1.00 60.35 306 CYS D O 1
ATOM 10989 N N . GLY D 1 307 ? 16.482 101.556 46.449 1.00 75.58 307 GLY D N 1
ATOM 10990 C CA . GLY D 1 307 ? 15.737 102.512 45.622 1.00 86.43 307 GLY D CA 1
ATOM 10991 C C . GLY D 1 307 ? 15.786 103.961 46.101 1.00 86.83 307 GLY D C 1
ATOM 10992 O O . GLY D 1 307 ? 16.539 104.308 47.038 1.00 81.64 307 GLY D O 1
ATOM 10993 N N . THR D 1 308 ? 14.964 104.793 45.452 1.00 89.45 308 THR D N 1
ATOM 10994 C CA . THR D 1 308 ? 14.849 106.221 45.759 1.00 91.55 308 THR D CA 1
ATOM 10995 C C . THR D 1 308 ? 13.386 106.609 45.936 1.00 85.71 308 THR D C 1
ATOM 10996 O O . THR D 1 308 ? 12.578 106.359 45.044 1.00 77.80 308 THR D O 1
ATOM 11000 N N . PRO D 1 309 ? 13.033 107.215 47.082 1.00 92.94 309 PRO D N 1
ATOM 11001 C CA . PRO D 1 309 ? 13.884 107.416 48.276 1.00 93.18 309 PRO D CA 1
ATOM 11002 C C . PRO D 1 309 ? 14.271 106.080 48.895 1.00 81.17 309 PRO D C 1
ATOM 11003 O O . PRO D 1 309 ? 13.516 105.130 48.801 1.00 79.79 309 PRO D O 1
ATOM 11015 N N . GLU D 1 311 ? 14.345 105.118 52.165 1.00 92.22 311 GLU D N 1
ATOM 11016 C CA . GLU D 1 311 ? 13.402 104.732 53.246 1.00 96.52 311 GLU D CA 1
ATOM 11017 C C . GLU D 1 311 ? 12.059 104.279 52.681 1.00 95.31 311 GLU D C 1
ATOM 11018 O O . GLU D 1 311 ? 11.487 103.289 53.143 1.00 87.56 311 GLU D O 1
ATOM 11024 N N . GLU D 1 312 ? 11.563 105.004 51.681 1.00 90.58 312 GLU D N 1
ATOM 11025 C CA . GLU D 1 312 ? 10.272 104.682 51.093 1.00 95.74 312 GLU D CA 1
ATOM 11026 C C . GLU D 1 312 ? 10.363 103.406 50.231 1.00 93.50 312 GLU D C 1
ATOM 11027 O O . GLU D 1 312 ? 9.496 102.529 50.316 1.00 85.35 312 GLU D O 1
ATOM 11030 N N . ALA D 1 313 ? 11.432 103.285 49.443 1.00 86.99 313 ALA D N 1
ATOM 11031 C CA . ALA D 1 313 ? 11.648 102.083 48.625 1.00 80.61 313 ALA D CA 1
ATOM 11032 C C . ALA D 1 313 ? 11.938 100.844 49.472 1.00 70.99 313 ALA D C 1
ATOM 11033 O O . ALA D 1 313 ? 11.448 99.754 49.168 1.00 62.20 313 ALA D O 1
ATOM 11035 N N . ARG D 1 314 ? 12.729 100.993 50.528 1.00 68.52 314 ARG D N 1
ATOM 11036 C CA . ARG D 1 314 ? 12.905 99.873 51.454 1.00 69.90 314 ARG D CA 1
ATOM 11037 C C . ARG D 1 314 ? 11.566 99.452 52.010 1.00 66.63 314 ARG D C 1
ATOM 11038 O O . ARG D 1 314 ? 11.327 98.257 52.161 1.00 65.36 314 ARG D O 1
ATOM 11046 N N . GLU D 1 315 ? 10.714 100.436 52.323 1.00 68.03 315 GLU D N 1
ATOM 11047 C CA . GLU D 1 315 ? 9.366 100.182 52.854 1.00 74.04 315 GLU D CA 1
ATOM 11048 C C . GLU D 1 315 ? 8.566 99.301 51.879 1.00 69.03 315 GLU D C 1
ATOM 11049 O O . GLU D 1 315 ? 8.055 98.233 52.241 1.00 68.80 315 GLU D O 1
ATOM 11051 N N . ALA D 1 316 ? 8.498 99.749 50.635 1.00 61.37 316 ALA D N 1
ATOM 11052 C CA . ALA D 1 316 ? 7.890 98.974 49.587 1.00 59.34 316 ALA D CA 1
ATOM 11053 C C . ALA D 1 316 ? 8.530 97.588 49.456 1.00 58.89 316 ALA D C 1
ATOM 11054 O O . ALA D 1 316 ? 7.825 96.595 49.317 1.00 66.03 316 ALA D O 1
ATOM 11056 N N . ILE D 1 317 ? 9.856 97.511 49.513 1.00 61.31 317 ILE D N 1
ATOM 11057 C CA . ILE D 1 317 ? 10.552 96.233 49.322 1.00 60.08 317 ILE D CA 1
ATOM 11058 C C . ILE D 1 317 ? 10.159 95.206 50.372 1.00 61.11 317 ILE D C 1
ATOM 11059 O O . ILE D 1 317 ? 9.899 94.044 50.056 1.00 59.75 317 ILE D O 1
ATOM 11064 N N . GLN D 1 318 ? 10.125 95.621 51.621 1.00 63.40 318 GLN D N 1
ATOM 11065 C CA . GLN D 1 318 ? 9.904 94.651 52.680 1.00 75.20 318 GLN D CA 1
ATOM 11066 C C . GLN D 1 318 ? 8.439 94.239 52.719 1.00 72.15 318 GLN D C 1
ATOM 11067 O O . GLN D 1 318 ? 8.142 93.091 53.014 1.00 64.16 318 GLN D O 1
ATOM 11073 N N . LYS D 1 319 ? 7.556 95.170 52.350 1.00 73.65 319 LYS D N 1
ATOM 11074 C CA . LYS D 1 319 ? 6.123 94.909 52.172 1.00 75.43 319 LYS D CA 1
ATOM 11075 C C . LYS D 1 319 ? 5.849 93.935 51.016 1.00 70.75 319 LYS D C 1
ATOM 11076 O O . LYS D 1 319 ? 5.094 92.992 51.164 1.00 66.84 319 LYS D O 1
ATOM 11079 N N . ILE D 1 320 ? 6.488 94.149 49.878 1.00 67.96 320 ILE D N 1
ATOM 11080 C CA . ILE D 1 320 ? 6.255 93.302 48.719 1.00 68.12 320 ILE D CA 1
ATOM 11081 C C . ILE D 1 320 ? 6.939 91.918 48.797 1.00 70.54 320 ILE D C 1
ATOM 11082 O O . ILE D 1 320 ? 6.407 90.934 48.283 1.00 74.96 320 ILE D O 1
ATOM 11087 N N . GLU D 1 321 ? 8.112 91.830 49.422 1.00 70.34 321 GLU D N 1
ATOM 11088 C CA . GLU D 1 321 ? 8.921 90.600 49.325 1.00 70.26 321 GLU D CA 1
ATOM 11089 C C . GLU D 1 321 ? 8.508 89.596 50.397 1.00 67.98 321 GLU D C 1
ATOM 11090 O O . GLU D 1 321 ? 8.433 89.942 51.552 1.00 66.66 321 GLU D O 1
ATOM 11096 N N . PRO D 1 322 ? 8.227 88.344 50.004 1.00 73.38 322 PRO D N 1
ATOM 11097 C CA . PRO D 1 322 ? 7.767 87.310 50.957 1.00 74.71 322 PRO D CA 1
ATOM 11098 C C . PRO D 1 322 ? 8.886 86.508 51.628 1.00 77.07 322 PRO D C 1
ATOM 11099 O O . PRO D 1 322 ? 8.659 85.410 52.133 1.00 81.20 322 PRO D O 1
ATOM 11103 N N . PHE D 1 323 ? 10.098 87.032 51.597 1.00 76.32 323 PHE D N 1
ATOM 11104 C CA . PHE D 1 323 ? 11.203 86.426 52.313 1.00 70.75 323 PHE D CA 1
ATOM 11105 C C . PHE D 1 323 ? 11.990 87.578 52.856 1.00 60.33 323 PHE D C 1
ATOM 11106 O O . PHE D 1 323 ? 11.728 88.733 52.510 1.00 56.23 323 PHE D O 1
ATOM 11114 N N . ASP D 1 324 ? 12.936 87.267 53.722 1.00 61.04 324 ASP D N 1
ATOM 11115 C CA . ASP D 1 324 ? 13.863 88.279 54.222 1.00 58.31 324 ASP D CA 1
ATOM 11116 C C . ASP D 1 324 ? 15.201 88.136 53.523 1.00 49.39 324 ASP D C 1
ATOM 11117 O O . ASP D 1 324 ? 15.796 87.048 53.492 1.00 41.76 324 ASP D O 1
ATOM 11122 N N . ARG D 1 325 ? 15.645 89.254 52.945 1.00 45.76 325 ARG D N 1
ATOM 11123 C CA . ARG D 1 325 ? 16.922 89.346 52.255 1.00 43.64 325 ARG D CA 1
ATOM 11124 C C . ARG D 1 325 ? 18.088 89.003 53.164 1.00 38.57 325 ARG D C 1
ATOM 11125 O O . ARG D 1 325 ? 19.027 88.329 52.755 1.00 36.73 325 ARG D O 1
ATOM 11133 N N . GLU D 1 326 ? 18.004 89.468 54.403 1.00 39.52 326 GLU D N 1
ATOM 11134 C CA . GLU D 1 326 ? 19.058 89.273 55.370 1.00 39.52 326 GLU D CA 1
ATOM 11135 C C . GLU D 1 326 ? 20.346 89.937 54.870 1.00 35.10 326 GLU D C 1
ATOM 11136 O O . GLU D 1 326 ? 20.382 91.136 54.730 1.00 33.58 326 GLU D O 1
ATOM 11142 N N . PHE D 1 327 ? 21.364 89.135 54.590 1.00 32.07 327 PHE D N 1
ATOM 11143 C CA . PHE D 1 327 ? 22.643 89.624 54.178 1.00 31.70 327 PHE D CA 1
ATOM 11144 C C . PHE D 1 327 ? 22.755 89.959 52.682 1.00 31.79 327 PHE D C 1
ATOM 11145 O O . PHE D 1 327 ? 23.647 90.696 52.282 1.00 30.46 327 PHE D O 1
ATOM 11153 N N . PHE D 1 328 ? 21.841 89.438 51.875 1.00 33.69 328 PHE D N 1
ATOM 11154 C CA . PHE D 1 328 ? 21.800 89.728 50.461 1.00 32.93 328 PHE D CA 1
ATOM 11155 C C . PHE D 1 328 ? 21.441 91.192 50.223 1.00 33.45 328 PHE D C 1
ATOM 11156 O O . PHE D 1 328 ? 20.453 91.697 50.771 1.00 33.36 328 PHE D O 1
ATOM 11164 N N . THR D 1 329 ? 22.266 91.841 49.387 1.00 31.64 329 THR D N 1
ATOM 11165 C CA . THR D 1 329 ? 22.295 93.303 49.180 1.00 32.04 329 THR D CA 1
ATOM 11166 C C . THR D 1 329 ? 22.695 94.090 50.407 1.00 30.95 329 THR D C 1
ATOM 11167 O O . THR D 1 329 ? 22.493 95.306 50.466 1.00 31.71 329 THR D O 1
ATOM 11171 N N . GLY D 1 330 ? 23.313 93.403 51.360 1.00 28.61 330 GLY D N 1
ATOM 11172 C CA . GLY D 1 330 ? 24.075 94.067 52.371 1.00 28.16 330 GLY D CA 1
ATOM 11173 C C . GLY D 1 330 ? 25.424 94.429 51.799 1.00 26.69 330 GLY D C 1
ATOM 11174 O O . GLY D 1 330 ? 25.571 94.604 50.601 1.00 26.08 330 GLY D O 1
ATOM 11183 N N . LEU D 1 332 ? 29.797 93.592 52.650 1.00 24.22 332 LEU D N 1
ATOM 11184 C CA . LEU D 1 332 ? 30.736 92.813 53.410 1.00 24.44 332 LEU D CA 1
ATOM 11185 C C . LEU D 1 332 ? 32.145 93.134 52.998 1.00 22.94 332 LEU D C 1
ATOM 11186 O O . LEU D 1 332 ? 32.365 93.615 51.899 1.00 22.23 332 LEU D O 1
ATOM 11191 N N . GLY D 1 333 ? 33.090 92.866 53.880 1.00 20.80 333 GLY D N 1
ATOM 11192 C CA . GLY D 1 333 ? 34.459 93.177 53.585 1.00 20.45 333 GLY D CA 1
ATOM 11193 C C . GLY D 1 333 ? 35.349 93.269 54.779 1.00 20.22 333 GLY D C 1
ATOM 11194 O O . GLY D 1 333 ? 35.131 92.557 55.779 1.00 19.82 333 GLY D O 1
ATOM 11195 N N . TRP D 1 334 ? 36.358 94.141 54.680 1.00 20.09 334 TRP D N 1
ATOM 11196 C CA . TRP D 1 334 ? 37.328 94.367 55.742 1.00 19.99 334 TRP D CA 1
ATOM 11197 C C . TRP D 1 334 ? 37.715 95.829 55.885 1.00 20.19 334 TRP D C 1
ATOM 11198 O O . TRP D 1 334 ? 37.556 96.595 54.954 1.00 20.20 334 TRP D O 1
ATOM 11209 N N . SER D 1 335 ? 38.246 96.185 57.070 1.00 20.66 335 SER D N 1
ATOM 11210 C CA . SER D 1 335 ? 38.784 97.479 57.376 1.00 19.73 335 SER D CA 1
ATOM 11211 C C . SER D 1 335 ? 39.907 97.329 58.403 1.00 19.45 335 SER D C 1
ATOM 11212 O O . SER D 1 335 ? 39.873 96.436 59.201 1.00 20.23 335 SER D O 1
ATOM 11215 N N . ASP D 1 336 ? 40.926 98.187 58.370 1.00 19.86 336 ASP D N 1
ATOM 11216 C CA . ASP D 1 336 ? 42.059 98.082 59.276 1.00 18.78 336 ASP D CA 1
ATOM 11217 C C . ASP D 1 336 ? 42.213 99.269 60.194 1.00 18.42 336 ASP D C 1
ATOM 11218 O O . ASP D 1 336 ? 41.442 100.228 60.151 1.00 17.79 336 ASP D O 1
ATOM 11223 N N . LEU D 1 337 ? 43.168 99.193 61.092 1.00 18.95 337 LEU D N 1
ATOM 11224 C CA . LEU D 1 337 ? 43.328 100.233 62.089 1.00 19.99 337 LEU D CA 1
ATOM 11225 C C . LEU D 1 337 ? 43.636 101.593 61.457 1.00 20.99 337 LEU D C 1
ATOM 11226 O O . LEU D 1 337 ? 43.216 102.601 61.984 1.00 22.53 337 LEU D O 1
ATOM 11231 N N . ASN D 1 338 ? 44.383 101.600 60.361 1.00 20.37 338 ASN D N 1
ATOM 11232 C CA . ASN D 1 338 ? 44.730 102.815 59.633 1.00 20.54 338 ASN D CA 1
ATOM 11233 C C . ASN D 1 338 ? 43.481 103.405 58.979 1.00 21.30 338 ASN D C 1
ATOM 11234 O O . ASN D 1 338 ? 43.456 104.587 58.662 1.00 22.59 338 ASN D O 1
ATOM 11239 N N . GLY D 1 339 ? 42.447 102.592 58.769 1.00 19.25 339 GLY D N 1
ATOM 11240 C CA . GLY D 1 339 ? 41.216 103.081 58.171 1.00 18.38 339 GLY D CA 1
ATOM 11241 C C . GLY D 1 339 ? 41.018 102.606 56.759 1.00 18.98 339 GLY D C 1
ATOM 11242 O O . GLY D 1 339 ? 39.922 102.852 56.166 1.00 19.84 339 GLY D O 1
ATOM 11243 N N . ASP D 1 340 ? 42.011 101.918 56.192 1.00 18.60 340 ASP D N 1
ATOM 11244 C CA . ASP D 1 340 ? 41.856 101.382 54.854 1.00 20.03 340 ASP D CA 1
ATOM 11245 C C . ASP D 1 340 ? 40.940 100.166 54.853 1.00 20.87 340 ASP D C 1
ATOM 11246 O O . ASP D 1 340 ? 40.690 99.533 55.904 1.00 20.96 340 ASP D O 1
ATOM 11251 N N . GLY D 1 341 ? 40.423 99.832 53.681 1.00 20.36 341 GLY D N 1
ATOM 11252 C CA . GLY D 1 341 ? 39.521 98.692 53.571 1.00 20.33 341 GLY D CA 1
ATOM 11253 C C . GLY D 1 341 ? 38.865 98.506 52.215 1.00 20.36 341 GLY D C 1
ATOM 11254 O O . GLY D 1 341 ? 39.067 99.307 51.331 1.00 20.40 341 GLY D O 1
ATOM 11255 N N . GLU D 1 342 ? 38.070 97.436 52.067 1.00 20.18 342 GLU D N 1
ATOM 11256 C CA . GLU D 1 342 ? 37.261 97.242 50.871 1.00 20.41 342 GLU D CA 1
ATOM 11257 C C . GLU D 1 342 ? 35.931 96.711 51.321 1.00 21.40 342 GLU D C 1
ATOM 11258 O O . GLU D 1 342 ? 35.906 95.784 52.109 1.00 21.59 342 GLU D O 1
ATOM 11264 N N . TRP D 1 343 ? 34.825 97.286 50.840 1.00 20.88 343 TRP D N 1
ATOM 11265 C CA . TRP D 1 343 ? 33.512 96.772 51.154 1.00 21.05 343 TRP D CA 1
ATOM 11266 C C . TRP D 1 343 ? 32.773 96.575 49.862 1.00 22.08 343 TRP D C 1
ATOM 11267 O O . TRP D 1 343 ? 32.789 97.449 49.024 1.00 25.36 343 TRP D O 1
ATOM 11278 N N . ILE D 1 344 ? 32.159 95.425 49.678 1.00 21.64 344 ILE D N 1
ATOM 11279 C CA . ILE D 1 344 ? 31.503 95.092 48.456 1.00 22.48 344 ILE D CA 1
ATOM 11280 C C . ILE D 1 344 ? 29.995 95.032 48.697 1.00 23.83 344 ILE D C 1
ATOM 11281 O O . ILE D 1 344 ? 29.532 94.989 49.854 1.00 24.20 344 ILE D O 1
ATOM 11286 N N . VAL D 1 345 ? 29.230 95.058 47.621 1.00 23.93 345 VAL D N 1
ATOM 11287 C CA . VAL D 1 345 ? 27.782 94.947 47.688 1.00 24.81 345 VAL D CA 1
ATOM 11288 C C . VAL D 1 345 ? 27.562 93.456 47.548 1.00 26.77 345 VAL D C 1
ATOM 11289 O O . VAL D 1 345 ? 28.106 92.827 46.629 1.00 26.28 345 VAL D O 1
ATOM 11293 N N . THR D 1 346 ? 26.789 92.902 48.482 1.00 27.01 346 THR D N 1
ATOM 11294 C CA . THR D 1 346 ? 26.651 91.481 48.612 1.00 28.33 346 THR D CA 1
ATOM 11295 C C . THR D 1 346 ? 25.582 90.961 47.665 1.00 30.10 346 THR D C 1
ATOM 11296 O O . THR D 1 346 ? 24.403 90.850 48.025 1.00 29.79 346 THR D O 1
ATOM 11300 N N . ILE D 1 347 ? 26.005 90.685 46.441 1.00 30.52 347 ILE D N 1
ATOM 11301 C CA . ILE D 1 347 ? 25.136 90.083 45.430 1.00 32.65 347 ILE D CA 1
ATOM 11302 C C . ILE D 1 347 ? 25.845 88.866 44.824 1.00 34.10 347 ILE D C 1
ATOM 11303 O O . ILE D 1 347 ? 27.001 88.560 45.152 1.00 32.17 347 ILE D O 1
ATOM 11308 N N . ARG D 1 348 ? 25.136 88.170 43.948 1.00 38.81 348 ARG D N 1
ATOM 11309 C CA . ARG D 1 348 ? 25.600 86.913 43.330 1.00 40.47 348 ARG D CA 1
ATOM 11310 C C . ARG D 1 348 ? 26.119 85.946 44.387 1.00 39.48 348 ARG D C 1
ATOM 11311 O O . ARG D 1 348 ? 27.195 85.363 44.230 1.00 38.42 348 ARG D O 1
ATOM 11319 N N . CYS D 1 349 ? 25.328 85.784 45.444 1.00 39.36 349 CYS D N 1
ATOM 11320 C CA . CYS D 1 349 ? 25.733 85.031 46.627 1.00 41.37 349 CYS D CA 1
ATOM 11321 C C . CYS D 1 349 ? 24.719 83.987 47.048 1.00 43.95 349 CYS D C 1
ATOM 11322 O O . CYS D 1 349 ? 23.587 83.966 46.572 1.00 48.40 349 CYS D O 1
ATOM 11325 N N . ALA D 1 350 ? 25.132 83.147 47.986 1.00 44.33 350 ALA D N 1
ATOM 11326 C CA . ALA D 1 350 ? 24.266 82.131 48.583 1.00 43.75 350 ALA D CA 1
ATOM 11327 C C . ALA D 1 350 ? 24.520 81.993 50.092 1.00 43.19 350 ALA D C 1
ATOM 11328 O O . ALA D 1 350 ? 25.654 82.127 50.542 1.00 41.24 350 ALA D O 1
ATOM 11330 N N . GLU D 1 351 ? 23.461 81.727 50.858 1.00 47.12 351 GLU D N 1
ATOM 11331 C CA . GLU D 1 351 ? 23.588 81.180 52.203 1.00 48.42 351 GLU D CA 1
ATOM 11332 C C . GLU D 1 351 ? 23.722 79.674 52.073 1.00 51.15 351 GLU D C 1
ATOM 11333 O O . GLU D 1 351 ? 22.900 79.041 51.439 1.00 52.60 351 GLU D O 1
ATOM 11339 N N . VAL D 1 352 ? 24.765 79.107 52.654 1.00 52.67 352 VAL D N 1
ATOM 11340 C CA . VAL D 1 352 ? 24.973 77.669 52.637 1.00 54.08 352 VAL D CA 1
ATOM 11341 C C . VAL D 1 352 ? 24.978 77.124 54.058 1.00 57.43 352 VAL D C 1
ATOM 11342 O O . VAL D 1 352 ? 25.754 77.556 54.912 1.00 54.93 352 VAL D O 1
ATOM 11346 N N . GLN D 1 353 ? 24.091 76.172 54.301 1.00 68.08 353 GLN D N 1
ATOM 11347 C CA . GLN D 1 353 ? 23.991 75.494 55.582 1.00 68.19 353 GLN D CA 1
ATOM 11348 C C . GLN D 1 353 ? 23.817 74.009 55.284 1.00 77.11 353 GLN D C 1
ATOM 11349 O O . GLN D 1 353 ? 22.820 73.605 54.662 1.00 73.54 353 GLN D O 1
ATOM 11355 N N . GLU D 1 354 ? 24.814 73.216 55.682 1.00 83.78 354 GLU D N 1
ATOM 11356 C CA . GLU D 1 354 ? 24.752 71.744 55.628 1.00 88.41 354 GLU D CA 1
ATOM 11357 C C . GLU D 1 354 ? 24.652 71.184 54.206 1.00 80.55 354 GLU D C 1
ATOM 11358 O O . GLU D 1 354 ? 25.669 71.000 53.541 1.00 79.54 354 GLU D O 1
ATOM 11364 N N . ASN D 1 355 ? 23.432 70.877 53.771 1.00 80.23 355 ASN D N 1
ATOM 11365 C CA . ASN D 1 355 ? 23.180 70.392 52.415 1.00 83.04 355 ASN D CA 1
ATOM 11366 C C . ASN D 1 355 ? 22.122 71.240 51.701 1.00 74.45 355 ASN D C 1
ATOM 11367 O O . ASN D 1 355 ? 21.531 70.795 50.730 1.00 73.15 355 ASN D O 1
ATOM 11372 N N . THR D 1 356 ? 21.908 72.467 52.184 1.00 75.97 356 THR D N 1
ATOM 11373 C CA . THR D 1 356 ? 21.005 73.442 51.543 1.00 76.05 356 THR D CA 1
ATOM 11374 C C . THR D 1 356 ? 21.665 74.834 51.270 1.00 69.32 356 THR D C 1
ATOM 11375 O O . THR D 1 356 ? 22.354 75.383 52.121 1.00 64.36 356 THR D O 1
ATOM 11379 N N . LEU D 1 357 ? 21.447 75.374 50.074 1.00 62.88 357 LEU D N 1
ATOM 11380 C CA . LEU D 1 357 ? 21.822 76.735 49.738 1.00 59.55 357 LEU D CA 1
ATOM 11381 C C . LEU D 1 357 ? 20.584 77.554 49.494 1.00 58.84 357 LEU D C 1
ATOM 11382 O O . LEU D 1 357 ? 19.687 77.099 48.810 1.00 66.12 357 LEU D O 1
ATOM 11387 N N . ARG D 1 358 ? 20.547 78.780 49.992 1.00 51.62 358 ARG D N 1
ATOM 11388 C CA . ARG D 1 358 ? 19.624 79.749 49.453 1.00 48.95 358 ARG D CA 1
ATOM 11389 C C . ARG D 1 358 ? 20.379 80.706 48.518 1.00 47.94 358 ARG D C 1
ATOM 11390 O O . ARG D 1 358 ? 21.312 81.387 48.927 1.00 46.60 358 ARG D O 1
ATOM 11398 N N . LEU D 1 359 ? 19.949 80.756 47.271 1.00 48.86 359 LEU D N 1
ATOM 11399 C CA . LEU D 1 359 ? 20.502 81.669 46.268 1.00 47.87 359 LEU D CA 1
ATOM 11400 C C . LEU D 1 359 ? 19.613 82.878 46.141 1.00 46.28 359 LEU D C 1
ATOM 11401 O O . LEU D 1 359 ? 18.426 82.780 46.394 1.00 48.52 359 LEU D O 1
ATOM 11406 N N . TYR D 1 360 ? 20.184 84.018 45.755 1.00 44.53 360 TYR D N 1
ATOM 11407 C CA . TYR D 1 360 ? 19.403 85.249 45.624 1.00 44.29 360 TYR D CA 1
ATOM 11408 C C . TYR D 1 360 ? 19.760 85.947 44.338 1.00 44.28 360 TYR D C 1
ATOM 11409 O O . TYR D 1 360 ? 20.898 85.819 43.877 1.00 41.86 360 TYR D O 1
ATOM 11418 N N . ALA D 1 361 ? 18.785 86.701 43.807 1.00 47.07 361 ALA D N 1
ATOM 11419 C CA . ALA D 1 361 ? 18.986 87.651 42.707 1.00 47.73 361 ALA D CA 1
ATOM 11420 C C . ALA D 1 361 ? 17.866 88.709 42.645 1.00 48.05 361 ALA D C 1
ATOM 11421 O O . ALA D 1 361 ? 16.730 88.435 42.990 1.00 49.38 361 ALA D O 1
ATOM 11423 N N . GLY D 1 362 ? 18.198 89.911 42.185 1.00 50.31 362 GLY D N 1
ATOM 11424 C CA . GLY D 1 362 ? 17.229 91.019 42.116 1.00 54.38 362 GLY D CA 1
ATOM 11425 C C . GLY D 1 362 ? 17.342 91.882 40.866 1.00 54.91 362 GLY D C 1
ATOM 11426 O O . GLY D 1 362 ? 18.291 91.758 40.092 1.00 50.65 362 GLY D O 1
ATOM 11427 N N . ALA D 1 363 ? 16.368 92.765 40.672 1.00 59.70 363 ALA D N 1
ATOM 11428 C CA . ALA D 1 363 ? 16.309 93.577 39.453 1.00 64.38 363 ALA D CA 1
ATOM 11429 C C . ALA D 1 363 ? 15.583 94.900 39.673 1.00 67.29 363 ALA D C 1
ATOM 11430 O O . ALA D 1 363 ? 14.424 94.934 40.111 1.00 64.21 363 ALA D O 1
ATOM 11432 N N . GLY D 1 364 ? 16.300 95.981 39.352 1.00 73.62 364 GLY D N 1
ATOM 11433 C CA . GLY D 1 364 ? 15.791 97.351 39.419 1.00 76.73 364 GLY D CA 1
ATOM 11434 C C . GLY D 1 364 ? 14.552 97.545 38.561 1.00 80.20 364 GLY D C 1
ATOM 11435 O O . GLY D 1 364 ? 14.569 97.218 37.374 1.00 82.18 364 GLY D O 1
ATOM 11436 N N . VAL D 1 365 ? 13.485 98.053 39.186 1.00 85.05 365 VAL D N 1
ATOM 11437 C CA . VAL D 1 365 ? 12.204 98.341 38.532 1.00 82.73 365 VAL D CA 1
ATOM 11438 C C . VAL D 1 365 ? 11.894 99.859 38.529 1.00 88.86 365 VAL D C 1
ATOM 11439 O O . VAL D 1 365 ? 12.146 100.584 39.514 1.00 80.15 365 VAL D O 1
ATOM 11443 N N . VAL D 1 366 ? 11.368 100.315 37.388 1.00 95.05 366 VAL D N 1
ATOM 11444 C CA . VAL D 1 366 ? 11.037 101.724 37.144 1.00 94.79 366 VAL D CA 1
ATOM 11445 C C . VAL D 1 366 ? 9.673 101.781 36.459 1.00 98.95 366 VAL D C 1
ATOM 11446 O O . VAL D 1 366 ? 9.059 100.740 36.188 1.00 99.45 366 VAL D O 1
ATOM 11450 N N . ALA D 1 367 ? 9.206 102.999 36.191 1.00 105.81 367 ALA D N 1
ATOM 11451 C CA . ALA D 1 367 ? 7.939 103.227 35.496 1.00 105.85 367 ALA D CA 1
ATOM 11452 C C . ALA D 1 367 ? 7.793 102.387 34.218 1.00 106.51 367 ALA D C 1
ATOM 11453 O O . ALA D 1 367 ? 6.768 101.726 34.030 1.00 99.26 367 ALA D O 1
ATOM 11455 N N . GLU D 1 368 ? 8.825 102.391 33.368 1.00 105.01 368 GLU D N 1
ATOM 11456 C CA . GLU D 1 368 ? 8.756 101.736 32.048 1.00 107.97 368 GLU D CA 1
ATOM 11457 C C . GLU D 1 368 ? 8.993 100.213 32.058 1.00 114.81 368 GLU D C 1
ATOM 11458 O O . GLU D 1 368 ? 8.976 99.588 31.002 1.00 115.19 368 GLU D O 1
ATOM 11460 N N . SER D 1 369 ? 9.197 99.618 33.236 1.00 122.14 369 SER D N 1
ATOM 11461 C CA . SER D 1 369 ? 9.556 98.189 33.354 1.00 113.96 369 SER D CA 1
ATOM 11462 C C . SER D 1 369 ? 8.455 97.211 32.901 1.00 109.31 369 SER D C 1
ATOM 11463 O O . SER D 1 369 ? 7.266 97.518 32.981 1.00 101.18 369 SER D O 1
ATOM 11466 N N . LYS D 1 370 ? 8.881 96.033 32.435 1.00 106.62 370 LYS D N 1
ATOM 11467 C CA . LYS D 1 370 ? 7.984 94.948 32.018 1.00 107.74 370 LYS D CA 1
ATOM 11468 C C . LYS D 1 370 ? 8.294 93.656 32.803 1.00 98.51 370 LYS D C 1
ATOM 11469 O O . LYS D 1 370 ? 9.421 93.176 32.757 1.00 96.95 370 LYS D O 1
ATOM 11471 N N . PRO D 1 371 ? 7.299 93.087 33.514 1.00 98.82 371 PRO D N 1
ATOM 11472 C CA . PRO D 1 371 ? 7.456 91.895 34.378 1.00 100.84 371 PRO D CA 1
ATOM 11473 C C . PRO D 1 371 ? 8.246 90.700 33.826 1.00 102.02 371 PRO D C 1
ATOM 11474 O O . PRO D 1 371 ? 9.143 90.199 34.507 1.00 106.17 371 PRO D O 1
ATOM 11478 N N . GLU D 1 372 ? 7.896 90.235 32.629 1.00 107.56 372 GLU D N 1
ATOM 11479 C CA . GLU D 1 372 ? 8.547 89.072 32.008 1.00 103.70 372 GLU D CA 1
ATOM 11480 C C . GLU D 1 372 ? 10.072 89.203 31.955 1.00 92.88 372 GLU D C 1
ATOM 11481 O O . GLU D 1 372 ? 10.783 88.225 32.171 1.00 85.62 372 GLU D O 1
ATOM 11483 N N . ASP D 1 373 ? 10.545 90.419 31.673 1.00 91.83 373 ASP D N 1
ATOM 11484 C CA . ASP D 1 373 ? 11.980 90.733 31.516 1.00 93.90 373 ASP D CA 1
ATOM 11485 C C . ASP D 1 373 ? 12.759 90.854 32.841 1.00 91.07 373 ASP D C 1
ATOM 11486 O O . ASP D 1 373 ? 13.998 90.797 32.842 1.00 81.15 373 ASP D O 1
ATOM 11491 N N . GLU D 1 374 ? 12.044 91.092 33.940 1.00 85.07 374 GLU D N 1
ATOM 11492 C CA . GLU D 1 374 ? 12.659 91.148 35.265 1.00 84.41 374 GLU D CA 1
ATOM 11493 C C . GLU D 1 374 ? 12.815 89.720 35.796 1.00 79.75 374 GLU D C 1
ATOM 11494 O O . GLU D 1 374 ? 13.834 89.388 36.388 1.00 76.24 374 GLU D O 1
ATOM 11500 N N . LEU D 1 375 ? 11.824 88.868 35.552 1.00 79.37 375 LEU D N 1
ATOM 11501 C CA . LEU D 1 375 ? 11.972 87.447 35.855 1.00 79.79 375 LEU D CA 1
ATOM 11502 C C . LEU D 1 375 ? 13.150 86.836 35.068 1.00 75.27 375 LEU D C 1
ATOM 11503 O O . LEU D 1 375 ? 13.908 86.011 35.590 1.00 76.24 375 LEU D O 1
ATOM 11508 N N . ALA D 1 376 ? 13.299 87.255 33.821 1.00 66.88 376 ALA D N 1
ATOM 11509 C CA . ALA D 1 376 ? 14.395 86.775 32.985 1.00 71.30 376 ALA D CA 1
ATOM 11510 C C . ALA D 1 376 ? 15.744 87.318 33.462 1.00 66.34 376 ALA D C 1
ATOM 11511 O O . ALA D 1 376 ? 16.721 86.577 33.534 1.00 65.49 376 ALA D O 1
ATOM 11513 N N . GLU D 1 377 ? 15.789 88.614 33.765 1.00 64.77 377 GLU D N 1
ATOM 11514 C CA . GLU D 1 377 ? 16.992 89.253 34.307 1.00 61.67 377 GLU D CA 1
ATOM 11515 C C . GLU D 1 377 ? 17.476 88.581 35.628 1.00 59.00 377 GLU D C 1
ATOM 11516 O O . GLU D 1 377 ? 18.666 88.271 35.774 1.00 50.32 377 GLU D O 1
ATOM 11522 N N . THR D 1 378 ? 16.552 88.321 36.554 1.00 59.10 378 THR D N 1
ATOM 11523 C CA . THR D 1 378 ? 16.877 87.608 37.801 1.00 57.92 378 THR D CA 1
ATOM 11524 C C . THR D 1 378 ? 17.483 86.212 37.561 1.00 60.10 378 THR D C 1
ATOM 11525 O O . THR D 1 378 ? 18.492 85.864 38.170 1.00 56.98 378 THR D O 1
ATOM 11529 N N . SER D 1 379 ? 16.908 85.444 36.639 1.00 63.07 379 SER D N 1
ATOM 11530 C CA . SER D 1 379 ? 17.454 84.129 36.273 1.00 62.27 379 SER D CA 1
ATOM 11531 C C . SER D 1 379 ? 18.860 84.198 35.698 1.00 55.40 379 SER D C 1
ATOM 11532 O O . SER D 1 379 ? 19.669 83.309 35.949 1.00 53.49 379 SER D O 1
ATOM 11535 N N . ALA D 1 380 ? 19.135 85.221 34.892 1.00 52.86 380 ALA D N 1
ATOM 11536 C CA . ALA D 1 380 ? 20.478 85.408 34.335 1.00 53.28 380 ALA D CA 1
ATOM 11537 C C . ALA D 1 380 ? 21.444 85.689 35.503 1.00 48.21 380 ALA D C 1
ATOM 11538 O O . ALA D 1 380 ? 22.515 85.098 35.597 1.00 43.73 380 ALA D O 1
ATOM 11540 N N . LYS D 1 381 ? 21.016 86.543 36.423 1.00 49.81 381 LYS D N 1
ATOM 11541 C CA . LYS D 1 381 ? 21.811 86.863 37.605 1.00 48.45 381 LYS D CA 1
ATOM 11542 C C . LYS D 1 381 ? 22.068 85.630 38.501 1.00 49.37 381 LYS D C 1
ATOM 11543 O O . LYS D 1 381 ? 23.110 85.571 39.158 1.00 46.49 381 LYS D O 1
ATOM 11549 N N . PHE D 1 382 ? 21.172 84.627 38.484 1.00 49.47 382 PHE D N 1
ATOM 11550 C CA . PHE D 1 382 ? 21.395 83.380 39.257 1.00 50.08 382 PHE D CA 1
ATOM 11551 C C . PHE D 1 382 ? 22.533 82.509 38.706 1.00 50.25 382 PHE D C 1
ATOM 11552 O O . PHE D 1 382 ? 23.029 81.620 39.407 1.00 49.87 382 PHE D O 1
ATOM 11560 N N . GLN D 1 383 ? 22.938 82.745 37.465 1.00 49.47 383 GLN D N 1
ATOM 11561 C CA . GLN D 1 383 ? 23.926 81.891 36.813 1.00 51.39 383 GLN D CA 1
ATOM 11562 C C . GLN D 1 383 ? 25.307 81.814 37.480 1.00 51.60 383 GLN D C 1
ATOM 11563 O O . GLN D 1 383 ? 25.980 80.772 37.375 1.00 47.30 383 GLN D O 1
ATOM 11569 N N . THR D 1 384 ? 25.725 82.889 38.169 1.00 49.74 384 THR D N 1
ATOM 11570 C CA . THR D 1 384 ? 27.055 82.925 38.794 1.00 46.12 384 THR D CA 1
ATOM 11571 C C . THR D 1 384 ? 27.139 81.814 39.836 1.00 46.47 384 THR D C 1
ATOM 11572 O O . THR D 1 384 ? 28.038 80.969 39.785 1.00 47.06 384 THR D O 1
ATOM 11584 N N . LEU D 1 386 ? 24.752 79.271 40.304 1.00 51.09 386 LEU D N 1
ATOM 11585 C CA . LEU D 1 386 ? 24.400 77.988 39.671 1.00 53.25 386 LEU D CA 1
ATOM 11586 C C . LEU D 1 386 ? 25.595 77.368 38.943 1.00 52.59 386 LEU D C 1
ATOM 11587 O O . LEU D 1 386 ? 25.853 76.183 39.063 1.00 50.12 386 LEU D O 1
ATOM 11592 N N . LYS D 1 387 ? 26.354 78.183 38.225 1.00 57.73 387 LYS D N 1
ATOM 11593 C CA . LYS D 1 387 ? 27.500 77.668 37.483 1.00 58.95 387 LYS D CA 1
ATOM 11594 C C . LYS D 1 387 ? 28.485 77.000 38.423 1.00 58.53 387 LYS D C 1
ATOM 11595 O O . LYS D 1 387 ? 29.038 75.961 38.092 1.00 58.04 387 LYS D O 1
ATOM 11601 N N . ALA D 1 388 ? 28.705 77.605 39.590 1.00 56.59 388 ALA D N 1
ATOM 11602 C CA . ALA D 1 388 ? 29.671 77.078 40.551 1.00 53.71 388 ALA D CA 1
ATOM 11603 C C . ALA D 1 388 ? 29.196 75.758 41.180 1.00 53.83 388 ALA D C 1
ATOM 11604 O O . ALA D 1 388 ? 29.991 74.916 41.585 1.00 48.25 388 ALA D O 1
ATOM 11606 N N . LEU D 1 389 ? 27.888 75.593 41.267 1.00 61.44 389 LEU D N 1
ATOM 11607 C CA . LEU D 1 389 ? 27.311 74.349 41.778 1.00 70.21 389 LEU D CA 1
ATOM 11608 C C . LEU D 1 389 ? 27.261 73.239 40.722 1.00 69.43 389 LEU D C 1
ATOM 11609 O O . LEU D 1 389 ? 26.911 72.119 41.047 1.00 77.76 389 LEU D O 1
ATOM 11614 N N . GLY D 1 390 ? 27.623 73.549 39.478 1.00 71.31 390 GLY D N 1
ATOM 11615 C CA . GLY D 1 390 ? 27.518 72.601 38.371 1.00 72.57 390 GLY D CA 1
ATOM 11616 C C . GLY D 1 390 ? 26.155 72.601 37.682 1.00 77.07 390 GLY D C 1
ATOM 11617 O O . GLY D 1 390 ? 25.939 71.819 36.763 1.00 90.67 390 GLY D O 1
ATOM 11618 N N . LEU D 1 391 ? 25.251 73.490 38.101 1.00 76.84 391 LEU D N 1
ATOM 11619 C CA . LEU D 1 391 ? 23.882 73.573 37.561 1.00 75.98 391 LEU D CA 1
ATOM 11620 C C . LEU D 1 391 ? 23.648 74.689 36.512 1.00 78.23 391 LEU D C 1
ATOM 11621 O O . LEU D 1 391 ? 22.495 75.039 36.228 1.00 75.50 391 LEU D O 1
ATOM 11626 N N . ASN D 1 392 ? 24.727 75.216 35.924 1.00 77.88 392 ASN D N 1
ATOM 11627 C CA . ASN D 1 392 ? 24.663 76.392 35.045 1.00 82.83 392 ASN D CA 1
ATOM 11628 C C . ASN D 1 392 ? 23.463 76.422 34.063 1.00 83.34 392 ASN D C 1
ATOM 11629 O O . ASN D 1 392 ? 23.287 75.546 33.214 1.00 76.49 392 ASN D O 1
#

CATH classification: 3.60.120.10

Nearest PDB structures (foldseek):
  5jy4-assembly2_B  TM=9.421E-01  e=1.139E-37  Escherichia coli O157:H7
  5jxz-assembly1_A  TM=9.383E-01  e=1.012E-37  Escherichia coli O157:H7
  5jy4-assembly1_A  TM=9.385E-01  e=3.722E-37  Escherichia coli O157:H7
  5jy8-assembly1_A  TM=9.163E-01  e=7.136E-37  Escherichia coli O157:H7
  5jxz-assembly2_B  TM=9.215E-01  e=2.070E-36  Escherichia coli O157:H7

Secondary structure (DSSP, 8-state):
-HHHHHHHT--TT-SEEEE-SS-EEEEES-SEEEEES-GGGHHHHHHHHHHHHHHHS-SS-EEEE---SSTTS-EEEEE-SEEEEESPP------B--EES-TTT--HHHHHHHHHHTTS-SEEEEEEEEEEEBSS---HHHHHHHHHHT-SSSEEEEEEEPP----EEEEEEE--EEEEE---EEE--EEEE----SSHHHHHHHHHHHHH-HHHHHHHHHHHHHHHHHHGGGEEEEE--SS-EEE-----EEE--EEEEES-TT--HHHHHHHHPSPTTTSEE--HHHHHHHHH-SS--TTTT--EEEETTS-EEEE---SEEEEETTEEEEEEEEEE-TT--HHHHHHHHHHHTT--TTTT--/-HHHHHHT--TTEEEEEEETTEEEEEES-SEEEEES-GGGHHHHHHHHHHHHHHTT-SS-EEEE---SSTTS-EEEEE-SEEEEES---------B--EES-TTT--HHHHHHHHHHTTS-SEEEEEEEEEEEBSS---HHHHHHHHHHT-SSSEEEEEEE-------EEEEEEE--EEEEE---EEE--EEEE----SSHHHHHHHHHHHHT-HHHHHHHHHHHHHHHHHHGGGEEEEE--SS-EEE-----EEE--EEEEES-TT--HHHHHHHHPSPTTTSEE--HHHHHHHHH-SS--TTTT--EEEETTS-EEEE---SEEEEETTEEEEEEEEEE-TT--HHHHHHHHHHHHT--TTTT--/-HHHHHHT--TTEEEEEEETTEEEEEES-SEEEEES-GGGHHHHHHHHHHHHHHTT-SS-EEEE---SSTTS-EEEEE-SEEEEES---------B--EES-TTT--HHHHHHHHHHTTS-SEEEEEEEEEEEBSS---HHHHHHHHHHT-SSSEEEEEEE---SSSPPEEEEEEE--EEEEE---EEE--EEEE----SSHHHHHHHHHHHHT-HHHHHHHHHHHHHHHHHHGGGEEEEE--SS-EEE-----EEE--EEEEES-TT--HHHHHHHHPSPTTTSEE--HHHHHHHHH-SS--TTTT--EEEETTS-EEEE---SEEEEETTEEEEEEEEEE-TT--HHHHHHHHHHHHT--TTTT--/-HHHHHHHH--TT-SEEEE-SS-EEEEES-SEEEEES-GGGHHHHHHHHHHHHHHHS-SS-EEEE---SSTTS-EEEEE-SEEEEES--------B--EES-TTT--HHHHHHHHHHTTS-SEEEEEEEEEEEBSS---HHHHHHHHHHT-SSSEEEEEEE------EEEEEEE--EEEEE---EEE--EEEE----SSHHHHHHHHHHHHH-HHHHHHHHHHHHHHHHHHGGGEEEEE--SS-EEE-----EEE--EEEEES-TT--HHHHHHHHPSPTTTSEE--HHHHHHHHH-SS--TTTT--EEEETTS-EEEE---SEEEEETTEEEEEEEEEE-TT--HHHHHHHHHHHTT--TTTT--

B-factor: mean 44.4, std 23.98, range [8.63, 153.18]

Radius of gyration: 45.64 Å; Cα contacts (8 Å, |Δi|>4): 3437; chains: 4; bounding box: 120×111×100 Å

Solvent-accessible surface area: 59986 Å² total